Protein AF-A0A925LSQ5-F1 (afdb_monomer)

Secondary structure (DSSP, 8-state):
--TT--------------S-------SSPEEEEETTS-EEEEEEEEEETTTTEEEEEETTEEEEEEGGGEEEEE-SS-PPTT-----SSEEEETTS-EEESEEEEEETTEEEEE-TT-SS-EEEE-TTEEEEE-PPP----GGGTT---TT-PPEEEEETTEEEEEEEE-S--TTPPPEEEETT-SSPEEP---TTEEEE--S-PPPGGG-HHHHHH--EEEEETTS-EEEEEEEEE-SSEEEEE-SSBS--EEETTTEEEEESSGGG---EETT-STT-EEE-SS-----SSEEEE-SSEEEEETB---SSEEEEEEE--TT-EEEEEEEEEE-S-TT-SSSEEEEEEEETTEEEEESSPPPHHHHHHHTTSTTTT--GGG--EEE-STTEEEEEEEEETTEEEEEETTEEEEEEEPPGGGTT-BEEEEEEEEE---EEEETTEEEE-----EEEEEEEEE--TT-TTGGG--HHHHHHHHEE-GGGSSS---EEEE-TTS-EEEEEEEEEETTEEEEEETTEEEEEEGGG-SEEEEPPPPPTTTT-PPP--SS---PPPPP-----S---S-TTS--EEEEETTS-EEEEEEEEEETTEEEEEETTTEEEEEEGGGEEEEEES-GGG-----TTTT---EEPPPP--------SS-----TTTTSBPPP-EEEBTTS-EEEGGGGTTSEEEEEEE-TT-HHHHHHHHHHHHHHTTS-TTTEEEEEEEES--HHHHHHHHHHHT----EEEETT--STTTTT--SSSEEEEEEGGGEEEEEEES--TTHHHHHHHHHHHHHTT----TTS-----

Solvent-accessible surface area (backbone atoms only — not comparable to full-atom values): 46538 Å² total; per-residue (Å²): 103,67,90,88,59,72,93,77,89,88,82,86,88,85,92,82,81,90,88,67,79,80,86,74,88,84,69,89,46,17,43,36,31,31,72,87,69,52,78,49,60,23,44,82,75,49,70,43,83,88,82,42,36,36,33,33,34,45,80,95,44,79,47,79,42,55,51,92,48,53,70,46,78,45,55,69,76,71,76,79,90,79,83,73,93,81,73,81,11,36,40,29,30,74,88,70,50,75,51,57,28,40,80,74,48,75,56,96,61,32,34,30,32,39,25,92,92,40,99,60,63,41,86,39,61,56,73,64,52,50,47,77,50,80,66,87,84,78,80,94,64,82,89,66,81,82,67,77,66,95,80,72,60,60,16,39,41,41,39,94,92,48,74,47,52,17,43,75,54,49,78,66,58,56,75,47,71,70,26,38,23,44,67,90,50,93,56,73,38,73,70,76,87,54,68,57,25,38,39,40,59,61,58,87,56,41,47,68,47,79,36,65,67,58,28,71,66,23,26,17,35,40,33,32,71,87,65,29,25,44,58,16,30,79,57,34,39,39,68,65,27,40,33,37,48,39,86,47,34,78,54,43,68,49,51,48,87,50,45,32,34,38,33,45,71,49,45,54,52,36,76,45,60,48,58,65,60,93,63,68,46,71,60,58,100,70,86,73,92,61,91,29,52,55,53,75,31,73,36,78,30,35,38,23,23,43,72,59,57,34,32,28,30,41,35,30,36,41,40,42,47,68,66,34,43,34,38,42,37,35,30,40,28,16,82,41,63,83,90,64,80,53,29,27,52,46,21,37,42,40,43,62,3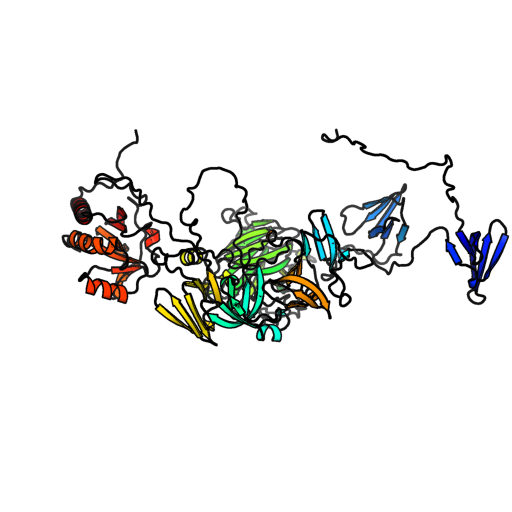6,31,37,36,54,38,69,56,81,82,51,74,66,57,58,58,44,56,77,71,49,76,83,74,82,65,71,73,89,81,52,25,73,44,82,40,63,89,26,39,44,44,38,36,39,37,38,42,62,24,22,35,41,34,23,49,73,89,37,84,50,46,77,39,75,56,42,74,82,16,49,72,42,25,3,36,32,45,36,28,48,52,51,77,63,53,83,42,72,55,95,87,39,82,36,72,61,80,65,70,37,45,34,41,30,72,32,34,22,38,50,58,53,58,34,82,67,41,26,53,26,46,63,66,62,51,52,58,63,32,40,40,54,75,93,33,68,94,63,60,64,44,27,35,38,28,25,69,64,29,53,76,50,58,20,36,51,62,34,31,58,84,57,42,33,35,34,36,34,96,91,41,81,45,76,48,56,45,90,61,40,30,29,42,36,48,38,59,80,63,59,89,76,66,70,62,83,80,74,90,71,87,83,80,78,89,80,82,88,74,92,79,85,86,79,94,76,86,74,78,96,59,94,85,66,75,39,33,38,40,30,31,56,67,35,32,26,47,61,26,34,78,72,37,28,47,94,46,21,40,32,27,43,18,96,88,42,43,54,33,46,47,56,34,46,23,45,33,31,42,36,28,38,74,65,81,81,65,70,70,74,46,55,63,71,85,50,62,37,38,64,51,75,71,71,83,73,86,59,71,92,62,84,89,58,77,76,83,64,57,95,56,55,78,36,65,60,82,76,52,75,34,51,26,77,88,72,53,73,49,47,54,74,83,44,30,86,19,33,40,37,42,33,37,33,44,93,84,36,69,61,24,65,61,39,52,64,41,46,50,60,34,52,68,77,50,57,70,86,48,39,42,68,35,38,34,32,60,56,61,56,69,64,60,52,51,50,52,29,58,78,69,73,54,85,76,51,38,33,49,34,56,81,53,72,58,48,63,79,73,65,64,79,56,66,22,26,37,39,36,22,35,59,69,38,24,25,50,46,74,46,76,51,74,58,96,62,50,27,59,53,49,37,50,52,53,50,26,53,75,71,71,68,55,73,60,85,80,78,85,79,85,88,131

Foldseek 3Di:
DVVPDDDDDDDDDDPDDPPDDPPDPDDQWKWWAWQVRDIATFDFPDADPVQQWTWTCGPNDIDIHRVVGTDDIGGRQDDDPDDDDDAQWWWAFPVGDIAGADFPDDDDQWTFGDGLPDPGTDTHGNVRINDIDHDDDDDDDPPPSPDDDQAPFFKWKDDPVGIFTFHWCLDDPWFDATWTQTDSRPDTDHDDPCAFMKIFGRDLFDDPLVDLVQCVQQQKWWAWPVRFIFGWAWAKAALQWTAIGGPWFPDGIDGLNGTFKMFGRLSLLHKDKFQPDPFKDKPDPDDDDDPRQKDFAQAWIKIKGFAALSAQKKKWKKADDLQWWKKKWKFALANRDPPGPLTFIWMWTFHRQKIFTDRDDDDPVNVVVCVPPPPPPDPVPQWRIDGHPPRMWMWMWGQAQQWTQIDTNNHTTDIGGTRLSSQPTRMMMMTMHIDQDDQDQDPNDGDRDRGGGIMIGGIINAHAQAGRQRSQAHPVQLQVQLAFEPVCLVPTFFKWFAFSSGDIFTFGWHMDHDQWTWTDGPNDTDIDGPNRTRMMGTEDRDDPVLQDDDDDDPDDDDDDDDDDDDDDDDDPPDPPQKKKWFAFRSRGIDIFRFRTNRPQWTWGQDPRRGITIDHSSRTRMMTIHDCVVVPPPRHSVVSHRGYQHDDPPPPPPDPPDDDPADPQAQPAFDWDWFQWLVRHIDTPVVQLQAKEKEWEDELPDPQCLVVVVLQCVLQVVDDCNHYAYEYEYEQDDSVVVVVSCVVSVHDHTYTYNNVCPRCVSVPNSAPRKIFIADHSRGTQGIDHTDDVCVSVVVSVQSVCSVVVNDDRPPDDDDDD

Sequence (816 aa):
RNGDFDLTLQRLHVSHWDGKNPRIVSGENSRIELADGTLHFGKVQGFDANSRVLTLTVGEATIAVPYKDVTSLIISGQSLAGAAERGRGWLSWQDGGLVSGSLVSVNEGIAMFKAPYSPEPLKCSISGLALLGLSRGAATDPETAGKVPAGDTPDRLFHEKGTLQGRLVVEGAADAPIQWTPLGGLNASTLQGIENARFVRASDVMHLSENPELLAAFPDVIYLKNNDVLPCRLEACTEEGIQFTSPLTEVRTFAREHIRAVELSAAGRIHQSGFGADGWKGFSSKQEKSDRTVLAFRGTTQYSHPEILTGDTVRFHLEWPKQSWASLTVSMFSNGQRDDEDCTLVCFSLLPNQMQILDRPMQQNEMIMGLRMGHQRVDRENGGLVSVKDSKADIQLVARDGNIIVSVDGKPAKSIKINPSSSGHRGIAFSSIVTAVGRVIVNGQVAQRAGDGVTLSHFEVDNLSGASIRQFIEEESRQAVLTIPRFRRDSPPTHVLIAPNGDLLRGRMLGLNGDQIEFESRLETLRFDRSRVGAIVWLDAPKKEDTQPAAPAEGEKTPALQPTESVEGFAPDNEDEATLQAQLADGFSISMKPLRLVDGRIEGTSALLGKCSFPARSVKELFTGDSKANQRLAAYDTWVARMAREPDWDVPQSDGGNSQASAMIGKTATDFELPMLDGTTFKLSDHQDKIVVLDFWATWCGPCVVALPDYIAATSKFDESKVIFVAVTLQESSDEIRTFLSDKKLSPRVALDRSASVAPTFQVSGIPHTVILGPGNVIEDVHVGYQPGSGETMQTTLQQMLDGTWKRATEEAPAQ

pLDDT: mean 71.53, std 20.08, range [25.44, 97.75]

Radius of gyration: 38.2 Å; Cα contacts (8 Å, |Δi|>4): 1624; chains: 1; bounding box: 102×81×119 Å

Mean predicted aligned error: 20.67 Å

Nearest PDB structures (foldseek):
  2h1b-assembly2_B  TM=9.112E-01  e=7.248E-11  Bacillus subtilis
  1st9-assembly2_B  TM=9.200E-01  e=2.343E-10  Bacillus subtilis
  2h1a-assembly1_A  TM=9.099E-01  e=3.993E-10  Bacillus subtilis
  3c71-assembly1_A  TM=9.065E-01  e=4.943E-10  Bacillus subtilis
  2h19-assembly2_B  TM=9.099E-01  e=9.887E-10  Bacillus subtilis

Structure (mmCIF, N/CA/C/O backbone):
data_AF-A0A925LSQ5-F1
#
_entry.id   AF-A0A925LSQ5-F1
#
loop_
_atom_site.group_PDB
_atom_site.id
_atom_site.type_symbol
_atom_site.label_atom_id
_atom_site.label_alt_id
_atom_site.label_comp_id
_atom_site.label_asym_id
_atom_site.label_entity_id
_atom_site.label_seq_id
_atom_site.pdbx_PDB_ins_code
_atom_site.Cartn_x
_atom_site.Cartn_y
_atom_site.Cartn_z
_atom_site.occupancy
_atom_site.B_iso_or_equiv
_atom_site.auth_seq_id
_atom_site.auth_comp_id
_atom_site.auth_asym_id
_atom_site.auth_atom_id
_atom_site.pdbx_PDB_model_num
ATOM 1 N N . ARG A 1 1 ? 49.957 -20.341 3.026 1.00 38.34 1 ARG A N 1
ATOM 2 C CA . ARG A 1 1 ? 50.072 -19.102 3.851 1.00 38.34 1 ARG A CA 1
ATOM 3 C C . ARG A 1 1 ? 50.764 -17.989 3.056 1.00 38.34 1 ARG A C 1
ATOM 5 O O . ARG A 1 1 ? 51.953 -18.138 2.828 1.00 38.34 1 ARG A O 1
ATOM 12 N N . ASN A 1 2 ? 50.186 -16.842 2.658 1.00 38.59 2 ASN A N 1
ATOM 13 C CA . ASN A 1 2 ? 48.804 -16.310 2.551 1.00 38.59 2 ASN A CA 1
ATOM 14 C C . ASN A 1 2 ? 47.670 -17.096 3.222 1.00 38.59 2 ASN A C 1
ATOM 16 O O . ASN A 1 2 ? 47.531 -18.275 2.913 1.00 38.59 2 ASN A O 1
ATOM 20 N N . GLY A 1 3 ? 46.887 -16.435 4.097 1.00 40.00 3 GLY A N 1
ATOM 21 C CA . GLY A 1 3 ? 45.785 -16.992 4.910 1.00 40.00 3 GLY A CA 1
ATOM 22 C C . GLY A 1 3 ? 45.266 -18.356 4.448 1.00 40.00 3 GLY A C 1
ATOM 23 O O . GLY A 1 3 ? 44.457 -18.428 3.535 1.00 40.00 3 GLY A O 1
ATOM 24 N N . ASP A 1 4 ? 45.824 -19.399 5.064 1.00 51.59 4 ASP A N 1
ATOM 25 C CA . ASP A 1 4 ? 45.513 -20.838 5.034 1.00 51.59 4 ASP A CA 1
ATOM 26 C C . ASP A 1 4 ? 45.082 -21.535 3.725 1.00 51.59 4 ASP A C 1
ATOM 28 O O . ASP A 1 4 ? 44.590 -22.658 3.781 1.00 51.59 4 ASP A O 1
ATOM 32 N N . PHE A 1 5 ? 45.394 -20.977 2.547 1.00 43.53 5 PHE A N 1
ATOM 33 C CA . PHE A 1 5 ? 45.242 -21.680 1.263 1.00 43.53 5 PHE A CA 1
ATOM 34 C C . PHE A 1 5 ? 46.509 -21.595 0.394 1.00 43.53 5 PHE A C 1
ATOM 36 O O . PHE A 1 5 ? 46.913 -20.515 -0.038 1.00 43.53 5 PHE A O 1
ATOM 43 N N . ASP A 1 6 ? 47.135 -22.750 0.135 1.00 48.44 6 ASP A N 1
ATOM 44 C CA . ASP A 1 6 ? 48.252 -22.901 -0.807 1.00 48.44 6 ASP A CA 1
ATOM 45 C C . ASP A 1 6 ? 47.752 -23.362 -2.189 1.00 48.44 6 ASP A C 1
ATOM 47 O O . ASP A 1 6 ? 46.786 -24.120 -2.318 1.00 48.44 6 ASP A O 1
ATOM 51 N N . LEU A 1 7 ? 48.414 -22.896 -3.250 1.00 37.56 7 LEU A N 1
ATOM 52 C CA . LEU A 1 7 ? 47.968 -23.091 -4.630 1.00 37.56 7 LEU A CA 1
ATOM 53 C C . LEU A 1 7 ? 48.314 -24.502 -5.139 1.00 37.56 7 LEU A C 1
ATOM 55 O O . LEU A 1 7 ? 49.484 -24.856 -5.258 1.00 37.56 7 LEU A O 1
ATOM 59 N N . THR A 1 8 ? 47.292 -25.300 -5.467 1.00 45.47 8 THR A N 1
ATOM 60 C CA . THR A 1 8 ? 47.442 -26.708 -5.884 1.00 45.47 8 THR A CA 1
ATOM 61 C C . THR A 1 8 ? 47.026 -26.911 -7.344 1.00 45.47 8 THR A C 1
ATOM 63 O O . THR A 1 8 ? 45.880 -26.659 -7.709 1.00 45.47 8 THR A O 1
ATOM 66 N N . LEU A 1 9 ? 47.936 -27.420 -8.182 1.00 32.59 9 LEU A N 1
ATOM 67 C CA . LEU A 1 9 ? 47.670 -27.736 -9.591 1.00 32.59 9 LEU A CA 1
ATOM 68 C C . LEU A 1 9 ? 47.064 -29.145 -9.724 1.00 32.59 9 LEU A C 1
ATOM 70 O O . LEU A 1 9 ? 47.780 -30.137 -9.611 1.00 32.59 9 LEU A O 1
ATOM 74 N N . GLN A 1 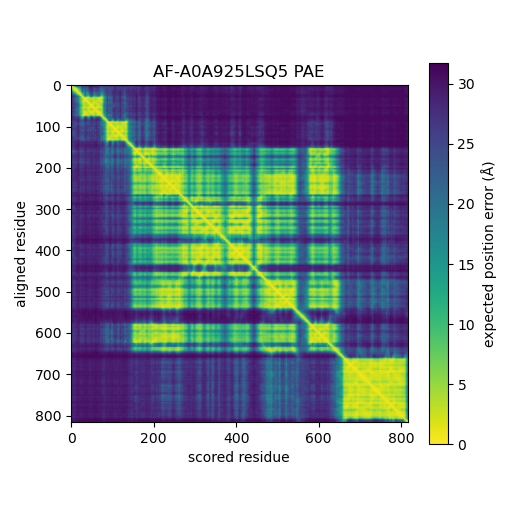10 ? 45.753 -29.249 -9.965 1.00 36.94 10 GLN A N 1
ATOM 75 C CA . GLN A 1 10 ? 45.051 -30.545 -9.928 1.00 36.94 10 GLN A CA 1
ATOM 76 C C . GLN A 1 10 ? 45.010 -31.325 -11.257 1.00 36.94 10 GLN A C 1
ATOM 78 O O . GLN A 1 10 ? 44.847 -32.543 -11.225 1.00 36.94 10 GLN A O 1
ATOM 83 N N . ARG A 1 11 ? 45.175 -30.677 -12.423 1.00 30.53 11 ARG A N 1
ATOM 84 C CA . ARG A 1 11 ? 45.330 -31.345 -13.734 1.00 30.53 11 ARG A CA 1
ATOM 85 C C . ARG A 1 11 ? 46.204 -30.536 -14.687 1.00 30.53 11 ARG A C 1
ATOM 87 O O . ARG A 1 11 ? 46.080 -29.319 -14.771 1.00 30.53 11 ARG A O 1
ATOM 94 N N . LEU A 1 12 ? 47.017 -31.252 -15.459 1.00 39.41 12 LEU A N 1
ATOM 95 C CA . LEU A 1 12 ? 47.773 -30.766 -16.611 1.00 39.41 12 LEU A CA 1
ATOM 96 C C . LEU A 1 12 ? 47.724 -31.855 -17.689 1.00 39.41 12 LEU A C 1
ATOM 98 O O . LEU A 1 12 ? 47.902 -33.030 -17.373 1.00 39.41 12 LEU A O 1
ATOM 102 N N . HIS A 1 13 ? 47.484 -31.484 -18.946 1.00 37.56 13 HIS A N 1
ATOM 103 C CA . HIS A 1 13 ? 47.497 -32.419 -20.071 1.00 37.56 13 HIS A CA 1
ATOM 104 C C . HIS A 1 13 ? 48.126 -31.757 -21.299 1.00 37.56 13 HIS A C 1
ATOM 106 O O . HIS A 1 13 ? 47.707 -30.674 -21.701 1.00 37.56 13 HIS A O 1
ATOM 112 N N . VAL A 1 14 ? 49.115 -32.420 -21.898 1.00 53.12 14 VAL A N 1
ATOM 113 C CA . VAL A 1 14 ? 49.788 -31.991 -23.131 1.00 53.12 14 VAL A CA 1
ATOM 114 C C . VAL A 1 14 ? 49.532 -33.071 -24.175 1.00 53.12 14 VAL A C 1
ATOM 116 O O . VAL A 1 14 ? 50.019 -34.188 -24.036 1.00 53.12 14 VAL A O 1
ATOM 119 N N . SER A 1 15 ? 48.719 -32.764 -25.185 1.00 40.81 15 SER A N 1
ATOM 120 C CA . SER A 1 15 ? 48.196 -33.761 -26.130 1.00 40.81 15 SER A CA 1
ATOM 121 C C . SER A 1 15 ? 49.156 -34.118 -27.269 1.00 40.81 15 SER A C 1
ATOM 123 O O . SER A 1 15 ? 49.133 -35.257 -27.728 1.00 40.81 15 SER A O 1
ATOM 125 N N . HIS A 1 16 ? 50.004 -33.189 -27.729 1.00 44.25 16 HIS A N 1
ATOM 126 C CA . HIS A 1 16 ? 51.065 -33.478 -28.701 1.00 44.25 16 HIS A CA 1
ATOM 127 C C . HIS A 1 16 ? 52.158 -32.395 -28.706 1.00 44.25 16 HIS A C 1
ATOM 129 O O . HIS A 1 16 ? 51.857 -31.215 -28.537 1.00 44.25 16 HIS A O 1
ATOM 135 N N . TRP A 1 17 ? 53.412 -32.787 -28.951 1.00 51.19 17 TRP A N 1
ATOM 136 C CA . TRP A 1 17 ? 54.543 -31.887 -29.217 1.00 51.19 17 TRP A CA 1
ATOM 137 C C . TRP A 1 17 ? 55.515 -32.593 -30.175 1.00 51.19 17 TRP A C 1
ATOM 139 O O . TRP A 1 17 ? 56.003 -33.679 -29.872 1.00 51.19 17 TRP A O 1
ATOM 149 N N . ASP A 1 18 ? 55.795 -31.984 -31.329 1.00 56.94 18 ASP A N 1
ATOM 150 C CA . ASP A 1 18 ? 56.652 -32.530 -32.398 1.00 56.94 18 ASP A CA 1
ATOM 151 C C . ASP A 1 18 ? 58.159 -32.220 -32.225 1.00 56.94 18 ASP A C 1
ATOM 153 O O . ASP A 1 18 ? 58.966 -32.461 -33.125 1.00 56.94 18 ASP A O 1
ATOM 157 N N . GLY A 1 19 ? 58.544 -31.648 -31.079 1.00 49.12 19 GLY A N 1
ATOM 158 C CA . GLY A 1 19 ? 59.916 -31.253 -30.762 1.00 49.12 19 GLY A CA 1
ATOM 159 C C . GLY A 1 19 ? 60.445 -30.025 -31.516 1.00 49.12 19 GLY A C 1
ATOM 160 O O . GLY A 1 19 ? 61.622 -29.700 -31.357 1.00 49.12 19 GLY A O 1
ATOM 161 N N . LYS A 1 20 ? 59.631 -29.323 -32.318 1.00 45.91 20 LYS A N 1
ATOM 162 C CA . LYS A 1 20 ? 60.053 -28.102 -33.025 1.00 45.91 20 LYS A CA 1
ATOM 163 C C . LYS A 1 20 ? 59.435 -26.858 -32.396 1.00 45.91 20 LYS A C 1
ATOM 165 O O . LYS A 1 20 ? 58.282 -26.847 -31.979 1.00 45.91 20 LYS A O 1
ATOM 170 N N . ASN A 1 21 ? 60.208 -25.774 -32.362 1.00 40.12 21 ASN A N 1
ATOM 171 C CA . ASN A 1 21 ? 59.661 -24.468 -32.008 1.00 40.12 21 ASN A CA 1
ATOM 172 C C . ASN A 1 21 ? 58.699 -23.999 -33.115 1.00 40.12 21 ASN A C 1
ATOM 174 O O . ASN A 1 21 ? 59.056 -24.103 -34.297 1.00 40.12 21 ASN A O 1
ATOM 178 N N . PRO A 1 22 ? 57.533 -23.422 -32.769 1.00 43.16 22 PRO A N 1
ATOM 179 C CA . PRO A 1 22 ? 56.695 -22.721 -33.732 1.00 43.16 22 PRO A CA 1
ATOM 180 C C . PRO A 1 22 ? 57.518 -21.671 -34.485 1.00 43.16 22 PRO A C 1
ATOM 182 O O . PRO A 1 22 ? 58.272 -20.909 -33.874 1.00 43.16 22 PRO A O 1
ATOM 185 N N . ARG A 1 23 ? 57.381 -21.603 -35.815 1.00 42.91 23 ARG A N 1
ATOM 186 C CA . ARG A 1 23 ? 58.001 -20.531 -36.608 1.00 42.91 23 ARG A CA 1
ATOM 187 C C . ARG A 1 23 ? 57.236 -19.228 -36.386 1.00 42.91 23 ARG A C 1
ATOM 189 O O . ARG A 1 23 ? 56.318 -18.903 -37.132 1.00 42.91 23 ARG A O 1
ATOM 196 N N . ILE A 1 24 ? 57.628 -18.499 -35.345 1.00 40.56 24 ILE A N 1
ATOM 197 C CA . ILE A 1 24 ? 57.152 -17.145 -35.064 1.00 40.56 24 ILE A CA 1
ATOM 198 C C . ILE A 1 24 ? 57.545 -16.242 -36.240 1.00 40.56 24 ILE A C 1
ATOM 200 O O . ILE A 1 24 ? 58.719 -16.160 -36.602 1.00 40.56 24 ILE A O 1
ATOM 204 N N . VAL A 1 25 ? 56.569 -15.552 -36.833 1.00 42.53 25 VAL A N 1
ATOM 205 C CA . VAL A 1 25 ? 56.824 -14.509 -37.834 1.00 42.53 25 VAL A CA 1
ATOM 206 C C . VAL A 1 25 ? 57.285 -13.253 -37.095 1.00 42.53 25 VAL A C 1
ATOM 208 O O . VAL A 1 25 ? 56.471 -12.481 -36.599 1.00 42.53 25 VAL A O 1
ATOM 211 N N . SER A 1 26 ? 58.598 -13.062 -36.990 1.00 40.28 26 SER A N 1
ATOM 212 C CA . SER A 1 26 ? 59.204 -11.864 -36.401 1.00 40.28 26 SER A CA 1
ATOM 213 C C . SER A 1 26 ? 59.711 -10.915 -37.495 1.00 40.28 26 SER A C 1
ATOM 215 O O . SER A 1 26 ? 60.749 -11.179 -38.103 1.00 40.28 26 SER A O 1
ATOM 217 N N . GLY A 1 27 ? 59.009 -9.806 -37.738 1.00 45.62 27 GLY A N 1
ATOM 218 C CA . GLY A 1 27 ? 59.484 -8.712 -38.598 1.00 45.62 27 GLY A CA 1
ATOM 219 C C . GLY A 1 27 ? 58.370 -7.772 -39.074 1.00 45.62 27 GLY A C 1
ATOM 220 O O . GLY A 1 27 ? 57.221 -8.187 -39.192 1.00 45.62 27 GLY A O 1
ATOM 221 N N . GLU A 1 28 ? 58.717 -6.518 -39.388 1.00 47.84 28 GLU A N 1
ATOM 222 C CA . GLU A 1 28 ? 57.805 -5.434 -39.829 1.00 47.84 28 GLU A CA 1
ATOM 223 C C . GLU A 1 28 ? 57.213 -5.606 -41.250 1.00 47.84 28 GLU A C 1
ATOM 225 O O . GLU A 1 28 ? 56.886 -4.631 -41.929 1.00 47.84 28 GLU A O 1
ATOM 230 N N . ASN A 1 29 ? 57.118 -6.837 -41.750 1.00 50.66 29 ASN A N 1
ATOM 231 C CA . ASN A 1 29 ? 56.703 -7.104 -43.123 1.00 50.66 29 ASN A CA 1
ATOM 232 C C . ASN A 1 29 ? 55.230 -7.512 -43.183 1.00 50.66 29 ASN A C 1
ATOM 234 O O . ASN A 1 29 ? 54.759 -8.364 -42.432 1.00 50.66 29 ASN A O 1
ATOM 238 N N . SER A 1 30 ? 54.513 -6.911 -44.126 1.00 60.69 30 SER A N 1
ATOM 239 C CA . SER A 1 30 ? 53.128 -7.240 -44.446 1.00 60.69 30 SER A CA 1
ATOM 240 C C . SER A 1 30 ? 53.068 -8.582 -45.180 1.00 60.69 30 SER A C 1
ATOM 242 O O . SER A 1 30 ? 53.885 -8.828 -46.071 1.00 60.69 30 SER A O 1
ATOM 244 N N . ARG A 1 31 ? 52.100 -9.441 -44.845 1.00 69.88 31 ARG A N 1
ATOM 245 C CA . ARG A 1 31 ? 51.786 -10.659 -45.613 1.00 69.88 31 ARG A CA 1
ATOM 246 C C . ARG A 1 31 ? 50.738 -10.329 -46.667 1.00 69.88 31 ARG A C 1
ATOM 248 O O . ARG A 1 31 ? 49.745 -9.675 -46.364 1.00 69.88 31 ARG A O 1
ATOM 255 N N . ILE A 1 32 ? 50.950 -10.810 -47.884 1.00 67.81 32 ILE A N 1
ATOM 256 C CA . ILE A 1 32 ? 50.100 -10.531 -49.040 1.00 67.81 32 ILE A CA 1
ATOM 257 C C . ILE A 1 32 ? 49.852 -11.848 -49.761 1.00 67.81 32 ILE A C 1
ATOM 259 O O . ILE A 1 32 ? 50.800 -12.563 -50.076 1.00 67.81 32 ILE A O 1
ATOM 263 N N . GLU A 1 33 ? 48.589 -12.178 -49.981 1.00 66.75 33 GLU A N 1
ATOM 264 C CA . GLU A 1 33 ? 48.147 -13.412 -50.623 1.00 66.75 33 GLU A CA 1
ATOM 265 C C . GLU A 1 33 ? 47.430 -13.070 -51.921 1.00 66.75 33 GLU A C 1
ATOM 267 O O . GLU A 1 33 ? 46.620 -12.138 -51.965 1.00 66.75 33 GLU A O 1
ATOM 272 N N . LEU A 1 34 ? 47.774 -13.791 -52.983 1.00 69.31 34 LEU A N 1
ATOM 273 C CA . LEU A 1 34 ? 47.199 -13.621 -54.309 1.00 69.31 34 LEU A CA 1
ATOM 274 C C . LEU A 1 34 ? 46.130 -14.686 -54.585 1.00 69.31 34 LEU A C 1
ATOM 276 O O . LEU A 1 34 ? 46.047 -15.712 -53.908 1.00 69.31 34 LEU A O 1
ATOM 280 N N . ALA A 1 35 ? 45.305 -14.450 -55.603 1.00 58.69 35 ALA A N 1
ATOM 281 C CA . ALA A 1 35 ? 44.201 -15.337 -55.977 1.00 58.69 35 ALA A CA 1
ATOM 282 C C . ALA A 1 35 ? 44.629 -16.747 -56.431 1.00 58.69 35 ALA A C 1
ATOM 284 O O . ALA A 1 35 ? 43.809 -17.662 -56.420 1.00 58.69 35 ALA A O 1
ATOM 285 N N . ASP A 1 36 ? 45.899 -16.938 -56.794 1.00 57.31 36 ASP A N 1
ATOM 286 C CA . ASP A 1 36 ? 46.498 -18.238 -57.122 1.00 57.31 36 ASP A CA 1
ATOM 287 C C . ASP A 1 36 ? 47.108 -18.968 -55.903 1.00 57.31 36 ASP A C 1
ATOM 289 O O . ASP A 1 36 ? 47.667 -20.055 -56.049 1.00 57.31 36 ASP A O 1
ATOM 293 N N . GLY A 1 37 ? 46.995 -18.392 -54.700 1.00 47.66 37 GLY A N 1
ATOM 294 C CA . GLY A 1 37 ? 47.587 -18.909 -53.463 1.00 47.66 37 GLY A CA 1
ATOM 295 C C . GLY A 1 37 ? 49.047 -18.497 -53.235 1.00 47.66 37 GLY A C 1
ATOM 296 O O . GLY A 1 37 ? 49.650 -18.911 -52.242 1.00 47.66 37 GLY A O 1
ATOM 297 N N . THR A 1 38 ? 49.637 -17.680 -54.115 1.00 66.69 38 THR A N 1
ATOM 298 C CA . THR A 1 38 ? 51.000 -17.165 -53.936 1.00 66.69 38 THR A CA 1
ATOM 299 C C . THR A 1 38 ? 51.067 -16.212 -52.744 1.00 66.69 38 THR A C 1
ATOM 301 O O . THR A 1 38 ? 50.245 -15.306 -52.598 1.00 66.69 38 THR A O 1
ATOM 304 N N . LEU A 1 39 ? 52.085 -16.398 -51.898 1.00 63.34 39 LEU A N 1
ATOM 305 C CA . LEU A 1 39 ? 52.321 -15.604 -50.694 1.00 63.34 39 LEU A CA 1
ATOM 306 C C . LEU A 1 39 ? 53.588 -14.754 -50.813 1.00 63.34 39 LEU A C 1
ATOM 308 O O . LEU A 1 39 ? 54.696 -15.272 -50.965 1.00 63.34 39 LEU A O 1
ATOM 312 N N . HIS A 1 40 ? 53.424 -13.444 -50.661 1.00 68.25 40 HIS A N 1
ATOM 313 C CA . HIS A 1 40 ? 54.501 -12.464 -50.600 1.00 68.25 40 HIS A CA 1
ATOM 314 C C . HIS A 1 40 ? 54.603 -11.839 -49.204 1.00 68.25 40 HIS A C 1
ATOM 316 O O . HIS A 1 40 ? 53.603 -11.623 -48.519 1.00 68.25 40 HIS A O 1
ATOM 322 N N . PHE A 1 41 ? 55.831 -11.513 -48.797 1.00 68.75 41 PHE A N 1
ATOM 323 C CA . PHE A 1 41 ? 56.132 -10.870 -47.520 1.00 68.75 41 PHE A CA 1
ATOM 324 C C . PHE A 1 41 ? 56.985 -9.630 -47.782 1.00 68.75 41 PHE A C 1
ATOM 326 O O . PHE A 1 41 ? 58.104 -9.738 -48.284 1.00 68.75 41 PHE A O 1
ATOM 333 N N . GLY A 1 42 ? 56.447 -8.449 -47.490 1.00 65.88 42 GLY A N 1
ATOM 334 C CA . GLY A 1 42 ? 57.050 -7.187 -47.913 1.00 65.88 42 GLY A CA 1
ATOM 335 C C . GLY A 1 42 ? 56.317 -5.957 -47.389 1.00 65.88 42 GLY A C 1
ATOM 336 O O . GLY A 1 42 ? 55.402 -6.072 -46.582 1.00 65.88 42 GLY A O 1
ATOM 337 N N . LYS A 1 43 ? 56.701 -4.764 -47.839 1.00 65.25 43 LYS A N 1
ATOM 338 C CA . LYS A 1 43 ? 56.083 -3.498 -47.418 1.00 65.25 43 LYS A CA 1
ATOM 339 C C . LYS A 1 43 ? 55.275 -2.886 -48.556 1.00 65.25 43 LYS A C 1
ATOM 341 O O . LYS A 1 43 ? 55.762 -2.788 -49.681 1.00 65.25 43 LYS A O 1
ATOM 346 N N . VAL A 1 44 ? 54.050 -2.450 -48.268 1.00 64.75 44 VAL A N 1
ATOM 347 C CA . VAL A 1 44 ? 53.238 -1.687 -49.227 1.00 64.75 44 VAL A CA 1
ATOM 348 C C . VAL A 1 44 ? 53.866 -0.302 -49.400 1.00 64.75 44 VAL A C 1
ATOM 350 O O . VAL A 1 44 ? 53.996 0.431 -48.422 1.00 64.75 44 VAL A O 1
ATOM 353 N N . GLN A 1 45 ? 54.271 0.053 -50.623 1.00 69.50 45 GLN A N 1
ATOM 354 C CA . GLN A 1 45 ? 54.796 1.390 -50.934 1.00 69.50 45 GLN A CA 1
ATOM 355 C C . GLN A 1 45 ? 53.692 2.372 -51.327 1.00 69.50 45 GLN A C 1
ATOM 357 O O . GLN A 1 45 ? 53.781 3.552 -51.000 1.00 69.50 45 GLN A O 1
ATOM 362 N N . GLY A 1 46 ? 52.655 1.907 -52.027 1.00 59.69 46 GLY A N 1
ATOM 363 C CA . GLY A 1 46 ? 51.565 2.771 -52.465 1.00 59.69 46 GLY A CA 1
ATOM 364 C C . GLY A 1 46 ? 50.515 2.048 -53.299 1.00 59.69 46 GLY A C 1
ATOM 365 O O . GLY A 1 46 ? 50.690 0.895 -53.694 1.00 59.69 46 GLY A O 1
ATOM 366 N N . PHE A 1 47 ? 49.420 2.752 -53.564 1.00 72.19 47 PHE A N 1
ATOM 367 C CA . PHE A 1 47 ? 48.307 2.303 -54.394 1.00 72.19 47 PHE A CA 1
ATOM 368 C C . PHE A 1 47 ? 47.869 3.453 -55.304 1.00 72.19 47 PHE A C 1
ATOM 370 O O . PHE A 1 47 ? 47.621 4.558 -54.820 1.00 72.19 47 PHE A O 1
ATOM 377 N N . ASP A 1 48 ? 47.766 3.196 -56.606 1.00 65.88 48 ASP A N 1
ATOM 378 C CA . ASP A 1 48 ? 47.201 4.145 -57.567 1.00 65.88 48 ASP A CA 1
ATOM 379 C C . ASP A 1 48 ? 45.727 3.802 -57.817 1.00 65.88 48 ASP A C 1
ATOM 381 O O . ASP A 1 48 ? 45.393 2.753 -58.369 1.00 65.88 48 ASP A O 1
ATOM 385 N N . ALA A 1 49 ? 44.834 4.708 -57.416 1.00 48.38 49 ALA A N 1
ATOM 386 C CA . ALA A 1 49 ? 43.391 4.526 -57.526 1.00 48.38 49 ALA A CA 1
ATOM 387 C C . ALA A 1 49 ? 42.861 4.569 -58.973 1.00 48.38 49 ALA A C 1
ATOM 389 O O . ALA A 1 49 ? 41.803 3.991 -59.239 1.00 48.38 49 ALA A O 1
ATOM 390 N N . ASN A 1 50 ? 43.578 5.212 -59.903 1.00 59.84 50 ASN A N 1
ATOM 391 C CA . ASN A 1 50 ? 43.173 5.310 -61.308 1.00 59.84 50 ASN A CA 1
ATOM 392 C C . ASN A 1 50 ? 43.517 4.030 -62.079 1.00 59.84 50 ASN A C 1
ATOM 394 O O . ASN A 1 50 ? 42.678 3.515 -62.816 1.00 59.84 50 ASN A O 1
ATOM 398 N N . SER A 1 51 ? 44.727 3.491 -61.890 1.00 62.94 51 SER A N 1
ATOM 399 C CA . SER A 1 51 ? 45.148 2.224 -62.512 1.00 62.94 51 SER A CA 1
ATOM 400 C C . SER A 1 51 ? 44.746 0.974 -61.716 1.00 62.94 51 SER A C 1
ATOM 402 O O . SER A 1 51 ? 44.729 -0.125 -62.268 1.00 62.94 51 SER A O 1
ATOM 404 N N . ARG A 1 52 ? 44.375 1.134 -60.436 1.00 70.88 52 ARG A N 1
ATOM 405 C CA . ARG A 1 52 ? 44.051 0.065 -59.469 1.00 70.88 52 ARG A CA 1
ATOM 406 C C . ARG A 1 52 ? 45.185 -0.947 -59.274 1.00 70.88 52 ARG A C 1
ATOM 408 O O . ARG A 1 52 ? 44.943 -2.147 -59.123 1.00 70.88 52 ARG A O 1
ATOM 415 N N . VAL A 1 53 ? 46.421 -0.455 -59.248 1.00 77.19 53 VAL A N 1
ATOM 416 C CA . VAL A 1 53 ? 47.632 -1.257 -59.030 1.00 77.19 53 VAL A CA 1
ATOM 417 C C . VAL A 1 53 ? 48.228 -0.955 -57.655 1.00 77.19 53 VAL A C 1
ATOM 419 O O . VAL A 1 53 ? 48.340 0.202 -57.244 1.00 77.19 53 VAL A O 1
ATOM 422 N N . LEU A 1 54 ? 48.596 -2.018 -56.941 1.00 72.19 54 LEU A N 1
ATOM 423 C CA . LEU A 1 54 ? 49.254 -1.995 -55.641 1.00 72.19 54 LEU A CA 1
ATOM 424 C C . LEU A 1 54 ? 50.760 -2.226 -55.829 1.00 72.19 54 LEU A C 1
ATOM 426 O O . LEU A 1 54 ? 51.164 -3.230 -56.417 1.00 72.19 54 LEU A O 1
ATOM 430 N N . THR A 1 55 ? 51.587 -1.318 -55.314 1.00 76.44 55 THR A N 1
ATOM 431 C CA . THR A 1 55 ? 53.050 -1.382 -55.440 1.00 76.44 55 THR A CA 1
ATOM 432 C C . THR A 1 55 ? 53.676 -1.807 -54.116 1.00 76.44 55 THR A C 1
ATOM 434 O O . THR A 1 55 ? 53.427 -1.205 -53.067 1.00 76.44 55 THR A O 1
ATOM 437 N N . LEU A 1 56 ? 54.493 -2.857 -54.165 1.00 76.38 56 LEU A N 1
ATOM 438 C CA . LEU A 1 56 ? 54.980 -3.607 -53.008 1.00 76.38 56 LEU A CA 1
ATOM 439 C C . LEU A 1 56 ? 56.494 -3.790 -53.092 1.00 76.38 56 LEU A C 1
ATOM 441 O O . LEU A 1 56 ? 56.997 -4.173 -54.142 1.00 76.38 56 LEU A O 1
ATOM 445 N N . THR A 1 57 ? 57.218 -3.606 -51.991 1.00 73.56 57 THR A N 1
ATOM 446 C CA . THR A 1 57 ? 58.631 -4.006 -51.886 1.00 73.56 57 THR A CA 1
ATOM 447 C C . THR A 1 57 ? 58.722 -5.360 -51.194 1.00 73.56 57 THR A C 1
ATOM 449 O O . THR A 1 57 ? 58.394 -5.466 -50.014 1.00 73.56 57 THR A O 1
ATOM 452 N N . VAL A 1 58 ? 59.155 -6.389 -51.921 1.00 72.06 58 VAL A N 1
ATOM 453 C CA . VAL A 1 58 ? 59.291 -7.776 -51.454 1.00 72.06 58 VAL A CA 1
ATOM 454 C C . VAL A 1 58 ? 60.771 -8.152 -51.539 1.00 72.06 58 VAL A C 1
ATOM 456 O O . VAL A 1 58 ? 61.323 -8.321 -52.626 1.00 72.06 58 VAL A O 1
ATOM 459 N N . GLY A 1 59 ? 61.440 -8.227 -50.386 1.00 71.00 59 GLY A N 1
ATOM 460 C CA . GLY A 1 59 ? 62.906 -8.231 -50.339 1.00 71.00 59 GLY A CA 1
ATOM 461 C C . GLY A 1 59 ? 63.467 -6.893 -50.834 1.00 71.00 59 GLY A C 1
ATOM 462 O O . GLY A 1 59 ? 63.041 -5.843 -50.366 1.00 71.00 59 GLY A O 1
ATOM 463 N N . GLU A 1 60 ? 64.393 -6.928 -51.794 1.00 69.06 60 GLU A N 1
ATOM 464 C CA . GLU A 1 60 ? 64.942 -5.726 -52.451 1.00 69.06 60 GLU A CA 1
ATOM 465 C C . GLU A 1 60 ? 64.194 -5.341 -53.744 1.00 69.06 60 GLU A C 1
ATOM 467 O O . GLU A 1 60 ? 64.482 -4.307 -54.345 1.00 69.06 60 GLU A O 1
ATOM 472 N N . ALA A 1 61 ? 63.231 -6.155 -54.192 1.00 67.25 61 ALA A N 1
ATOM 473 C CA . ALA A 1 61 ? 62.516 -5.947 -55.448 1.00 67.25 61 ALA A CA 1
ATOM 474 C C . ALA A 1 61 ? 61.178 -5.224 -55.234 1.00 67.25 61 ALA A C 1
ATOM 476 O O . ALA A 1 61 ? 60.421 -5.552 -54.319 1.00 67.25 61 ALA A O 1
ATOM 477 N N . THR A 1 62 ? 60.845 -4.291 -56.128 1.00 80.75 62 THR A N 1
ATOM 478 C CA . THR A 1 62 ? 59.509 -3.684 -56.186 1.00 80.75 62 THR A CA 1
ATOM 479 C C . THR A 1 62 ? 58.654 -4.401 -57.228 1.00 80.75 62 THR A C 1
ATOM 481 O O . THR A 1 62 ? 59.024 -4.459 -58.399 1.00 80.75 62 THR A O 1
ATOM 484 N N . ILE A 1 63 ? 57.504 -4.926 -56.807 1.00 79.81 63 ILE A N 1
ATOM 485 C CA . ILE A 1 63 ? 56.514 -5.591 -57.661 1.00 79.81 63 ILE A CA 1
ATOM 486 C C . ILE A 1 63 ? 55.216 -4.778 -57.710 1.00 79.81 63 ILE A C 1
ATOM 488 O O . ILE A 1 63 ? 54.833 -4.128 -56.736 1.00 79.81 63 ILE A O 1
ATOM 492 N N . ALA A 1 64 ? 54.542 -4.820 -58.856 1.00 82.88 64 ALA A N 1
ATOM 493 C CA . ALA A 1 64 ? 53.281 -4.133 -59.104 1.00 82.88 64 ALA A CA 1
ATOM 494 C C . ALA A 1 64 ? 52.187 -5.177 -59.356 1.00 82.88 64 ALA A C 1
ATOM 496 O O . ALA A 1 64 ? 52.291 -5.967 -60.294 1.00 82.88 64 ALA A O 1
ATOM 497 N N . VAL A 1 65 ? 51.159 -5.199 -58.508 1.00 78.62 65 VAL A N 1
ATOM 498 C CA . VAL A 1 65 ? 50.109 -6.226 -58.505 1.00 78.62 65 VAL A CA 1
ATOM 499 C C . VAL A 1 65 ? 48.750 -5.568 -58.763 1.00 78.62 65 VAL A C 1
ATOM 501 O O . VAL A 1 65 ? 48.395 -4.628 -58.047 1.00 78.62 65 VAL A O 1
ATOM 504 N N . PRO A 1 66 ? 47.956 -6.016 -59.754 1.00 75.94 66 PRO A N 1
ATOM 505 C CA . PRO A 1 66 ? 46.594 -5.522 -59.932 1.00 75.94 66 PRO A CA 1
ATOM 506 C C . PRO A 1 66 ? 45.749 -5.859 -58.699 1.00 75.94 66 PRO A C 1
ATOM 508 O O . PRO A 1 66 ? 45.696 -7.010 -58.278 1.00 75.94 66 PRO A O 1
ATOM 511 N N . TYR A 1 67 ? 45.045 -4.876 -58.134 1.00 67.62 67 TYR A N 1
ATOM 512 C CA . TYR A 1 67 ? 44.311 -5.046 -56.872 1.00 67.62 67 TYR A CA 1
ATOM 513 C C . TYR A 1 67 ? 43.293 -6.201 -56.900 1.00 67.62 67 TYR A C 1
ATOM 515 O O . TYR A 1 67 ? 43.102 -6.878 -55.896 1.00 67.62 67 TYR A O 1
ATOM 523 N N . LYS A 1 68 ? 42.689 -6.468 -58.066 1.00 67.44 68 LYS A N 1
ATOM 524 C CA . LYS A 1 68 ? 41.745 -7.580 -58.279 1.00 67.44 68 LYS A CA 1
ATOM 525 C C . LYS A 1 68 ? 42.334 -8.977 -58.031 1.00 67.44 68 LYS A C 1
ATOM 527 O O . LYS A 1 68 ? 41.567 -9.910 -57.831 1.00 67.44 68 LYS A O 1
ATOM 532 N N . ASP A 1 69 ? 43.658 -9.116 -58.082 1.00 67.31 69 ASP A N 1
ATOM 533 C CA . ASP A 1 69 ? 44.357 -10.398 -57.976 1.00 67.31 69 ASP A CA 1
ATOM 534 C C . ASP A 1 69 ? 44.906 -10.637 -56.550 1.00 67.31 69 ASP A C 1
ATOM 536 O O . ASP A 1 69 ? 45.540 -11.660 -56.301 1.00 67.31 69 ASP A O 1
ATOM 540 N N . VAL A 1 70 ? 44.642 -9.719 -55.605 1.00 67.06 70 VAL A N 1
ATOM 541 C CA . VAL A 1 70 ? 45.008 -9.816 -54.179 1.00 67.06 70 VAL A CA 1
ATOM 542 C C . VAL A 1 70 ? 43.810 -10.321 -53.368 1.00 67.06 70 VAL A C 1
ATOM 544 O O . VAL A 1 70 ? 42.761 -9.681 -53.344 1.00 67.06 70 VAL A O 1
ATOM 547 N N . THR A 1 71 ? 43.965 -11.446 -52.668 1.00 51.72 71 THR A N 1
ATOM 548 C CA . THR A 1 71 ? 42.919 -12.063 -51.829 1.00 51.72 71 THR A CA 1
ATOM 549 C C . THR A 1 71 ? 43.060 -11.740 -50.347 1.00 51.72 71 THR A C 1
ATOM 551 O O . THR A 1 71 ? 42.047 -11.625 -49.659 1.00 51.72 71 THR A O 1
ATOM 554 N N . SER A 1 72 ? 44.279 -11.545 -49.834 1.00 50.50 72 SER A N 1
ATOM 555 C CA . SER A 1 72 ? 44.478 -11.019 -48.479 1.00 50.50 72 SER A CA 1
ATOM 556 C C . SER A 1 72 ? 45.682 -10.081 -48.389 1.00 50.50 72 SER A C 1
ATOM 558 O O . SER A 1 72 ? 46.692 -10.257 -49.068 1.00 50.50 72 SER A O 1
ATOM 560 N N . LEU A 1 73 ? 45.563 -9.049 -47.551 1.00 53.38 73 LEU A N 1
ATOM 561 C CA . LEU A 1 73 ? 46.615 -8.070 -47.292 1.00 53.38 73 LEU A CA 1
ATOM 562 C C . LEU A 1 73 ? 46.655 -7.767 -45.792 1.00 53.38 73 LEU A C 1
ATOM 564 O O . LEU A 1 73 ? 45.832 -7.027 -45.258 1.00 53.38 73 LEU A O 1
ATOM 568 N N . ILE A 1 74 ? 47.624 -8.366 -45.112 1.00 52.28 74 ILE A N 1
ATOM 569 C CA . ILE A 1 74 ? 47.871 -8.232 -43.681 1.00 52.28 74 ILE A CA 1
ATOM 570 C C . ILE A 1 74 ? 49.058 -7.290 -43.516 1.00 52.28 74 ILE A C 1
ATOM 572 O O . ILE A 1 74 ? 50.211 -7.722 -43.529 1.00 52.28 74 ILE A O 1
ATOM 576 N N . ILE A 1 75 ? 48.782 -5.993 -43.384 1.00 50.78 75 ILE A N 1
ATOM 577 C CA . ILE A 1 75 ? 49.809 -5.014 -43.015 1.00 50.78 75 ILE A CA 1
ATOM 578 C C . ILE A 1 75 ? 50.161 -5.220 -41.538 1.00 50.78 75 ILE A C 1
ATOM 580 O O . ILE A 1 75 ? 49.278 -5.449 -40.711 1.00 50.78 75 ILE A O 1
ATOM 584 N N . SER A 1 76 ? 51.455 -5.201 -41.212 1.00 50.16 76 SER A N 1
ATOM 585 C CA . SER A 1 76 ? 51.951 -5.428 -39.851 1.00 50.16 76 SER A CA 1
ATOM 586 C C . SER A 1 76 ? 51.368 -4.385 -38.888 1.00 50.16 76 SER A C 1
ATOM 588 O O . SER A 1 76 ? 51.733 -3.211 -38.953 1.00 50.16 76 SER A O 1
ATOM 590 N N . GLY A 1 77 ? 50.454 -4.833 -38.021 1.00 39.12 77 GLY A N 1
ATOM 591 C CA . GLY A 1 77 ? 49.559 -3.982 -37.230 1.00 39.12 77 GLY A CA 1
ATOM 592 C C . GLY A 1 77 ? 48.107 -4.101 -37.707 1.00 39.12 77 GLY A C 1
ATOM 593 O O . GLY A 1 77 ? 47.592 -3.199 -38.366 1.00 39.12 77 GLY A O 1
ATOM 594 N N . GLN A 1 78 ? 47.436 -5.214 -37.384 1.00 34.12 78 GLN A N 1
ATOM 595 C CA . GLN A 1 78 ? 46.027 -5.404 -37.745 1.00 34.12 78 GLN A CA 1
ATOM 596 C C . GLN A 1 78 ? 45.088 -4.631 -36.813 1.00 34.12 78 GLN A C 1
ATOM 598 O O . GLN A 1 78 ? 44.879 -5.006 -35.664 1.00 34.12 78 GLN A O 1
ATOM 603 N N . SER A 1 79 ? 44.460 -3.600 -37.372 1.00 29.11 79 SER A N 1
ATOM 604 C CA . SER A 1 79 ? 43.185 -3.071 -36.891 1.00 29.11 79 SER A CA 1
ATOM 605 C C . SER A 1 79 ? 42.037 -3.906 -37.466 1.00 29.11 79 SER A C 1
ATOM 607 O O . SER A 1 79 ? 42.004 -4.149 -38.675 1.00 29.11 79 SER A O 1
ATOM 609 N N . LEU A 1 80 ? 41.082 -4.313 -36.627 1.00 33.34 80 LEU A N 1
ATOM 610 C CA . LEU A 1 80 ? 39.780 -4.809 -37.077 1.00 33.34 80 LEU A CA 1
ATOM 611 C C . LEU A 1 80 ? 38.828 -3.619 -37.248 1.00 33.34 80 LEU A C 1
ATOM 613 O O . LEU A 1 80 ? 38.558 -2.880 -36.300 1.00 33.34 80 LEU A O 1
ATOM 617 N N . ALA A 1 81 ? 38.312 -3.431 -38.463 1.00 27.48 81 ALA A N 1
ATOM 618 C CA . ALA A 1 81 ? 37.322 -2.398 -38.745 1.00 27.48 81 ALA A CA 1
ATOM 619 C C . ALA A 1 81 ? 35.978 -2.741 -38.076 1.00 27.48 81 ALA A C 1
ATOM 621 O O . ALA A 1 81 ? 35.458 -3.841 -38.246 1.00 27.48 81 ALA A O 1
ATOM 622 N N . GLY A 1 82 ? 35.421 -1.788 -37.325 1.00 32.09 82 GLY A N 1
ATOM 623 C CA . GLY A 1 82 ? 34.180 -1.966 -36.556 1.00 32.09 82 GLY A CA 1
ATOM 624 C C . GLY A 1 82 ? 33.974 -0.938 -35.436 1.00 32.09 82 GLY A C 1
ATOM 625 O O . GLY A 1 82 ? 32.854 -0.750 -34.974 1.00 32.09 82 GLY A O 1
ATOM 626 N N . ALA A 1 83 ? 35.028 -0.222 -35.029 1.00 32.03 83 ALA A N 1
ATOM 627 C CA . ALA A 1 83 ? 34.949 0.839 -34.026 1.00 32.03 83 ALA A CA 1
ATOM 628 C C . ALA A 1 83 ? 34.315 2.133 -34.584 1.00 32.03 83 ALA A C 1
ATOM 630 O O . ALA A 1 83 ? 35.019 3.069 -34.964 1.00 32.03 83 ALA A O 1
ATOM 631 N N . ALA A 1 84 ? 32.981 2.195 -34.610 1.00 30.25 84 ALA A N 1
ATOM 632 C CA . ALA A 1 84 ? 32.262 3.467 -34.670 1.00 30.25 84 ALA A CA 1
ATOM 633 C C . ALA A 1 84 ? 32.433 4.231 -33.338 1.00 30.25 84 ALA A C 1
ATOM 635 O O . ALA A 1 84 ? 32.454 3.635 -32.261 1.00 30.25 84 ALA A O 1
ATOM 636 N N . GLU A 1 85 ? 32.606 5.550 -33.415 1.00 44.78 85 GLU A N 1
ATOM 637 C CA . GLU A 1 85 ? 33.204 6.375 -32.354 1.00 44.78 85 GLU A CA 1
ATOM 638 C C . GLU A 1 85 ? 32.451 6.377 -31.008 1.00 44.78 85 GLU A C 1
ATOM 640 O O . GLU A 1 85 ? 31.331 6.880 -30.925 1.00 44.78 85 GLU A O 1
ATOM 645 N N . ARG A 1 86 ? 33.112 5.947 -29.916 1.00 35.44 86 ARG A N 1
ATOM 646 C CA . ARG A 1 86 ? 32.751 6.306 -28.526 1.00 35.44 86 ARG A CA 1
ATOM 647 C C . ARG A 1 86 ? 33.996 6.428 -27.625 1.00 35.44 86 ARG A C 1
ATOM 649 O O . ARG A 1 86 ? 34.645 5.432 -27.327 1.00 35.44 86 ARG A O 1
ATOM 656 N N . GLY A 1 87 ? 34.288 7.639 -27.133 1.00 43.19 87 GLY A N 1
ATOM 657 C CA . GLY A 1 87 ? 35.254 7.893 -26.042 1.00 43.19 87 GLY A CA 1
ATOM 658 C C . GLY A 1 87 ? 36.473 8.763 -26.399 1.00 43.19 87 GLY A C 1
ATOM 659 O O . GLY A 1 87 ? 37.059 8.635 -27.469 1.00 43.19 87 GLY A O 1
ATOM 660 N N . ARG A 1 88 ? 36.900 9.635 -25.467 1.00 52.53 88 ARG A N 1
ATOM 661 C CA . ARG A 1 88 ? 38.009 10.615 -25.632 1.00 52.53 88 ARG A CA 1
ATOM 662 C C . ARG A 1 88 ? 39.424 10.007 -25.455 1.00 52.53 88 ARG A C 1
ATOM 664 O O . ARG A 1 88 ? 40.349 10.691 -25.027 1.00 52.53 88 ARG A O 1
ATOM 671 N N . GLY A 1 89 ? 39.566 8.717 -25.754 1.00 52.25 89 GLY A N 1
ATOM 672 C CA . GLY A 1 89 ? 40.772 7.903 -25.564 1.00 52.25 89 GLY A CA 1
ATOM 673 C C . GLY A 1 89 ? 40.420 6.484 -25.103 1.00 52.25 89 GLY A C 1
ATOM 674 O O . GLY A 1 89 ? 39.478 6.300 -24.325 1.00 52.25 89 GLY A O 1
ATOM 675 N N . TRP A 1 90 ? 41.120 5.464 -25.610 1.00 57.50 90 TRP A N 1
ATOM 676 C CA . TRP A 1 90 ? 40.788 4.061 -25.317 1.00 57.50 90 TRP A CA 1
ATOM 677 C C . TRP A 1 90 ? 41.909 3.054 -25.618 1.00 57.50 90 TRP A C 1
ATOM 679 O O . TRP A 1 90 ? 42.794 3.304 -26.434 1.00 57.50 90 TRP A O 1
ATOM 689 N N . LEU A 1 91 ? 41.831 1.900 -24.956 1.00 56.69 91 LEU A N 1
ATOM 690 C CA . LEU A 1 91 ? 42.685 0.716 -25.067 1.00 56.69 91 LEU A CA 1
ATOM 691 C C . LEU A 1 91 ? 41.794 -0.508 -25.296 1.00 56.69 91 LEU A C 1
ATOM 693 O O . LEU A 1 91 ? 40.834 -0.680 -24.551 1.00 56.69 91 LEU A O 1
ATOM 697 N N . SER A 1 92 ? 42.113 -1.373 -26.257 1.00 47.19 92 SER A N 1
ATOM 698 C CA . SER A 1 92 ? 41.430 -2.659 -26.456 1.00 47.19 92 SER A CA 1
ATOM 699 C C . SER A 1 92 ? 42.434 -3.802 -26.570 1.00 47.19 92 SER A C 1
ATOM 701 O O . SER A 1 92 ? 43.509 -3.592 -27.126 1.00 47.19 92 SER A O 1
ATOM 703 N N . TRP A 1 93 ? 42.101 -4.994 -26.071 1.00 59.25 93 TRP A N 1
ATOM 704 C CA . TRP A 1 93 ? 42.939 -6.200 -26.064 1.00 59.25 93 TRP A CA 1
ATOM 705 C C . TRP A 1 93 ? 42.396 -7.287 -27.000 1.00 59.25 93 TRP A C 1
ATOM 707 O O . TRP A 1 93 ? 41.232 -7.273 -27.397 1.00 59.25 93 TRP A O 1
ATOM 717 N N . GLN A 1 94 ? 43.263 -8.229 -27.380 1.00 41.06 94 GLN A N 1
ATOM 718 C CA . GLN A 1 94 ? 42.955 -9.290 -28.353 1.00 41.06 94 GLN A CA 1
ATOM 719 C C . GLN A 1 94 ? 41.907 -10.310 -27.869 1.00 41.06 94 GLN A C 1
ATOM 721 O O . GLN A 1 94 ? 41.370 -11.061 -28.678 1.00 41.06 94 GLN A O 1
ATOM 726 N N . ASP A 1 95 ? 41.598 -10.322 -26.573 1.00 41.94 95 ASP A N 1
ATOM 727 C CA . ASP A 1 95 ? 40.525 -11.101 -25.943 1.00 41.94 95 ASP A CA 1
ATOM 728 C C . ASP A 1 95 ? 39.154 -10.390 -25.960 1.00 41.94 95 ASP A C 1
ATOM 730 O O . ASP A 1 95 ? 38.163 -10.944 -25.486 1.00 41.94 95 ASP A O 1
ATOM 734 N N . GLY A 1 96 ? 39.082 -9.173 -26.511 1.00 37.78 96 GLY A N 1
ATOM 735 C CA . GLY A 1 96 ? 37.885 -8.331 -26.514 1.00 37.78 96 GLY A CA 1
ATOM 736 C C . GLY A 1 96 ? 37.783 -7.373 -25.322 1.00 37.78 96 GLY A C 1
ATOM 737 O O . GLY A 1 96 ? 36.823 -6.604 -25.253 1.00 37.78 96 GLY A O 1
ATOM 738 N N . GLY A 1 97 ? 38.758 -7.360 -24.405 1.00 46.00 97 GLY A N 1
ATOM 739 C CA . GLY A 1 97 ? 38.824 -6.371 -23.331 1.00 46.00 97 GLY A CA 1
ATOM 740 C C . GLY A 1 97 ? 38.883 -4.935 -23.869 1.00 46.00 97 GLY A C 1
ATOM 741 O O . GLY A 1 97 ? 39.508 -4.667 -24.899 1.00 46.00 97 GLY A O 1
ATOM 742 N N . LEU A 1 98 ? 38.252 -3.989 -23.165 1.00 51.06 98 LEU A N 1
ATOM 743 C CA . LEU A 1 98 ? 38.225 -2.565 -23.518 1.00 51.06 98 LEU A CA 1
ATOM 744 C C . LEU A 1 98 ? 38.314 -1.693 -22.255 1.00 51.06 98 LEU A C 1
ATOM 746 O O . LEU A 1 98 ? 37.585 -1.902 -21.289 1.00 51.06 98 LEU A O 1
ATOM 750 N N . VAL A 1 99 ? 39.180 -0.678 -22.279 1.00 51.41 99 VAL A N 1
ATOM 751 C CA . VAL A 1 99 ? 39.302 0.364 -21.249 1.00 51.41 99 VAL A CA 1
ATOM 752 C C . VAL A 1 99 ? 39.228 1.729 -21.927 1.00 51.41 99 VAL A C 1
ATOM 754 O O . VAL A 1 99 ? 40.067 2.059 -22.763 1.00 51.41 99 VAL A O 1
ATOM 757 N N . SER A 1 100 ? 38.246 2.550 -21.554 1.00 53.81 100 SER A N 1
ATOM 758 C CA . SER A 1 100 ? 38.056 3.905 -22.094 1.00 53.81 100 SER A CA 1
ATOM 759 C C . SER A 1 100 ? 38.369 4.978 -21.050 1.00 53.81 100 SER A C 1
ATOM 761 O O . SER A 1 100 ? 37.931 4.876 -19.903 1.00 53.81 100 SER A O 1
ATOM 763 N N . GLY A 1 101 ? 39.075 6.038 -21.441 1.00 57.12 101 GLY A N 1
ATOM 764 C CA . GLY A 1 101 ? 39.494 7.110 -20.539 1.00 57.12 101 GLY A CA 1
ATOM 765 C C . GLY A 1 101 ? 40.571 8.002 -21.151 1.00 57.12 101 GLY A C 1
ATOM 766 O O . GLY A 1 101 ? 40.807 7.973 -22.354 1.00 57.12 101 GLY A O 1
ATOM 767 N N . SER A 1 102 ? 41.261 8.778 -20.320 1.00 55.97 102 SER A N 1
ATOM 768 C CA . SER A 1 102 ? 42.407 9.580 -20.764 1.00 55.97 102 SER A CA 1
ATOM 769 C C . SER A 1 102 ? 43.715 8.837 -20.498 1.00 55.97 102 SER A C 1
ATOM 771 O O . SER A 1 102 ? 43.974 8.440 -19.359 1.00 55.97 102 SER A O 1
ATOM 773 N N . LEU A 1 103 ? 44.573 8.692 -21.513 1.00 60.19 103 LEU A N 1
ATOM 774 C CA . LEU A 1 103 ? 45.938 8.200 -21.311 1.00 60.19 103 LEU A CA 1
ATOM 775 C C . LEU A 1 103 ? 46.727 9.205 -20.454 1.00 60.19 103 LEU A C 1
ATOM 777 O O . LEU A 1 103 ? 46.807 10.382 -20.797 1.00 60.19 103 LEU A O 1
ATOM 781 N N . VAL A 1 104 ? 47.313 8.733 -19.354 1.00 59.97 104 VAL A N 1
ATOM 782 C CA . VAL A 1 104 ? 48.103 9.544 -18.411 1.00 59.97 104 VAL A CA 1
ATOM 783 C C . VAL A 1 104 ? 49.602 9.395 -18.677 1.00 59.97 104 VAL A C 1
ATOM 785 O O . VAL A 1 104 ? 50.321 10.390 -18.692 1.00 59.97 104 VAL A O 1
ATOM 788 N N . SER A 1 105 ? 50.084 8.170 -18.903 1.00 55.03 105 SER A N 1
ATOM 789 C CA . SER A 1 105 ? 51.480 7.879 -19.270 1.00 55.03 105 SER A CA 1
ATOM 790 C C . SER A 1 105 ? 51.627 6.461 -19.833 1.00 55.03 105 SER A C 1
ATOM 792 O O . SER A 1 105 ? 50.757 5.621 -19.613 1.00 55.03 105 SER A O 1
ATOM 794 N N . VAL A 1 106 ? 52.725 6.173 -20.542 1.00 58.06 106 VAL A N 1
ATOM 795 C CA . VAL A 1 106 ? 53.120 4.804 -20.929 1.00 58.06 106 VAL A CA 1
ATOM 796 C C . VAL A 1 106 ? 54.597 4.620 -20.613 1.00 58.06 106 VAL A C 1
ATOM 798 O O . VAL A 1 106 ? 55.426 5.282 -21.226 1.00 58.06 106 VAL A O 1
ATOM 801 N N . ASN A 1 107 ? 54.921 3.724 -19.681 1.00 58.97 107 ASN A N 1
ATOM 802 C CA . ASN A 1 107 ? 56.291 3.387 -19.284 1.00 58.97 107 ASN A CA 1
ATOM 803 C C . ASN A 1 107 ? 56.406 1.864 -19.112 1.00 58.97 107 ASN A C 1
ATOM 805 O O . ASN A 1 107 ? 55.473 1.238 -18.622 1.00 58.97 107 ASN A O 1
ATOM 809 N N . GLU A 1 108 ? 57.541 1.273 -19.499 1.00 69.56 108 GLU A N 1
ATOM 810 C CA . GLU A 1 108 ? 57.901 -0.131 -19.195 1.00 69.56 108 GLU A CA 1
ATOM 811 C C . GLU A 1 108 ? 56.812 -1.183 -19.515 1.00 69.56 108 GLU A C 1
ATOM 813 O O . GLU A 1 108 ? 56.604 -2.144 -18.779 1.00 69.56 108 GLU A O 1
ATOM 818 N N . GLY A 1 109 ? 56.085 -1.011 -20.625 1.00 56.19 109 GLY A N 1
ATOM 819 C CA . GLY A 1 109 ? 55.022 -1.944 -21.025 1.00 56.19 109 GLY A CA 1
ATOM 820 C C . GLY A 1 109 ? 53.679 -1.750 -20.300 1.00 56.19 109 GLY A C 1
ATOM 821 O O . GLY A 1 109 ? 52.780 -2.582 -20.439 1.00 56.19 109 GLY A O 1
ATOM 822 N N . ILE A 1 110 ? 53.516 -0.661 -19.545 1.00 66.94 110 ILE A N 1
ATOM 823 C CA . ILE A 1 110 ? 52.295 -0.324 -18.806 1.00 66.94 110 ILE A CA 1
ATOM 824 C C . ILE A 1 110 ? 51.810 1.069 -19.218 1.00 66.94 110 ILE A C 1
ATOM 826 O O . ILE A 1 110 ? 52.517 2.066 -19.074 1.00 66.94 110 ILE A O 1
ATOM 830 N N . ALA A 1 111 ? 50.572 1.137 -19.702 1.00 66.31 111 ALA A N 1
ATOM 831 C CA . ALA A 1 111 ? 49.823 2.365 -19.906 1.00 66.31 111 ALA A CA 1
ATOM 832 C C . ALA A 1 111 ? 49.015 2.697 -18.641 1.00 66.31 111 ALA A C 1
ATOM 834 O O . ALA A 1 111 ? 48.174 1.916 -18.202 1.00 66.31 111 ALA A O 1
ATOM 835 N N . MET A 1 112 ? 49.242 3.873 -18.063 1.00 65.25 112 MET A N 1
ATOM 836 C CA . MET A 1 112 ? 48.398 4.431 -17.009 1.00 65.25 112 MET A CA 1
ATOM 837 C C . MET A 1 112 ? 47.192 5.115 -17.658 1.00 65.25 112 MET A C 1
ATOM 839 O O . MET A 1 112 ? 47.361 6.130 -18.334 1.00 65.25 112 MET A O 1
ATOM 843 N N . PHE A 1 113 ? 45.980 4.597 -17.462 1.00 66.00 113 PHE A N 1
ATOM 844 C CA . PHE A 1 113 ? 44.759 5.115 -18.093 1.00 66.00 113 PHE A CA 1
ATOM 845 C C . PHE A 1 113 ? 43.758 5.607 -17.042 1.00 66.00 113 PHE A C 1
ATOM 847 O O . PHE A 1 113 ? 43.267 4.834 -16.221 1.00 66.00 113 PHE A O 1
ATOM 854 N N . LYS A 1 114 ? 43.425 6.902 -17.048 1.00 63.09 114 LYS A N 1
ATOM 855 C CA . LYS A 1 114 ? 42.421 7.463 -16.135 1.00 63.09 114 LYS A CA 1
ATOM 856 C C . LYS A 1 114 ? 41.026 7.271 -16.723 1.00 63.09 114 LYS A C 1
ATOM 858 O O . LYS A 1 114 ? 40.574 8.063 -17.550 1.00 63.09 114 LYS A O 1
ATOM 863 N N . ALA A 1 115 ? 40.365 6.205 -16.289 1.00 58.94 115 ALA A N 1
ATOM 864 C CA . ALA A 1 115 ? 38.969 5.927 -16.592 1.00 58.94 115 ALA A CA 1
ATOM 865 C C . ALA A 1 115 ? 38.022 6.721 -15.668 1.00 58.94 115 ALA A C 1
ATOM 867 O O . ALA A 1 115 ? 38.348 6.906 -14.496 1.00 58.94 115 ALA A O 1
ATOM 868 N N . PRO A 1 116 ? 36.834 7.153 -16.135 1.00 44.25 116 PRO A N 1
ATOM 869 C CA . PRO A 1 116 ? 35.870 7.886 -15.303 1.00 44.25 116 PRO A CA 1
ATOM 870 C C . PRO A 1 116 ? 35.271 7.033 -14.169 1.00 44.25 116 PRO A C 1
ATOM 872 O O . PRO A 1 116 ? 34.785 7.574 -13.183 1.00 44.25 116 PRO A O 1
ATOM 875 N N . TYR A 1 117 ? 35.338 5.705 -14.295 1.00 45.06 117 TYR A N 1
ATOM 876 C CA . TYR A 1 117 ? 34.867 4.723 -13.314 1.00 45.06 117 TYR A CA 1
ATOM 877 C C . TYR A 1 117 ? 35.951 4.261 -12.318 1.00 45.06 117 TYR A C 1
ATOM 879 O O . TYR A 1 117 ? 35.697 3.357 -11.527 1.00 45.06 117 TYR A O 1
ATOM 887 N N . SER A 1 118 ? 37.151 4.858 -12.336 1.00 45.25 118 SER A N 1
ATOM 888 C CA . SER A 1 118 ? 38.222 4.556 -11.376 1.00 45.25 118 SER A CA 1
ATOM 889 C C . SER A 1 118 ? 38.774 5.843 -10.747 1.00 45.25 118 SER A C 1
ATOM 891 O O . SER A 1 118 ? 39.201 6.736 -11.484 1.00 45.25 118 SER A O 1
ATOM 893 N N . PRO A 1 119 ? 38.804 5.971 -9.404 1.00 46.34 119 PRO A N 1
ATOM 894 C CA . PRO A 1 119 ? 39.337 7.166 -8.747 1.00 46.34 119 PRO A CA 1
ATOM 895 C C . PRO A 1 119 ? 40.855 7.316 -8.950 1.00 46.34 119 PRO A C 1
ATOM 897 O O . PRO A 1 119 ? 41.350 8.440 -9.055 1.00 46.34 119 PRO A O 1
ATOM 900 N N . GLU A 1 120 ? 41.580 6.200 -9.075 1.00 58.09 120 GLU A N 1
ATOM 901 C CA . GLU A 1 120 ? 43.003 6.169 -9.433 1.00 58.09 120 GLU A CA 1
ATOM 902 C C . GLU A 1 120 ? 43.215 5.717 -10.892 1.00 58.09 120 GLU A C 1
ATOM 904 O O . GLU A 1 120 ? 42.418 4.929 -11.412 1.00 58.09 120 GLU A O 1
ATOM 909 N N . PRO A 1 121 ? 44.275 6.179 -11.588 1.00 58.75 121 PRO A N 1
ATOM 910 C CA . PRO A 1 121 ? 44.574 5.727 -12.946 1.00 58.75 121 PRO A CA 1
ATOM 911 C C . PRO A 1 121 ? 44.872 4.221 -13.004 1.00 58.75 121 PRO A C 1
ATOM 913 O O . PRO A 1 121 ? 45.716 3.709 -12.270 1.00 58.75 121 PRO A O 1
ATOM 916 N N . LEU A 1 122 ? 44.209 3.522 -13.923 1.00 59.44 122 LEU A N 1
ATOM 917 C CA . LEU A 1 122 ? 44.336 2.082 -14.120 1.00 59.44 122 LEU A CA 1
ATOM 918 C C . LEU A 1 122 ? 45.712 1.732 -14.698 1.00 59.44 122 LEU A C 1
ATOM 920 O O . LEU A 1 122 ? 46.152 2.347 -15.670 1.00 59.44 122 LEU A O 1
ATOM 924 N N . LYS A 1 123 ? 46.369 0.716 -14.127 1.00 74.12 123 LYS A N 1
ATOM 925 C CA . LYS A 1 123 ? 47.575 0.092 -14.691 1.00 74.12 123 LYS A CA 1
ATOM 926 C C . LYS A 1 123 ? 47.174 -0.924 -15.755 1.00 74.12 123 LYS A C 1
ATOM 928 O O . LYS A 1 123 ? 46.866 -2.068 -15.440 1.00 74.12 123 LYS A O 1
ATOM 933 N N . CYS A 1 124 ? 47.198 -0.501 -17.009 1.00 66.31 124 CYS A N 1
ATOM 934 C CA . CYS A 1 124 ? 46.842 -1.320 -18.158 1.00 66.31 124 CYS A CA 1
ATOM 935 C C . CYS A 1 124 ? 48.119 -1.856 -18.820 1.00 66.31 124 CYS A C 1
ATOM 937 O O . CYS A 1 124 ? 48.937 -1.070 -19.294 1.00 66.31 124 CYS A O 1
ATOM 939 N N . SER A 1 125 ? 48.325 -3.175 -18.876 1.00 68.50 125 SER A N 1
ATOM 940 C CA . SER A 1 125 ? 49.467 -3.720 -19.628 1.00 68.50 125 SER A CA 1
ATOM 941 C C . SER A 1 125 ? 49.251 -3.529 -21.129 1.00 68.50 125 SER A C 1
ATOM 943 O O . SER A 1 125 ? 48.169 -3.819 -21.632 1.00 68.50 125 SER A O 1
ATOM 945 N N . ILE A 1 126 ? 50.276 -3.070 -21.852 1.00 58.38 126 ILE A N 1
ATOM 946 C CA . ILE A 1 126 ? 50.219 -2.950 -23.319 1.00 58.38 126 ILE A CA 1
ATOM 947 C C . ILE A 1 126 ? 50.556 -4.276 -24.027 1.00 58.38 126 ILE A C 1
ATOM 949 O O . ILE A 1 126 ? 50.421 -4.375 -25.244 1.00 58.38 126 ILE A O 1
ATOM 953 N N . SER A 1 127 ? 50.965 -5.311 -23.284 1.00 53.62 127 SER A N 1
ATOM 954 C CA . SER A 1 127 ? 51.057 -6.675 -23.816 1.00 53.62 127 SER A CA 1
ATOM 955 C C . SER A 1 127 ? 49.659 -7.231 -24.084 1.00 53.62 127 SER A C 1
ATOM 957 O O . SER A 1 127 ? 48.781 -7.153 -23.230 1.00 53.62 127 SER A O 1
ATOM 959 N N . GLY A 1 128 ? 49.457 -7.801 -25.275 1.00 45.31 128 GLY A N 1
ATOM 960 C CA . GLY A 1 128 ? 48.151 -8.307 -25.721 1.00 45.31 128 GLY A CA 1
ATOM 961 C C . GLY A 1 128 ? 47.175 -7.226 -26.200 1.00 45.31 128 GLY A C 1
ATOM 962 O O . GLY A 1 128 ? 46.025 -7.542 -26.503 1.00 45.31 128 GLY A O 1
ATOM 963 N N . LEU A 1 129 ? 47.610 -5.964 -26.284 1.00 47.19 129 LEU A N 1
ATOM 964 C CA . LEU A 1 129 ? 46.789 -4.870 -26.791 1.00 47.19 129 LEU A CA 1
ATOM 965 C C . LEU A 1 129 ? 46.497 -5.063 -28.293 1.00 47.19 129 LEU A C 1
ATOM 967 O O . LEU A 1 129 ? 47.411 -5.250 -29.094 1.00 47.19 129 LEU A O 1
ATOM 971 N N . ALA A 1 130 ? 45.222 -5.005 -28.669 1.00 41.16 130 ALA A N 1
ATOM 972 C CA . ALA A 1 130 ? 44.745 -5.002 -30.046 1.00 41.16 130 ALA A CA 1
ATOM 973 C C . ALA A 1 130 ? 44.731 -3.586 -30.645 1.00 41.16 130 ALA A C 1
ATOM 975 O O . ALA A 1 130 ? 45.159 -3.420 -31.783 1.00 41.16 130 ALA A O 1
ATOM 976 N N . LEU A 1 131 ? 44.290 -2.561 -29.897 1.00 42.38 131 LEU A N 1
ATOM 977 C CA . LEU A 1 131 ? 44.296 -1.166 -30.364 1.00 42.38 131 LEU A CA 1
ATOM 978 C C . LEU A 1 131 ? 44.496 -0.138 -29.231 1.00 42.38 131 LEU A C 1
ATOM 980 O O . LEU A 1 131 ? 44.073 -0.349 -28.095 1.00 42.38 131 LEU A O 1
ATOM 984 N N . LEU A 1 132 ? 45.084 1.013 -29.578 1.00 47.25 132 LEU A N 1
ATOM 985 C CA . LEU A 1 132 ? 45.194 2.220 -28.746 1.00 47.25 132 LEU A CA 1
ATOM 986 C C . LEU A 1 132 ? 44.670 3.424 -29.543 1.00 47.25 132 LEU A C 1
ATOM 988 O O . LEU A 1 132 ? 45.246 3.785 -30.568 1.00 47.25 132 LEU A O 1
ATOM 992 N N . GLY A 1 133 ? 43.607 4.064 -29.057 1.00 44.91 133 GLY A N 1
ATOM 993 C CA . GLY A 1 133 ? 43.051 5.295 -29.618 1.00 44.91 133 GLY A CA 1
ATOM 994 C C . GLY A 1 133 ? 43.441 6.528 -28.799 1.00 44.91 133 GLY A C 1
ATOM 995 O O . GLY A 1 133 ? 43.148 6.597 -27.605 1.00 44.91 133 GLY A O 1
ATOM 996 N N . LEU A 1 134 ? 44.058 7.524 -29.447 1.00 44.91 134 LEU A N 1
ATOM 997 C CA . LEU A 1 134 ? 44.444 8.808 -28.846 1.00 44.91 134 LEU A CA 1
ATOM 998 C C . LEU A 1 134 ? 43.894 9.983 -29.665 1.00 44.91 134 LEU A C 1
ATOM 1000 O O . LEU A 1 134 ? 44.270 10.175 -30.819 1.00 44.91 134 LEU A O 1
ATOM 1004 N N . SER A 1 135 ? 43.031 10.800 -29.060 1.00 43.47 135 SER A N 1
ATOM 1005 C CA . SER A 1 135 ? 42.487 12.008 -29.689 1.00 43.47 135 SER A CA 1
ATOM 1006 C C . SER A 1 135 ? 43.439 13.202 -29.558 1.00 43.47 135 SER A C 1
ATOM 1008 O O . SER A 1 135 ? 43.921 13.493 -28.461 1.00 43.47 135 SER A O 1
ATOM 1010 N N . ARG A 1 136 ? 43.640 13.967 -30.643 1.00 30.44 136 ARG A N 1
ATOM 1011 C CA . ARG A 1 136 ? 44.195 15.330 -30.541 1.00 30.44 136 ARG A CA 1
ATOM 1012 C C . ARG A 1 136 ? 43.202 16.216 -29.782 1.00 30.44 136 ARG A C 1
ATOM 1014 O O . ARG A 1 136 ? 42.005 16.165 -30.042 1.00 30.44 136 ARG A O 1
ATOM 1021 N N . GLY A 1 137 ? 43.707 16.970 -28.810 1.00 33.62 137 GLY A N 1
ATOM 1022 C CA . GLY A 1 137 ? 42.871 17.587 -27.782 1.00 33.62 137 GLY A CA 1
ATOM 1023 C C . GLY A 1 137 ? 42.072 18.813 -28.227 1.00 33.62 137 GLY A C 1
ATOM 1024 O O . GLY A 1 137 ? 42.470 19.549 -29.128 1.00 33.62 137 GLY A O 1
ATOM 1025 N N . ALA A 1 138 ? 41.001 19.076 -27.480 1.00 26.00 138 ALA A N 1
ATOM 1026 C CA . ALA A 1 138 ? 40.394 20.391 -27.331 1.00 26.00 138 ALA A CA 1
ATOM 1027 C C . ALA A 1 138 ? 39.959 20.583 -25.866 1.00 26.00 138 ALA A C 1
ATOM 1029 O O . ALA A 1 138 ? 39.380 19.676 -25.277 1.00 26.00 138 ALA A O 1
ATOM 1030 N N . ALA A 1 139 ? 40.263 21.767 -25.326 1.00 27.70 139 ALA A N 1
ATOM 1031 C CA . ALA A 1 139 ? 39.810 22.347 -24.055 1.00 27.70 139 ALA A CA 1
ATOM 1032 C C . ALA A 1 139 ? 39.896 21.491 -22.768 1.00 27.70 139 ALA A C 1
ATOM 1034 O O . ALA A 1 139 ? 39.081 20.618 -22.475 1.00 27.70 139 ALA A O 1
ATOM 1035 N N . THR A 1 140 ? 40.841 21.884 -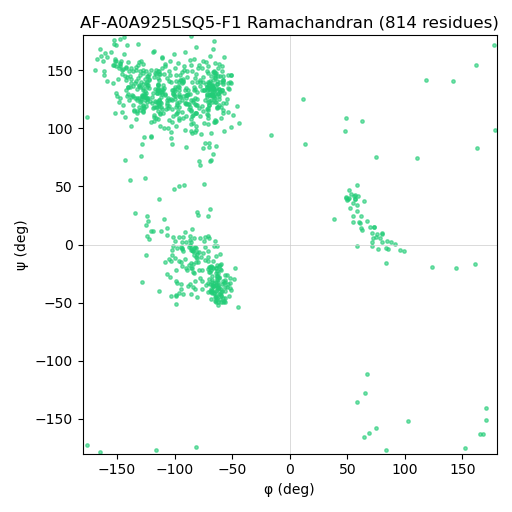21.917 1.00 34.81 140 THR A N 1
ATOM 1036 C CA . THR A 1 140 ? 40.795 21.696 -20.465 1.00 34.81 140 THR A CA 1
ATOM 1037 C C . THR A 1 140 ? 39.572 22.384 -19.850 1.00 34.81 140 THR A C 1
ATOM 1039 O O . THR A 1 140 ? 39.520 23.612 -19.864 1.00 34.81 140 THR A O 1
ATOM 1042 N N . ASP A 1 141 ? 38.670 21.629 -19.222 1.00 30.81 141 ASP A N 1
ATOM 1043 C CA . ASP A 1 141 ? 37.873 22.147 -18.102 1.00 30.81 141 ASP A CA 1
ATOM 1044 C C . ASP A 1 141 ? 37.457 21.013 -17.133 1.00 30.81 141 ASP A C 1
ATOM 1046 O O . ASP A 1 141 ? 36.701 20.118 -17.532 1.00 30.81 141 ASP A O 1
ATOM 1050 N N . PRO A 1 142 ? 37.956 20.986 -15.878 1.00 32.84 142 PRO A N 1
ATOM 1051 C CA . PRO A 1 142 ? 37.597 19.960 -14.898 1.00 32.84 142 PRO A CA 1
ATOM 1052 C C . PRO A 1 142 ? 36.118 19.958 -14.480 1.00 32.84 142 PRO A C 1
ATOM 1054 O O . PRO A 1 142 ? 35.647 18.935 -13.982 1.00 32.84 142 PRO A O 1
ATOM 1057 N N . GLU A 1 143 ? 35.376 21.055 -14.674 1.00 32.81 143 GLU A N 1
ATOM 1058 C CA . GLU A 1 143 ? 34.009 21.199 -14.140 1.00 32.81 143 GLU A CA 1
ATOM 1059 C C . GLU A 1 143 ? 32.944 20.358 -14.873 1.00 32.81 143 GLU A C 1
ATOM 1061 O O . GLU A 1 143 ? 31.850 20.145 -14.351 1.00 32.81 143 GLU A O 1
ATOM 1066 N N . THR A 1 144 ? 33.254 19.809 -16.054 1.00 31.02 144 THR A N 1
ATOM 1067 C CA . THR A 1 144 ? 32.294 19.017 -16.858 1.00 31.02 144 THR A CA 1
ATOM 1068 C C . THR A 1 144 ? 32.467 17.497 -16.759 1.00 31.02 144 THR A C 1
ATOM 1070 O O . THR A 1 144 ? 31.667 16.749 -17.319 1.00 31.02 144 THR A O 1
ATOM 1073 N N . ALA A 1 145 ? 33.453 17.002 -16.004 1.00 31.38 145 ALA A N 1
ATOM 1074 C CA . ALA A 1 145 ? 33.766 15.568 -15.911 1.00 31.38 145 ALA A CA 1
ATOM 1075 C C . ALA A 1 145 ? 32.776 14.727 -15.066 1.00 31.38 145 ALA A C 1
ATOM 1077 O O . ALA A 1 145 ? 33.007 13.535 -14.872 1.00 31.38 145 ALA A O 1
ATOM 1078 N N . GLY A 1 146 ? 31.699 15.331 -14.547 1.00 31.08 146 GLY A N 1
ATOM 1079 C CA . GLY A 1 146 ? 30.779 14.723 -13.574 1.00 31.08 146 GLY A CA 1
ATOM 1080 C C . GLY A 1 146 ? 29.319 14.576 -14.016 1.00 31.08 146 GLY A C 1
ATOM 1081 O O . GLY A 1 146 ? 28.475 14.316 -13.164 1.00 31.08 146 GLY A O 1
ATOM 1082 N N . LYS A 1 147 ? 28.989 14.765 -15.302 1.00 29.94 147 LYS A N 1
ATOM 1083 C CA . LYS A 1 147 ? 27.615 14.601 -15.816 1.00 29.94 147 LYS A CA 1
ATOM 1084 C C . LYS A 1 147 ? 27.568 13.644 -17.007 1.00 29.94 147 LYS A C 1
ATOM 1086 O O . LYS A 1 147 ? 27.702 14.059 -18.156 1.00 29.94 147 LYS A O 1
ATOM 1091 N N . VAL A 1 148 ? 27.323 12.365 -16.720 1.00 31.14 148 VAL A N 1
ATOM 1092 C CA . VAL A 1 148 ? 26.635 11.488 -17.680 1.00 31.14 148 VAL A CA 1
ATOM 1093 C C . VAL A 1 148 ? 25.213 12.053 -17.832 1.00 31.14 148 VAL A C 1
ATOM 1095 O O . VAL A 1 148 ? 24.590 12.337 -16.807 1.00 31.14 148 VAL A O 1
ATOM 1098 N N . PRO A 1 149 ? 24.696 12.288 -19.052 1.00 29.77 149 PRO A N 1
ATOM 1099 C CA . PRO A 1 149 ? 23.306 12.700 -19.232 1.00 29.77 149 PRO A CA 1
ATOM 1100 C C . PRO A 1 149 ? 22.356 11.655 -18.634 1.00 29.77 149 PRO A C 1
ATOM 1102 O O . PRO A 1 149 ? 22.590 10.458 -18.786 1.00 29.77 149 PRO A O 1
ATOM 1105 N N . ALA A 1 150 ? 21.269 12.091 -17.995 1.00 35.47 150 ALA A N 1
ATOM 1106 C CA . ALA A 1 150 ? 20.387 11.231 -17.193 1.00 35.47 150 ALA A CA 1
ATOM 1107 C C . ALA A 1 150 ? 19.625 10.119 -17.965 1.00 35.47 150 ALA A C 1
ATOM 1109 O O . ALA A 1 150 ? 18.842 9.399 -17.359 1.00 35.47 150 ALA A O 1
ATOM 1110 N N . GLY A 1 151 ? 19.854 9.959 -19.276 1.00 40.16 151 GLY A N 1
ATOM 1111 C CA . GLY A 1 151 ? 19.225 8.947 -20.140 1.00 40.16 151 GLY A CA 1
ATOM 1112 C C . GLY A 1 151 ? 20.158 7.844 -20.666 1.00 40.16 151 GLY A C 1
ATOM 1113 O O . GLY A 1 151 ? 19.779 7.129 -21.590 1.00 40.16 151 GLY A O 1
ATOM 1114 N N . ASP A 1 152 ? 21.388 7.714 -20.148 1.00 50.81 152 ASP A N 1
ATOM 1115 C CA . ASP A 1 152 ? 22.355 6.704 -20.635 1.00 50.81 152 ASP A CA 1
ATOM 1116 C C . ASP A 1 152 ? 22.892 5.763 -19.537 1.00 50.81 152 ASP A C 1
ATOM 1118 O O . ASP A 1 152 ? 23.974 5.183 -19.648 1.00 50.81 152 ASP A O 1
ATOM 1122 N N . THR A 1 153 ? 22.126 5.599 -18.453 1.00 59.59 153 THR A N 1
ATOM 1123 C CA . THR A 1 153 ? 22.415 4.602 -17.412 1.00 59.59 153 THR A CA 1
ATOM 1124 C C . THR A 1 153 ? 22.111 3.197 -17.951 1.00 59.59 153 THR A C 1
ATOM 1126 O O . THR A 1 153 ? 21.010 2.976 -18.450 1.00 59.59 153 THR A O 1
ATOM 1129 N N . PRO A 1 154 ? 23.034 2.223 -17.851 1.00 65.62 154 PRO A N 1
ATOM 1130 C CA . PRO A 1 154 ? 22.780 0.864 -18.314 1.00 65.62 154 PRO A CA 1
ATOM 1131 C C . PRO A 1 154 ? 21.859 0.089 -17.365 1.00 65.62 154 PRO A C 1
ATOM 1133 O O . PRO A 1 154 ? 21.978 0.179 -16.138 1.00 65.62 154 PRO A O 1
ATOM 1136 N N . ASP A 1 155 ? 21.012 -0.749 -17.960 1.00 76.44 155 ASP A N 1
ATOM 1137 C CA . ASP A 1 155 ? 20.261 -1.801 -17.282 1.00 76.44 155 ASP A CA 1
ATOM 1138 C C . ASP A 1 155 ? 21.217 -2.758 -16.547 1.00 76.44 155 ASP A C 1
ATOM 1140 O O . ASP A 1 155 ? 22.414 -2.863 -16.856 1.00 76.44 155 ASP A O 1
ATOM 1144 N N . ARG A 1 156 ? 20.679 -3.518 -15.589 1.00 73.31 156 ARG A N 1
ATOM 1145 C CA . ARG A 1 156 ? 21.431 -4.500 -14.798 1.00 73.31 156 ARG A CA 1
ATOM 1146 C C . ARG A 1 156 ? 20.786 -5.877 -14.855 1.00 73.3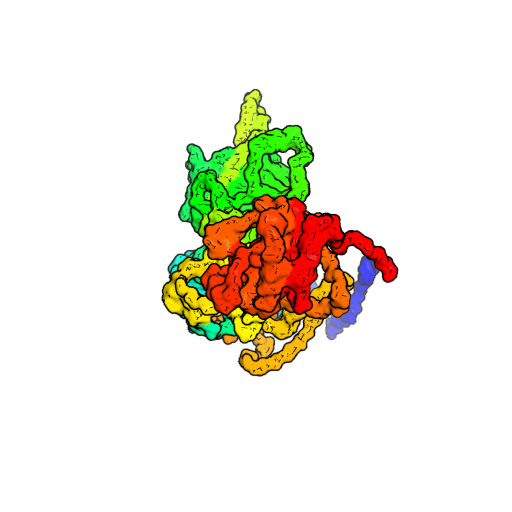1 156 ARG A C 1
ATOM 1148 O O . ARG A 1 156 ? 19.595 -6.020 -14.606 1.00 73.31 156 ARG A O 1
ATOM 1155 N N . LEU A 1 157 ? 21.603 -6.887 -15.116 1.00 73.94 157 LEU A N 1
ATOM 1156 C CA . LEU A 1 157 ? 21.264 -8.301 -15.023 1.00 73.94 157 LEU A CA 1
ATOM 1157 C C . LEU A 1 157 ? 21.966 -8.883 -13.795 1.00 73.94 157 LEU A C 1
ATOM 1159 O O . LEU A 1 157 ? 23.193 -8.906 -13.737 1.00 73.94 157 LEU A O 1
ATOM 1163 N N . PHE A 1 158 ? 21.192 -9.346 -12.823 1.00 68.81 158 PHE A N 1
ATOM 1164 C CA . PHE A 1 158 ? 21.649 -10.028 -11.617 1.00 68.81 158 PHE A CA 1
ATOM 1165 C C . PHE A 1 158 ? 21.414 -11.534 -11.748 1.00 68.81 158 PHE A C 1
ATOM 1167 O O . PHE A 1 158 ? 20.372 -11.967 -12.235 1.00 68.81 158 PHE A O 1
ATOM 1174 N N . HIS A 1 159 ? 22.371 -12.328 -11.285 1.00 73.06 159 HIS A N 1
ATOM 1175 C CA . HIS A 1 159 ? 22.308 -13.783 -11.241 1.00 73.06 159 HIS A CA 1
ATOM 1176 C C . HIS A 1 159 ? 23.178 -14.274 -10.070 1.00 73.06 159 HIS A C 1
ATOM 1178 O O . HIS A 1 159 ? 24.100 -13.573 -9.651 1.00 73.06 159 HIS A O 1
ATOM 1184 N N . GLU A 1 160 ? 22.943 -15.480 -9.549 1.00 66.00 160 GLU A N 1
ATOM 1185 C CA . GLU A 1 160 ? 23.743 -16.058 -8.447 1.00 66.00 160 GLU A CA 1
ATOM 1186 C C . GLU A 1 160 ? 25.264 -16.044 -8.716 1.00 66.00 160 GLU A C 1
ATOM 1188 O O . GLU A 1 160 ? 26.064 -15.832 -7.806 1.00 66.00 160 GLU A O 1
ATOM 1193 N N . LYS A 1 161 ? 25.671 -16.199 -9.984 1.00 60.03 161 LYS A N 1
ATOM 1194 C CA . LYS A 1 161 ? 27.081 -16.214 -10.416 1.00 60.03 161 LYS A CA 1
ATOM 1195 C C . LYS A 1 161 ? 27.684 -14.822 -10.690 1.00 60.03 161 LYS A C 1
ATOM 1197 O O . LYS A 1 161 ? 28.863 -14.747 -11.026 1.00 60.03 161 LYS A O 1
ATOM 1202 N N . GLY A 1 162 ? 26.917 -13.729 -10.592 1.00 55.75 162 GLY A N 1
ATOM 1203 C CA . GLY A 1 162 ? 27.430 -12.368 -10.808 1.00 55.75 162 GLY A CA 1
ATOM 1204 C C . GLY A 1 162 ? 26.402 -11.346 -11.308 1.00 55.75 162 GLY A C 1
ATOM 1205 O O . GLY A 1 162 ? 25.210 -11.614 -11.422 1.00 55.75 162 GLY A O 1
ATOM 1206 N N . THR A 1 163 ? 26.867 -10.134 -11.615 1.00 58.12 163 THR A N 1
ATOM 1207 C CA . THR A 1 163 ? 26.033 -9.049 -12.164 1.00 58.12 163 THR A CA 1
ATOM 1208 C C . THR A 1 163 ? 26.660 -8.492 -13.437 1.00 58.12 163 THR A C 1
ATOM 1210 O O . THR A 1 163 ? 27.859 -8.224 -13.469 1.00 58.12 163 THR A O 1
ATOM 1213 N N . LEU A 1 164 ? 25.846 -8.288 -14.472 1.00 60.69 164 LEU A N 1
ATOM 1214 C CA . LEU A 1 164 ? 26.231 -7.677 -15.742 1.00 60.69 164 LEU A CA 1
ATOM 1215 C C . LEU A 1 164 ? 25.500 -6.343 -15.925 1.00 60.69 164 LEU A C 1
ATOM 1217 O O . LEU A 1 164 ? 24.331 -6.208 -15.570 1.00 60.69 164 LEU A O 1
ATOM 1221 N N . GLN A 1 165 ? 26.183 -5.360 -16.507 1.00 68.25 165 GLN A N 1
ATOM 1222 C CA . GLN A 1 165 ? 25.570 -4.121 -16.998 1.00 68.25 165 GLN A CA 1
ATOM 1223 C C . GLN A 1 165 ? 25.357 -4.224 -18.510 1.00 68.25 165 GLN A C 1
ATOM 1225 O O . GLN A 1 165 ? 26.100 -4.940 -19.185 1.00 68.25 165 GLN A O 1
ATOM 1230 N N . GLY A 1 166 ? 24.352 -3.533 -19.046 1.00 69.31 166 GLY A N 1
ATOM 1231 C CA . GLY A 1 166 ? 24.002 -3.599 -20.465 1.00 69.31 166 GLY A CA 1
ATOM 1232 C C . GLY A 1 166 ? 22.690 -2.900 -20.790 1.00 69.31 166 GLY A C 1
ATOM 1233 O O . GLY A 1 166 ? 22.321 -1.938 -20.125 1.00 69.31 166 GLY A O 1
ATOM 1234 N N . ARG A 1 167 ? 21.996 -3.371 -21.825 1.00 74.81 167 ARG A N 1
ATOM 1235 C CA . ARG A 1 167 ? 20.606 -3.021 -22.132 1.00 74.81 167 ARG A CA 1
ATOM 1236 C C . ARG A 1 167 ? 19.833 -4.282 -22.522 1.00 74.81 167 ARG A C 1
ATOM 1238 O O . ARG A 1 167 ? 20.335 -5.112 -23.287 1.00 74.81 167 ARG A O 1
ATOM 1245 N N . LEU A 1 168 ? 18.614 -4.415 -22.004 1.00 73.69 168 LEU A N 1
ATOM 1246 C CA . LEU A 1 168 ? 17.657 -5.435 -22.423 1.00 73.69 168 LEU A CA 1
ATOM 1247 C C . LEU A 1 168 ? 17.133 -5.084 -23.820 1.00 73.69 168 LEU A C 1
ATOM 1249 O O . LEU A 1 168 ? 16.678 -3.964 -24.058 1.00 73.69 168 LEU A O 1
ATOM 1253 N N . VAL A 1 169 ? 17.174 -6.035 -24.750 1.00 72.56 169 VAL A N 1
ATOM 1254 C CA . VAL A 1 169 ? 16.670 -5.821 -26.110 1.00 72.56 169 VAL A CA 1
ATOM 1255 C C . VAL A 1 169 ? 15.177 -6.116 -26.131 1.00 72.56 169 VAL A C 1
ATOM 1257 O O . VAL A 1 169 ? 14.746 -7.262 -26.209 1.00 72.56 169 VAL A O 1
ATOM 1260 N N . VAL A 1 170 ? 14.395 -5.042 -26.030 1.00 64.31 170 VAL A N 1
ATOM 1261 C CA . VAL A 1 170 ? 12.922 -5.054 -26.052 1.00 64.31 170 VAL A CA 1
ATOM 1262 C C . VAL A 1 170 ? 12.333 -4.830 -27.452 1.00 64.31 170 VAL A C 1
ATOM 1264 O O . VAL A 1 170 ? 11.121 -4.908 -27.627 1.00 64.31 170 VAL A O 1
ATOM 1267 N N . GLU A 1 171 ? 13.179 -4.578 -28.455 1.00 62.62 171 GLU A N 1
ATOM 1268 C CA . GLU A 1 171 ? 12.800 -4.397 -29.863 1.00 62.62 171 GLU A CA 1
ATOM 1269 C C . GLU A 1 171 ? 13.653 -5.319 -30.740 1.00 62.62 171 GLU A C 1
ATOM 1271 O O . GLU A 1 171 ? 14.732 -4.952 -31.205 1.00 62.62 171 GLU A O 1
ATOM 1276 N N . GLY A 1 172 ? 13.181 -6.555 -30.902 1.00 58.88 172 GLY A N 1
ATOM 1277 C CA . GLY A 1 172 ? 13.790 -7.588 -31.738 1.00 58.88 172 GLY A CA 1
ATOM 1278 C C . GLY A 1 172 ? 12.884 -8.000 -32.900 1.00 58.88 172 GLY A C 1
ATOM 1279 O O . GLY A 1 172 ? 11.794 -7.461 -33.087 1.00 58.88 172 GLY A O 1
ATOM 1280 N N . ALA A 1 173 ? 13.336 -8.981 -33.683 1.00 58.09 173 ALA A N 1
ATOM 1281 C CA . ALA A 1 173 ? 12.485 -9.642 -34.672 1.00 58.09 173 ALA A CA 1
ATOM 1282 C C . ALA A 1 173 ? 11.341 -10.420 -33.989 1.00 58.09 173 ALA A C 1
ATOM 1284 O O . ALA A 1 173 ? 11.493 -10.846 -32.846 1.00 58.09 173 ALA A O 1
ATOM 1285 N N . ALA A 1 174 ? 10.244 -10.648 -34.725 1.00 52.31 174 ALA A N 1
ATOM 1286 C CA . ALA A 1 174 ? 8.961 -11.176 -34.231 1.00 52.31 174 ALA A CA 1
ATOM 1287 C C . ALA A 1 174 ? 9.043 -12.440 -33.340 1.00 52.31 174 ALA A C 1
ATOM 1289 O O . ALA A 1 174 ? 8.205 -12.643 -32.462 1.00 52.31 174 ALA A O 1
ATOM 1290 N N . ASP A 1 175 ? 10.063 -13.273 -33.559 1.00 57.09 175 ASP A N 1
ATOM 1291 C CA . ASP A 1 175 ? 10.264 -14.567 -32.896 1.00 57.09 175 ASP A CA 1
ATOM 1292 C C . ASP A 1 175 ? 11.626 -14.652 -32.166 1.00 57.09 175 ASP A C 1
ATOM 1294 O O . ASP A 1 175 ? 12.149 -15.738 -31.914 1.00 57.09 175 ASP A O 1
ATOM 1298 N N . ALA A 1 176 ? 12.254 -13.510 -31.858 1.00 56.31 176 ALA A N 1
ATOM 1299 C CA . ALA A 1 176 ? 13.534 -13.483 -31.153 1.00 56.31 176 ALA A CA 1
ATOM 1300 C C . ALA A 1 176 ? 13.363 -13.814 -29.650 1.00 56.31 176 ALA A C 1
ATOM 1302 O O . ALA A 1 176 ? 12.504 -13.222 -28.990 1.00 56.31 176 ALA A O 1
ATOM 1303 N N . PRO A 1 177 ? 14.194 -14.705 -29.071 1.00 62.41 177 PRO A N 1
ATOM 1304 C CA . PRO A 1 177 ? 14.233 -14.924 -27.624 1.00 62.41 177 PRO A CA 1
ATOM 1305 C C . PRO A 1 177 ? 14.758 -13.681 -26.891 1.00 62.41 177 PRO A C 1
ATOM 1307 O O . PRO A 1 177 ? 15.334 -12.781 -27.504 1.00 62.41 177 PRO A O 1
ATOM 1310 N N . ILE A 1 178 ? 14.613 -13.649 -25.561 1.00 67.62 178 ILE A N 1
ATOM 1311 C CA . ILE A 1 178 ? 15.087 -12.525 -24.741 1.00 67.62 178 ILE A CA 1
ATOM 1312 C C . ILE A 1 178 ? 16.593 -12.321 -24.947 1.00 67.62 178 ILE A C 1
ATOM 1314 O O . ILE A 1 178 ? 17.417 -13.216 -24.726 1.00 67.62 178 ILE A O 1
ATOM 1318 N N . GLN A 1 179 ? 16.935 -11.112 -25.381 1.00 71.00 179 GLN A N 1
ATOM 1319 C CA . GLN A 1 179 ? 18.275 -10.725 -25.789 1.00 71.00 179 GLN A CA 1
ATOM 1320 C C . GLN A 1 179 ? 18.834 -9.621 -24.892 1.00 71.00 179 GLN A C 1
ATOM 1322 O O . GLN A 1 179 ? 18.117 -8.751 -24.394 1.00 71.00 179 GLN A O 1
ATOM 1327 N N . TRP A 1 180 ? 20.148 -9.652 -24.708 1.00 70.00 180 TRP A N 1
ATOM 1328 C CA . TRP A 1 180 ? 20.891 -8.730 -23.863 1.00 70.00 180 TRP A CA 1
ATOM 1329 C C . TRP A 1 180 ? 22.116 -8.210 -24.598 1.00 70.00 180 TRP A C 1
ATOM 1331 O O . TRP A 1 180 ? 22.956 -8.986 -25.058 1.00 70.00 180 TRP A O 1
ATOM 1341 N N . THR A 1 181 ? 22.242 -6.890 -24.666 1.00 69.94 181 THR A N 1
ATOM 1342 C CA . THR A 1 181 ? 23.446 -6.224 -25.163 1.00 69.94 181 THR A CA 1
ATOM 1343 C C . THR A 1 181 ? 24.268 -5.803 -23.945 1.00 69.94 181 THR A C 1
ATOM 1345 O O . THR A 1 181 ? 23.898 -4.823 -23.296 1.00 69.94 181 THR A O 1
ATOM 1348 N N . PRO A 1 182 ? 25.346 -6.518 -23.568 1.00 60.94 182 PRO A N 1
ATOM 1349 C CA . PRO A 1 182 ? 26.173 -6.114 -22.433 1.00 60.94 182 PRO A CA 1
ATOM 1350 C C . PRO A 1 182 ? 26.802 -4.736 -22.684 1.00 60.94 182 PRO A C 1
ATOM 1352 O O . PRO A 1 182 ? 26.980 -4.318 -23.827 1.00 60.94 182 PRO A O 1
ATOM 1355 N N . LEU A 1 183 ? 27.145 -4.011 -21.621 1.00 56.69 183 LEU A N 1
ATOM 1356 C CA . LEU A 1 183 ? 27.717 -2.669 -21.719 1.00 56.69 183 LEU A CA 1
ATOM 1357 C C . LEU A 1 183 ? 29.071 -2.734 -22.441 1.00 56.69 183 LEU A C 1
ATOM 1359 O O . LEU A 1 183 ? 29.995 -3.394 -21.976 1.00 56.69 183 LEU A O 1
ATOM 1363 N N . GLY A 1 184 ? 29.176 -2.053 -23.586 1.00 46.50 184 GLY A N 1
ATOM 1364 C CA . GLY A 1 184 ? 30.337 -2.141 -24.483 1.00 46.50 184 GLY A CA 1
ATOM 1365 C C . GLY A 1 184 ? 30.294 -3.309 -25.480 1.00 46.50 184 GLY A C 1
ATOM 1366 O O . GLY A 1 184 ? 31.159 -3.394 -26.347 1.00 46.50 184 GLY A O 1
ATOM 1367 N N . GLY A 1 185 ? 29.284 -4.180 -25.407 1.00 45.56 185 GLY A N 1
ATOM 1368 C CA . GLY A 1 185 ? 29.015 -5.217 -26.400 1.00 45.56 185 GLY A CA 1
ATOM 1369 C C . GLY A 1 185 ? 28.490 -4.636 -27.714 1.00 45.56 185 GLY A C 1
ATOM 1370 O O . GLY A 1 185 ? 27.671 -3.720 -27.720 1.00 45.56 185 GLY A O 1
ATOM 1371 N N . LEU A 1 186 ? 28.960 -5.189 -28.835 1.00 43.81 186 LEU A N 1
ATOM 1372 C CA . LEU A 1 186 ? 28.600 -4.729 -30.183 1.00 43.81 186 LEU A CA 1
ATOM 1373 C C . LEU A 1 186 ? 27.281 -5.315 -30.704 1.00 43.81 186 LEU A C 1
ATOM 1375 O O . LEU A 1 186 ? 26.660 -4.720 -31.578 1.00 43.81 186 LEU A O 1
ATOM 1379 N N . ASN A 1 187 ? 26.866 -6.474 -30.186 1.00 52.31 187 ASN A N 1
ATOM 1380 C CA . ASN A 1 187 ? 25.678 -7.200 -30.624 1.00 52.31 187 ASN A CA 1
ATOM 1381 C C . ASN A 1 187 ? 24.818 -7.611 -29.426 1.00 52.31 187 ASN A C 1
ATOM 1383 O O . ASN A 1 187 ? 25.324 -7.834 -28.324 1.00 52.31 187 ASN A O 1
ATOM 1387 N N . ALA A 1 188 ? 23.527 -7.774 -29.694 1.00 61.69 188 ALA A N 1
ATOM 1388 C CA . ALA A 1 188 ? 22.584 -8.422 -28.802 1.00 61.69 188 ALA A CA 1
ATOM 1389 C C . ALA A 1 188 ? 22.870 -9.930 -28.729 1.00 61.69 188 ALA A C 1
ATOM 1391 O O . ALA A 1 188 ? 22.860 -10.619 -29.750 1.00 61.69 188 ALA A O 1
ATOM 1392 N N . SER A 1 189 ? 23.097 -10.453 -27.526 1.00 63.19 189 SER A N 1
ATOM 1393 C CA . SER A 1 189 ? 23.285 -11.885 -27.284 1.00 63.19 189 SER A CA 1
ATOM 1394 C C . SER A 1 189 ? 22.004 -12.498 -26.734 1.00 63.19 189 SER A C 1
ATOM 1396 O O . SER A 1 189 ? 21.415 -11.973 -25.791 1.00 63.19 189 SER A O 1
ATOM 1398 N N . THR A 1 190 ? 21.585 -13.636 -27.288 1.00 68.50 190 THR A N 1
ATOM 1399 C CA . THR A 1 190 ? 20.539 -14.459 -26.659 1.00 68.50 190 THR A CA 1
ATOM 1400 C C . THR A 1 190 ? 21.092 -15.030 -25.362 1.00 68.50 190 THR A C 1
ATOM 1402 O O . THR A 1 190 ? 22.181 -15.606 -25.367 1.00 68.50 190 THR A O 1
ATOM 1405 N N . LEU A 1 191 ? 20.360 -14.884 -24.261 1.00 60.81 191 LEU A N 1
ATOM 1406 C CA . LEU A 1 191 ? 20.775 -15.462 -22.989 1.00 60.81 191 LEU A CA 1
ATOM 1407 C C . LEU A 1 191 ? 20.246 -16.894 -22.856 1.00 60.81 191 LEU A C 1
ATOM 1409 O O . LEU A 1 191 ? 19.062 -17.153 -23.053 1.00 60.81 191 LEU A O 1
ATOM 1413 N N . GLN A 1 192 ? 21.137 -17.823 -22.515 1.00 60.88 192 GLN A N 1
ATOM 1414 C CA . GLN A 1 192 ? 20.825 -19.228 -22.242 1.00 60.88 192 GLN A CA 1
ATOM 1415 C C . GLN A 1 192 ? 21.092 -19.536 -20.764 1.00 60.88 192 GLN A C 1
ATOM 1417 O O . GLN A 1 192 ? 21.983 -18.931 -20.169 1.00 60.88 192 GLN A O 1
ATOM 1422 N N . GLY A 1 193 ? 20.338 -20.473 -20.179 1.00 57.59 193 GLY A N 1
ATOM 1423 C CA . GLY A 1 193 ? 20.506 -20.871 -18.774 1.00 57.59 193 GLY A CA 1
ATOM 1424 C C . GLY A 1 193 ? 20.187 -19.755 -17.773 1.00 57.59 193 GLY A C 1
ATOM 1425 O O . GLY A 1 193 ? 20.882 -19.613 -16.774 1.00 57.59 193 GLY A O 1
ATOM 1426 N N . ILE A 1 194 ? 19.166 -18.937 -18.057 1.00 61.53 194 ILE A N 1
ATOM 1427 C CA . ILE A 1 194 ? 18.746 -17.778 -17.242 1.00 61.53 194 ILE A CA 1
ATOM 1428 C C . ILE A 1 194 ? 17.902 -18.149 -16.012 1.00 61.53 194 ILE A C 1
ATOM 1430 O O . ILE A 1 194 ? 17.099 -17.347 -15.537 1.00 61.53 194 ILE A O 1
ATOM 1434 N N . GLU A 1 195 ? 18.049 -19.362 -15.494 1.00 69.25 195 GLU A N 1
ATOM 1435 C CA . GLU A 1 195 ? 17.386 -19.782 -14.260 1.00 69.25 195 GLU A CA 1
ATOM 1436 C C . GLU A 1 195 ? 17.827 -18.884 -13.095 1.00 69.25 195 GLU A C 1
ATOM 1438 O O . GLU A 1 195 ? 19.010 -18.620 -12.898 1.00 69.25 195 GLU A O 1
ATOM 1443 N N . ASN A 1 196 ? 16.859 -18.383 -12.332 1.00 71.88 196 ASN A N 1
ATOM 1444 C CA . ASN A 1 196 ? 17.049 -17.486 -11.189 1.00 71.88 196 ASN A CA 1
ATOM 1445 C C . ASN A 1 196 ? 17.778 -16.165 -11.525 1.00 71.88 196 ASN A C 1
ATOM 1447 O O . ASN A 1 196 ? 18.449 -15.570 -10.675 1.00 71.88 196 ASN A O 1
ATOM 1451 N N . ALA A 1 197 ? 17.636 -15.682 -12.763 1.00 74.25 197 ALA A N 1
ATOM 1452 C CA . ALA A 1 197 ? 18.119 -14.369 -13.180 1.00 74.25 197 ALA A CA 1
ATOM 1453 C C . ALA A 1 197 ? 17.070 -13.262 -12.951 1.00 74.25 197 ALA A C 1
ATOM 1455 O O . ALA A 1 197 ? 15.860 -13.477 -13.048 1.00 74.25 197 ALA A O 1
ATOM 1456 N N . ARG A 1 198 ? 17.554 -12.044 -12.679 1.00 79.44 198 ARG A N 1
ATOM 1457 C CA . ARG A 1 198 ? 16.746 -10.827 -12.523 1.00 79.44 198 ARG A CA 1
ATOM 1458 C C . ARG A 1 198 ? 17.303 -9.697 -13.377 1.00 79.44 198 ARG A C 1
ATOM 1460 O O . ARG A 1 198 ? 18.437 -9.265 -13.186 1.00 79.44 198 ARG A O 1
ATOM 1467 N N . PHE A 1 199 ? 16.477 -9.155 -14.254 1.00 78.81 199 PHE A N 1
ATOM 1468 C CA . PHE A 1 199 ? 16.768 -7.982 -15.070 1.00 78.81 199 PHE A CA 1
ATOM 1469 C C . PHE A 1 199 ? 16.116 -6.759 -14.434 1.00 78.81 199 PHE A C 1
ATOM 1471 O O . PHE A 1 199 ? 14.957 -6.821 -14.038 1.00 78.81 199 PHE A O 1
ATOM 1478 N N . VAL A 1 200 ? 16.840 -5.646 -14.359 1.00 77.00 200 VAL A N 1
ATOM 1479 C CA . VAL A 1 200 ? 16.353 -4.359 -13.854 1.00 77.00 200 VAL A CA 1
ATOM 1480 C C . VAL A 1 200 ? 16.716 -3.284 -14.863 1.00 77.00 200 VAL A C 1
ATOM 1482 O O . VAL A 1 200 ? 17.901 -3.063 -15.129 1.00 77.00 200 VAL A O 1
ATOM 1485 N N . ARG A 1 201 ? 15.706 -2.620 -15.427 1.00 78.25 201 ARG A N 1
ATOM 1486 C CA . ARG A 1 201 ? 15.908 -1.537 -16.387 1.00 78.25 201 ARG A CA 1
ATOM 1487 C C . ARG A 1 201 ? 16.187 -0.206 -15.701 1.00 78.25 201 ARG A C 1
ATOM 1489 O O . ARG A 1 201 ? 15.644 0.071 -14.633 1.00 78.25 201 ARG A O 1
ATOM 1496 N N . ALA A 1 202 ? 17.063 0.592 -16.306 1.00 64.69 202 ALA A N 1
ATOM 1497 C CA . ALA A 1 202 ? 17.587 1.819 -15.709 1.00 64.69 202 ALA A CA 1
ATOM 1498 C C . ALA A 1 202 ? 16.981 3.111 -16.284 1.00 64.69 202 ALA A C 1
ATOM 1500 O O . ALA A 1 202 ? 16.912 4.106 -15.568 1.00 64.69 202 ALA A O 1
ATOM 1501 N N . SER A 1 203 ? 16.535 3.103 -17.544 1.00 64.94 203 SER A N 1
ATOM 1502 C CA . SER A 1 203 ? 15.860 4.236 -18.195 1.00 64.94 203 SER A CA 1
ATOM 1503 C C . SER A 1 203 ? 14.911 3.772 -19.309 1.00 64.94 203 SER A C 1
ATOM 1505 O O . SER A 1 203 ? 14.834 2.583 -19.640 1.00 64.94 203 SER A O 1
ATOM 1507 N N . ASP A 1 204 ? 14.187 4.727 -19.902 1.00 67.31 204 ASP A N 1
ATOM 1508 C CA . ASP A 1 204 ? 13.353 4.548 -21.101 1.00 67.31 204 ASP A CA 1
ATOM 1509 C C . ASP A 1 204 ? 12.187 3.549 -20.928 1.00 67.31 204 ASP A C 1
ATOM 1511 O O . ASP A 1 204 ? 11.751 2.904 -21.889 1.00 67.31 204 ASP A O 1
ATOM 1515 N N . VAL A 1 205 ? 11.716 3.333 -19.695 1.00 75.25 205 VAL A N 1
ATOM 1516 C CA . VAL A 1 205 ? 10.574 2.447 -19.421 1.00 75.25 205 VAL A CA 1
ATOM 1517 C C . VAL A 1 205 ? 9.278 3.203 -19.707 1.00 75.25 205 VAL A C 1
ATOM 1519 O O . VAL A 1 205 ? 9.057 4.274 -19.156 1.00 75.25 205 VAL A O 1
ATOM 1522 N N . MET A 1 206 ? 8.419 2.641 -20.558 1.00 81.12 206 MET A N 1
ATOM 1523 C CA . MET A 1 206 ? 7.093 3.199 -20.829 1.00 81.12 206 MET A CA 1
ATOM 1524 C C . MET A 1 206 ? 6.164 2.940 -19.643 1.00 81.12 206 MET A C 1
ATOM 1526 O O . MET A 1 206 ? 5.926 1.782 -19.293 1.00 81.12 206 MET A O 1
ATOM 1530 N N . HIS A 1 207 ? 5.570 3.992 -19.096 1.00 78.12 207 HIS A N 1
ATOM 1531 C CA . HIS A 1 207 ? 4.494 3.866 -18.123 1.00 78.12 207 HIS A CA 1
ATOM 1532 C C . HIS A 1 207 ? 3.154 3.683 -18.843 1.00 78.12 207 HIS A C 1
ATOM 1534 O O . HIS A 1 207 ? 2.769 4.494 -19.684 1.00 78.12 207 HIS A O 1
ATOM 1540 N N . LEU A 1 208 ? 2.412 2.613 -18.533 1.00 76.81 208 LEU A N 1
ATOM 1541 C CA . LEU A 1 208 ? 1.049 2.444 -19.051 1.00 76.81 208 LEU A CA 1
ATOM 1542 C C . LEU A 1 208 ? 0.138 3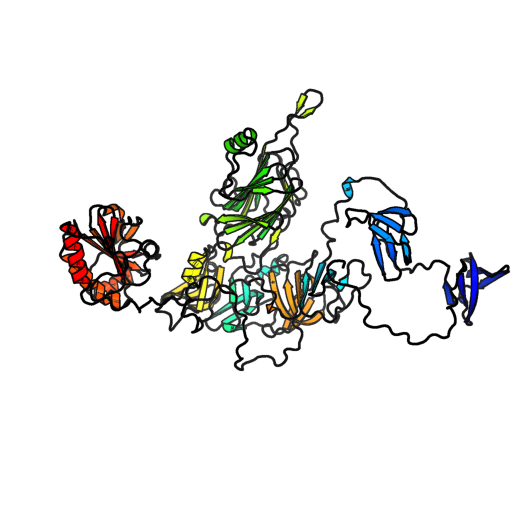.576 -18.554 1.00 76.81 208 LEU A C 1
ATOM 1544 O O . LEU A 1 208 ? -0.833 3.917 -19.230 1.00 76.81 208 LEU A O 1
ATOM 1548 N N . SER A 1 209 ? 0.478 4.193 -17.416 1.00 70.31 209 SER A N 1
ATOM 1549 C CA . SER A 1 209 ? -0.243 5.337 -16.869 1.00 70.31 209 SER A CA 1
ATOM 1550 C C . SER A 1 209 ? -0.119 6.628 -17.679 1.00 70.31 209 SER A C 1
ATOM 1552 O O . SER A 1 209 ? -0.938 7.528 -17.521 1.00 70.31 209 SER A O 1
ATOM 1554 N N . GLU A 1 210 ? 0.887 6.741 -18.552 1.00 72.19 210 GLU A N 1
ATOM 1555 C CA . GLU A 1 210 ? 1.069 7.902 -19.440 1.00 72.19 210 GLU A CA 1
ATOM 1556 C C . GLU A 1 210 ? 0.053 7.929 -20.596 1.00 72.19 210 GLU A C 1
ATOM 1558 O O . GLU A 1 210 ? 0.038 8.873 -21.385 1.00 72.19 210 GLU A O 1
ATOM 1563 N N . ASN A 1 211 ? -0.823 6.920 -20.697 1.00 75.88 211 ASN A N 1
ATOM 1564 C CA . ASN A 1 211 ? -1.967 6.906 -21.601 1.00 75.88 211 ASN A CA 1
ATOM 1565 C C . ASN A 1 211 ? -3.285 7.122 -20.815 1.00 75.88 211 ASN A C 1
ATOM 1567 O O . ASN A 1 211 ? -3.825 6.164 -20.249 1.00 75.88 211 ASN A O 1
ATOM 1571 N N . PRO A 1 212 ? -3.853 8.348 -20.810 1.00 68.44 212 PRO A N 1
ATOM 1572 C CA . PRO A 1 212 ? -5.080 8.650 -20.072 1.00 68.44 212 PRO A CA 1
ATOM 1573 C C . PRO A 1 212 ? -6.302 7.851 -20.541 1.00 68.44 212 PRO A C 1
ATOM 1575 O O . PRO A 1 212 ? -7.161 7.516 -19.727 1.00 68.44 212 PRO A O 1
ATOM 1578 N N . GLU A 1 213 ? -6.386 7.516 -21.833 1.00 77.94 213 GLU A N 1
ATOM 1579 C CA . GLU A 1 213 ? -7.499 6.733 -22.385 1.00 77.94 213 GLU A CA 1
ATOM 1580 C C . GLU A 1 213 ? -7.465 5.286 -21.876 1.00 77.94 213 GLU A C 1
ATOM 1582 O O . GLU A 1 213 ? -8.506 4.719 -21.544 1.00 77.94 213 GLU A O 1
ATOM 1587 N N . LEU A 1 214 ? -6.266 4.706 -21.745 1.00 76.19 214 LEU A N 1
ATOM 1588 C CA . LEU A 1 214 ? -6.076 3.355 -21.215 1.00 76.19 214 LEU A CA 1
ATOM 1589 C C . LEU A 1 214 ? -6.505 3.261 -19.743 1.00 76.19 214 LEU A C 1
ATOM 1591 O O . LEU A 1 214 ? -7.227 2.335 -19.375 1.00 76.19 214 LEU A O 1
ATOM 1595 N N . LEU A 1 215 ? -6.112 4.230 -18.912 1.00 70.50 215 LEU A N 1
ATOM 1596 C CA . LEU A 1 215 ? -6.514 4.274 -17.501 1.00 70.50 215 LEU A CA 1
ATOM 1597 C C . LEU A 1 215 ? -8.014 4.549 -17.326 1.00 70.50 215 LEU A C 1
ATOM 1599 O O . LEU A 1 215 ? -8.662 3.917 -16.495 1.00 70.50 215 LEU A O 1
ATOM 1603 N N . ALA A 1 216 ? -8.597 5.438 -18.137 1.00 78.75 216 ALA A N 1
ATOM 1604 C CA . ALA A 1 216 ? -10.041 5.676 -18.131 1.00 78.75 216 ALA A CA 1
ATOM 1605 C C . ALA A 1 216 ? -10.842 4.431 -18.567 1.00 78.75 216 ALA A C 1
ATOM 1607 O O . ALA A 1 216 ? -11.954 4.197 -18.082 1.00 78.75 216 ALA A O 1
ATOM 1608 N N . ALA A 1 217 ? -10.279 3.606 -19.459 1.00 87.12 217 ALA A N 1
ATOM 1609 C CA . ALA A 1 217 ? -10.863 2.337 -19.879 1.00 87.12 217 ALA A CA 1
ATOM 1610 C C . ALA A 1 217 ? -10.777 1.246 -18.793 1.00 87.12 217 ALA A C 1
ATOM 1612 O O . ALA A 1 217 ? -11.734 0.479 -18.655 1.00 87.12 217 ALA A O 1
ATOM 1613 N N . PHE A 1 218 ? -9.711 1.217 -17.988 1.00 88.69 218 PHE A N 1
ATOM 1614 C CA . PHE A 1 218 ? -9.455 0.192 -16.966 1.00 88.69 218 PHE A CA 1
ATOM 1615 C C . PHE A 1 218 ? -9.127 0.828 -15.603 1.00 88.69 218 PHE A C 1
ATOM 1617 O O . PHE A 1 218 ? -7.958 0.887 -15.216 1.00 88.69 218 PHE A O 1
ATOM 1624 N N . PRO A 1 219 ? -10.148 1.338 -14.886 1.00 85.44 219 PRO A N 1
ATOM 1625 C CA . PRO A 1 219 ? -9.936 2.203 -13.734 1.00 85.44 219 PRO A CA 1
ATOM 1626 C C . PRO A 1 219 ? -9.665 1.469 -12.414 1.00 85.44 219 PRO A C 1
ATOM 1628 O O . PRO A 1 219 ? -9.407 2.125 -11.410 1.00 85.44 219 PRO A O 1
ATOM 1631 N N . ASP A 1 220 ? -9.752 0.143 -12.384 1.00 88.69 220 ASP A N 1
ATOM 1632 C CA . ASP A 1 220 ? -9.595 -0.693 -11.195 1.00 88.69 220 ASP A CA 1
ATOM 1633 C C . ASP A 1 220 ? -8.292 -1.509 -11.289 1.00 88.69 220 ASP A C 1
ATOM 1635 O O . ASP A 1 220 ? -7.749 -1.712 -12.377 1.00 88.69 220 ASP A O 1
ATOM 1639 N N . VAL A 1 221 ? -7.783 -2.026 -10.170 1.00 88.31 221 VAL A N 1
ATOM 1640 C CA . VAL A 1 221 ? -6.595 -2.896 -10.151 1.00 88.31 221 VAL A CA 1
ATOM 1641 C C . VAL A 1 221 ? -6.871 -4.171 -9.374 1.00 88.31 221 VAL A C 1
ATOM 1643 O O . VAL A 1 221 ? -7.208 -4.124 -8.194 1.00 88.31 221 VAL A O 1
ATOM 1646 N N . ILE A 1 222 ? -6.678 -5.315 -10.025 1.00 90.12 222 ILE A N 1
ATOM 1647 C CA . ILE A 1 222 ? -6.802 -6.639 -9.413 1.00 90.12 222 ILE A CA 1
ATOM 1648 C C . ILE A 1 222 ? -5.440 -7.156 -8.947 1.00 90.12 222 ILE A C 1
ATOM 1650 O O . ILE A 1 222 ? -4.433 -6.992 -9.633 1.00 90.12 222 ILE A O 1
ATOM 1654 N N . TYR A 1 223 ? -5.447 -7.825 -7.796 1.00 88.94 223 TYR A N 1
ATOM 1655 C CA . TYR A 1 223 ? -4.341 -8.588 -7.233 1.00 88.94 223 TYR A CA 1
ATOM 1656 C C . TYR A 1 223 ? -4.730 -10.061 -7.172 1.00 88.94 223 TYR A C 1
ATOM 1658 O O . TYR A 1 223 ? -5.792 -10.405 -6.640 1.00 88.94 223 TYR A O 1
ATOM 1666 N N . LEU A 1 224 ? -3.858 -10.930 -7.669 1.00 88.44 224 LEU A N 1
ATOM 1667 C CA . LEU A 1 224 ? -4.032 -12.379 -7.662 1.00 88.44 224 LEU A CA 1
ATOM 1668 C C . LEU A 1 224 ? -3.082 -13.039 -6.654 1.00 88.44 224 LEU A C 1
ATOM 1670 O O . LEU A 1 224 ? -2.009 -12.519 -6.353 1.00 88.44 224 LEU A O 1
ATOM 1674 N N . LYS A 1 225 ? -3.454 -14.215 -6.135 1.00 85.88 225 LYS A N 1
ATOM 1675 C CA . LYS A 1 225 ? -2.659 -14.940 -5.120 1.00 85.88 225 LYS A CA 1
ATOM 1676 C C . LYS A 1 225 ? -1.349 -15.544 -5.649 1.00 85.88 225 LYS A C 1
ATOM 1678 O O . LYS A 1 225 ? -0.565 -16.063 -4.863 1.00 85.88 225 LYS A O 1
ATOM 1683 N N . ASN A 1 226 ? -1.101 -15.477 -6.959 1.00 81.31 226 ASN A N 1
ATOM 1684 C CA . ASN A 1 226 ? 0.193 -15.787 -7.578 1.00 81.31 226 ASN A CA 1
ATOM 1685 C C . ASN A 1 226 ? 1.111 -14.548 -7.713 1.00 81.31 226 ASN A C 1
ATOM 1687 O O . ASN A 1 226 ? 2.129 -14.626 -8.396 1.00 81.31 226 ASN A O 1
ATOM 1691 N N . ASN A 1 227 ? 0.754 -13.426 -7.076 1.00 79.69 227 ASN A N 1
ATOM 1692 C CA . ASN A 1 227 ? 1.439 -12.127 -7.118 1.00 79.69 227 ASN A CA 1
ATOM 1693 C C . ASN A 1 227 ? 1.359 -11.379 -8.462 1.00 79.69 227 ASN A C 1
ATOM 1695 O O . ASN A 1 227 ? 2.088 -10.403 -8.664 1.00 79.69 227 ASN A O 1
ATOM 1699 N N . ASP A 1 228 ? 0.452 -11.776 -9.359 1.00 85.75 228 ASP A N 1
ATOM 1700 C CA . ASP A 1 228 ? 0.120 -10.978 -10.542 1.00 85.75 228 ASP A CA 1
ATOM 1701 C C . ASP A 1 228 ? -0.820 -9.821 -10.175 1.00 85.75 228 ASP A C 1
ATOM 1703 O O . ASP A 1 228 ? -1.742 -9.963 -9.365 1.00 85.75 228 ASP A O 1
ATOM 1707 N N . VAL A 1 229 ? -0.572 -8.657 -10.775 1.00 87.00 229 VAL A N 1
ATOM 1708 C CA . VAL A 1 229 ? -1.270 -7.396 -10.500 1.00 87.00 229 VAL A CA 1
ATOM 1709 C C . VAL A 1 229 ? -1.582 -6.716 -11.823 1.00 87.00 229 VAL A C 1
ATOM 1711 O O . VAL A 1 229 ? -0.667 -6.399 -12.581 1.00 87.00 229 VAL A O 1
ATOM 1714 N N . LEU A 1 230 ? -2.859 -6.475 -12.115 1.00 87.94 230 LEU A N 1
ATOM 1715 C CA . LEU A 1 230 ? -3.308 -6.080 -13.455 1.00 87.94 230 LEU A CA 1
ATOM 1716 C C . LEU A 1 230 ? -4.243 -4.866 -13.404 1.00 87.94 230 LEU A C 1
ATOM 1718 O O . LEU A 1 230 ? -5.097 -4.805 -12.517 1.00 87.94 230 LEU A O 1
ATOM 1722 N N . PRO A 1 231 ? -4.168 -3.942 -14.380 1.00 89.00 231 PRO A N 1
ATOM 1723 C CA . PRO A 1 231 ? -5.231 -2.979 -14.606 1.00 89.00 231 PRO A CA 1
ATOM 1724 C C . PRO A 1 231 ? -6.458 -3.715 -15.147 1.00 89.00 231 PRO A C 1
ATOM 1726 O O . PRO A 1 231 ? -6.351 -4.609 -15.998 1.00 89.00 231 PRO A O 1
ATOM 1729 N N . CYS A 1 232 ? -7.631 -3.337 -14.664 1.00 91.00 232 CYS A N 1
ATOM 1730 C CA . CYS A 1 232 ? -8.896 -3.924 -15.064 1.00 91.00 232 CYS A CA 1
ATOM 1731 C C . CYS A 1 232 ? -10.057 -2.930 -14.964 1.00 91.00 232 CYS A C 1
ATOM 1733 O O . CYS A 1 232 ? -9.936 -1.833 -14.429 1.00 91.00 232 CYS A O 1
ATOM 1735 N N . ARG A 1 233 ? -11.214 -3.337 -15.469 1.00 92.50 233 ARG A N 1
ATOM 1736 C CA . ARG A 1 233 ? -12.515 -2.793 -15.099 1.00 92.50 233 ARG A CA 1
ATOM 1737 C C . ARG A 1 233 ? -13.286 -3.918 -14.429 1.00 92.50 233 ARG A C 1
ATOM 1739 O O . ARG A 1 233 ? -13.526 -4.940 -15.064 1.00 92.50 233 ARG A O 1
ATOM 1746 N N . LEU A 1 234 ? -13.648 -3.742 -13.164 1.00 93.06 234 LEU A N 1
ATOM 1747 C CA . LEU A 1 234 ? -14.527 -4.654 -12.443 1.00 93.06 234 LEU A CA 1
ATOM 1748 C C . LEU A 1 234 ? -15.970 -4.409 -12.898 1.00 93.06 234 LEU A C 1
ATOM 1750 O O . LEU A 1 234 ? -16.496 -3.302 -12.742 1.00 93.06 234 LEU A O 1
ATOM 1754 N N . GLU A 1 235 ? -16.586 -5.441 -13.464 1.00 92.38 235 GLU A N 1
ATOM 1755 C CA . GLU A 1 235 ? -17.929 -5.399 -14.055 1.00 92.38 235 GLU A CA 1
ATOM 1756 C C . GLU A 1 235 ? -18.972 -5.953 -13.081 1.00 92.38 235 GLU A C 1
ATOM 1758 O O . GLU A 1 235 ? -20.011 -5.325 -12.875 1.00 92.38 235 GLU A O 1
ATOM 1763 N N . ALA A 1 236 ? -18.652 -7.070 -12.417 1.00 91.56 236 ALA A N 1
ATOM 1764 C CA . ALA A 1 236 ? -19.452 -7.632 -11.333 1.00 91.56 236 ALA A CA 1
ATOM 1765 C C . ALA A 1 236 ? -18.578 -8.326 -10.276 1.00 91.56 236 ALA A C 1
ATOM 1767 O O . ALA A 1 236 ? -17.469 -8.784 -10.556 1.00 91.56 236 ALA A O 1
ATOM 1768 N N . CYS A 1 237 ? -19.098 -8.434 -9.054 1.00 92.44 237 CYS A N 1
ATOM 1769 C CA . CYS A 1 237 ? -18.481 -9.165 -7.944 1.00 92.44 237 CYS A CA 1
ATOM 1770 C C . CYS A 1 237 ? -19.556 -9.937 -7.172 1.00 92.44 237 CYS A C 1
ATOM 1772 O O . CYS A 1 237 ? -20.677 -9.455 -7.036 1.00 92.44 237 CYS A O 1
ATOM 1774 N N . THR A 1 238 ? -19.220 -11.122 -6.671 1.00 86.94 238 THR A N 1
ATOM 1775 C CA . THR A 1 238 ? -20.095 -12.020 -5.897 1.00 86.94 238 THR A CA 1
ATOM 1776 C C . THR A 1 238 ? -19.274 -12.722 -4.808 1.00 86.94 238 THR A C 1
ATOM 1778 O O . THR A 1 238 ? -18.056 -12.538 -4.731 1.00 86.94 238 THR A O 1
ATOM 1781 N N . GLU A 1 239 ? -19.898 -13.563 -3.977 1.00 81.81 239 GLU A N 1
ATOM 1782 C CA . GLU A 1 239 ? -19.143 -14.417 -3.049 1.00 81.81 239 GLU A CA 1
ATOM 1783 C C . GLU A 1 239 ? -18.225 -15.417 -3.783 1.00 81.81 239 GLU A C 1
ATOM 1785 O O . GLU A 1 239 ? -17.120 -15.695 -3.313 1.00 81.81 239 GLU A O 1
ATOM 1790 N N . GLU A 1 240 ? -18.660 -15.941 -4.933 1.00 84.00 240 GLU A N 1
ATOM 1791 C CA . GLU A 1 240 ? -17.955 -16.989 -5.686 1.00 84.00 240 GLU A CA 1
ATOM 1792 C C . GLU A 1 240 ? -16.769 -16.453 -6.499 1.00 84.00 240 GLU A C 1
ATOM 1794 O O . GLU A 1 240 ? -15.792 -17.169 -6.717 1.00 84.00 240 GLU A O 1
ATOM 1799 N N . GLY A 1 241 ? -16.817 -15.191 -6.930 1.00 89.25 241 GLY A N 1
ATOM 1800 C CA . GLY A 1 241 ? -15.807 -14.622 -7.817 1.00 89.25 241 GLY A CA 1
ATOM 1801 C C . GLY A 1 241 ? -16.193 -13.275 -8.425 1.00 89.25 241 GLY A C 1
ATOM 1802 O O . GLY A 1 241 ? -17.113 -12.596 -7.962 1.00 89.25 241 GLY A O 1
ATOM 1803 N N . ILE A 1 242 ? -15.478 -12.892 -9.482 1.00 93.88 242 ILE A N 1
ATOM 1804 C CA . ILE A 1 242 ? -15.635 -11.611 -10.187 1.00 93.88 242 ILE A CA 1
ATOM 1805 C C . ILE A 1 242 ? -15.787 -11.786 -11.698 1.00 93.88 242 ILE A C 1
ATOM 1807 O O . ILE A 1 242 ? -15.303 -12.759 -12.281 1.00 93.88 242 ILE A O 1
ATOM 1811 N N . GLN A 1 243 ? -16.369 -10.767 -12.326 1.00 94.19 243 GLN A N 1
ATOM 1812 C CA . GLN A 1 243 ? -16.311 -10.511 -13.763 1.00 94.19 243 GLN A CA 1
ATOM 1813 C C . GLN A 1 243 ? -15.543 -9.212 -14.012 1.00 94.19 243 GLN A C 1
ATOM 1815 O O . GLN A 1 243 ? -15.781 -8.206 -13.336 1.00 94.19 243 GLN A O 1
ATOM 1820 N N . PHE A 1 244 ? -14.607 -9.232 -14.957 1.00 94.25 244 PHE A N 1
ATOM 1821 C CA . PHE A 1 244 ? -13.749 -8.090 -15.259 1.00 94.25 244 PHE A CA 1
ATOM 1822 C C . PHE A 1 244 ? -13.277 -8.085 -16.716 1.00 94.25 244 PHE A C 1
ATOM 1824 O O . PHE A 1 244 ? -13.193 -9.122 -17.372 1.00 94.25 244 PHE A O 1
ATOM 1831 N N . THR A 1 245 ? -12.860 -6.919 -17.196 1.00 94.44 245 THR A N 1
ATOM 1832 C CA . THR A 1 245 ? -12.090 -6.767 -18.438 1.00 94.44 245 THR A CA 1
ATOM 1833 C C . THR A 1 245 ? -10.703 -6.199 -18.138 1.00 94.44 245 THR A C 1
ATOM 1835 O O . THR A 1 245 ? -10.531 -5.424 -17.204 1.00 94.44 245 THR A O 1
ATOM 1838 N N . SER A 1 246 ? -9.682 -6.592 -18.904 1.00 92.88 246 SER A N 1
ATOM 1839 C CA . SER A 1 246 ? -8.295 -6.121 -18.746 1.00 92.88 246 SER A CA 1
ATOM 1840 C C . SER A 1 246 ? -7.609 -6.014 -20.115 1.00 92.88 246 SER A C 1
ATOM 1842 O O . SER A 1 246 ? -7.901 -6.837 -20.988 1.00 92.88 246 SER A O 1
ATOM 1844 N N . PRO A 1 247 ? -6.685 -5.054 -20.327 1.00 90.38 247 PRO A N 1
ATOM 1845 C CA . PRO A 1 247 ? -5.940 -4.927 -21.578 1.00 90.38 247 PRO A CA 1
ATOM 1846 C C . PRO A 1 247 ? -4.782 -5.931 -21.695 1.00 90.38 247 PRO A C 1
ATOM 1848 O O . PRO A 1 247 ? -4.128 -5.970 -22.735 1.00 90.38 247 PRO A O 1
ATOM 1851 N N . LEU A 1 248 ? -4.494 -6.701 -20.636 1.00 90.19 248 LEU A N 1
ATOM 1852 C CA . LEU A 1 248 ? -3.322 -7.582 -20.558 1.00 90.19 248 LEU A CA 1
ATOM 1853 C C . LEU A 1 248 ? -3.655 -9.075 -20.733 1.00 90.19 248 LEU A C 1
ATOM 1855 O O . LEU A 1 248 ? -2.735 -9.865 -20.933 1.00 90.19 248 LEU A O 1
ATOM 1859 N N . THR A 1 249 ? -4.937 -9.460 -20.674 1.00 92.94 249 THR A N 1
ATOM 1860 C CA . THR A 1 249 ? -5.423 -10.855 -20.732 1.00 92.94 249 THR A CA 1
ATOM 1861 C C . THR A 1 249 ? -6.773 -10.975 -21.459 1.00 92.94 249 THR A C 1
ATOM 1863 O O . THR A 1 249 ? -7.604 -10.061 -21.420 1.00 92.94 249 THR A O 1
ATOM 1866 N N . GLU A 1 250 ? -7.017 -12.120 -22.108 1.00 92.31 250 GLU A N 1
ATOM 1867 C CA . GLU A 1 250 ? -8.330 -12.492 -22.665 1.00 92.31 250 GLU A CA 1
ATOM 1868 C C . GLU A 1 250 ? -9.323 -13.037 -21.613 1.00 92.31 250 GLU A C 1
ATOM 1870 O O . GLU A 1 250 ? -10.525 -13.064 -21.877 1.00 92.31 250 GLU A O 1
ATOM 1875 N N . VAL A 1 251 ? -8.861 -13.405 -20.409 1.00 93.56 251 VAL A N 1
ATOM 1876 C CA . VAL A 1 251 ? -9.704 -13.908 -19.307 1.00 93.56 251 VAL A CA 1
ATOM 1877 C C . VAL A 1 251 ? -10.662 -12.820 -18.808 1.00 93.56 251 VAL A C 1
ATOM 1879 O O . VAL A 1 251 ? -10.326 -11.632 -18.784 1.00 93.56 251 VAL A O 1
ATOM 1882 N N . ARG A 1 252 ? -11.885 -13.228 -18.441 1.00 93.88 252 ARG A N 1
ATOM 1883 C CA . ARG A 1 252 ? -12.972 -12.333 -17.995 1.00 93.88 252 ARG A CA 1
ATOM 1884 C C . ARG A 1 252 ? -13.567 -12.669 -16.631 1.00 93.88 252 ARG A C 1
ATOM 1886 O O . ARG A 1 252 ? -14.352 -11.894 -16.098 1.00 93.88 252 ARG A O 1
ATOM 1893 N N . THR A 1 253 ? -13.206 -13.814 -16.067 1.00 93.75 253 THR A N 1
ATOM 1894 C CA . THR A 1 253 ? -13.780 -14.346 -14.828 1.00 93.75 253 THR A CA 1
ATOM 1895 C C . THR A 1 253 ? -12.689 -14.943 -13.963 1.00 93.75 253 THR A C 1
ATOM 1897 O O . THR A 1 253 ? -11.882 -15.723 -14.465 1.00 93.75 253 THR A O 1
ATOM 1900 N N . PHE A 1 254 ? -12.716 -14.644 -12.668 1.00 93.00 254 PHE A N 1
ATOM 1901 C CA . PHE A 1 254 ? -11.919 -15.354 -11.671 1.00 93.00 254 PHE A CA 1
ATOM 1902 C C . PHE A 1 254 ? -12.801 -15.835 -10.529 1.00 93.00 254 PHE A C 1
ATOM 1904 O O . PHE A 1 254 ? -13.654 -15.090 -10.049 1.00 93.00 254 PHE A O 1
ATOM 1911 N N . ALA A 1 255 ? -12.552 -17.063 -10.081 1.00 90.25 255 ALA A N 1
ATOM 1912 C CA . ALA A 1 255 ? -13.100 -17.596 -8.846 1.00 90.25 255 ALA A CA 1
ATOM 1913 C C . ALA A 1 255 ? -12.299 -17.085 -7.629 1.00 90.25 255 ALA A C 1
ATOM 1915 O O . ALA A 1 255 ? -11.109 -16.757 -7.732 1.00 90.25 255 ALA A O 1
ATOM 1916 N N . ARG A 1 256 ? -12.968 -16.982 -6.476 1.00 88.38 256 ARG A N 1
ATOM 1917 C CA . ARG A 1 256 ? -12.472 -16.395 -5.213 1.00 88.38 256 ARG A CA 1
ATOM 1918 C C . ARG A 1 256 ? -11.121 -16.936 -4.732 1.00 88.38 256 ARG A C 1
ATOM 1920 O O . ARG A 1 256 ? -10.382 -16.234 -4.048 1.00 88.38 256 ARG A O 1
ATOM 1927 N N . GLU A 1 257 ? -10.784 -18.175 -5.061 1.00 88.50 257 GLU A N 1
ATOM 1928 C CA . GLU A 1 257 ? -9.547 -18.844 -4.667 1.00 88.50 257 GLU A CA 1
ATOM 1929 C C . GLU A 1 257 ? -8.301 -18.229 -5.311 1.00 88.50 257 GLU A C 1
ATOM 1931 O O . GLU A 1 257 ? -7.241 -18.262 -4.688 1.00 88.50 257 GLU A O 1
ATOM 1936 N N . HIS A 1 258 ? -8.423 -17.607 -6.488 1.00 90.00 258 HIS A N 1
ATOM 1937 C CA . HIS A 1 258 ? -7.308 -16.967 -7.195 1.00 90.00 258 HIS A CA 1
ATOM 1938 C C . HIS A 1 258 ? -7.165 -15.471 -6.880 1.00 90.00 258 HIS A C 1
ATOM 1940 O O . HIS A 1 258 ? -6.097 -14.898 -7.095 1.00 90.00 258 HIS A O 1
ATOM 1946 N N . ILE A 1 259 ? -8.216 -14.841 -6.350 1.00 90.69 259 ILE A N 1
ATOM 1947 C CA . ILE A 1 259 ? -8.281 -13.398 -6.095 1.00 90.69 259 ILE A CA 1
ATOM 1948 C C . ILE A 1 259 ? -7.722 -13.090 -4.707 1.00 90.69 259 ILE A C 1
ATOM 1950 O O . ILE A 1 259 ? -8.091 -13.723 -3.719 1.00 90.69 259 ILE A O 1
ATOM 1954 N N . ARG A 1 260 ? -6.852 -12.084 -4.621 1.00 90.19 260 ARG A N 1
ATOM 1955 C CA . ARG A 1 260 ? -6.361 -11.527 -3.357 1.00 90.19 260 ARG A CA 1
ATOM 1956 C C . ARG A 1 260 ? -7.125 -10.250 -2.990 1.00 90.19 260 ARG A C 1
ATOM 1958 O O . ARG A 1 260 ? -7.631 -10.133 -1.875 1.00 90.19 260 ARG A O 1
ATOM 1965 N N . ALA A 1 261 ? -7.225 -9.304 -3.922 1.00 91.12 261 ALA A N 1
ATOM 1966 C CA . ALA A 1 261 ? -7.931 -8.038 -3.727 1.00 91.12 261 ALA A CA 1
ATOM 1967 C C . ALA A 1 261 ? -8.292 -7.367 -5.061 1.00 91.12 261 ALA A C 1
ATOM 1969 O O . ALA A 1 261 ? -7.713 -7.685 -6.099 1.00 91.12 261 ALA A O 1
ATOM 1970 N N . VAL A 1 262 ? -9.194 -6.387 -5.011 1.00 90.88 262 VAL A N 1
ATOM 1971 C CA . VAL A 1 262 ? -9.444 -5.422 -6.088 1.00 90.88 262 VAL A CA 1
ATOM 1972 C C . VAL A 1 262 ? -9.479 -4.014 -5.493 1.00 90.88 262 VAL A C 1
ATOM 1974 O O . VAL A 1 262 ? -10.266 -3.748 -4.589 1.00 90.88 262 VAL A O 1
ATOM 1977 N N . GLU A 1 263 ? -8.648 -3.107 -6.000 1.00 88.44 263 GLU A N 1
ATOM 1978 C CA . GLU A 1 263 ? -8.738 -1.666 -5.737 1.00 88.44 263 GLU A CA 1
ATOM 1979 C C . GLU A 1 263 ? -9.627 -1.016 -6.801 1.00 88.44 263 GLU A C 1
ATOM 1981 O O . GLU A 1 263 ? -9.394 -1.182 -7.998 1.00 88.44 263 GLU A O 1
ATOM 1986 N N . LEU A 1 264 ? -10.654 -0.291 -6.368 1.00 87.00 264 LEU A N 1
ATOM 1987 C CA . LEU A 1 264 ? -11.647 0.362 -7.213 1.00 87.00 264 LEU A CA 1
ATOM 1988 C C . LEU A 1 264 ? -11.239 1.806 -7.500 1.00 87.00 264 LEU A C 1
ATOM 1990 O O . LEU A 1 264 ? -10.775 2.515 -6.607 1.00 87.00 264 LEU A O 1
ATOM 1994 N N . SER A 1 265 ? -11.430 2.262 -8.739 1.00 78.00 265 SER A N 1
ATOM 1995 C CA . SER A 1 265 ? -11.062 3.628 -9.164 1.00 78.00 265 SER A CA 1
ATOM 1996 C C . SER A 1 265 ? -9.586 3.998 -8.892 1.00 78.00 265 SER A C 1
ATOM 1998 O O . SER A 1 265 ? -9.222 5.175 -8.817 1.00 78.00 265 SER A O 1
ATOM 2000 N N . ALA A 1 266 ? -8.715 2.988 -8.799 1.00 68.00 266 ALA A N 1
ATOM 2001 C CA . ALA A 1 266 ? -7.262 3.094 -8.674 1.00 68.00 266 ALA A CA 1
ATOM 2002 C C . ALA A 1 266 ? -6.553 3.604 -9.949 1.00 68.00 266 ALA A C 1
ATOM 2004 O O . ALA A 1 266 ? -5.327 3.705 -9.973 1.00 68.00 266 ALA A O 1
ATOM 2005 N N . ALA A 1 267 ? -7.308 4.004 -10.980 1.00 51.88 267 ALA A N 1
ATOM 2006 C CA . ALA A 1 267 ? -6.861 4.707 -12.190 1.00 51.88 267 ALA A CA 1
ATOM 2007 C C . ALA A 1 267 ? -5.936 5.908 -11.919 1.00 51.88 267 ALA A C 1
ATOM 2009 O O . ALA A 1 267 ? -5.212 6.350 -12.803 1.00 51.88 267 ALA A O 1
ATOM 2010 N N . GLY A 1 268 ? -5.954 6.441 -10.695 1.00 53.22 268 GLY A N 1
ATOM 2011 C CA . GLY A 1 268 ? -5.031 7.470 -10.234 1.00 53.22 268 GLY A CA 1
ATOM 2012 C C . GLY A 1 268 ? -3.565 7.037 -10.126 1.00 53.22 268 GLY A C 1
ATOM 2013 O O . GLY A 1 268 ? -2.767 7.892 -9.779 1.00 53.22 268 GLY A O 1
ATOM 2014 N N . ARG A 1 269 ? -3.180 5.783 -10.414 1.00 60.62 269 ARG A N 1
ATOM 2015 C CA . ARG A 1 269 ? -1.773 5.326 -10.446 1.00 60.62 269 ARG A CA 1
ATOM 2016 C C . ARG A 1 269 ? -0.989 5.923 -11.612 1.00 60.62 269 ARG A C 1
ATOM 2018 O O . ARG A 1 269 ? -0.656 5.231 -12.569 1.00 60.62 269 ARG A O 1
ATOM 2025 N N . ILE A 1 270 ? -0.697 7.212 -11.527 1.00 60.66 270 ILE A N 1
ATOM 2026 C CA . ILE A 1 270 ? 0.042 7.943 -12.549 1.00 60.66 270 ILE A CA 1
ATOM 2027 C C . ILE A 1 270 ? 1.457 8.181 -12.041 1.00 60.66 270 ILE A C 1
ATOM 2029 O O . ILE A 1 270 ? 1.626 8.840 -11.012 1.00 60.66 270 ILE A O 1
ATOM 2033 N N . HIS A 1 271 ? 2.454 7.657 -12.761 1.00 70.62 271 HIS A N 1
ATOM 2034 C CA . HIS A 1 271 ? 3.829 8.121 -12.598 1.00 70.62 271 HIS A CA 1
ATOM 2035 C C . HIS A 1 271 ? 3.887 9.593 -13.013 1.00 70.62 271 HIS A C 1
ATOM 2037 O O . HIS A 1 271 ? 3.577 9.942 -14.152 1.00 70.62 271 HIS A O 1
ATOM 2043 N N . GLN A 1 272 ? 4.236 10.458 -12.067 1.00 75.00 272 GLN A N 1
ATOM 2044 C CA . GLN A 1 272 ? 4.366 11.897 -12.282 1.00 75.00 272 GLN A CA 1
ATOM 2045 C C . GLN A 1 272 ? 5.819 12.281 -12.041 1.00 75.00 272 GLN A C 1
ATOM 2047 O O . GLN A 1 272 ? 6.338 12.029 -10.955 1.00 75.00 272 GLN A O 1
ATOM 2052 N N . SER A 1 273 ? 6.471 12.905 -13.021 1.00 78.00 273 SER A N 1
ATOM 2053 C CA . SER A 1 273 ? 7.874 13.308 -12.906 1.00 78.00 273 SER A CA 1
ATOM 2054 C C . SER A 1 273 ? 8.131 14.768 -13.285 1.00 78.00 273 SER A C 1
ATOM 2056 O O . SER A 1 273 ? 7.449 15.389 -14.106 1.00 78.00 273 SER A O 1
ATOM 2058 N N . GLY A 1 274 ? 9.138 15.339 -12.625 1.00 81.38 274 GLY A N 1
ATOM 2059 C CA . GLY A 1 274 ? 9.507 16.746 -12.709 1.00 81.38 274 GLY A CA 1
ATOM 2060 C C . GLY A 1 274 ? 8.432 17.701 -12.180 1.00 81.38 274 GLY A C 1
ATOM 2061 O O . GLY A 1 274 ? 7.468 17.328 -11.516 1.00 81.38 274 GLY A O 1
ATOM 2062 N N . PHE A 1 275 ? 8.600 18.980 -12.510 1.00 80.06 275 PHE A N 1
ATOM 2063 C CA . PHE A 1 275 ? 7.652 20.050 -12.184 1.00 80.06 275 PHE A CA 1
ATOM 2064 C C . PHE A 1 275 ? 6.933 20.553 -13.450 1.00 80.06 275 PHE A C 1
ATOM 2066 O O . PHE A 1 275 ? 6.436 21.679 -13.509 1.00 80.06 275 PHE A O 1
ATOM 2073 N N . GLY A 1 276 ? 6.911 19.697 -14.482 1.00 71.62 276 GLY A N 1
ATOM 2074 C CA . GLY A 1 276 ? 6.321 19.924 -15.800 1.00 71.62 276 GLY A CA 1
ATOM 2075 C C . GLY A 1 276 ? 4.797 19.940 -15.800 1.00 71.62 276 GLY A C 1
ATOM 2076 O O . GLY A 1 276 ? 4.215 20.693 -16.581 1.00 71.62 276 GLY A O 1
ATOM 2077 N N . ALA A 1 277 ? 4.186 19.139 -14.923 1.00 70.38 277 ALA A N 1
ATOM 2078 C CA . ALA A 1 277 ? 2.750 18.889 -14.860 1.00 70.38 277 ALA A CA 1
ATOM 2079 C C . ALA A 1 277 ? 1.910 20.163 -14.659 1.00 70.38 277 ALA A C 1
ATOM 2081 O O . ALA A 1 277 ? 2.272 21.073 -13.904 1.00 70.38 277 ALA A O 1
ATOM 2082 N N . ASP A 1 278 ? 0.757 20.215 -15.326 1.00 70.44 278 ASP A N 1
ATOM 2083 C CA . ASP A 1 278 ? -0.176 21.329 -15.203 1.00 70.44 278 ASP A CA 1
ATOM 2084 C C . ASP A 1 278 ? -0.935 21.250 -13.870 1.00 70.44 278 ASP A C 1
ATOM 2086 O O . ASP A 1 278 ? -1.723 20.342 -13.624 1.00 70.44 278 ASP A O 1
ATOM 2090 N N . GLY A 1 279 ? -0.698 22.242 -13.011 1.00 77.44 279 GLY A N 1
ATOM 2091 C CA . GLY A 1 279 ? -1.252 22.309 -11.655 1.00 77.44 279 GLY A CA 1
ATOM 2092 C C . GLY A 1 279 ? -0.288 22.927 -10.641 1.00 77.44 279 GLY A C 1
ATOM 2093 O O . GLY A 1 279 ? -0.739 23.466 -9.629 1.00 77.44 279 GLY A O 1
ATOM 2094 N N . TRP A 1 280 ? 1.017 22.938 -10.945 1.00 82.75 280 TRP A N 1
ATOM 2095 C CA . TRP A 1 280 ? 2.042 23.595 -10.130 1.00 82.75 280 TRP A CA 1
ATOM 2096 C C . TRP A 1 280 ? 1.818 25.114 -10.027 1.00 82.75 280 TRP A C 1
ATOM 2098 O O . TRP A 1 280 ? 1.879 25.848 -11.015 1.00 82.75 280 TRP A O 1
ATOM 2108 N N . LYS A 1 281 ? 1.603 25.604 -8.802 1.00 82.25 281 LYS A N 1
ATOM 2109 C CA . LYS A 1 281 ? 1.410 27.020 -8.455 1.00 82.25 281 LYS A CA 1
ATOM 2110 C C . LYS A 1 281 ? 2.520 27.490 -7.521 1.00 82.25 281 LYS A C 1
ATOM 2112 O O . LYS A 1 281 ? 2.652 26.991 -6.405 1.00 82.25 281 LYS A O 1
ATOM 2117 N N . GLY A 1 282 ? 3.303 28.469 -7.976 1.00 74.19 282 GLY A N 1
ATOM 2118 C CA . GLY A 1 282 ? 4.338 29.134 -7.181 1.00 74.19 282 GLY A CA 1
ATOM 2119 C C . GLY A 1 282 ? 3.844 30.437 -6.552 1.00 74.19 282 GLY A C 1
ATOM 2120 O O . GLY A 1 282 ? 3.526 31.390 -7.268 1.00 74.19 282 GLY A O 1
ATOM 2121 N N . PHE A 1 283 ? 3.848 30.499 -5.222 1.00 65.00 283 PHE A N 1
ATOM 2122 C CA . PHE A 1 283 ? 3.559 31.692 -4.428 1.00 65.00 283 PHE A CA 1
ATOM 2123 C C . PHE A 1 283 ? 4.866 32.466 -4.172 1.00 65.00 283 PHE A C 1
ATOM 2125 O O . PHE A 1 283 ? 5.528 32.308 -3.146 1.00 65.00 283 PHE A O 1
ATOM 2132 N N . SER A 1 284 ? 5.254 33.296 -5.145 1.00 59.50 284 SER A N 1
ATOM 2133 C CA . SER A 1 284 ? 6.467 34.129 -5.128 1.00 59.50 284 SER A CA 1
ATOM 2134 C C . SER A 1 284 ? 6.154 35.564 -5.564 1.00 59.50 284 SER A C 1
ATOM 2136 O O . SER A 1 284 ? 5.279 35.788 -6.398 1.00 59.50 284 SER A O 1
ATOM 2138 N N . SER A 1 285 ? 6.910 36.542 -5.054 1.00 41.09 285 SER A N 1
ATOM 2139 C CA . SER A 1 285 ? 6.854 37.943 -5.504 1.00 41.09 285 SER A CA 1
ATOM 2140 C C . SER A 1 285 ? 7.578 38.196 -6.836 1.00 41.09 285 SER A C 1
ATOM 2142 O O . SER A 1 285 ? 7.432 39.272 -7.417 1.00 41.09 285 SER A O 1
ATOM 2144 N N . LYS A 1 286 ? 8.350 37.219 -7.335 1.00 45.38 286 LYS A N 1
ATOM 2145 C CA . LYS A 1 286 ? 8.982 37.221 -8.664 1.00 45.38 286 LYS A CA 1
ATOM 2146 C C . LYS A 1 286 ? 8.965 35.807 -9.247 1.00 45.38 286 LYS A C 1
ATOM 2148 O O . LYS A 1 286 ? 9.685 34.932 -8.769 1.00 45.38 286 LYS A O 1
ATOM 2153 N N . GLN A 1 287 ? 8.158 35.588 -10.283 1.00 45.59 287 GLN A N 1
ATOM 2154 C CA . GLN A 1 287 ? 8.212 34.366 -11.087 1.00 45.59 287 GLN A CA 1
ATOM 2155 C C . GLN A 1 287 ? 9.274 34.532 -12.185 1.00 45.59 287 GLN A C 1
ATOM 2157 O O . GLN A 1 287 ? 9.065 35.274 -13.143 1.00 45.59 287 GLN A O 1
ATOM 2162 N N . GLU A 1 288 ? 10.408 33.842 -12.058 1.00 44.81 288 GLU A N 1
ATOM 2163 C CA . GLU A 1 288 ? 11.297 33.583 -13.198 1.00 44.81 288 GLU A CA 1
ATOM 2164 C C . GLU A 1 288 ? 10.794 32.328 -13.930 1.00 44.81 288 GLU A C 1
ATOM 2166 O O . GLU A 1 288 ? 10.359 31.365 -13.295 1.00 44.81 288 GLU A O 1
ATOM 2171 N N . LYS A 1 289 ? 10.828 32.331 -15.270 1.00 41.22 289 LYS A N 1
ATOM 2172 C CA . LYS A 1 289 ? 10.471 31.158 -16.084 1.00 41.22 289 LYS A CA 1
ATOM 2173 C C . LYS A 1 289 ? 11.547 30.074 -15.933 1.00 41.22 289 LYS A C 1
ATOM 2175 O O . LYS A 1 289 ? 12.482 30.028 -16.726 1.00 41.22 289 LYS A O 1
ATOM 2180 N N . SER A 1 290 ? 11.402 29.228 -14.913 1.00 47.62 290 SER A N 1
ATOM 2181 C CA . SER A 1 290 ? 12.119 27.951 -14.800 1.00 47.62 290 SER A CA 1
ATOM 2182 C C . SER A 1 290 ? 11.729 27.020 -15.959 1.00 47.62 290 SER A C 1
ATOM 2184 O O . SER A 1 290 ? 10.609 27.091 -16.470 1.00 47.62 290 SER A O 1
ATOM 2186 N N . ASP A 1 291 ? 12.636 26.123 -16.343 1.00 55.34 291 ASP A N 1
ATOM 2187 C CA . ASP A 1 291 ? 12.442 25.085 -17.368 1.00 55.34 291 ASP A CA 1
ATOM 2188 C C . ASP A 1 291 ? 11.490 23.944 -16.940 1.00 55.34 291 ASP A C 1
ATOM 2190 O O . ASP A 1 291 ? 11.334 22.961 -17.659 1.00 55.34 291 ASP A O 1
ATOM 2194 N N . ARG A 1 292 ? 10.835 24.090 -15.778 1.00 67.12 292 ARG A N 1
ATOM 2195 C CA . ARG A 1 292 ? 9.959 23.103 -15.126 1.00 67.12 292 ARG A CA 1
ATOM 2196 C C . ARG A 1 292 ? 10.660 21.793 -14.702 1.00 67.12 292 ARG A C 1
ATOM 2198 O O . ARG A 1 292 ? 9.981 20.852 -14.298 1.00 67.12 292 ARG A O 1
ATOM 2205 N N . THR A 1 293 ? 11.994 21.722 -14.705 1.00 73.69 293 THR A N 1
ATOM 2206 C CA . THR A 1 293 ? 12.748 20.553 -14.194 1.00 73.69 293 THR A CA 1
ATOM 2207 C C . THR A 1 293 ? 13.270 20.741 -12.765 1.00 73.69 293 THR A C 1
ATOM 2209 O O . THR A 1 293 ? 13.482 19.759 -12.051 1.00 73.69 293 THR A O 1
ATOM 2212 N N . VAL A 1 294 ? 13.414 21.995 -12.314 1.00 83.12 294 VAL A N 1
ATOM 2213 C CA . VAL A 1 294 ? 13.918 22.359 -10.978 1.00 83.12 294 VAL A CA 1
ATOM 2214 C C . VAL A 1 294 ? 13.020 23.409 -10.314 1.00 83.12 294 VAL A C 1
ATOM 2216 O O . VAL A 1 294 ? 12.694 24.438 -10.918 1.00 83.12 294 VAL A O 1
ATOM 2219 N N . LEU A 1 295 ? 12.683 23.191 -9.037 1.00 84.81 295 LEU A N 1
ATOM 2220 C CA . LEU A 1 295 ? 12.157 24.231 -8.149 1.00 84.81 295 LEU A CA 1
ATOM 2221 C C . LEU A 1 295 ? 13.306 24.866 -7.367 1.00 84.81 295 LEU A C 1
ATOM 2223 O O . LEU A 1 295 ? 14.043 24.177 -6.664 1.00 84.81 295 LEU A O 1
ATOM 2227 N N . ALA A 1 296 ? 13.436 26.189 -7.462 1.00 83.31 296 ALA A N 1
ATOM 2228 C CA . ALA A 1 296 ? 14.433 26.962 -6.729 1.00 83.31 296 ALA A CA 1
ATOM 2229 C C . ALA A 1 296 ? 13.765 27.886 -5.701 1.00 83.31 296 ALA A C 1
ATOM 2231 O O . ALA A 1 296 ? 12.848 28.650 -6.025 1.00 83.31 296 ALA A O 1
ATOM 2232 N N . PHE A 1 297 ? 14.270 27.838 -4.470 1.00 81.06 297 PHE A N 1
ATOM 2233 C CA . PHE A 1 297 ? 13.739 28.545 -3.311 1.00 81.06 297 PHE A CA 1
ATOM 2234 C C . PHE A 1 297 ? 14.725 29.621 -2.858 1.00 81.06 297 PHE A C 1
ATOM 2236 O O . PHE A 1 297 ? 15.742 29.338 -2.223 1.00 81.06 297 PHE A O 1
ATOM 2243 N N . ARG A 1 298 ? 14.442 30.879 -3.209 1.00 75.62 298 ARG A N 1
ATOM 2244 C CA . ARG A 1 298 ? 15.258 32.047 -2.838 1.00 75.62 298 ARG A CA 1
ATOM 2245 C C . ARG A 1 298 ? 14.496 32.884 -1.807 1.00 75.62 298 ARG A C 1
ATOM 2247 O O . ARG A 1 298 ? 13.617 33.662 -2.169 1.00 75.62 298 ARG A O 1
ATOM 2254 N N . GLY A 1 299 ? 14.843 32.731 -0.528 1.00 70.19 299 GLY A N 1
ATOM 2255 C CA . GLY A 1 299 ? 14.090 33.319 0.589 1.00 70.19 299 GLY A CA 1
ATOM 2256 C C . GLY A 1 299 ? 12.781 32.567 0.861 1.00 70.19 299 GLY A C 1
ATOM 2257 O O . GLY A 1 299 ? 12.655 31.401 0.491 1.00 70.19 299 GLY A O 1
ATOM 2258 N N . THR A 1 300 ? 11.811 33.220 1.507 1.00 74.56 300 THR A N 1
ATOM 2259 C CA . THR A 1 300 ? 10.509 32.606 1.819 1.00 74.56 300 THR A CA 1
ATOM 2260 C C . THR A 1 300 ? 9.680 32.419 0.551 1.00 74.56 300 THR A C 1
ATOM 2262 O O . THR A 1 300 ? 9.132 33.381 0.014 1.00 74.56 300 THR A O 1
ATOM 2265 N N . THR A 1 301 ? 9.602 31.182 0.065 1.00 77.25 301 THR A N 1
ATOM 2266 C CA . THR A 1 301 ? 8.902 30.814 -1.177 1.00 77.25 301 THR A CA 1
ATOM 2267 C C . THR A 1 301 ? 8.181 29.480 -1.008 1.00 77.25 301 THR A C 1
ATOM 2269 O O . THR A 1 301 ? 8.683 28.593 -0.316 1.00 77.25 301 THR A O 1
ATOM 2272 N N . GLN A 1 302 ? 7.009 29.351 -1.638 1.00 85.00 302 GLN A N 1
ATOM 2273 C CA . GLN A 1 302 ? 6.210 28.124 -1.647 1.00 85.00 302 GLN A CA 1
ATOM 2274 C C . GLN A 1 302 ? 5.814 27.750 -3.077 1.00 85.00 302 GLN A C 1
ATOM 2276 O O . GLN A 1 302 ? 5.419 28.614 -3.862 1.00 85.00 302 GLN A O 1
ATOM 2281 N N . TYR A 1 303 ? 5.858 26.458 -3.388 1.00 88.06 303 TYR A N 1
ATOM 2282 C CA . TYR A 1 303 ? 5.235 25.864 -4.569 1.00 88.06 303 TYR A CA 1
ATOM 2283 C C . TYR A 1 303 ? 4.269 24.773 -4.120 1.00 88.06 303 TYR A C 1
ATOM 2285 O O . TYR A 1 303 ? 4.521 24.089 -3.134 1.00 88.06 303 TYR A O 1
ATOM 2293 N N . SER A 1 304 ? 3.159 24.610 -4.828 1.00 88.94 304 SER A N 1
ATOM 2294 C CA . SER A 1 304 ? 2.118 23.635 -4.495 1.00 88.94 304 SER A CA 1
ATOM 2295 C C . SER A 1 304 ? 1.537 23.008 -5.750 1.00 88.94 304 SER A C 1
ATOM 2297 O O . SER A 1 304 ? 1.510 23.649 -6.801 1.00 88.94 304 SER A O 1
ATOM 2299 N N . HIS A 1 305 ? 1.044 21.783 -5.632 1.00 89.12 305 HIS A N 1
ATOM 2300 C CA . HIS A 1 305 ? 0.229 21.125 -6.642 1.00 89.12 305 HIS A CA 1
ATOM 2301 C C . HIS A 1 305 ? -0.914 20.394 -5.928 1.00 89.12 305 HIS A C 1
ATOM 2303 O O . HIS A 1 305 ? -0.619 19.613 -5.028 1.00 89.12 305 HIS A O 1
ATOM 2309 N N . PRO A 1 306 ? -2.193 20.611 -6.289 1.00 85.50 306 PRO A N 1
ATOM 2310 C CA . PRO A 1 306 ? -3.331 20.080 -5.529 1.00 85.50 306 PRO A CA 1
ATOM 2311 C C . PRO A 1 306 ? -3.597 18.579 -5.739 1.00 85.50 306 PRO A C 1
ATOM 2313 O O . PRO A 1 306 ? -4.218 17.962 -4.889 1.00 85.50 306 PRO A O 1
ATOM 2316 N N . GLU A 1 307 ? -3.133 17.994 -6.849 1.00 81.38 307 GLU A N 1
ATOM 2317 C CA . GLU A 1 307 ? -3.526 16.635 -7.285 1.00 81.38 307 GLU A CA 1
ATOM 2318 C C . GLU A 1 307 ? -2.345 15.741 -7.746 1.00 81.38 307 GLU A C 1
ATOM 2320 O O . GLU A 1 307 ? -2.522 14.895 -8.616 1.00 81.38 307 GLU A O 1
ATOM 2325 N N . ILE A 1 308 ? -1.112 15.948 -7.251 1.00 81.50 308 ILE A N 1
ATOM 2326 C CA . ILE A 1 308 ? 0.072 15.188 -7.741 1.00 81.50 308 ILE A CA 1
ATOM 2327 C C . ILE A 1 308 ? 0.446 13.972 -6.889 1.00 81.50 308 ILE A C 1
ATOM 2329 O O . ILE A 1 308 ? 1.229 13.145 -7.340 1.00 81.50 308 ILE A O 1
ATOM 2333 N N . LEU A 1 309 ? -0.084 13.834 -5.669 1.00 80.75 309 LEU A N 1
ATOM 2334 C CA . LEU A 1 309 ? 0.122 12.647 -4.832 1.00 80.75 309 LEU A CA 1
ATOM 2335 C C . LEU A 1 309 ? -0.788 11.510 -5.308 1.00 80.75 309 LEU A C 1
ATOM 2337 O O . LEU A 1 309 ? -1.793 11.159 -4.694 1.00 80.75 309 LEU A O 1
ATOM 2341 N N . THR A 1 310 ? -0.407 10.974 -6.462 1.00 71.62 310 THR A N 1
ATOM 2342 C CA . THR A 1 310 ? -1.031 9.883 -7.217 1.00 71.62 310 THR A CA 1
ATOM 2343 C C . THR A 1 310 ? -0.422 8.512 -6.897 1.00 71.62 310 THR A C 1
ATOM 2345 O O . THR A 1 310 ? -0.809 7.495 -7.474 1.00 71.62 310 THR A O 1
ATOM 2348 N N . GLY A 1 311 ? 0.535 8.469 -5.972 1.00 73.44 311 GLY A N 1
ATOM 2349 C CA . GLY A 1 311 ? 1.195 7.266 -5.480 1.00 73.44 311 GLY A CA 1
ATOM 2350 C C . GLY A 1 311 ? 1.695 7.438 -4.050 1.00 73.44 311 GLY A C 1
ATOM 2351 O O . GLY A 1 311 ? 1.635 8.530 -3.485 1.00 73.44 311 GLY A O 1
ATOM 2352 N N . ASP A 1 312 ? 2.169 6.341 -3.469 1.00 77.31 312 ASP A N 1
ATOM 2353 C CA . ASP A 1 312 ? 2.617 6.259 -2.077 1.00 77.31 312 ASP A CA 1
ATOM 2354 C C . ASP A 1 312 ? 4.076 6.701 -1.884 1.00 77.31 312 ASP A C 1
ATOM 2356 O O . ASP A 1 312 ? 4.485 7.026 -0.770 1.00 77.31 312 ASP A O 1
ATOM 2360 N N . THR A 1 313 ? 4.876 6.696 -2.954 1.00 83.69 313 THR A N 1
ATOM 2361 C CA . THR A 1 313 ? 6.309 6.982 -2.911 1.00 83.69 313 THR A CA 1
ATOM 2362 C C . THR A 1 313 ? 6.618 8.292 -3.623 1.00 83.69 313 THR A C 1
ATOM 2364 O O . THR A 1 313 ? 6.561 8.369 -4.846 1.00 83.69 313 THR A O 1
ATOM 2367 N N . VAL A 1 314 ? 7.040 9.304 -2.868 1.00 90.31 314 VAL A N 1
ATOM 2368 C CA . VAL A 1 314 ? 7.566 10.564 -3.410 1.00 90.31 314 VAL A CA 1
ATOM 2369 C C . VAL A 1 314 ? 9.089 10.542 -3.328 1.00 90.31 314 VAL A C 1
ATOM 2371 O O . VAL A 1 314 ? 9.644 10.273 -2.262 1.00 90.31 314 VAL A O 1
ATOM 2374 N N . ARG A 1 315 ? 9.781 10.855 -4.424 1.00 91.75 315 ARG A N 1
ATOM 2375 C CA . ARG A 1 315 ? 11.236 11.071 -4.451 1.00 91.75 315 ARG A CA 1
ATOM 2376 C C . ARG A 1 315 ? 11.570 12.470 -4.940 1.00 91.75 315 ARG A C 1
ATOM 2378 O O . ARG A 1 315 ? 10.831 13.037 -5.738 1.00 91.75 315 ARG A O 1
ATOM 2385 N N . PHE A 1 316 ? 12.682 13.017 -4.462 1.00 93.56 316 PHE A N 1
ATOM 2386 C CA . PHE A 1 316 ? 13.324 14.201 -5.034 1.00 93.56 316 PHE A CA 1
ATOM 2387 C C . PHE A 1 316 ? 14.780 14.307 -4.572 1.00 93.56 316 PHE A C 1
ATOM 2389 O O . PHE A 1 316 ? 15.126 13.928 -3.453 1.00 93.56 316 PHE A O 1
ATOM 2396 N N . HIS A 1 317 ? 15.624 14.885 -5.422 1.00 93.50 317 HIS A N 1
ATOM 2397 C CA . HIS A 1 317 ? 16.989 15.262 -5.073 1.00 93.50 317 HIS A CA 1
ATOM 2398 C C . HIS A 1 317 ? 17.016 16.684 -4.506 1.00 93.50 317 HIS A C 1
ATOM 2400 O O . HIS A 1 317 ? 16.497 17.617 -5.132 1.00 93.50 317 HIS A O 1
ATOM 2406 N N . LEU A 1 318 ? 17.644 16.846 -3.342 1.00 92.62 318 LEU A N 1
ATOM 2407 C CA . LEU A 1 318 ? 17.732 18.095 -2.593 1.00 92.62 318 LEU A CA 1
ATOM 2408 C C . LEU A 1 318 ? 19.171 18.631 -2.576 1.00 92.62 318 LEU A C 1
ATOM 2410 O O . LEU A 1 318 ? 20.088 17.938 -2.139 1.00 92.62 318 LEU A O 1
ATOM 2414 N N . GLU A 1 319 ? 19.353 19.890 -2.975 1.00 90.38 319 GLU A N 1
ATOM 2415 C CA . GLU A 1 319 ? 20.636 20.608 -2.944 1.00 90.38 319 GLU A CA 1
ATOM 2416 C C . GLU A 1 319 ? 20.505 21.919 -2.145 1.00 90.38 319 GLU A C 1
ATOM 2418 O O . GLU A 1 319 ? 19.507 22.637 -2.257 1.00 90.38 319 GLU A O 1
ATOM 2423 N N . TRP A 1 320 ? 21.507 22.250 -1.320 1.00 87.75 320 TRP A N 1
ATOM 2424 C CA . TRP A 1 320 ? 21.556 23.520 -0.577 1.00 87.75 320 TRP A CA 1
ATOM 2425 C C . TRP A 1 320 ? 22.989 24.045 -0.383 1.00 87.75 320 TRP A C 1
ATOM 2427 O O . TRP A 1 320 ? 23.953 23.275 -0.423 1.00 87.75 320 TRP A O 1
ATOM 2437 N N . PRO A 1 321 ? 23.187 25.355 -0.134 1.00 79.50 321 PRO A N 1
ATOM 2438 C CA . PRO A 1 321 ? 24.528 25.896 0.053 1.00 79.50 321 PRO A CA 1
ATOM 2439 C C . PRO A 1 321 ? 25.217 25.401 1.324 1.00 79.50 321 PRO A C 1
ATOM 2441 O O . PRO A 1 321 ? 24.693 25.486 2.436 1.00 79.50 321 PRO A O 1
ATOM 2444 N N . LYS A 1 322 ? 26.498 25.060 1.170 1.00 73.25 322 LYS A N 1
ATOM 2445 C CA . LYS A 1 322 ? 27.420 24.657 2.248 1.00 73.25 322 LYS A CA 1
ATOM 2446 C C . LYS A 1 322 ? 27.662 25.724 3.335 1.00 73.25 322 LYS A C 1
ATOM 2448 O O . LYS A 1 322 ? 28.336 25.436 4.318 1.00 73.25 322 LYS A O 1
ATOM 2453 N N . GLN A 1 323 ? 27.175 26.955 3.148 1.00 65.06 323 GLN A N 1
ATOM 2454 C CA . GLN A 1 323 ? 27.364 28.099 4.059 1.00 65.06 323 GLN A CA 1
ATOM 2455 C C . GLN A 1 323 ? 26.044 28.732 4.542 1.00 65.06 323 GLN A C 1
ATOM 2457 O O . GLN A 1 323 ? 26.070 29.778 5.186 1.00 65.06 323 GLN A O 1
ATOM 2462 N N . SER A 1 324 ? 24.887 28.137 4.240 1.00 63.81 324 SER A N 1
ATOM 2463 C CA . SER A 1 324 ? 23.582 28.648 4.679 1.00 63.81 324 SER A CA 1
ATOM 2464 C C . SER A 1 324 ? 22.875 27.673 5.608 1.00 63.81 324 SER A C 1
ATOM 2466 O O . SER A 1 324 ? 22.987 26.463 5.431 1.00 63.81 324 SER A O 1
ATOM 2468 N N . TRP A 1 325 ? 22.062 28.216 6.511 1.00 70.94 325 TRP A N 1
ATOM 2469 C CA . TRP A 1 325 ? 20.999 27.460 7.159 1.00 70.94 325 TRP A CA 1
ATOM 2470 C C . TRP A 1 325 ? 19.690 27.703 6.412 1.00 70.94 325 TRP A C 1
ATOM 2472 O O . TRP A 1 325 ? 19.335 28.845 6.106 1.00 70.94 325 TRP A O 1
ATOM 2482 N N . ALA A 1 326 ? 18.965 26.632 6.125 1.00 79.38 326 ALA A N 1
ATOM 2483 C CA . ALA A 1 326 ? 17.654 26.705 5.501 1.00 79.38 326 ALA A CA 1
ATOM 2484 C C . ALA A 1 326 ? 16.721 25.672 6.125 1.00 79.38 326 ALA A C 1
ATOM 2486 O O . ALA A 1 326 ? 17.174 24.663 6.662 1.00 79.38 326 ALA A O 1
ATOM 2487 N N . SER A 1 327 ? 15.419 25.905 6.026 1.00 86.38 327 SER A N 1
ATOM 2488 C CA . SER A 1 327 ? 14.422 24.858 6.223 1.00 86.38 327 SER A CA 1
ATOM 2489 C C . SER A 1 327 ? 13.669 24.587 4.927 1.00 86.38 327 SER A C 1
ATOM 2491 O O . SER A 1 327 ? 13.469 25.488 4.107 1.00 86.38 327 SER A O 1
ATOM 2493 N N . LEU A 1 328 ? 13.242 23.341 4.753 1.00 90.50 328 LEU A N 1
ATOM 2494 C CA . LEU A 1 328 ? 12.252 22.922 3.768 1.00 90.50 328 LEU A CA 1
ATOM 2495 C C . LEU A 1 328 ? 11.125 22.218 4.521 1.00 90.50 328 LEU A C 1
ATOM 2497 O O . LEU A 1 328 ? 11.374 21.289 5.276 1.00 90.50 328 LEU A O 1
ATOM 2501 N N . THR A 1 329 ? 9.895 22.658 4.324 1.00 91.81 329 THR A N 1
ATOM 2502 C CA . THR A 1 329 ? 8.675 22.019 4.819 1.00 91.81 329 THR A CA 1
ATOM 2503 C C . THR A 1 329 ? 7.957 21.405 3.631 1.00 91.81 329 THR A C 1
ATOM 2505 O O . THR A 1 329 ? 7.741 22.088 2.627 1.00 91.81 329 THR A O 1
ATOM 2508 N N . VAL A 1 330 ? 7.609 20.129 3.742 1.00 94.00 330 VAL A N 1
ATOM 2509 C CA . VAL A 1 330 ? 6.792 19.400 2.776 1.00 94.00 330 VAL A CA 1
ATOM 2510 C C . VAL A 1 330 ? 5.443 19.124 3.425 1.00 94.00 330 VAL A C 1
ATOM 2512 O O . VAL A 1 330 ? 5.367 18.371 4.392 1.00 94.00 330 VAL A O 1
ATOM 2515 N N . SER A 1 331 ? 4.390 19.741 2.904 1.00 93.62 331 SER A N 1
ATOM 2516 C CA . SER A 1 331 ? 3.004 19.476 3.290 1.00 93.62 331 SER A CA 1
ATOM 2517 C C . SER A 1 331 ? 2.457 18.383 2.379 1.00 93.62 331 SER A C 1
ATOM 2519 O O . SER A 1 331 ? 2.095 18.656 1.234 1.00 93.62 331 SER A O 1
ATOM 2521 N N . MET A 1 332 ? 2.448 17.141 2.859 1.00 91.75 332 MET A N 1
ATOM 2522 C CA . MET A 1 332 ? 1.842 16.001 2.167 1.00 91.75 332 MET A CA 1
ATOM 2523 C C . MET A 1 332 ? 0.346 15.918 2.473 1.00 91.75 332 MET A C 1
ATOM 2525 O O . MET A 1 332 ? -0.086 16.312 3.555 1.00 91.75 332 MET A O 1
ATOM 2529 N N . PHE A 1 333 ? -0.427 15.402 1.516 1.00 89.19 333 PHE A N 1
ATOM 2530 C CA . PHE A 1 333 ? -1.892 15.324 1.582 1.00 89.19 333 PHE A CA 1
ATOM 2531 C C . PHE A 1 333 ? -2.535 16.690 1.886 1.00 89.19 333 PHE A C 1
ATOM 2533 O O . PHE A 1 333 ? -3.429 16.826 2.710 1.00 89.19 333 PHE A O 1
ATOM 2540 N N . SER A 1 334 ? -2.042 17.735 1.224 1.00 87.38 334 SER A N 1
ATOM 2541 C CA . SER A 1 334 ? -2.584 19.092 1.346 1.00 87.38 334 SER A CA 1
ATOM 2542 C C . SER A 1 334 ? -3.737 19.339 0.370 1.00 87.38 334 SER A C 1
ATOM 2544 O O . SER A 1 334 ? -3.827 18.710 -0.685 1.00 87.38 334 SER A O 1
ATOM 2546 N N . ASN A 1 335 ? -4.573 20.331 0.664 1.00 84.19 335 ASN A N 1
ATOM 2547 C CA . ASN A 1 335 ? -5.580 20.873 -0.262 1.00 84.19 335 ASN A CA 1
ATOM 2548 C C . ASN A 1 335 ? -4.978 21.821 -1.333 1.00 84.19 335 ASN A C 1
ATOM 2550 O O . ASN A 1 335 ? -5.700 22.459 -2.106 1.00 84.19 335 ASN A O 1
ATOM 2554 N N . GLY A 1 336 ? -3.645 21.947 -1.377 1.00 75.19 336 GLY A N 1
ATOM 2555 C CA . GLY A 1 336 ? -2.913 22.806 -2.309 1.00 75.19 336 GLY A CA 1
ATOM 2556 C C . GLY A 1 336 ? -3.043 24.312 -2.044 1.00 75.19 336 GLY A C 1
ATOM 2557 O O . GLY A 1 336 ? -2.621 25.104 -2.891 1.00 75.19 336 GLY A O 1
ATOM 2558 N N . GLN A 1 337 ? -3.621 24.728 -0.913 1.00 79.00 337 GLN A N 1
ATOM 2559 C CA . GLN A 1 337 ? -3.634 26.127 -0.495 1.00 79.00 337 GLN A CA 1
ATOM 2560 C C . GLN A 1 337 ? -2.321 26.532 0.185 1.00 79.00 337 GLN A C 1
ATOM 2562 O O . GLN A 1 337 ? -1.428 25.732 0.481 1.00 79.00 337 GLN A O 1
ATOM 2567 N N . ARG A 1 338 ? -2.192 27.837 0.403 1.00 71.25 338 ARG A N 1
ATOM 2568 C CA . ARG A 1 338 ? -1.151 28.409 1.248 1.00 71.25 338 ARG A CA 1
ATOM 2569 C C . ARG A 1 338 ? -1.581 28.278 2.712 1.00 71.25 338 ARG A C 1
ATOM 2571 O O . ARG A 1 338 ? -2.740 28.543 3.006 1.00 71.25 338 ARG A O 1
ATOM 2578 N N . ASP A 1 339 ? -0.635 27.941 3.589 1.00 71.06 339 ASP A N 1
ATOM 2579 C CA . ASP A 1 339 ? -0.846 27.844 5.041 1.00 71.06 339 ASP A CA 1
ATOM 2580 C C . ASP A 1 339 ? -1.945 26.815 5.429 1.00 71.06 339 ASP A C 1
ATOM 2582 O O . ASP A 1 339 ? -2.775 27.064 6.296 1.00 71.06 339 ASP A O 1
ATOM 2586 N N . ASP A 1 340 ? -1.947 25.656 4.755 1.00 79.62 340 ASP A N 1
ATOM 2587 C CA . ASP A 1 340 ? -2.880 24.541 4.983 1.00 79.62 340 ASP A CA 1
ATOM 2588 C C . ASP A 1 340 ? -2.608 23.805 6.310 1.00 79.62 340 ASP A C 1
ATOM 2590 O O . ASP A 1 340 ? -1.549 23.193 6.481 1.00 79.62 340 ASP A O 1
ATOM 2594 N N . GLU A 1 341 ? -3.564 23.855 7.241 1.00 79.62 341 GLU A N 1
ATOM 2595 C CA . GLU A 1 341 ? -3.480 23.192 8.552 1.00 79.62 341 GLU A CA 1
ATOM 2596 C C . GLU A 1 341 ? -3.885 21.701 8.486 1.00 79.62 341 GLU A C 1
ATOM 2598 O O . GLU A 1 341 ? -3.376 20.895 9.266 1.00 79.62 341 GLU A O 1
ATOM 2603 N N . ASP A 1 342 ? -4.705 21.300 7.505 1.00 84.81 342 ASP A N 1
ATOM 2604 C CA . ASP A 1 342 ? -5.195 19.923 7.313 1.00 84.81 342 ASP A CA 1
ATOM 2605 C C . ASP A 1 342 ? -4.283 19.107 6.379 1.00 84.81 342 ASP A C 1
ATOM 2607 O O . ASP A 1 342 ? -4.713 18.472 5.412 1.00 84.81 342 ASP A O 1
ATOM 2611 N N . CYS A 1 343 ? -2.985 19.112 6.688 1.00 89.75 343 CYS A N 1
ATOM 2612 C CA . CYS A 1 343 ? -1.961 18.349 5.975 1.00 89.75 343 CYS A CA 1
ATOM 2613 C C . CYS A 1 343 ? -1.051 17.563 6.938 1.00 89.75 343 CYS A C 1
ATOM 2615 O O . CYS A 1 343 ? -1.123 17.709 8.161 1.00 89.75 343 CYS A O 1
ATOM 2617 N N . THR A 1 344 ? -0.179 16.712 6.391 1.00 91.69 344 THR A N 1
ATOM 2618 C CA . THR A 1 344 ? 0.894 16.047 7.147 1.00 91.69 344 THR A CA 1
ATOM 2619 C C . THR A 1 344 ? 2.239 16.700 6.829 1.00 91.69 344 THR A C 1
ATOM 2621 O O . THR A 1 344 ? 2.642 16.767 5.667 1.00 91.69 344 THR A O 1
ATOM 2624 N N . LEU A 1 345 ? 2.955 17.171 7.853 1.00 92.88 345 LEU A N 1
ATOM 2625 C CA . LEU A 1 345 ? 4.200 17.927 7.688 1.00 92.88 345 LEU A CA 1
ATOM 2626 C C . LEU A 1 345 ? 5.447 17.038 7.790 1.00 92.88 345 LEU A C 1
ATOM 2628 O O . LEU A 1 345 ? 5.672 16.364 8.793 1.00 92.88 345 LEU A O 1
ATOM 2632 N N . VAL A 1 346 ? 6.311 17.118 6.777 1.00 94.12 346 VAL A N 1
ATOM 2633 C CA . VAL A 1 346 ? 7.681 16.589 6.806 1.00 94.12 346 VAL A CA 1
ATOM 2634 C C . VAL A 1 346 ? 8.653 17.758 6.669 1.00 94.12 346 VAL A C 1
ATOM 2636 O O . VAL A 1 346 ? 8.775 18.377 5.612 1.00 94.12 346 VAL A O 1
ATOM 2639 N N . CYS A 1 347 ? 9.341 18.086 7.756 1.00 92.44 347 CYS A N 1
ATOM 2640 C CA . CYS A 1 347 ? 10.204 19.256 7.859 1.00 92.44 347 CYS A CA 1
ATOM 2641 C C . CYS A 1 347 ? 11.680 18.857 7.881 1.00 92.44 347 CYS A C 1
ATOM 2643 O O . CYS A 1 347 ? 12.111 18.056 8.703 1.00 92.44 347 CYS A O 1
ATOM 2645 N N . PHE A 1 348 ? 12.483 19.480 7.028 1.00 91.38 348 PHE A N 1
ATOM 2646 C CA . PHE A 1 348 ? 13.926 19.308 6.954 1.00 91.38 348 PHE A CA 1
ATOM 2647 C C . PHE A 1 348 ? 14.620 20.592 7.403 1.00 91.38 348 PHE A C 1
ATOM 2649 O O . PHE A 1 348 ? 14.478 21.640 6.771 1.00 91.38 348 PHE A O 1
ATOM 2656 N N . SER A 1 349 ? 15.399 20.511 8.478 1.00 87.94 349 SER A N 1
ATOM 2657 C CA . SER A 1 349 ? 16.380 21.532 8.844 1.00 87.94 349 SER A CA 1
ATOM 2658 C C . SER A 1 349 ? 17.698 21.207 8.151 1.00 87.94 349 SER A C 1
ATOM 2660 O O . SER A 1 349 ? 18.235 20.113 8.330 1.00 87.94 349 SER A O 1
ATOM 2662 N N . LEU A 1 350 ? 18.194 22.126 7.325 1.00 86.50 350 LEU A N 1
ATOM 2663 C CA . LEU A 1 350 ? 19.345 21.931 6.446 1.00 86.50 350 LEU A CA 1
ATOM 2664 C C . LEU A 1 350 ? 20.557 22.675 7.010 1.00 86.50 350 LEU A C 1
ATOM 2666 O O . LEU A 1 350 ? 20.558 23.904 7.138 1.00 86.50 350 LEU A O 1
ATOM 2670 N N . LEU A 1 351 ? 21.596 21.912 7.345 1.00 81.25 351 LEU A N 1
ATOM 2671 C CA . LEU A 1 351 ? 22.865 22.380 7.897 1.00 81.25 351 LEU A CA 1
ATOM 2672 C C . LEU A 1 351 ? 24.019 22.015 6.938 1.00 81.25 351 LEU A C 1
ATOM 2674 O O . LEU A 1 351 ? 23.849 21.186 6.039 1.00 81.25 351 LEU A O 1
ATOM 2678 N N . PRO A 1 352 ? 25.225 22.588 7.091 1.00 78.19 352 PRO A N 1
ATOM 2679 C CA . PRO A 1 352 ? 26.387 22.166 6.308 1.00 78.19 352 PRO A CA 1
ATOM 2680 C C . PRO A 1 352 ? 26.698 20.670 6.506 1.00 78.19 352 PRO A C 1
ATOM 2682 O O . PRO A 1 352 ? 27.054 20.252 7.606 1.00 78.19 352 PRO A O 1
ATOM 2685 N N . ASN A 1 353 ? 26.574 19.864 5.441 1.00 80.62 353 ASN A N 1
ATOM 2686 C CA . ASN A 1 353 ? 26.762 18.398 5.445 1.00 80.62 353 ASN A CA 1
ATOM 2687 C C . ASN A 1 353 ? 25.902 17.605 6.464 1.00 80.62 353 ASN A C 1
ATOM 2689 O O . ASN A 1 353 ? 26.222 16.461 6.797 1.00 80.62 353 ASN A O 1
ATOM 2693 N N . GLN A 1 354 ? 24.809 18.179 6.973 1.00 84.88 354 GLN A N 1
ATOM 2694 C CA . GLN A 1 354 ? 23.878 17.507 7.886 1.00 84.88 354 GLN A CA 1
ATOM 2695 C C . GLN A 1 354 ? 22.442 17.959 7.618 1.00 84.88 354 GLN A C 1
ATOM 2697 O O . GLN A 1 354 ? 22.211 19.099 7.219 1.00 84.88 354 GLN A O 1
ATOM 2702 N N . MET A 1 355 ? 21.469 17.096 7.894 1.00 88.69 355 MET A N 1
ATOM 2703 C CA . MET A 1 355 ? 20.061 17.481 7.949 1.00 88.69 355 MET A CA 1
ATOM 2704 C C . MET A 1 355 ? 19.371 16.867 9.167 1.00 88.69 355 MET A C 1
ATOM 2706 O O . MET A 1 355 ? 19.739 15.779 9.606 1.00 88.69 355 MET A O 1
ATOM 2710 N N . GLN A 1 356 ? 18.366 17.553 9.705 1.00 88.25 356 GLN A N 1
ATOM 2711 C CA . GLN A 1 356 ? 17.503 17.038 10.768 1.00 88.25 356 GLN A CA 1
ATOM 2712 C C . GLN A 1 356 ? 16.055 16.983 10.275 1.00 88.25 356 GLN A C 1
ATOM 2714 O O . GLN A 1 356 ? 15.552 17.968 9.736 1.00 88.25 356 GLN A O 1
ATOM 2719 N N . ILE A 1 357 ? 15.399 15.841 10.471 1.00 91.00 357 ILE A N 1
ATOM 2720 C CA . ILE A 1 357 ? 14.025 15.575 10.038 1.00 91.00 357 ILE A CA 1
ATOM 2721 C C . ILE A 1 357 ? 13.070 15.760 11.223 1.00 91.00 357 ILE A C 1
ATOM 2723 O O . ILE A 1 357 ? 13.256 15.181 12.294 1.00 91.00 357 ILE A O 1
ATOM 2727 N N . LEU A 1 358 ? 12.031 16.559 11.019 1.00 87.81 358 LEU A N 1
ATOM 2728 C CA . LEU A 1 358 ? 11.038 16.972 12.002 1.00 87.81 358 LEU A CA 1
ATOM 2729 C C . LEU A 1 358 ? 9.623 16.758 11.439 1.00 87.81 358 LEU A C 1
ATOM 2731 O O . LEU A 1 358 ? 9.414 16.715 10.233 1.00 87.81 358 LEU A O 1
ATOM 2735 N N . ASP A 1 359 ? 8.661 16.626 12.340 1.00 86.44 359 ASP A N 1
ATOM 2736 C CA . ASP A 1 359 ? 7.207 16.508 12.110 1.00 86.44 359 ASP A CA 1
ATOM 2737 C C . ASP A 1 359 ? 6.473 17.853 12.287 1.00 86.44 359 ASP A C 1
ATOM 2739 O O . ASP A 1 359 ? 5.267 17.957 12.085 1.00 86.44 359 ASP A O 1
ATOM 2743 N N . ARG A 1 360 ? 7.210 18.903 12.668 1.00 84.81 360 ARG A N 1
ATOM 2744 C CA . ARG A 1 360 ? 6.709 20.259 12.904 1.00 84.81 360 ARG A CA 1
ATOM 2745 C C . ARG A 1 360 ? 7.667 21.304 12.321 1.00 84.81 360 ARG A C 1
ATOM 2747 O O . ARG A 1 360 ? 8.872 21.037 12.244 1.00 84.81 360 ARG A O 1
ATOM 2754 N N . PRO A 1 361 ? 7.192 22.493 11.909 1.00 73.88 361 PRO A N 1
ATOM 2755 C CA . PRO A 1 361 ? 8.069 23.572 11.460 1.00 73.88 361 PRO A CA 1
ATOM 2756 C C . PRO A 1 361 ? 8.978 24.044 12.603 1.00 73.88 361 PRO A C 1
ATOM 2758 O O . PRO A 1 361 ? 8.529 24.168 13.743 1.00 73.88 361 PRO A O 1
ATOM 2761 N N . MET A 1 362 ? 10.244 24.354 12.307 1.00 66.25 362 MET A N 1
ATOM 2762 C CA . MET A 1 362 ? 11.122 24.995 13.294 1.00 66.25 362 MET A CA 1
ATOM 2763 C C . MET A 1 362 ? 10.648 26.416 13.592 1.00 66.25 362 MET A C 1
ATOM 2765 O O . MET A 1 362 ? 10.426 27.210 12.673 1.00 66.25 362 MET A O 1
ATOM 2769 N N . GLN A 1 363 ? 10.581 26.783 14.870 1.00 64.88 363 GLN A N 1
ATOM 2770 C CA . GLN A 1 363 ? 10.290 28.162 15.244 1.00 64.88 363 GLN A CA 1
ATOM 2771 C C . GLN A 1 363 ? 11.482 29.075 14.928 1.00 64.88 363 GLN A C 1
ATOM 2773 O O . GLN A 1 363 ? 12.649 28.698 15.059 1.00 64.88 363 GLN A O 1
ATOM 2778 N N . GLN A 1 364 ? 11.202 30.332 14.572 1.00 56.16 364 GLN A N 1
ATOM 2779 C CA . GLN A 1 364 ? 12.241 31.307 14.216 1.00 56.16 364 GLN A CA 1
ATOM 2780 C C . GLN A 1 364 ? 13.272 31.512 15.345 1.00 56.16 364 GLN A C 1
ATOM 2782 O O . GLN A 1 364 ? 14.464 31.671 15.082 1.00 56.16 364 GLN A O 1
ATOM 2787 N N . ASN A 1 365 ? 12.835 31.420 16.606 1.00 54.28 365 ASN A N 1
ATOM 2788 C CA . ASN A 1 365 ? 13.712 31.476 17.777 1.00 54.28 365 ASN A CA 1
ATOM 2789 C C . ASN A 1 365 ? 14.621 30.241 17.916 1.00 54.28 365 ASN A C 1
ATOM 2791 O O . ASN A 1 365 ? 15.765 30.391 18.339 1.00 54.28 365 ASN A O 1
ATOM 2795 N N . GLU A 1 366 ? 14.163 29.044 17.533 1.00 57.34 366 GLU A N 1
ATOM 2796 C CA . GLU A 1 366 ? 14.980 27.820 17.545 1.00 57.34 366 GLU A CA 1
ATOM 2797 C C . GLU A 1 366 ? 16.093 27.914 16.487 1.00 57.34 366 GLU A C 1
ATOM 2799 O O . GLU A 1 366 ? 17.254 27.636 16.792 1.00 57.34 366 GLU A O 1
ATOM 2804 N N . MET A 1 367 ? 15.783 28.428 15.286 1.00 57.41 367 MET A N 1
ATOM 2805 C CA . MET A 1 367 ? 16.795 28.732 14.261 1.00 57.41 367 MET A CA 1
ATOM 2806 C C . MET A 1 367 ? 17.833 29.754 14.767 1.00 57.41 367 MET A C 1
ATOM 2808 O O . MET A 1 367 ? 19.039 29.551 14.614 1.00 57.41 367 MET A O 1
ATOM 2812 N N . ILE A 1 368 ? 17.392 30.825 15.439 1.00 53.56 368 ILE A N 1
ATOM 2813 C CA . ILE A 1 368 ? 18.280 31.863 16.000 1.00 53.56 368 ILE A CA 1
ATOM 2814 C C . ILE A 1 368 ? 19.104 31.360 17.201 1.00 53.56 368 ILE A C 1
ATOM 2816 O O . ILE A 1 368 ? 20.233 31.817 17.401 1.00 53.56 368 ILE A O 1
ATOM 2820 N N . MET A 1 369 ? 18.603 30.404 17.988 1.00 48.41 369 MET A N 1
ATOM 2821 C CA . MET A 1 369 ? 19.391 29.771 19.053 1.00 48.41 369 MET A CA 1
ATOM 2822 C C . MET A 1 369 ? 20.402 28.756 18.512 1.00 48.41 369 MET A C 1
ATOM 2824 O O . MET A 1 369 ? 21.540 28.749 18.986 1.00 48.41 369 MET A O 1
ATOM 2828 N N . GLY A 1 370 ? 20.052 27.972 17.486 1.00 52.66 370 GLY A N 1
ATOM 2829 C CA . GLY A 1 370 ? 20.992 27.083 16.792 1.00 52.66 370 GLY A CA 1
ATOM 2830 C C . GLY A 1 370 ? 22.206 27.834 16.230 1.00 52.66 370 GLY A C 1
ATOM 2831 O O . GLY A 1 370 ? 23.336 27.364 16.351 1.00 52.66 370 GLY A O 1
ATOM 2832 N N . LEU A 1 371 ? 21.987 29.060 15.738 1.00 49.50 371 LEU A N 1
ATOM 2833 C CA . LEU A 1 371 ? 23.034 29.995 15.301 1.00 49.50 371 LEU A CA 1
ATOM 2834 C C . LEU A 1 371 ? 23.991 30.464 16.415 1.00 49.50 371 LEU A C 1
ATOM 2836 O O . LEU A 1 371 ? 25.098 30.905 16.113 1.00 49.50 371 LEU A O 1
ATOM 2840 N N . ARG A 1 372 ? 23.582 30.415 17.692 1.00 44.25 372 ARG A N 1
ATOM 2841 C CA . ARG A 1 372 ? 24.372 30.910 18.840 1.00 44.25 372 ARG A CA 1
ATOM 2842 C C . ARG A 1 372 ? 24.988 29.810 19.710 1.00 44.25 372 ARG A C 1
ATOM 2844 O O . ARG A 1 372 ? 25.982 30.079 20.375 1.00 44.25 372 ARG A O 1
ATOM 2851 N N . MET A 1 373 ? 24.410 28.608 19.729 1.00 42.28 373 MET A N 1
ATOM 2852 C CA . MET A 1 373 ? 24.715 27.533 20.696 1.00 42.28 373 MET A CA 1
ATOM 2853 C C . MET A 1 373 ? 25.372 26.294 20.053 1.00 42.28 373 MET A C 1
ATOM 2855 O O . MET A 1 373 ? 25.041 25.162 20.402 1.00 42.28 373 MET A O 1
ATOM 2859 N N . GLY A 1 374 ? 26.277 26.518 19.090 1.00 46.09 374 GLY A N 1
ATOM 2860 C CA . GLY A 1 374 ? 27.173 25.537 18.447 1.00 46.09 374 GLY A CA 1
ATOM 2861 C C . GLY A 1 374 ? 26.876 24.048 18.686 1.00 46.09 374 GLY A C 1
ATOM 2862 O O . GLY A 1 374 ? 27.458 23.436 19.577 1.00 46.09 374 GLY A O 1
ATOM 2863 N N . HIS A 1 375 ? 25.998 23.464 17.863 1.00 47.09 375 HIS A N 1
ATOM 2864 C CA . HIS A 1 375 ? 25.675 22.025 17.798 1.00 47.09 375 HIS A CA 1
ATOM 2865 C C . HIS A 1 375 ? 25.144 21.330 19.079 1.00 47.09 375 HIS A C 1
ATOM 2867 O O . HIS A 1 375 ? 24.832 20.143 19.011 1.00 47.09 375 HIS A O 1
ATOM 2873 N N . GLN A 1 376 ? 25.000 22.001 20.231 1.00 40.25 376 GLN A N 1
ATOM 2874 C CA . GLN A 1 376 ? 24.757 21.317 21.519 1.00 40.25 376 GLN A CA 1
ATOM 2875 C C . GLN A 1 376 ? 23.290 21.140 21.952 1.00 40.25 376 GLN A C 1
ATOM 2877 O O . GLN A 1 376 ? 23.037 20.486 22.961 1.00 40.25 376 GLN A O 1
ATOM 2882 N N . ARG A 1 377 ? 22.314 21.656 21.197 1.00 43.47 377 ARG A N 1
ATOM 2883 C CA . ARG A 1 377 ? 20.878 21.362 21.391 1.00 43.47 377 ARG A CA 1
ATOM 2884 C C . ARG A 1 377 ? 20.234 20.844 20.105 1.00 43.47 377 ARG A C 1
ATOM 2886 O O . ARG A 1 377 ? 19.281 21.420 19.593 1.00 43.47 377 ARG A O 1
ATOM 2893 N N . VAL A 1 378 ? 20.786 19.750 19.584 1.00 47.56 378 VAL A N 1
ATOM 2894 C CA . VAL A 1 378 ? 20.037 18.856 18.693 1.00 47.56 378 VAL A CA 1
ATOM 2895 C C . VAL A 1 378 ? 19.304 17.856 19.577 1.00 47.56 378 VAL A C 1
ATOM 2897 O O . VAL A 1 378 ? 19.921 17.260 20.462 1.00 47.56 378 VAL A O 1
ATOM 2900 N N . ASP A 1 379 ? 18.006 17.698 19.342 1.00 43.78 379 ASP A N 1
ATOM 2901 C CA . ASP A 1 379 ? 17.128 16.796 20.087 1.00 43.78 379 ASP A CA 1
ATOM 2902 C C . ASP A 1 379 ? 17.471 15.328 19.770 1.00 43.78 379 ASP A C 1
ATOM 2904 O O . ASP A 1 379 ? 16.928 14.715 18.853 1.00 43.78 379 ASP A O 1
ATOM 2908 N N . ARG A 1 380 ? 18.482 14.792 20.468 1.00 46.75 380 ARG A N 1
ATOM 2909 C CA . ARG A 1 380 ? 19.038 13.450 20.221 1.00 46.75 380 ARG A CA 1
ATOM 2910 C C . ARG A 1 380 ? 18.084 12.317 20.595 1.00 46.75 380 ARG A C 1
ATOM 2912 O O . ARG A 1 380 ? 18.293 11.205 20.121 1.00 46.75 380 ARG A O 1
ATOM 2919 N N . GLU A 1 381 ? 17.085 12.583 21.430 1.00 40.81 381 GLU A N 1
ATOM 2920 C CA . GLU A 1 381 ? 16.195 11.557 21.984 1.00 40.81 381 GLU A CA 1
ATOM 2921 C C . GLU A 1 381 ? 15.107 11.117 20.985 1.00 40.81 381 GLU A C 1
ATOM 2923 O O . GLU A 1 381 ? 14.641 9.986 21.066 1.00 40.81 381 GLU A O 1
ATOM 2928 N N . ASN A 1 382 ? 14.786 11.943 19.976 1.00 48.34 382 ASN A N 1
ATOM 2929 C CA . ASN A 1 382 ? 13.717 11.689 18.991 1.00 48.34 382 ASN A CA 1
ATOM 2930 C C . ASN A 1 382 ? 14.199 11.291 17.573 1.00 48.34 382 ASN A C 1
ATOM 2932 O O . ASN A 1 382 ? 13.396 11.191 16.642 1.00 48.34 382 ASN A O 1
ATOM 2936 N N . GLY A 1 383 ? 15.502 11.051 17.381 1.00 61.19 383 GLY A N 1
ATOM 2937 C CA . GLY A 1 383 ? 16.069 10.601 16.100 1.00 61.19 383 GLY A CA 1
ATOM 2938 C C . GLY A 1 383 ? 16.039 11.641 14.963 1.00 61.19 383 GLY A C 1
ATOM 2939 O O . GLY A 1 383 ? 15.927 12.844 15.185 1.00 61.19 383 GLY A O 1
ATOM 2940 N N . GLY A 1 384 ? 16.201 11.184 13.715 1.00 70.06 384 GLY A N 1
ATOM 2941 C CA . GLY A 1 384 ? 16.051 12.023 12.514 1.00 70.06 384 GLY A CA 1
ATOM 2942 C C . GLY A 1 384 ? 17.233 12.925 12.120 1.00 70.06 384 GLY A C 1
ATOM 2943 O O . GLY A 1 384 ? 17.113 13.643 11.129 1.00 70.06 384 GLY A O 1
ATOM 2944 N N . LEU A 1 385 ? 18.370 12.913 12.829 1.00 83.88 385 LEU A N 1
ATOM 2945 C CA . LEU A 1 385 ? 19.601 13.591 12.381 1.00 83.88 385 LEU A CA 1
ATOM 2946 C C . LEU A 1 385 ? 20.397 12.689 11.423 1.00 83.88 385 LEU A C 1
ATOM 2948 O O . LEU A 1 385 ? 20.830 11.603 11.808 1.00 83.88 385 LEU A O 1
ATOM 2952 N N . VAL A 1 386 ? 20.660 13.170 10.208 1.00 85.38 386 VAL A N 1
ATOM 2953 C CA . VAL A 1 386 ? 21.398 12.451 9.159 1.00 85.38 386 VAL A CA 1
ATOM 2954 C C . VAL A 1 386 ? 22.615 13.263 8.717 1.00 85.38 386 VAL A C 1
ATOM 2956 O O . VAL A 1 386 ? 22.533 14.471 8.493 1.00 85.38 386 VAL A O 1
ATOM 2959 N N . SER A 1 387 ? 23.765 12.598 8.586 1.00 86.12 387 SER A N 1
ATOM 2960 C CA . SER A 1 387 ? 24.960 13.180 7.960 1.00 86.12 387 SER A CA 1
ATOM 2961 C C . SER A 1 387 ? 24.927 12.909 6.459 1.00 86.12 387 SER A C 1
ATOM 2963 O O . SER A 1 387 ? 24.765 11.760 6.055 1.00 86.12 387 SER A O 1
ATOM 2965 N N . VAL A 1 388 ? 25.104 13.953 5.654 1.00 85.62 388 VAL A N 1
ATOM 2966 C CA . VAL A 1 388 ? 24.953 13.934 4.190 1.00 85.62 388 VAL A CA 1
ATOM 2967 C C . VAL A 1 388 ? 26.201 14.507 3.527 1.00 85.62 388 VAL A C 1
ATOM 2969 O O . VAL A 1 388 ? 26.943 15.284 4.135 1.00 85.62 388 VAL A O 1
ATOM 2972 N N . LYS A 1 389 ? 26.469 14.136 2.275 1.00 85.31 389 LYS A N 1
ATOM 2973 C CA . LYS A 1 389 ? 27.699 14.551 1.594 1.00 85.31 389 LYS A CA 1
ATOM 2974 C C . LYS A 1 389 ? 27.466 15.788 0.727 1.00 85.31 389 LYS A C 1
ATOM 2976 O O . LYS A 1 389 ? 26.511 15.860 -0.033 1.00 85.31 389 LYS A O 1
ATOM 2981 N N . ASP A 1 390 ? 28.383 16.750 0.810 1.00 84.50 390 ASP A N 1
ATOM 2982 C CA . ASP A 1 390 ? 28.442 17.927 -0.067 1.00 84.50 390 ASP A CA 1
ATOM 2983 C C . ASP A 1 390 ? 27.198 18.849 -0.043 1.00 84.50 390 ASP A C 1
ATOM 2985 O O . ASP A 1 390 ? 27.053 19.680 -0.939 1.00 84.50 390 ASP A O 1
ATOM 2989 N N . SER A 1 391 ? 26.362 18.765 1.003 1.00 87.25 391 SER A N 1
ATOM 2990 C CA . SER A 1 391 ? 25.031 19.405 1.086 1.00 87.25 391 SER A CA 1
ATOM 2991 C C . SER A 1 391 ? 24.091 19.007 -0.066 1.00 87.25 391 SER A C 1
ATOM 2993 O O . SER A 1 391 ? 23.382 19.840 -0.634 1.00 87.25 391 SER A O 1
ATOM 2995 N N . LYS A 1 392 ? 24.109 17.711 -0.396 1.00 90.56 392 LYS A N 1
ATOM 2996 C CA . LYS A 1 392 ? 23.189 17.045 -1.321 1.00 90.56 392 LYS A CA 1
ATOM 2997 C C . LYS A 1 392 ? 22.581 15.823 -0.644 1.00 90.56 392 LYS A C 1
ATOM 2999 O O . LYS A 1 392 ? 23.266 15.192 0.162 1.00 90.56 392 LYS A O 1
ATOM 3004 N N . ALA A 1 393 ? 21.339 15.489 -0.976 1.00 92.31 393 ALA A N 1
ATOM 3005 C CA . ALA A 1 393 ? 20.672 14.293 -0.471 1.00 92.31 393 ALA A CA 1
ATOM 3006 C C . ALA A 1 393 ? 19.584 13.803 -1.434 1.00 92.31 393 ALA A C 1
ATOM 3008 O O . ALA A 1 393 ? 18.806 14.610 -1.947 1.00 92.31 393 ALA A O 1
ATOM 3009 N N . ASP A 1 394 ? 19.488 12.488 -1.618 1.00 92.38 394 ASP A N 1
ATOM 3010 C CA . ASP A 1 394 ? 18.331 11.858 -2.257 1.00 92.38 394 ASP A CA 1
ATOM 3011 C C . ASP A 1 394 ? 17.272 11.562 -1.192 1.00 92.38 394 ASP A C 1
ATOM 3013 O O . ASP A 1 394 ? 17.510 10.791 -0.257 1.00 92.38 394 ASP A O 1
ATOM 3017 N N . ILE A 1 395 ? 16.101 12.190 -1.314 1.00 95.12 395 ILE A N 1
ATOM 3018 C CA . ILE A 1 395 ? 14.996 12.053 -0.364 1.00 95.12 395 ILE A CA 1
ATOM 3019 C C . ILE A 1 395 ? 13.943 11.116 -0.944 1.00 95.12 395 ILE A C 1
ATOM 3021 O O . ILE A 1 395 ? 13.513 11.280 -2.086 1.00 95.12 395 ILE A O 1
ATOM 3025 N N . GLN A 1 396 ? 13.489 10.163 -0.131 1.00 93.44 396 GLN A N 1
ATOM 3026 C CA . GLN A 1 396 ? 12.334 9.320 -0.424 1.00 93.44 396 GLN A CA 1
ATOM 3027 C C . GLN A 1 396 ? 11.349 9.373 0.748 1.00 93.44 396 GLN A C 1
ATOM 3029 O O . GLN A 1 396 ? 11.722 9.126 1.894 1.00 93.44 396 GLN A O 1
ATOM 3034 N N . LEU A 1 397 ? 10.088 9.665 0.451 1.00 92.94 397 LEU A N 1
ATOM 3035 C CA . LEU A 1 397 ? 8.961 9.637 1.379 1.00 92.94 397 LEU A CA 1
ATOM 3036 C C . LEU A 1 397 ? 8.052 8.485 0.950 1.00 92.94 397 LEU A C 1
ATOM 3038 O O . LEU A 1 397 ? 7.616 8.470 -0.197 1.00 92.94 397 LEU A O 1
ATOM 3042 N N . VAL A 1 398 ? 7.790 7.523 1.835 1.00 86.88 398 VAL A N 1
ATOM 3043 C CA . VAL A 1 398 ? 6.879 6.398 1.559 1.00 86.88 398 VAL A CA 1
ATOM 3044 C C . VAL A 1 398 ? 5.715 6.451 2.539 1.00 86.88 398 VAL A C 1
ATOM 3046 O O . VAL A 1 398 ? 5.910 6.232 3.734 1.00 86.88 398 VAL A O 1
ATOM 3049 N N . ALA A 1 399 ? 4.519 6.756 2.044 1.00 84.00 399 ALA A N 1
ATOM 3050 C CA . ALA A 1 399 ? 3.288 6.786 2.821 1.00 84.00 399 ALA A CA 1
ATOM 3051 C C . ALA A 1 399 ? 2.688 5.376 2.915 1.00 84.00 399 ALA A C 1
ATOM 3053 O O . ALA A 1 399 ? 2.247 4.798 1.925 1.00 84.00 399 ALA A O 1
ATOM 3054 N N . ARG A 1 400 ? 2.702 4.777 4.104 1.00 77.56 400 ARG A N 1
ATOM 3055 C CA . ARG A 1 400 ? 2.329 3.378 4.305 1.00 77.56 400 ARG A CA 1
ATOM 3056 C C . ARG A 1 400 ? 1.927 3.113 5.755 1.00 77.56 400 ARG A C 1
ATOM 3058 O O . ARG A 1 400 ? 2.578 3.605 6.670 1.00 77.56 400 ARG A O 1
ATOM 3065 N N . ASP A 1 401 ? 0.894 2.290 5.950 1.00 73.06 401 ASP A N 1
ATOM 3066 C CA . ASP A 1 401 ? 0.471 1.775 7.261 1.00 73.06 401 ASP A CA 1
ATOM 3067 C C . ASP A 1 401 ? 0.295 2.923 8.300 1.00 73.06 401 ASP A C 1
ATOM 3069 O O . ASP A 1 401 ? 0.840 2.896 9.406 1.00 73.06 401 ASP A O 1
ATOM 3073 N N . GLY A 1 402 ? -0.390 4.005 7.893 1.00 77.62 402 GLY A N 1
ATOM 3074 C CA . GLY A 1 402 ? -0.667 5.201 8.706 1.00 77.62 402 GLY A CA 1
ATOM 3075 C C . GLY A 1 402 ? 0.514 6.162 8.920 1.00 77.62 402 GLY A C 1
ATOM 3076 O O . GLY A 1 402 ? 0.404 7.106 9.705 1.00 77.62 402 GLY A O 1
ATOM 3077 N N . ASN A 1 403 ? 1.656 5.940 8.261 1.00 85.38 403 ASN A N 1
ATOM 3078 C CA . ASN A 1 403 ? 2.905 6.669 8.491 1.00 85.38 403 ASN A CA 1
ATOM 3079 C C . ASN A 1 403 ? 3.572 7.131 7.186 1.00 85.38 403 ASN A C 1
ATOM 3081 O O . ASN A 1 403 ? 3.470 6.473 6.159 1.00 85.38 403 ASN A O 1
ATOM 3085 N N . ILE A 1 404 ? 4.340 8.220 7.236 1.00 89.75 404 ILE A N 1
ATOM 3086 C CA . ILE A 1 404 ? 5.323 8.591 6.214 1.00 89.75 404 ILE A CA 1
ATOM 3087 C C . ILE A 1 404 ? 6.702 8.153 6.704 1.00 89.75 404 ILE A C 1
ATOM 3089 O O . ILE A 1 404 ? 7.251 8.712 7.658 1.00 89.75 404 ILE A O 1
ATOM 3093 N N . ILE A 1 405 ? 7.275 7.162 6.028 1.00 90.19 405 ILE A N 1
ATOM 3094 C CA . ILE A 1 405 ? 8.644 6.700 6.241 1.00 90.19 405 ILE A CA 1
ATOM 3095 C C . ILE A 1 405 ? 9.570 7.588 5.408 1.00 90.19 405 ILE A C 1
ATOM 3097 O O . ILE A 1 405 ? 9.572 7.532 4.177 1.00 90.19 405 ILE A O 1
ATOM 3101 N N . VAL A 1 406 ? 10.366 8.409 6.087 1.00 93.12 406 VAL A N 1
ATOM 3102 C CA . VAL A 1 406 ? 11.358 9.303 5.484 1.00 93.12 406 VAL A CA 1
ATOM 3103 C C . VAL A 1 406 ? 12.689 8.569 5.383 1.00 93.12 406 VAL A C 1
ATOM 3105 O O . VAL A 1 406 ? 13.258 8.164 6.401 1.00 93.12 406 VAL A O 1
ATOM 3108 N N . SER A 1 407 ? 13.206 8.433 4.166 1.00 90.81 407 SER A N 1
ATOM 3109 C CA . SER A 1 407 ? 14.530 7.885 3.876 1.00 90.81 407 SER A CA 1
ATOM 3110 C C . SER A 1 407 ? 15.427 8.922 3.202 1.00 90.81 407 SER A C 1
ATOM 3112 O O . SER A 1 407 ? 14.965 9.733 2.401 1.00 90.81 407 SER A O 1
ATOM 3114 N N . VAL A 1 408 ? 16.718 8.874 3.530 1.00 90.56 408 VAL A N 1
ATOM 3115 C CA . VAL A 1 408 ? 17.768 9.763 3.014 1.00 90.56 408 VAL A CA 1
ATOM 3116 C C . VAL A 1 408 ? 18.907 8.901 2.480 1.00 90.56 408 VAL A C 1
ATOM 3118 O O . VAL A 1 408 ? 19.362 7.991 3.176 1.00 90.56 408 VAL A O 1
ATOM 3121 N N . ASP A 1 409 ? 19.337 9.146 1.243 1.00 85.44 409 ASP A N 1
ATOM 3122 C CA . ASP A 1 409 ? 20.365 8.371 0.530 1.00 85.44 409 ASP A CA 1
ATOM 3123 C C . ASP A 1 409 ? 20.106 6.844 0.602 1.00 85.44 409 ASP A C 1
ATOM 3125 O O . ASP A 1 409 ? 21.002 6.027 0.840 1.00 85.44 409 ASP A O 1
ATOM 3129 N N . GLY A 1 410 ? 18.830 6.460 0.459 1.00 78.38 410 GLY A N 1
ATOM 3130 C CA . GLY A 1 410 ? 18.354 5.072 0.502 1.00 78.38 410 GLY A CA 1
ATOM 3131 C C . GLY A 1 410 ? 18.268 4.429 1.894 1.00 78.38 410 GLY A C 1
ATOM 3132 O O . GLY A 1 410 ? 18.054 3.220 1.981 1.00 78.38 410 GLY A O 1
ATOM 3133 N N . LYS A 1 411 ? 18.437 5.188 2.987 1.00 81.75 411 LYS A N 1
ATOM 3134 C CA . LYS A 1 411 ? 18.364 4.676 4.370 1.00 81.75 411 LYS A CA 1
ATOM 3135 C C . LYS A 1 411 ? 17.187 5.288 5.136 1.00 81.75 411 LYS A C 1
ATOM 3137 O O . LYS A 1 411 ? 17.066 6.513 5.121 1.00 81.75 411 LYS A O 1
ATOM 3142 N N . PRO A 1 412 ? 16.367 4.495 5.852 1.00 85.25 412 PRO A N 1
ATOM 3143 C CA . PRO A 1 412 ? 15.293 5.032 6.683 1.00 85.25 412 PRO A CA 1
ATOM 3144 C C . PRO A 1 412 ? 15.870 5.887 7.816 1.00 85.25 412 PRO A C 1
ATOM 3146 O O . PRO A 1 412 ? 16.836 5.496 8.473 1.00 85.25 412 PRO A O 1
ATOM 3149 N N . ALA A 1 413 ? 15.277 7.061 8.028 1.00 86.25 413 ALA A N 1
ATOM 3150 C CA . ALA A 1 413 ? 15.790 8.095 8.922 1.00 86.25 413 ALA A CA 1
ATOM 3151 C C . ALA A 1 413 ? 14.753 8.608 9.939 1.00 86.25 413 ALA A C 1
ATOM 3153 O O . ALA A 1 413 ? 15.132 8.948 11.061 1.00 86.25 413 ALA A O 1
ATOM 3154 N N . LYS A 1 414 ? 13.459 8.649 9.582 1.00 89.62 414 LYS A N 1
ATOM 3155 C CA . LYS A 1 414 ? 12.351 8.948 10.513 1.00 89.62 414 LYS A CA 1
ATOM 3156 C C . LYS A 1 414 ? 11.035 8.314 10.033 1.00 89.62 414 LYS A C 1
ATOM 3158 O O . LYS A 1 414 ? 10.860 8.112 8.837 1.00 89.62 414 LYS A O 1
ATOM 3163 N N . SER A 1 415 ? 10.112 8.041 10.955 1.00 90.50 415 SER A N 1
ATOM 3164 C CA . SER A 1 415 ? 8.695 7.770 10.665 1.00 90.50 415 SER A CA 1
ATOM 3165 C C . SER A 1 415 ? 7.845 8.895 11.257 1.00 90.50 415 SER A C 1
ATOM 3167 O O . SER A 1 415 ? 8.129 9.344 12.368 1.00 90.50 415 SER A O 1
ATOM 3169 N N . ILE A 1 416 ? 6.840 9.371 10.524 1.00 90.12 416 ILE A N 1
ATOM 3170 C CA . ILE A 1 416 ? 5.939 10.461 10.934 1.00 90.12 416 ILE A CA 1
ATOM 3171 C C . ILE A 1 416 ? 4.499 9.975 10.752 1.00 90.12 416 ILE A C 1
ATOM 3173 O O . ILE A 1 416 ? 4.160 9.510 9.667 1.00 90.12 416 ILE A O 1
ATOM 3177 N N . LYS A 1 417 ? 3.646 10.067 11.780 1.00 88.56 417 LYS A N 1
ATOM 3178 C CA . LYS A 1 417 ? 2.238 9.649 11.664 1.00 88.56 417 LYS A CA 1
ATOM 3179 C C . LYS A 1 417 ? 1.487 10.574 10.696 1.00 88.56 417 LYS A C 1
ATOM 3181 O O . LYS A 1 417 ? 1.643 11.791 10.767 1.00 88.56 417 LYS A O 1
ATOM 3186 N N . ILE A 1 418 ? 0.677 9.999 9.808 1.00 86.69 418 ILE A N 1
ATOM 3187 C CA . ILE A 1 418 ? -0.186 10.754 8.890 1.00 86.69 418 ILE A CA 1
ATOM 3188 C C . ILE A 1 418 ? -1.321 11.410 9.680 1.00 86.69 418 ILE A C 1
ATOM 3190 O O . ILE A 1 418 ? -1.929 10.779 10.543 1.00 86.69 418 ILE A O 1
ATOM 3194 N N . ASN A 1 419 ? -1.605 12.678 9.384 1.00 84.88 419 ASN A N 1
ATOM 3195 C CA . ASN A 1 419 ? -2.732 13.403 9.956 1.00 84.88 419 ASN A CA 1
ATOM 3196 C C . ASN A 1 419 ? -4.056 12.860 9.369 1.00 84.88 419 ASN A C 1
ATOM 3198 O O . ASN A 1 419 ? -4.270 13.007 8.162 1.00 84.88 419 ASN A O 1
ATOM 3202 N N . PRO A 1 420 ? -4.973 12.279 10.170 1.00 77.00 420 PRO A N 1
ATOM 3203 C CA . PRO A 1 420 ? -6.226 11.728 9.654 1.00 77.00 420 PRO A CA 1
ATOM 3204 C C . PRO A 1 420 ? -7.139 12.759 8.970 1.00 77.00 420 PRO A C 1
ATOM 3206 O O . PRO A 1 420 ? -7.851 12.385 8.038 1.00 77.00 420 PRO A O 1
ATOM 3209 N N . SER A 1 421 ? -7.104 14.047 9.355 1.00 79.62 421 SER A N 1
ATOM 3210 C CA . SER A 1 421 ? -7.921 15.085 8.688 1.00 79.62 421 SER A CA 1
ATOM 3211 C C . SER A 1 421 ? -7.465 15.366 7.253 1.00 79.62 421 SER A C 1
ATOM 3213 O O . SER A 1 421 ? -8.264 15.793 6.426 1.00 79.62 421 SER A O 1
ATOM 3215 N N . SER A 1 422 ? -6.207 15.033 6.939 1.00 77.25 422 SER A N 1
ATOM 3216 C CA . SER A 1 422 ? -5.624 15.120 5.595 1.00 77.25 422 SER A CA 1
ATOM 3217 C C . SER A 1 422 ? -5.956 13.915 4.694 1.00 77.25 422 SER A C 1
ATOM 3219 O O . SER A 1 422 ? -5.557 13.875 3.531 1.00 77.25 422 SER A O 1
ATOM 3221 N N . SER A 1 423 ? -6.683 12.908 5.202 1.00 68.94 423 SER A N 1
ATOM 3222 C CA . SER A 1 423 ? -7.007 11.695 4.437 1.00 68.94 423 SER A CA 1
ATOM 3223 C C . SER A 1 423 ? -7.833 12.001 3.178 1.00 68.94 423 SER A C 1
ATOM 3225 O O . SER A 1 423 ? -8.796 12.764 3.191 1.00 68.94 423 SER A O 1
ATOM 3227 N N . GLY A 1 424 ? -7.436 11.406 2.051 1.00 69.94 424 GLY A N 1
ATOM 3228 C CA . GLY A 1 424 ? -8.086 11.609 0.751 1.00 69.94 424 GLY A CA 1
ATOM 3229 C C . GLY A 1 424 ? -7.638 12.846 -0.045 1.00 69.94 424 GLY A C 1
ATOM 3230 O O . GLY A 1 424 ? -7.863 12.872 -1.256 1.00 69.94 424 GLY A O 1
ATOM 3231 N N . HIS A 1 425 ? -6.956 13.826 0.562 1.00 81.75 425 HIS A N 1
ATOM 3232 C CA . HIS A 1 425 ? -6.292 14.901 -0.187 1.00 81.75 425 HIS A CA 1
ATOM 3233 C C . HIS A 1 425 ? -5.145 14.354 -1.054 1.00 81.75 425 HIS A C 1
ATOM 3235 O O . HIS A 1 425 ? -4.453 13.411 -0.674 1.00 81.75 425 HIS A O 1
ATOM 3241 N N . ARG A 1 426 ? -4.898 14.979 -2.213 1.00 82.94 426 ARG A N 1
ATOM 3242 C CA . ARG A 1 426 ? -3.867 14.554 -3.187 1.00 82.94 426 ARG A CA 1
ATOM 3243 C C . ARG A 1 426 ? -2.804 15.620 -3.458 1.00 82.94 426 ARG A C 1
ATOM 3245 O O . ARG A 1 426 ? -2.008 15.491 -4.392 1.00 82.94 426 ARG A O 1
ATOM 3252 N N . GLY A 1 427 ? -2.764 16.676 -2.649 1.00 87.56 427 GLY A N 1
ATOM 3253 C CA . GLY A 1 427 ? -1.852 17.786 -2.866 1.00 87.56 427 GLY A CA 1
ATOM 3254 C C . GLY A 1 427 ? -0.522 17.636 -2.146 1.00 87.56 427 GLY A C 1
ATOM 3255 O O . GLY A 1 427 ? -0.434 17.085 -1.048 1.00 87.56 427 GLY A O 1
ATOM 3256 N N . ILE A 1 428 ? 0.520 18.207 -2.741 1.00 92.00 428 ILE A N 1
ATOM 3257 C CA . ILE A 1 428 ? 1.796 18.456 -2.073 1.00 92.00 428 ILE A CA 1
ATOM 3258 C C . ILE A 1 428 ? 2.113 19.948 -2.128 1.00 92.00 428 ILE A C 1
ATOM 3260 O O . ILE A 1 428 ? 1.908 20.601 -3.156 1.00 92.00 428 ILE A O 1
ATOM 3264 N N . ALA A 1 429 ? 2.668 20.486 -1.046 1.00 91.44 429 ALA A N 1
ATOM 3265 C CA . ALA A 1 429 ? 3.323 21.784 -1.071 1.00 91.44 429 ALA A CA 1
ATOM 3266 C C . ALA A 1 429 ? 4.747 21.699 -0.524 1.00 91.44 429 ALA A C 1
ATOM 3268 O O . ALA A 1 429 ? 5.025 20.990 0.438 1.00 91.44 429 ALA A O 1
ATOM 3269 N N . PHE A 1 430 ? 5.640 22.459 -1.145 1.00 91.12 430 PHE A N 1
ATOM 3270 C CA . PHE A 1 430 ? 7.014 22.670 -0.729 1.00 91.12 430 PHE A CA 1
ATOM 3271 C C . PHE A 1 430 ? 7.167 24.133 -0.328 1.00 91.12 430 PHE A C 1
ATOM 3273 O O . PHE A 1 430 ? 6.983 25.016 -1.166 1.00 91.12 430 PHE A O 1
ATOM 3280 N N . SER A 1 431 ? 7.531 24.389 0.925 1.00 88.12 431 SER A N 1
ATOM 3281 C CA . SER A 1 431 ? 7.736 25.729 1.487 1.00 88.12 431 SER A CA 1
ATOM 3282 C C . SER A 1 431 ? 9.125 25.817 2.101 1.00 88.12 431 SER A C 1
ATOM 3284 O O . SER A 1 431 ? 9.477 24.989 2.935 1.00 88.12 431 SER A O 1
ATOM 3286 N N . SER A 1 432 ? 9.929 26.813 1.733 1.00 84.75 432 SER A N 1
ATOM 3287 C CA . SER A 1 432 ? 11.284 26.968 2.281 1.00 84.75 432 SER A CA 1
ATOM 3288 C C . SER A 1 432 ? 11.499 28.332 2.925 1.00 84.75 432 SER A C 1
ATOM 3290 O O . SER A 1 432 ? 10.987 29.344 2.445 1.00 84.75 432 SER A O 1
ATOM 3292 N N . ILE A 1 433 ? 12.291 28.353 4.002 1.00 76.69 433 ILE A N 1
ATOM 3293 C CA . ILE A 1 433 ? 12.810 29.568 4.636 1.00 76.69 433 ILE A CA 1
ATOM 3294 C C . ILE A 1 433 ? 14.339 29.494 4.599 1.00 76.69 433 ILE A C 1
ATOM 3296 O O . ILE A 1 433 ? 14.964 28.760 5.365 1.00 76.69 433 ILE A O 1
ATOM 3300 N N . VAL A 1 434 ? 14.956 30.273 3.711 1.00 71.19 434 VAL A N 1
ATOM 3301 C CA . VAL A 1 434 ? 16.420 30.354 3.586 1.00 71.19 434 VAL A CA 1
ATOM 3302 C C . VAL A 1 434 ? 16.947 31.513 4.430 1.00 71.19 434 VAL A C 1
ATOM 3304 O O . VAL A 1 434 ? 16.689 32.677 4.120 1.00 71.19 434 VAL A O 1
ATOM 3307 N N . THR A 1 435 ? 17.718 31.209 5.479 1.00 63.81 435 THR A N 1
ATOM 3308 C CA . THR A 1 435 ? 18.339 32.219 6.350 1.00 63.81 435 THR A CA 1
ATOM 3309 C C . THR A 1 435 ? 19.821 32.353 6.003 1.00 63.81 435 THR A C 1
ATOM 3311 O O . THR A 1 435 ? 20.672 31.584 6.452 1.00 63.81 435 THR A O 1
ATOM 3314 N N . ALA A 1 436 ? 20.146 33.348 5.177 1.00 54.75 436 ALA A N 1
ATOM 3315 C CA . ALA A 1 436 ? 21.521 33.599 4.758 1.00 54.75 436 ALA A CA 1
ATOM 3316 C C . ALA A 1 436 ? 22.405 34.027 5.943 1.00 54.75 436 ALA A C 1
ATOM 3318 O O . ALA A 1 436 ? 22.126 35.031 6.604 1.00 54.75 436 ALA A O 1
ATOM 3319 N N . VAL A 1 437 ? 23.522 33.325 6.159 1.00 46.66 437 VAL A N 1
ATOM 3320 C CA . VAL A 1 437 ? 24.558 33.743 7.114 1.00 46.66 437 VAL A CA 1
ATOM 3321 C C . VAL A 1 437 ? 25.883 33.925 6.395 1.00 46.66 437 VAL A C 1
ATOM 3323 O O . VAL A 1 437 ? 26.678 33.011 6.221 1.00 46.66 437 VAL A O 1
ATOM 3326 N N . GLY A 1 438 ? 26.117 35.166 5.989 1.00 47.25 438 GLY A N 1
ATOM 3327 C CA . GLY A 1 438 ? 27.363 35.588 5.374 1.00 47.25 438 GLY A CA 1
ATOM 3328 C C . GLY A 1 438 ? 27.349 37.087 5.119 1.00 47.25 438 GLY A C 1
ATOM 3329 O O . GLY A 1 438 ? 26.643 37.571 4.237 1.00 47.25 438 GLY A O 1
ATOM 3330 N N . ARG A 1 439 ? 28.153 37.835 5.880 1.00 48.19 439 ARG A N 1
ATOM 3331 C CA . ARG A 1 439 ? 28.602 39.164 5.453 1.00 48.19 439 ARG A CA 1
ATOM 3332 C C . ARG A 1 439 ? 29.781 38.951 4.512 1.00 48.19 439 ARG A C 1
ATOM 3334 O O . ARG A 1 439 ? 30.882 38.684 4.984 1.00 48.19 439 ARG A O 1
ATOM 3341 N N . VAL A 1 440 ? 29.565 39.061 3.205 1.00 45.97 440 VAL A N 1
ATOM 3342 C CA . VAL A 1 440 ? 30.663 39.052 2.232 1.00 45.97 440 VAL A CA 1
ATOM 3343 C C . VAL A 1 440 ? 31.086 40.497 2.010 1.00 45.97 440 VAL A C 1
ATOM 3345 O O . VAL A 1 440 ? 30.270 41.333 1.630 1.00 45.97 440 VAL A O 1
ATOM 3348 N N . ILE A 1 441 ? 32.355 40.818 2.259 1.00 49.00 441 ILE A N 1
ATOM 3349 C CA . ILE A 1 441 ? 32.880 42.144 1.928 1.00 49.00 441 ILE A CA 1
ATOM 3350 C C . ILE A 1 441 ? 33.235 42.144 0.440 1.00 49.00 441 ILE A C 1
ATOM 3352 O O . ILE A 1 441 ? 34.162 41.455 0.023 1.00 49.00 441 ILE A O 1
ATOM 3356 N N . VAL A 1 442 ? 32.504 42.925 -0.354 1.00 44.47 442 VAL A N 1
ATOM 3357 C CA . VAL A 1 442 ? 32.791 43.162 -1.775 1.00 44.47 442 VAL A CA 1
ATOM 3358 C C . VAL A 1 442 ? 33.116 44.644 -1.924 1.00 44.47 442 VAL A C 1
ATOM 3360 O O . VAL A 1 442 ? 32.328 45.495 -1.521 1.00 44.47 442 VAL A O 1
ATOM 3363 N N . ASN A 1 443 ? 34.302 44.967 -2.448 1.00 47.94 443 ASN A N 1
ATOM 3364 C CA . ASN A 1 443 ? 34.796 46.345 -2.606 1.00 47.94 443 ASN A CA 1
ATOM 3365 C C . ASN A 1 443 ? 34.697 47.206 -1.324 1.00 47.94 443 ASN A C 1
ATOM 3367 O O . ASN A 1 443 ? 34.347 48.382 -1.375 1.00 47.94 443 ASN A O 1
ATOM 3371 N N . GLY A 1 444 ? 34.975 46.615 -0.156 1.00 50.91 444 GLY A N 1
ATOM 3372 C CA . GLY A 1 444 ? 34.916 47.306 1.140 1.00 50.91 444 GLY A CA 1
ATOM 3373 C C . GLY A 1 444 ? 33.504 47.528 1.700 1.00 50.91 444 GLY A C 1
ATOM 3374 O O . GLY A 1 444 ? 33.375 47.985 2.833 1.00 50.91 444 GLY A O 1
ATOM 3375 N N . GLN A 1 445 ? 32.448 47.164 0.966 1.00 39.47 445 GLN A N 1
ATOM 3376 C CA . GLN A 1 445 ? 31.070 47.194 1.453 1.00 39.47 445 GLN A CA 1
ATOM 3377 C C . GLN A 1 445 ? 30.614 45.801 1.897 1.00 39.47 445 GLN A C 1
ATOM 3379 O O . GLN A 1 445 ? 30.920 44.790 1.265 1.00 39.47 445 GLN A O 1
ATOM 3384 N N . VAL A 1 446 ? 29.857 45.748 2.994 1.00 46.09 446 VAL A N 1
ATOM 3385 C CA . VAL A 1 446 ? 29.199 44.522 3.457 1.00 46.09 446 VAL A CA 1
ATOM 3386 C C . VAL A 1 446 ? 28.007 44.237 2.546 1.00 46.09 446 VAL A C 1
ATOM 3388 O O . VAL A 1 446 ? 26.964 44.875 2.672 1.00 46.09 446 VAL A O 1
ATOM 3391 N N . ALA A 1 447 ? 28.152 43.254 1.665 1.00 45.53 447 ALA A N 1
ATOM 3392 C CA . ALA A 1 447 ? 27.061 42.705 0.879 1.00 45.53 447 ALA A CA 1
ATOM 3393 C C . ALA A 1 447 ? 26.572 41.396 1.517 1.00 45.53 447 ALA A C 1
ATOM 3395 O O . ALA A 1 447 ? 27.357 40.491 1.815 1.00 45.53 447 ALA A O 1
ATOM 3396 N N . GLN A 1 448 ? 25.256 41.256 1.678 1.00 45.00 448 GLN A N 1
ATOM 3397 C CA . GLN A 1 448 ? 24.665 39.922 1.697 1.00 45.00 448 GLN A CA 1
ATOM 3398 C C . GLN A 1 448 ? 24.746 39.390 0.266 1.00 45.00 448 GLN A C 1
ATOM 3400 O O . GLN A 1 448 ? 24.055 39.894 -0.619 1.00 45.00 448 GLN A O 1
ATOM 3405 N N . ARG A 1 449 ? 25.570 38.365 0.023 1.00 46.50 449 ARG A N 1
ATOM 3406 C CA . ARG A 1 449 ? 25.287 37.491 -1.116 1.00 46.50 449 ARG A CA 1
ATOM 3407 C C . ARG A 1 449 ? 24.014 36.733 -0.764 1.00 46.50 449 ARG A C 1
ATOM 3409 O O . ARG A 1 449 ? 23.972 36.064 0.268 1.00 46.50 449 ARG A O 1
ATOM 3416 N N . ALA A 1 450 ? 23.003 36.820 -1.623 1.00 45.75 450 ALA A N 1
ATOM 3417 C CA . ALA A 1 450 ? 22.041 35.737 -1.701 1.00 45.75 450 ALA A CA 1
ATOM 3418 C C . ALA A 1 450 ? 22.859 34.486 -2.037 1.00 45.75 450 ALA A C 1
ATOM 3420 O O . ALA A 1 450 ? 23.494 34.437 -3.092 1.00 45.75 450 ALA A O 1
ATOM 3421 N N . GLY A 1 451 ? 22.930 33.541 -1.100 1.00 51.09 451 GLY A N 1
ATOM 3422 C CA . GLY A 1 451 ? 23.382 32.201 -1.441 1.00 51.09 451 GLY A CA 1
ATOM 3423 C C . GLY A 1 451 ? 22.445 31.639 -2.503 1.00 51.09 451 GLY A C 1
ATOM 3424 O O . GLY A 1 451 ? 21.279 32.046 -2.582 1.00 51.09 451 GLY A O 1
ATOM 3425 N N . ASP A 1 452 ? 22.953 30.718 -3.312 1.00 58.94 452 ASP A N 1
ATOM 3426 C CA . ASP A 1 452 ? 22.099 29.917 -4.179 1.00 58.94 452 ASP A CA 1
ATOM 3427 C C . ASP A 1 452 ? 20.963 29.303 -3.338 1.00 58.94 452 ASP A C 1
ATOM 3429 O O . ASP A 1 452 ? 21.109 29.083 -2.135 1.00 58.94 452 ASP A O 1
ATOM 3433 N N . GLY A 1 453 ? 19.773 29.155 -3.916 1.00 75.69 453 GLY A N 1
ATOM 3434 C CA . GLY A 1 453 ? 18.606 28.734 -3.136 1.00 75.69 453 GLY A CA 1
ATOM 3435 C C . GLY A 1 453 ? 18.741 27.309 -2.594 1.00 75.69 453 GLY A C 1
ATOM 3436 O O . GLY A 1 453 ? 19.654 26.574 -2.966 1.00 75.69 453 GLY A O 1
ATOM 3437 N N . VAL A 1 454 ? 17.766 26.878 -1.794 1.00 85.38 454 VAL A N 1
ATOM 3438 C CA . VAL A 1 454 ? 17.471 25.437 -1.757 1.00 85.38 454 VAL A CA 1
ATOM 3439 C C . VAL A 1 454 ? 16.914 25.066 -3.133 1.00 85.38 454 VAL A C 1
ATOM 3441 O O . VAL A 1 454 ? 16.119 25.826 -3.696 1.00 85.38 454 VAL A O 1
ATOM 3444 N N . THR A 1 455 ? 17.331 23.937 -3.696 1.00 87.62 455 THR A N 1
ATOM 3445 C CA . THR A 1 455 ? 16.818 23.431 -4.974 1.00 87.62 455 THR A CA 1
ATOM 3446 C C . THR A 1 455 ? 16.279 22.016 -4.818 1.00 87.62 455 THR A C 1
ATOM 3448 O O . THR A 1 455 ? 16.876 21.174 -4.148 1.00 87.62 455 THR A O 1
ATOM 3451 N N . LEU A 1 456 ? 15.129 21.763 -5.446 1.00 89.94 456 LEU A N 1
ATOM 3452 C CA . LEU A 1 456 ? 14.570 20.427 -5.629 1.00 89.94 456 LEU A CA 1
ATOM 3453 C C . LEU A 1 456 ? 14.592 20.086 -7.117 1.00 89.94 456 LEU A C 1
ATOM 3455 O O . LEU A 1 456 ? 14.174 20.889 -7.953 1.00 89.94 456 LEU A O 1
ATOM 3459 N N . SER A 1 457 ? 15.064 18.888 -7.436 1.00 88.38 457 SER A N 1
ATOM 3460 C CA . SER A 1 457 ? 15.148 18.330 -8.792 1.00 88.38 457 SER A CA 1
ATOM 3461 C C . SER A 1 457 ? 14.794 16.842 -8.761 1.00 88.38 457 SER A C 1
ATOM 3463 O O . SER A 1 457 ? 14.658 16.281 -7.676 1.00 88.38 457 SER A O 1
ATOM 3465 N N . HIS A 1 458 ? 14.649 16.198 -9.924 1.00 85.81 458 HIS A N 1
ATOM 3466 C CA . HIS A 1 458 ? 14.339 14.759 -10.017 1.00 85.81 458 HIS A CA 1
ATOM 3467 C C . HIS A 1 458 ? 13.121 14.358 -9.162 1.00 85.81 458 HIS A C 1
ATOM 3469 O O . HIS A 1 458 ? 13.138 13.344 -8.470 1.00 85.81 458 HIS A O 1
ATOM 3475 N N . PHE A 1 459 ? 12.092 15.213 -9.146 1.00 88.94 459 PHE A N 1
ATOM 3476 C CA . PHE A 1 459 ? 10.847 14.907 -8.454 1.00 88.94 459 PHE A CA 1
ATOM 3477 C C . PHE A 1 459 ? 10.131 13.775 -9.184 1.00 88.94 459 PHE A C 1
ATOM 3479 O O . PHE A 1 459 ? 9.933 13.866 -10.393 1.00 88.94 459 PHE A O 1
ATOM 3486 N N . GLU A 1 460 ? 9.749 12.738 -8.452 1.00 85.38 460 GLU A N 1
ATOM 3487 C CA . GLU A 1 460 ? 8.991 11.596 -8.955 1.00 85.38 460 GLU A CA 1
ATOM 3488 C C . GLU A 1 460 ? 7.921 11.218 -7.930 1.00 85.38 460 GLU A C 1
ATOM 3490 O O . GLU A 1 460 ? 8.193 11.170 -6.728 1.00 85.38 460 GLU A O 1
ATOM 3495 N N . VAL A 1 461 ? 6.721 10.898 -8.406 1.00 82.56 461 VAL A N 1
ATOM 3496 C CA . VAL A 1 461 ? 5.704 10.176 -7.640 1.00 82.56 461 VAL A CA 1
ATOM 3497 C C . VAL A 1 461 ? 5.528 8.813 -8.291 1.00 82.56 461 VAL A C 1
ATOM 3499 O O . VAL A 1 461 ? 5.065 8.702 -9.424 1.00 82.56 461 VAL A O 1
ATOM 3502 N N . ASP A 1 462 ? 5.929 7.785 -7.554 1.00 74.06 462 ASP A N 1
ATOM 3503 C CA . ASP A 1 462 ? 5.842 6.375 -7.910 1.00 74.06 462 ASP A CA 1
ATOM 3504 C C . ASP A 1 462 ? 4.765 5.691 -7.056 1.00 74.06 462 ASP A C 1
ATOM 3506 O O . ASP A 1 462 ? 4.485 6.086 -5.923 1.00 74.06 462 ASP A O 1
ATOM 3510 N N . ASN A 1 463 ? 4.213 4.596 -7.581 1.00 68.94 463 ASN A N 1
ATOM 3511 C CA . ASN A 1 463 ? 3.451 3.632 -6.793 1.00 68.94 463 ASN A CA 1
ATOM 3512 C C . ASN A 1 463 ? 4.313 2.391 -6.528 1.00 68.94 463 ASN A C 1
ATOM 3514 O O . ASN A 1 463 ? 4.761 1.730 -7.468 1.00 68.94 463 ASN A O 1
ATOM 3518 N N . LEU A 1 464 ? 4.486 2.009 -5.263 1.00 62.53 464 LEU A N 1
ATOM 3519 C CA . LEU A 1 464 ? 4.820 0.632 -4.919 1.00 62.53 464 LEU A CA 1
ATOM 3520 C C . LEU A 1 464 ? 3.630 -0.263 -5.282 1.00 62.53 464 LEU A C 1
ATOM 3522 O O . LEU A 1 464 ? 2.477 0.048 -4.965 1.00 62.53 464 LEU A O 1
ATOM 3526 N N . SER A 1 465 ? 3.916 -1.404 -5.918 1.00 51.81 465 SER A N 1
ATOM 3527 C CA . SER A 1 465 ? 2.939 -2.465 -6.182 1.00 51.81 465 SER A CA 1
ATOM 3528 C C . SER A 1 465 ? 2.202 -2.824 -4.890 1.00 51.81 465 SER A C 1
ATOM 3530 O O . SER A 1 465 ? 2.753 -3.529 -4.046 1.00 51.81 465 SER A O 1
ATOM 3532 N N . GLY A 1 466 ? 0.971 -2.331 -4.719 1.00 50.44 466 GLY A N 1
ATOM 3533 C CA . GLY A 1 466 ? 0.174 -2.620 -3.529 1.00 50.44 466 GLY A CA 1
ATOM 3534 C C . GLY A 1 466 ? -0.342 -1.451 -2.687 1.00 50.44 466 GLY A C 1
ATOM 3535 O O . GLY A 1 466 ? -1.212 -1.649 -1.842 1.00 50.44 466 GLY A O 1
ATOM 3536 N N . ALA A 1 467 ? 0.236 -0.259 -2.804 1.00 54.38 467 ALA A N 1
ATOM 3537 C CA . ALA A 1 467 ? 0.211 0.665 -1.667 1.00 54.38 467 ALA A CA 1
ATOM 3538 C C . ALA A 1 467 ? -0.929 1.702 -1.652 1.00 54.38 467 ALA A C 1
ATOM 3540 O O . ALA A 1 467 ? -1.191 2.277 -0.595 1.00 54.38 467 ALA A O 1
ATOM 3541 N N . SER A 1 468 ? -1.623 1.918 -2.777 1.00 57.59 468 SER A N 1
ATOM 3542 C CA . SER A 1 468 ? -2.418 3.137 -3.043 1.00 57.59 468 SER A CA 1
ATOM 3543 C C . SER A 1 468 ? -3.438 3.529 -1.956 1.00 57.59 468 SER A C 1
ATOM 3545 O O . SER A 1 468 ? -3.620 4.712 -1.669 1.00 57.59 468 SER A O 1
ATOM 3547 N N . ILE A 1 469 ? -4.085 2.542 -1.329 1.00 59.47 469 ILE A N 1
ATOM 3548 C CA . ILE A 1 469 ? -5.142 2.728 -0.318 1.00 59.47 469 ILE A CA 1
ATOM 3549 C C . ILE A 1 469 ? -4.663 2.358 1.097 1.00 59.47 469 ILE A C 1
ATOM 3551 O O . ILE A 1 469 ? -5.261 2.764 2.091 1.00 59.47 469 ILE A O 1
ATOM 3555 N N . ARG A 1 470 ? -3.529 1.655 1.223 1.00 57.88 470 ARG A N 1
ATOM 3556 C CA . ARG A 1 470 ? -2.965 1.236 2.519 1.00 57.88 470 ARG A CA 1
ATOM 3557 C C . ARG A 1 470 ? -2.379 2.380 3.342 1.00 57.88 470 ARG A C 1
ATOM 3559 O O . ARG A 1 470 ? -2.240 2.239 4.553 1.00 57.88 470 ARG A O 1
ATOM 3566 N N . GLN A 1 471 ? -2.029 3.495 2.707 1.00 64.25 471 GLN A N 1
ATOM 3567 C CA . GLN A 1 471 ? -1.372 4.626 3.364 1.00 64.25 471 GLN A CA 1
ATOM 3568 C C . GLN A 1 471 ? -2.165 5.219 4.544 1.00 64.25 471 GLN A C 1
ATOM 3570 O O . GLN A 1 471 ? -1.548 5.625 5.523 1.00 64.25 471 GLN A O 1
ATOM 3575 N N . PHE A 1 472 ? -3.503 5.185 4.513 1.00 66.25 472 PHE A N 1
ATOM 3576 C CA . PHE A 1 472 ? -4.362 5.721 5.585 1.00 66.25 472 PHE A CA 1
ATOM 3577 C C . PHE A 1 472 ? -4.806 4.682 6.631 1.00 66.25 472 PHE A C 1
ATOM 3579 O O . PHE A 1 472 ? -5.493 5.033 7.585 1.00 66.25 472 PHE A O 1
ATOM 3586 N N . ILE A 1 473 ? -4.440 3.407 6.473 1.00 73.62 473 ILE A N 1
ATOM 3587 C CA . ILE A 1 473 ? -4.928 2.332 7.346 1.00 73.62 473 ILE A CA 1
ATOM 3588 C C . ILE A 1 473 ? -4.032 2.218 8.580 1.00 73.62 473 ILE A C 1
ATOM 3590 O O . ILE A 1 473 ? -2.851 1.889 8.467 1.00 73.62 473 ILE A O 1
ATOM 3594 N N . GLU A 1 474 ? -4.603 2.426 9.765 1.00 72.38 474 GLU A N 1
ATOM 3595 C CA . GLU A 1 474 ? -3.907 2.158 11.023 1.00 72.38 474 GLU A CA 1
ATOM 3596 C C . GLU A 1 474 ? -3.757 0.649 11.271 1.00 72.38 474 GLU A C 1
ATOM 3598 O O . GLU A 1 474 ? -4.699 -0.134 11.109 1.00 72.38 474 GLU A O 1
ATOM 3603 N N . GLU A 1 475 ? -2.562 0.235 11.700 1.00 75.38 475 GLU A N 1
ATOM 3604 C CA . GLU A 1 475 ? -2.224 -1.176 11.920 1.00 75.38 475 GLU A CA 1
ATOM 3605 C C . GLU A 1 475 ? -3.131 -1.842 12.971 1.00 75.38 475 GLU A C 1
ATOM 3607 O O . GLU A 1 475 ? -3.547 -2.981 12.782 1.00 75.38 475 GLU A O 1
ATOM 3612 N N . GLU A 1 476 ? -3.504 -1.134 14.039 1.00 73.00 476 GLU A N 1
ATOM 3613 C CA . GLU A 1 476 ? -4.408 -1.652 15.076 1.00 73.00 476 GLU A CA 1
ATOM 3614 C C . GLU A 1 476 ? -5.813 -1.941 14.520 1.00 73.00 476 GLU A C 1
ATOM 3616 O O . GLU A 1 476 ? -6.313 -3.061 14.651 1.00 73.00 476 GLU A O 1
ATOM 3621 N N . SER A 1 477 ? -6.402 -0.984 13.796 1.00 78.75 477 SER A N 1
ATOM 3622 C CA . SER A 1 477 ? -7.682 -1.148 13.092 1.00 78.75 477 SER A CA 1
ATOM 3623 C C . SER A 1 477 ? -7.651 -2.332 12.121 1.00 78.75 477 SER A C 1
ATOM 3625 O O . SER A 1 477 ? -8.598 -3.123 12.055 1.00 78.75 477 SER A O 1
ATOM 3627 N N . ARG A 1 478 ? -6.530 -2.515 11.412 1.00 84.25 478 ARG A N 1
ATOM 3628 C CA . ARG A 1 478 ? -6.300 -3.660 10.523 1.00 84.25 478 ARG A CA 1
ATOM 3629 C C . ARG A 1 478 ? -6.279 -4.989 11.283 1.00 84.25 478 ARG A C 1
ATOM 3631 O O . ARG A 1 478 ? -6.931 -5.937 10.849 1.00 84.25 478 ARG A O 1
ATOM 3638 N N . GLN A 1 479 ? -5.574 -5.072 12.411 1.00 81.50 479 GLN A N 1
ATOM 3639 C CA . GLN A 1 479 ? -5.514 -6.282 13.244 1.00 81.50 479 GLN A CA 1
ATOM 3640 C C . GLN A 1 479 ? -6.876 -6.618 13.875 1.00 81.50 479 GLN A C 1
ATOM 3642 O O . GLN A 1 479 ? -7.299 -7.777 13.848 1.00 81.50 479 GLN A O 1
ATOM 3647 N N . ALA A 1 480 ? -7.607 -5.616 14.373 1.00 81.50 480 ALA A N 1
ATOM 3648 C CA . ALA A 1 480 ? -8.952 -5.786 14.925 1.00 81.50 480 ALA A CA 1
ATOM 3649 C C . ALA A 1 480 ? -9.933 -6.340 13.876 1.00 81.50 480 ALA A C 1
ATOM 3651 O O . ALA A 1 480 ? -10.694 -7.275 14.141 1.00 81.50 480 ALA A O 1
ATOM 3652 N N . VAL A 1 481 ? -9.867 -5.824 12.645 1.00 85.88 481 VAL A N 1
ATOM 3653 C CA . VAL A 1 481 ? -10.668 -6.320 11.521 1.00 85.88 481 VAL A CA 1
ATOM 3654 C C . VAL A 1 481 ? -10.243 -7.721 11.080 1.00 85.88 481 VAL A C 1
ATOM 3656 O O . VAL A 1 481 ? -11.107 -8.568 10.863 1.00 85.88 481 VAL A O 1
ATOM 3659 N N . LEU A 1 482 ? -8.954 -8.042 11.018 1.00 86.44 482 LEU A N 1
ATOM 3660 C CA . LEU A 1 482 ? -8.508 -9.397 10.664 1.00 86.44 482 LEU A CA 1
ATOM 3661 C C . LEU A 1 482 ? -8.787 -10.445 11.762 1.00 86.44 482 LEU A C 1
ATOM 3663 O O . LEU A 1 482 ? -8.768 -11.641 11.476 1.00 86.44 482 LEU A O 1
ATOM 3667 N N . THR A 1 483 ? -9.109 -10.028 12.990 1.00 83.56 483 THR A N 1
ATOM 3668 C CA . THR A 1 483 ? -9.433 -10.932 14.107 1.00 83.56 483 THR A CA 1
ATOM 3669 C C . THR A 1 483 ? -10.905 -11.362 14.084 1.00 83.56 483 THR A C 1
ATOM 3671 O O . THR A 1 483 ? -11.805 -10.603 14.453 1.00 83.56 483 THR A O 1
ATOM 3674 N N . ILE A 1 484 ? -11.174 -12.600 13.665 1.00 81.31 484 ILE A N 1
ATOM 3675 C CA . ILE A 1 484 ? -12.519 -13.184 13.565 1.00 81.31 484 ILE A CA 1
ATOM 3676 C C . ILE A 1 484 ? -13.092 -13.452 14.973 1.00 81.31 484 ILE A C 1
ATOM 3678 O O . ILE A 1 484 ? -12.493 -14.216 15.740 1.00 81.31 484 ILE A O 1
ATOM 3682 N N . PRO A 1 485 ? -14.267 -12.886 15.323 1.00 71.75 485 PRO A N 1
ATOM 3683 C CA . PRO A 1 485 ? -14.926 -13.130 16.602 1.00 71.75 485 PRO A CA 1
ATOM 3684 C C . PRO A 1 485 ? -15.347 -14.589 16.766 1.00 71.75 485 PRO A C 1
ATOM 3686 O O . PRO A 1 485 ? -15.765 -15.242 15.810 1.00 71.75 485 PRO A O 1
ATOM 3689 N N . ARG A 1 486 ? -15.321 -15.079 18.011 1.00 68.38 486 ARG A N 1
ATOM 3690 C CA . ARG A 1 486 ? -15.590 -16.488 18.353 1.00 68.38 486 ARG A CA 1
ATOM 3691 C C . ARG A 1 486 ? -16.941 -16.993 17.810 1.00 68.38 486 ARG A C 1
ATOM 3693 O O . ARG A 1 486 ? -17.008 -18.113 17.321 1.00 68.38 486 ARG A O 1
ATOM 3700 N N . PHE A 1 487 ? -17.978 -16.149 17.796 1.00 68.06 487 PHE A N 1
ATOM 3701 C CA . PHE A 1 487 ? -19.320 -16.481 17.287 1.00 68.06 487 PHE A CA 1
ATOM 3702 C C . PHE A 1 487 ? -19.448 -16.531 15.747 1.00 68.06 487 PHE A C 1
ATOM 3704 O O . PHE A 1 487 ? -20.492 -16.930 15.241 1.00 68.06 487 PHE A O 1
ATOM 3711 N N . ARG A 1 488 ? -18.416 -16.143 14.980 1.00 69.81 488 ARG A N 1
ATOM 3712 C CA . ARG A 1 488 ? -18.365 -16.294 13.508 1.00 69.81 488 ARG A CA 1
ATOM 3713 C C . ARG A 1 488 ? -17.412 -17.413 13.062 1.00 69.81 488 ARG A C 1
ATOM 3715 O O . ARG A 1 488 ? -17.084 -17.475 11.885 1.00 69.81 488 ARG A O 1
ATOM 3722 N N . ARG A 1 489 ? -16.966 -18.307 13.955 1.00 70.25 489 ARG A N 1
ATOM 3723 C CA . ARG A 1 489 ? -16.052 -19.413 13.598 1.00 70.25 489 ARG A CA 1
ATOM 3724 C C . ARG A 1 489 ? -16.620 -20.364 12.541 1.00 70.25 489 ARG A C 1
ATOM 3726 O O . ARG A 1 489 ? -15.893 -20.724 11.623 1.00 70.25 489 ARG A O 1
ATOM 3733 N N . ASP A 1 490 ? -17.905 -20.703 12.639 1.00 70.25 490 ASP A N 1
ATOM 3734 C CA . ASP A 1 490 ? -18.571 -21.636 11.713 1.00 70.25 490 ASP A CA 1
ATOM 3735 C C . ASP A 1 490 ? -19.005 -20.977 10.389 1.00 70.25 490 ASP A C 1
ATOM 3737 O O . ASP A 1 490 ? -19.305 -21.659 9.412 1.00 70.25 490 ASP A O 1
ATOM 3741 N N . SER A 1 491 ? -19.028 -19.640 10.340 1.00 77.00 491 SER A N 1
ATOM 3742 C CA . SER A 1 491 ? -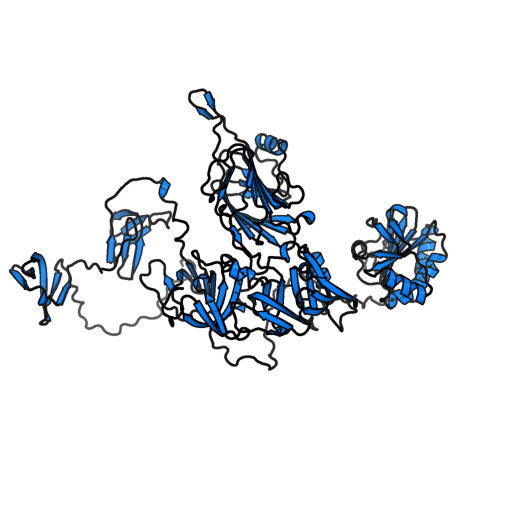19.308 -18.845 9.136 1.00 77.00 491 SER A CA 1
ATOM 3743 C C . SER A 1 491 ? -18.422 -17.589 9.132 1.00 77.00 491 SER A C 1
ATOM 3745 O O . SER A 1 491 ? -18.890 -16.472 9.429 1.00 77.00 491 SER A O 1
ATOM 3747 N N . PRO A 1 492 ? -17.111 -17.766 8.871 1.00 80.81 492 PRO A N 1
ATOM 3748 C CA . PRO A 1 492 ? -16.155 -16.675 8.924 1.00 80.81 492 PRO A CA 1
ATOM 3749 C C . PRO A 1 492 ? -16.453 -15.646 7.824 1.00 80.81 492 PRO A C 1
ATOM 3751 O O . PRO A 1 492 ? -16.953 -16.000 6.752 1.00 80.81 492 PRO A O 1
ATOM 3754 N N . PRO A 1 493 ? -16.172 -14.357 8.072 1.00 86.00 493 PRO A N 1
ATOM 3755 C CA . PRO A 1 493 ? -16.251 -13.336 7.037 1.00 86.00 493 PRO A CA 1
ATOM 3756 C C . PRO A 1 493 ? -15.229 -13.626 5.933 1.00 86.00 493 PRO A C 1
ATOM 3758 O O . PRO A 1 493 ? -14.089 -13.996 6.208 1.00 86.00 493 PRO A O 1
ATOM 3761 N N . THR A 1 494 ? -15.646 -13.439 4.686 1.00 90.25 494 THR A N 1
ATOM 3762 C CA . THR A 1 494 ? -14.859 -13.734 3.481 1.00 90.25 494 THR A CA 1
ATOM 3763 C C . THR A 1 494 ? -14.215 -12.490 2.877 1.00 90.25 494 THR A C 1
ATOM 3765 O O . THR A 1 494 ? -13.369 -12.614 1.994 1.00 90.25 494 THR A O 1
ATOM 3768 N N . HIS A 1 495 ? -14.604 -11.294 3.332 1.00 92.69 495 HIS A N 1
ATOM 3769 C CA . HIS A 1 495 ? -14.202 -10.026 2.732 1.00 92.69 495 HIS A CA 1
ATOM 3770 C C . HIS A 1 495 ? -13.935 -8.926 3.764 1.00 92.69 495 HIS A C 1
ATOM 3772 O O . HIS A 1 495 ? -14.564 -8.866 4.826 1.00 92.69 495 HIS A O 1
ATOM 3778 N N . VAL A 1 496 ? -13.064 -7.989 3.390 1.00 92.75 496 VAL A N 1
ATOM 3779 C CA . VAL A 1 496 ? -12.970 -6.654 3.995 1.00 92.75 496 VAL A CA 1
ATOM 3780 C C . VAL A 1 496 ? -13.113 -5.609 2.897 1.00 92.75 496 VAL A C 1
ATOM 3782 O O . VAL A 1 496 ? -12.424 -5.679 1.882 1.00 92.75 496 VAL A O 1
ATOM 3785 N N . LEU A 1 497 ? -13.990 -4.635 3.108 1.00 92.94 497 LEU A N 1
ATOM 3786 C CA . LEU A 1 497 ? -14.049 -3.412 2.320 1.00 92.94 497 LEU A CA 1
ATOM 3787 C C . LEU A 1 497 ? -13.204 -2.336 2.995 1.00 92.94 497 LEU A C 1
ATOM 3789 O O . LEU A 1 497 ? -13.195 -2.227 4.222 1.00 92.94 497 LEU A O 1
ATOM 3793 N N . ILE A 1 498 ? -12.524 -1.540 2.180 1.00 88.94 498 ILE A N 1
ATOM 3794 C CA . ILE A 1 498 ? -11.706 -0.408 2.605 1.00 88.94 498 ILE A CA 1
ATOM 3795 C C . ILE A 1 498 ? -12.263 0.835 1.920 1.00 88.94 498 ILE A C 1
ATOM 3797 O O . ILE A 1 498 ? -12.373 0.856 0.692 1.00 88.94 498 ILE A O 1
ATOM 3801 N N . ALA A 1 499 ? -12.630 1.857 2.682 1.00 86.12 499 ALA A N 1
ATOM 3802 C CA . ALA A 1 499 ? -13.069 3.142 2.147 1.00 86.12 499 ALA A CA 1
ATOM 3803 C C . ALA A 1 499 ? -11.864 4.048 1.797 1.00 86.12 499 ALA A C 1
ATOM 3805 O O . ALA A 1 499 ? -10.768 3.837 2.320 1.00 86.12 499 ALA A O 1
ATOM 3806 N N . PRO A 1 500 ? -12.023 5.073 0.934 1.00 77.12 500 PRO A N 1
ATOM 3807 C CA . PRO A 1 500 ? -10.914 5.945 0.519 1.00 77.12 500 PRO A CA 1
ATOM 3808 C C . PRO A 1 500 ? -10.201 6.709 1.652 1.00 77.12 500 PRO A C 1
ATOM 3810 O O . PRO A 1 500 ? -9.054 7.110 1.479 1.00 77.12 500 PRO A O 1
ATOM 3813 N N . ASN A 1 501 ? -10.862 6.902 2.797 1.00 72.75 501 ASN A N 1
ATOM 3814 C CA . ASN A 1 501 ? -10.308 7.521 4.008 1.00 72.75 501 ASN A CA 1
ATOM 3815 C C . ASN A 1 501 ? -9.564 6.530 4.930 1.00 72.75 501 ASN A C 1
ATOM 3817 O O . ASN A 1 501 ? -8.993 6.953 5.929 1.00 72.75 501 ASN A O 1
ATOM 3821 N N . GLY A 1 502 ? -9.567 5.229 4.614 1.00 76.69 502 GLY A N 1
ATOM 3822 C CA . GLY A 1 502 ? -8.961 4.171 5.428 1.00 76.69 502 GLY A CA 1
ATOM 3823 C C . GLY A 1 502 ? -9.934 3.383 6.312 1.00 76.69 502 GLY A C 1
ATOM 3824 O O . GLY A 1 502 ? -9.506 2.384 6.893 1.00 76.69 502 GLY A O 1
ATOM 3825 N N . ASP A 1 503 ? -11.222 3.756 6.391 1.00 82.69 503 ASP A N 1
ATOM 3826 C CA . ASP A 1 503 ? -12.207 3.006 7.188 1.00 82.69 503 ASP A CA 1
ATOM 3827 C C . ASP A 1 503 ? -12.346 1.561 6.685 1.00 82.69 503 ASP A C 1
ATOM 3829 O O . ASP A 1 503 ? -12.391 1.298 5.480 1.00 82.69 503 ASP A O 1
ATOM 3833 N N . LEU A 1 504 ? -12.457 0.618 7.623 1.00 89.06 504 LEU A N 1
ATOM 3834 C CA . LEU A 1 504 ? -12.498 -0.816 7.345 1.00 89.06 504 LEU A CA 1
ATOM 3835 C C . LEU A 1 504 ? -13.848 -1.425 7.732 1.00 89.06 504 LEU A C 1
ATOM 3837 O O . LEU A 1 504 ? -14.297 -1.296 8.871 1.00 89.06 504 LEU A O 1
ATOM 3841 N N . LEU A 1 505 ? -14.457 -2.181 6.817 1.00 91.25 505 LEU A N 1
ATOM 3842 C CA . LEU A 1 505 ? -15.710 -2.897 7.055 1.00 91.25 505 LEU A CA 1
ATOM 3843 C C . LEU A 1 505 ? -15.570 -4.378 6.690 1.00 91.25 505 LEU A C 1
ATOM 3845 O O . LEU A 1 505 ? -15.414 -4.747 5.529 1.00 91.25 505 LEU A O 1
ATOM 3849 N N . ARG A 1 506 ? -15.651 -5.252 7.694 1.00 91.56 506 ARG A N 1
ATOM 3850 C CA . ARG A 1 506 ? -15.560 -6.709 7.522 1.00 91.56 506 ARG A CA 1
ATOM 3851 C C . ARG A 1 506 ? -16.915 -7.346 7.267 1.00 91.56 506 ARG A C 1
ATOM 3853 O O . ARG A 1 506 ? -17.892 -6.979 7.918 1.00 91.56 506 ARG A O 1
ATOM 3860 N N . GLY A 1 507 ? -16.955 -8.375 6.429 1.00 90.62 507 GLY A N 1
ATOM 3861 C CA . GLY A 1 507 ? -18.194 -9.082 6.140 1.00 90.62 507 GLY A CA 1
ATOM 3862 C C . GLY A 1 507 ? -18.084 -10.082 4.996 1.00 90.62 507 GLY A C 1
ATOM 3863 O O . GLY A 1 507 ? -17.085 -10.793 4.876 1.00 90.62 507 GLY A O 1
ATOM 3864 N N . ARG A 1 508 ? -19.134 -10.143 4.181 1.00 90.81 508 ARG A N 1
ATOM 3865 C CA . ARG A 1 508 ? -19.276 -11.015 3.011 1.00 90.81 508 ARG A CA 1
ATOM 3866 C C . ARG A 1 508 ? -19.867 -10.201 1.863 1.00 90.81 508 ARG A C 1
ATOM 3868 O O . ARG A 1 508 ? -20.909 -9.568 2.025 1.00 90.81 508 ARG A O 1
ATOM 3875 N N . MET A 1 509 ? -19.212 -10.227 0.705 1.00 93.06 509 MET A N 1
ATOM 3876 C CA . MET A 1 509 ? -19.758 -9.651 -0.523 1.00 93.06 509 MET A CA 1
ATOM 3877 C C . MET A 1 509 ? -20.968 -10.468 -0.978 1.00 93.06 509 MET A C 1
ATOM 3879 O O . MET A 1 509 ? -20.832 -11.665 -1.222 1.00 93.06 509 MET A O 1
ATOM 3883 N N . LEU A 1 510 ? -22.127 -9.823 -1.114 1.00 92.31 510 LEU A N 1
ATOM 3884 C CA . LEU A 1 510 ? -23.322 -10.439 -1.697 1.00 92.31 510 LEU A CA 1
ATOM 3885 C C . LEU A 1 510 ? -23.388 -10.145 -3.198 1.00 92.31 510 LEU A C 1
ATOM 3887 O O . LEU A 1 510 ? -23.641 -11.045 -3.996 1.00 92.31 510 LEU A O 1
ATOM 3891 N N . GLY A 1 511 ? -23.086 -8.904 -3.589 1.00 91.25 511 GLY A N 1
ATOM 3892 C CA . GLY A 1 511 ? -23.069 -8.503 -4.989 1.00 91.25 511 GLY A CA 1
ATOM 3893 C C . GLY A 1 511 ? -22.454 -7.126 -5.231 1.00 91.25 511 GLY A C 1
ATOM 3894 O O . GLY A 1 511 ? -22.567 -6.224 -4.407 1.00 91.25 511 GLY A O 1
ATOM 3895 N N . LEU A 1 512 ? -21.856 -6.944 -6.404 1.00 89.69 512 LEU A N 1
ATOM 3896 C CA . LEU A 1 512 ? -21.577 -5.642 -7.007 1.00 89.69 512 LEU A CA 1
ATOM 3897 C C . LEU A 1 512 ? -22.162 -5.674 -8.414 1.00 89.69 512 LEU A C 1
ATOM 3899 O O . LEU A 1 512 ? -21.740 -6.498 -9.223 1.00 89.69 512 LEU A O 1
ATOM 3903 N N . ASN A 1 513 ? -23.116 -4.785 -8.690 1.00 77.69 513 ASN A N 1
ATOM 3904 C CA . ASN A 1 513 ? -23.779 -4.664 -9.987 1.00 77.69 513 ASN A CA 1
ATOM 3905 C C . ASN A 1 513 ? -23.830 -3.181 -10.375 1.00 77.69 513 ASN A C 1
ATOM 3907 O O . ASN A 1 513 ? -24.586 -2.407 -9.787 1.00 77.69 513 ASN A O 1
ATOM 3911 N N . GLY A 1 514 ? -23.022 -2.777 -11.358 1.00 78.38 514 GLY A N 1
ATOM 3912 C CA . GLY A 1 514 ? -22.927 -1.376 -11.777 1.00 78.38 514 GLY A CA 1
ATOM 3913 C C . GLY A 1 514 ? -22.308 -0.480 -10.698 1.00 78.38 514 GLY A C 1
ATOM 3914 O O . GLY A 1 514 ? -21.109 -0.581 -10.421 1.00 78.38 514 GLY A O 1
ATOM 3915 N N . ASP A 1 515 ? -23.121 0.410 -10.125 1.00 84.88 515 ASP A N 1
ATOM 3916 C CA . ASP A 1 515 ? -22.723 1.393 -9.111 1.00 84.88 515 ASP A CA 1
ATOM 3917 C C . ASP A 1 515 ? -23.120 1.019 -7.671 1.00 84.88 515 ASP A C 1
ATOM 3919 O O . ASP A 1 515 ? -22.705 1.713 -6.750 1.00 84.88 515 ASP A O 1
ATOM 3923 N N . GLN A 1 516 ? -23.855 -0.076 -7.436 1.00 91.06 516 GLN A N 1
ATOM 3924 C CA . GLN A 1 516 ? -24.232 -0.510 -6.084 1.00 91.06 516 GLN A CA 1
ATOM 3925 C C . GLN A 1 516 ? -23.415 -1.709 -5.600 1.00 91.06 516 GLN A C 1
ATOM 3927 O O . GLN A 1 516 ? -23.167 -2.662 -6.345 1.00 91.06 516 GLN A O 1
ATOM 3932 N N . ILE A 1 517 ? -23.067 -1.672 -4.312 1.00 93.56 517 ILE A N 1
ATOM 3933 C CA . ILE A 1 517 ? -22.493 -2.781 -3.547 1.00 93.56 517 ILE A CA 1
ATOM 3934 C C . ILE A 1 517 ? -23.524 -3.259 -2.519 1.00 93.56 517 ILE A C 1
ATOM 3936 O O . ILE A 1 517 ? -24.063 -2.462 -1.748 1.00 93.56 517 ILE A O 1
ATOM 3940 N N . GLU A 1 518 ? -23.762 -4.570 -2.494 1.00 95.06 518 GLU A N 1
ATOM 3941 C CA . GLU A 1 518 ? -24.505 -5.285 -1.460 1.00 95.06 518 GLU A CA 1
ATOM 3942 C C . GLU A 1 518 ? -23.531 -6.099 -0.600 1.00 95.06 518 GLU A C 1
ATOM 3944 O O . GLU A 1 518 ? -22.795 -6.957 -1.101 1.00 95.06 518 GLU A O 1
ATOM 3949 N N . PHE A 1 519 ? -23.522 -5.839 0.707 1.00 94.50 519 PHE A N 1
ATOM 3950 C CA . PHE A 1 519 ? -22.535 -6.399 1.627 1.00 94.50 519 PHE A CA 1
ATOM 3951 C C . PHE A 1 519 ? -23.178 -6.823 2.948 1.00 94.50 519 PHE A C 1
ATOM 3953 O O . PHE A 1 519 ? -23.789 -5.999 3.627 1.00 94.50 519 PHE A O 1
ATOM 3960 N N . GLU A 1 520 ? -23.016 -8.086 3.349 1.00 91.19 520 GLU A N 1
ATOM 3961 C CA . GLU A 1 520 ? -23.400 -8.525 4.694 1.00 91.19 520 GLU A CA 1
ATOM 3962 C C . GLU A 1 520 ? -22.293 -8.153 5.683 1.00 91.19 520 GLU A C 1
ATOM 3964 O O . GLU A 1 520 ? -21.176 -8.663 5.580 1.00 91.19 520 GLU A O 1
ATOM 3969 N N . SER A 1 521 ? -22.601 -7.340 6.691 1.00 88.12 521 SER A N 1
ATOM 3970 C CA . SER A 1 521 ? -21.744 -7.143 7.863 1.00 88.12 521 SER A CA 1
ATOM 3971 C C . SER A 1 521 ? -22.576 -7.281 9.131 1.00 88.12 521 SER A C 1
ATOM 3973 O O . SER A 1 521 ? -23.692 -6.788 9.193 1.00 88.12 521 SER A O 1
ATOM 3975 N N . ARG A 1 522 ? -22.052 -7.973 10.152 1.00 77.94 522 ARG A N 1
ATOM 3976 C CA . ARG A 1 522 ? -22.740 -8.182 11.447 1.00 77.94 522 ARG A CA 1
ATOM 3977 C C . ARG A 1 522 ? -24.175 -8.751 11.335 1.00 77.94 522 ARG A C 1
ATOM 3979 O O . ARG A 1 522 ? -24.984 -8.502 12.212 1.00 77.94 522 ARG A O 1
ATOM 3986 N N . LEU A 1 523 ? -24.456 -9.565 10.307 1.00 74.12 523 LEU A N 1
ATOM 3987 C CA . LEU A 1 523 ? -25.790 -10.105 9.954 1.00 74.12 523 LEU A CA 1
ATOM 3988 C C . LEU A 1 523 ? -26.782 -9.077 9.366 1.00 74.12 523 LEU A C 1
ATOM 3990 O O . LEU A 1 523 ? -27.900 -9.445 9.014 1.00 74.12 523 LEU A O 1
ATOM 3994 N N . GLU A 1 524 ? -26.370 -7.825 9.171 1.00 84.12 524 GLU A N 1
ATOM 3995 C CA . GLU A 1 524 ? -27.124 -6.820 8.422 1.00 84.12 524 GLU A CA 1
ATOM 3996 C C . GLU A 1 524 ? -26.691 -6.801 6.950 1.00 84.12 524 GLU A C 1
ATOM 3998 O O . GLU A 1 524 ? -25.502 -6.876 6.635 1.00 84.12 524 GLU A O 1
ATOM 4003 N N . THR A 1 525 ? -27.650 -6.658 6.032 1.00 91.50 525 THR A N 1
ATOM 4004 C CA . THR A 1 525 ? -27.361 -6.401 4.612 1.00 91.50 525 THR A CA 1
ATOM 4005 C C . THR A 1 525 ? -27.290 -4.900 4.367 1.00 91.50 525 THR A C 1
ATOM 4007 O O . THR A 1 525 ? -28.304 -4.202 4.404 1.00 91.50 525 THR A O 1
ATOM 4010 N N . LEU A 1 526 ? -26.089 -4.412 4.084 1.00 92.81 526 LEU A N 1
ATOM 4011 C CA . LEU A 1 526 ? -25.812 -3.019 3.772 1.00 92.81 526 LEU A CA 1
ATOM 4012 C C . LEU A 1 526 ? -25.824 -2.808 2.255 1.00 92.81 526 LEU A C 1
ATOM 4014 O O . LEU A 1 526 ? -25.342 -3.648 1.492 1.00 92.81 526 LEU A O 1
ATOM 4018 N N . ARG A 1 527 ? -26.359 -1.661 1.829 1.00 93.12 527 ARG A N 1
ATOM 4019 C CA . ARG A 1 527 ? -26.355 -1.197 0.437 1.00 93.12 527 ARG A CA 1
ATOM 4020 C C . ARG A 1 527 ? -25.757 0.195 0.365 1.00 93.12 527 ARG A C 1
ATOM 4022 O O . ARG A 1 527 ? -26.176 1.079 1.114 1.00 93.12 527 ARG A O 1
ATOM 4029 N N . PHE A 1 528 ? -24.789 0.393 -0.519 1.00 92.69 528 PHE A N 1
ATOM 4030 C CA . PHE A 1 528 ? -24.184 1.700 -0.750 1.00 92.69 528 PHE A CA 1
ATOM 4031 C C . PHE A 1 528 ? -23.505 1.790 -2.116 1.00 92.69 528 PHE A C 1
ATOM 4033 O O . PHE A 1 528 ? -23.158 0.786 -2.739 1.00 92.69 528 PHE A O 1
ATOM 4040 N N . ASP A 1 529 ? -23.289 3.031 -2.541 1.00 91.44 529 ASP A N 1
ATOM 4041 C CA . ASP A 1 529 ? -22.622 3.373 -3.788 1.00 91.44 529 ASP A CA 1
ATOM 4042 C C . ASP A 1 529 ? -21.154 2.905 -3.818 1.00 91.44 529 ASP A C 1
ATOM 4044 O O . ASP A 1 529 ? -20.408 3.062 -2.845 1.00 91.44 529 ASP A O 1
ATOM 4048 N N . ARG A 1 530 ? -20.735 2.371 -4.968 1.00 88.69 530 ARG A N 1
ATOM 4049 C CA . ARG A 1 530 ? -19.389 1.879 -5.281 1.00 88.69 530 ARG A CA 1
ATOM 4050 C C . ARG A 1 530 ? -18.306 2.923 -5.007 1.00 88.69 530 ARG A C 1
ATOM 4052 O O . ARG A 1 530 ? -17.222 2.549 -4.573 1.00 88.69 530 ARG A O 1
ATOM 4059 N N . SER A 1 531 ? -18.590 4.213 -5.198 1.00 86.44 531 SER A N 1
ATOM 4060 C CA . SER A 1 531 ? -17.653 5.313 -4.917 1.00 86.44 531 SER A CA 1
ATOM 4061 C C . SER A 1 531 ? -17.230 5.415 -3.445 1.00 86.44 531 SER A C 1
ATOM 4063 O O . SER A 1 531 ? -16.196 6.013 -3.150 1.00 86.44 531 SER A O 1
ATOM 4065 N N . ARG A 1 532 ? -17.980 4.806 -2.514 1.00 89.00 532 ARG A N 1
ATOM 4066 C CA . ARG A 1 532 ? -17.625 4.751 -1.085 1.00 89.00 532 ARG A CA 1
ATOM 4067 C C . ARG A 1 532 ? -16.590 3.675 -0.746 1.00 89.00 532 ARG A C 1
ATOM 4069 O O . ARG A 1 532 ? -16.118 3.648 0.388 1.00 89.00 532 ARG A O 1
ATOM 4076 N N . VAL A 1 533 ? -16.233 2.803 -1.690 1.00 89.44 533 VAL A N 1
ATOM 4077 C CA . VAL A 1 533 ? -15.252 1.727 -1.496 1.00 89.44 533 VAL A CA 1
ATOM 4078 C C . VAL A 1 533 ? -14.022 1.996 -2.355 1.00 89.44 533 VAL A C 1
ATOM 4080 O O . VAL A 1 533 ? -14.106 2.064 -3.576 1.00 89.44 533 VAL A O 1
ATOM 4083 N N . GLY A 1 534 ? -12.865 2.116 -1.705 1.00 84.88 534 GLY A N 1
ATOM 4084 C CA . GLY A 1 534 ? -11.561 2.157 -2.359 1.00 84.88 534 GLY A CA 1
ATOM 4085 C C . GLY A 1 534 ? -11.031 0.760 -2.687 1.00 84.88 534 GLY A C 1
ATOM 4086 O O . GLY A 1 534 ? -10.463 0.570 -3.754 1.00 84.88 534 GLY A O 1
ATOM 4087 N N . ALA A 1 535 ? -11.224 -0.242 -1.822 1.00 89.88 535 ALA A N 1
ATOM 4088 C CA . ALA A 1 535 ? -10.783 -1.612 -2.103 1.00 89.88 535 ALA A CA 1
ATOM 4089 C C . ALA A 1 535 ? -11.684 -2.699 -1.508 1.00 89.88 535 ALA A C 1
ATOM 4091 O O . ALA A 1 535 ? -12.355 -2.503 -0.497 1.00 89.88 535 ALA A O 1
ATOM 4092 N N . ILE A 1 536 ? -11.633 -3.875 -2.130 1.00 92.38 536 ILE A N 1
ATOM 4093 C CA . ILE A 1 536 ? -12.243 -5.128 -1.691 1.00 92.38 536 ILE A CA 1
ATOM 4094 C C . ILE A 1 536 ? -11.104 -6.135 -1.495 1.00 92.38 536 ILE A C 1
ATOM 4096 O O . ILE A 1 536 ? -10.371 -6.429 -2.437 1.00 92.38 536 ILE A O 1
ATOM 4100 N N . VAL A 1 537 ? -10.950 -6.683 -0.293 1.00 92.00 537 VAL A N 1
ATOM 4101 C CA . VAL A 1 537 ? -9.938 -7.695 0.047 1.00 92.00 537 VAL A CA 1
ATOM 4102 C C . VAL A 1 537 ? -10.631 -9.023 0.317 1.00 92.00 537 VAL A C 1
ATOM 4104 O O . VAL A 1 537 ? -11.586 -9.061 1.092 1.00 92.00 537 VAL A O 1
ATOM 4107 N N . TRP A 1 538 ? -10.152 -10.108 -0.295 1.00 91.81 538 TRP A N 1
ATOM 4108 C CA . TRP A 1 538 ? -10.638 -11.464 -0.039 1.00 91.81 538 TRP A CA 1
ATOM 4109 C C . TRP A 1 538 ? -9.827 -12.085 1.099 1.00 91.81 538 TRP A C 1
ATOM 4111 O O . TRP A 1 538 ? -8.595 -12.086 1.073 1.00 91.81 538 TRP A O 1
ATOM 4121 N N . LEU A 1 539 ? -10.527 -12.620 2.096 1.00 89.00 539 LEU A N 1
ATOM 4122 C CA . LEU A 1 539 ? -9.933 -13.303 3.237 1.00 89.00 539 LEU A CA 1
ATOM 4123 C C . LEU A 1 539 ? -9.852 -14.807 2.961 1.00 89.00 539 LEU A C 1
ATOM 4125 O O . LEU A 1 539 ? -10.850 -15.451 2.625 1.00 89.00 539 LEU A O 1
ATOM 4129 N N . ASP A 1 540 ? -8.661 -15.371 3.144 1.00 82.69 540 ASP A N 1
ATOM 4130 C CA . ASP A 1 540 ? -8.485 -16.819 3.218 1.00 82.69 540 ASP A CA 1
ATOM 4131 C C . ASP A 1 540 ? -9.126 -17.357 4.510 1.00 82.69 540 ASP A C 1
ATOM 4133 O O . ASP A 1 540 ? -9.108 -16.698 5.554 1.00 82.69 540 ASP A O 1
ATOM 4137 N N . ALA A 1 541 ? -9.703 -18.560 4.447 1.00 69.69 541 ALA A N 1
ATOM 4138 C CA . ALA A 1 541 ? -10.221 -19.224 5.640 1.00 69.69 541 ALA A CA 1
ATOM 4139 C C . ALA A 1 541 ? -9.047 -19.571 6.582 1.00 69.69 541 ALA A C 1
ATOM 4141 O O . ALA A 1 541 ? -8.064 -20.145 6.102 1.00 69.69 541 ALA A O 1
ATOM 4142 N N . PRO A 1 542 ? -9.126 -19.271 7.896 1.00 66.62 542 PRO A N 1
ATOM 4143 C CA . PRO A 1 542 ? -8.069 -19.637 8.838 1.00 66.62 542 PRO A CA 1
ATOM 4144 C C . PRO A 1 542 ? -7.838 -21.148 8.828 1.00 66.62 542 PRO A C 1
ATOM 4146 O O . PRO A 1 542 ? -8.803 -21.923 8.802 1.00 66.62 542 PRO A O 1
ATOM 4149 N N . LYS A 1 543 ? -6.577 -21.587 8.869 1.00 63.72 543 LYS A N 1
ATOM 4150 C CA . LYS A 1 543 ? -6.287 -23.019 8.956 1.00 63.72 543 LYS A CA 1
ATOM 4151 C C . LYS A 1 543 ? -6.646 -23.504 10.359 1.00 63.72 543 LYS A C 1
ATOM 4153 O O . LYS A 1 543 ? -6.515 -22.772 11.336 1.00 63.72 543 LYS A O 1
ATOM 4158 N N . LYS A 1 544 ? -7.066 -24.769 10.482 1.00 54.62 544 LYS A N 1
ATOM 4159 C CA . LYS A 1 544 ? -7.400 -25.369 11.791 1.00 54.62 544 LYS A CA 1
ATOM 4160 C C . LYS A 1 544 ? -6.229 -25.385 12.783 1.00 54.62 544 LYS A C 1
ATOM 4162 O O . LYS A 1 544 ? -6.467 -25.571 13.966 1.00 54.62 544 LYS A O 1
ATOM 4167 N N . GLU A 1 545 ? -5.002 -25.195 12.309 1.00 49.81 545 GLU A N 1
ATOM 4168 C CA . GLU A 1 545 ? -3.777 -25.150 13.115 1.00 49.81 545 GLU A CA 1
ATOM 4169 C C . GLU A 1 545 ? -3.512 -23.756 13.726 1.00 49.81 545 GLU A C 1
ATOM 4171 O O . GLU A 1 545 ? -2.782 -23.654 14.707 1.00 49.81 545 GLU A O 1
ATOM 4176 N N . ASP A 1 546 ? -4.155 -22.688 13.228 1.00 46.28 546 ASP A N 1
ATOM 4177 C CA . ASP A 1 546 ? -3.986 -21.308 13.727 1.00 46.28 546 ASP A CA 1
ATOM 4178 C C . ASP A 1 546 ? -4.674 -21.056 15.095 1.00 46.28 546 ASP A C 1
ATOM 4180 O O . ASP A 1 546 ? -4.752 -19.919 15.567 1.00 46.28 546 ASP A O 1
ATOM 4184 N N . THR A 1 547 ? -5.217 -22.091 15.749 1.00 43.53 547 THR A N 1
ATOM 4185 C CA . THR A 1 547 ? -6.006 -21.974 16.991 1.00 43.53 547 THR A CA 1
ATOM 4186 C C . THR A 1 547 ? -5.185 -21.823 18.273 1.00 43.53 547 THR A C 1
ATOM 4188 O O . THR A 1 547 ? -5.773 -21.567 19.323 1.00 43.53 547 THR A O 1
ATOM 4191 N N . GLN A 1 548 ? -3.854 -21.942 18.223 1.00 33.06 548 GLN A N 1
ATOM 4192 C CA . GLN A 1 548 ? -2.992 -21.845 19.407 1.00 33.06 548 GLN A CA 1
ATOM 4193 C C . GLN A 1 548 ? -1.756 -20.965 19.145 1.00 33.06 548 GLN A C 1
ATOM 4195 O O . GLN A 1 548 ? -0.902 -21.330 18.337 1.00 33.06 548 GLN A O 1
ATOM 4200 N N . PRO A 1 549 ? -1.607 -19.812 19.829 1.00 36.72 549 PRO A N 1
ATOM 4201 C CA . PRO A 1 549 ? -0.349 -19.079 19.829 1.00 36.72 549 PRO A CA 1
ATOM 4202 C C . PRO A 1 549 ? 0.692 -19.870 20.622 1.00 36.72 549 PRO A C 1
ATOM 4204 O O . PRO A 1 549 ? 0.452 -20.213 21.780 1.00 36.72 549 PRO A O 1
ATOM 4207 N N . ALA A 1 550 ? 1.868 -20.100 20.039 1.00 31.55 550 ALA A N 1
ATOM 4208 C CA . ALA A 1 550 ? 3.017 -20.546 20.815 1.00 31.55 550 ALA A CA 1
ATOM 4209 C C . ALA A 1 550 ? 3.338 -19.502 21.901 1.00 31.55 550 ALA A C 1
ATOM 4211 O O . ALA A 1 550 ? 3.405 -18.302 21.619 1.00 31.55 550 ALA A O 1
ATOM 4212 N N . ALA A 1 551 ? 3.546 -19.957 23.138 1.00 29.34 551 ALA A N 1
ATOM 4213 C CA . ALA A 1 551 ? 4.109 -19.114 24.187 1.00 29.34 551 ALA A CA 1
ATOM 4214 C C . ALA A 1 551 ? 5.502 -18.606 23.754 1.00 29.34 551 ALA A C 1
ATOM 4216 O O . ALA A 1 551 ? 6.200 -19.313 23.019 1.00 29.34 551 ALA A O 1
ATOM 4217 N N . PRO A 1 552 ? 5.936 -17.408 24.189 1.00 27.19 552 PRO A N 1
ATOM 4218 C CA . PRO A 1 552 ? 7.264 -16.906 23.861 1.00 27.19 552 PRO A CA 1
ATOM 4219 C C . PRO A 1 552 ? 8.326 -17.756 24.569 1.00 27.19 552 PRO A C 1
ATOM 4221 O O . PRO A 1 552 ? 8.645 -17.535 25.734 1.00 27.19 552 PRO A O 1
ATOM 4224 N N . ALA A 1 553 ? 8.872 -18.741 23.857 1.00 31.00 553 ALA A N 1
ATOM 4225 C CA . ALA A 1 553 ? 10.051 -19.469 24.296 1.00 31.00 553 ALA A CA 1
ATOM 4226 C C . ALA A 1 553 ? 11.268 -18.540 24.207 1.00 31.00 553 ALA A C 1
ATOM 4228 O O . ALA A 1 553 ? 11.603 -18.037 23.129 1.00 31.00 553 ALA A O 1
ATOM 4229 N N . GLU A 1 554 ? 11.935 -18.305 25.336 1.00 31.30 554 GLU A N 1
ATOM 4230 C CA . GLU A 1 554 ? 13.192 -17.566 25.355 1.00 31.30 554 GLU A CA 1
ATOM 4231 C C . GLU A 1 554 ? 14.279 -18.356 24.612 1.00 31.30 554 GLU A C 1
ATOM 4233 O O . GLU A 1 554 ? 14.826 -19.330 25.118 1.00 31.30 554 GLU A O 1
ATOM 4238 N N . GLY A 1 555 ? 14.611 -17.893 23.405 1.00 44.06 555 GLY A N 1
ATOM 4239 C CA . GLY A 1 555 ? 15.856 -18.222 22.718 1.00 44.06 555 GLY A CA 1
ATOM 4240 C C . GLY A 1 555 ? 15.965 -19.624 22.115 1.00 44.06 555 GLY A C 1
ATOM 4241 O O . GLY A 1 555 ? 16.801 -20.407 22.554 1.00 44.06 555 GLY A O 1
ATOM 4242 N N . GLU A 1 556 ? 15.293 -19.880 20.987 1.00 28.92 556 GLU A N 1
ATOM 4243 C CA . GLU A 1 556 ? 15.784 -20.894 20.042 1.00 28.92 556 GLU A CA 1
ATOM 4244 C C . GLU A 1 556 ? 15.557 -20.540 18.560 1.00 28.92 556 GLU A C 1
ATOM 4246 O O . GLU A 1 556 ? 14.885 -19.566 18.219 1.00 28.92 556 GLU A O 1
ATOM 4251 N N . LYS A 1 557 ? 16.261 -21.254 17.672 1.00 32.59 557 LYS A N 1
ATOM 4252 C CA . LYS A 1 557 ? 16.502 -20.858 16.273 1.00 32.59 557 LYS A CA 1
ATOM 4253 C C . LYS A 1 557 ? 15.379 -21.274 15.321 1.00 32.59 557 LYS A C 1
ATOM 4255 O O . LYS A 1 557 ? 14.721 -22.289 15.515 1.00 32.59 557 LYS A O 1
ATOM 4260 N N . THR A 1 558 ? 15.263 -20.525 14.225 1.00 25.44 558 THR A N 1
ATOM 4261 C CA . THR A 1 558 ? 14.359 -20.759 13.091 1.00 25.44 558 THR A CA 1
ATOM 4262 C C . THR A 1 558 ? 14.355 -22.224 12.618 1.00 25.44 558 THR A C 1
ATOM 4264 O O . THR A 1 558 ? 15.398 -22.699 12.157 1.00 25.44 558 THR A O 1
ATOM 4267 N N . PRO A 1 559 ? 13.214 -22.938 12.660 1.00 28.95 559 PRO A N 1
ATOM 4268 C CA . PRO A 1 559 ? 13.092 -24.254 12.044 1.00 28.95 559 PRO A CA 1
ATOM 4269 C C . PRO A 1 559 ? 12.919 -24.125 10.524 1.00 28.95 559 PRO A C 1
ATOM 4271 O O . PRO A 1 559 ? 12.235 -23.228 10.030 1.00 28.95 559 PRO A O 1
ATOM 4274 N N . ALA A 1 560 ? 13.543 -25.032 9.771 1.00 28.95 560 ALA A N 1
ATOM 4275 C CA . ALA A 1 560 ? 13.393 -25.101 8.321 1.00 28.95 560 ALA A CA 1
ATOM 4276 C C . ALA A 1 560 ? 12.059 -25.764 7.937 1.00 28.95 560 ALA A C 1
ATOM 4278 O O . ALA A 1 560 ? 11.690 -26.798 8.493 1.00 28.95 560 ALA A O 1
ATOM 4279 N N . LEU A 1 561 ? 11.362 -25.185 6.958 1.00 28.47 561 LEU A N 1
ATOM 4280 C CA . LEU A 1 561 ? 10.134 -25.742 6.388 1.00 28.47 561 LEU A CA 1
ATOM 4281 C C . LEU A 1 561 ? 10.431 -27.040 5.621 1.00 28.47 561 LEU A C 1
ATOM 4283 O O . LEU A 1 561 ? 11.285 -27.053 4.735 1.00 28.47 561 LEU A O 1
ATOM 4287 N N . GLN A 1 562 ? 9.686 -28.105 5.923 1.00 26.75 562 GLN A N 1
ATOM 4288 C CA . GLN A 1 562 ? 9.564 -29.281 5.055 1.00 26.75 562 GLN A CA 1
ATOM 4289 C C . GLN A 1 562 ? 8.254 -29.191 4.250 1.00 26.75 562 GLN A C 1
ATOM 4291 O O . GLN A 1 562 ? 7.271 -28.658 4.775 1.00 26.75 562 GLN A O 1
ATOM 4296 N N . PRO A 1 563 ? 8.202 -29.681 2.997 1.00 29.34 563 PRO A N 1
ATOM 4297 C CA . PRO A 1 563 ? 6.976 -29.672 2.205 1.00 29.34 563 PRO A CA 1
ATOM 4298 C C . PRO A 1 563 ? 6.015 -30.762 2.696 1.00 29.34 563 PRO A C 1
ATOM 4300 O O . PRO A 1 563 ? 6.441 -31.880 2.975 1.00 29.34 563 PRO A O 1
ATOM 4303 N N . THR A 1 564 ? 4.721 -30.451 2.752 1.00 28.23 564 THR A N 1
ATOM 4304 C CA . THR A 1 564 ? 3.646 -31.443 2.919 1.00 28.23 564 THR A CA 1
ATOM 4305 C C . THR A 1 564 ? 2.821 -31.548 1.638 1.00 28.23 564 THR A C 1
ATOM 4307 O O . THR A 1 564 ? 2.793 -30.620 0.830 1.00 28.23 564 THR A O 1
ATOM 4310 N N . GLU A 1 565 ? 2.250 -32.731 1.423 1.00 29.03 565 GLU A N 1
ATOM 4311 C CA . GLU A 1 565 ? 1.858 -33.243 0.106 1.00 29.03 565 GLU A CA 1
ATOM 4312 C C . GLU A 1 565 ? 0.618 -32.571 -0.508 1.00 29.03 565 GLU A C 1
ATOM 4314 O O . GLU A 1 565 ? -0.228 -31.983 0.170 1.00 29.03 565 GLU A O 1
ATOM 4319 N N . SER A 1 566 ? 0.532 -32.666 -1.834 1.00 29.00 566 SER A N 1
ATOM 4320 C CA . SER A 1 566 ? -0.535 -32.128 -2.673 1.00 29.00 566 SER A CA 1
ATOM 4321 C C . SER A 1 566 ? -1.824 -32.957 -2.611 1.00 29.00 566 SER A C 1
ATOM 4323 O O . SER A 1 566 ? -1.807 -34.173 -2.437 1.00 29.00 566 SER A O 1
ATOM 4325 N N . VAL A 1 567 ? -2.959 -32.290 -2.840 1.00 30.03 567 VAL A N 1
ATOM 4326 C CA . VAL A 1 567 ? -4.234 -32.934 -3.196 1.00 30.03 567 VAL A CA 1
ATOM 4327 C C . VAL A 1 567 ? -4.546 -32.577 -4.648 1.00 30.03 567 VAL A C 1
ATOM 4329 O O . VAL A 1 567 ? -4.393 -31.425 -5.053 1.00 30.03 567 VAL A O 1
ATOM 4332 N N . GLU A 1 568 ? -4.931 -33.578 -5.435 1.00 34.84 568 GLU A N 1
ATOM 4333 C CA . GLU A 1 568 ? -5.078 -33.487 -6.890 1.00 34.84 568 GLU A CA 1
ATOM 4334 C C . GLU A 1 568 ? -6.213 -32.541 -7.324 1.00 34.84 568 GLU A C 1
ATOM 4336 O O . GLU A 1 568 ? -7.339 -32.617 -6.832 1.00 34.84 568 GLU A O 1
ATOM 4341 N N . GLY A 1 569 ? -5.922 -31.671 -8.297 1.00 32.09 569 GLY A N 1
ATOM 4342 C CA . GLY A 1 569 ? -6.892 -30.735 -8.871 1.00 32.09 569 GLY A CA 1
ATOM 4343 C C . GLY A 1 569 ? -6.223 -29.599 -9.643 1.00 32.09 569 GLY A C 1
ATOM 4344 O O . GLY A 1 569 ? -6.036 -28.516 -9.102 1.00 32.09 569 GLY A O 1
ATOM 4345 N N . PHE A 1 570 ? -5.871 -29.843 -10.911 1.00 35.44 570 PHE A N 1
ATOM 4346 C CA . PHE A 1 570 ? -5.223 -28.875 -11.816 1.00 35.44 570 PHE A CA 1
ATOM 4347 C C . PHE A 1 570 ? -3.873 -28.304 -11.336 1.00 35.44 570 PHE A C 1
ATOM 4349 O O . PHE A 1 570 ? -3.614 -27.104 -11.430 1.00 35.44 570 PHE A O 1
ATOM 4356 N N . ALA A 1 571 ? -2.951 -29.186 -10.944 1.00 29.70 571 ALA A N 1
ATOM 4357 C CA . ALA A 1 571 ? -1.540 -28.922 -11.213 1.00 29.70 571 ALA A CA 1
ATOM 4358 C C . ALA A 1 571 ? -1.273 -29.206 -12.708 1.00 29.70 571 ALA A C 1
ATOM 4360 O O . ALA A 1 571 ? -1.721 -30.243 -13.202 1.00 29.70 571 ALA A O 1
ATOM 4361 N N . PRO A 1 572 ? -0.590 -28.327 -13.461 1.00 34.06 572 PRO A N 1
ATOM 4362 C CA . PRO A 1 572 ? -0.038 -28.713 -14.750 1.00 34.06 572 PRO A CA 1
ATOM 4363 C C . PRO A 1 572 ? 1.159 -29.641 -14.514 1.00 34.06 572 PRO A C 1
ATOM 4365 O O . PRO A 1 572 ? 2.163 -29.213 -13.945 1.00 34.06 572 PRO A O 1
ATOM 4368 N N . ASP A 1 573 ? 1.063 -30.887 -14.978 1.00 30.78 573 ASP A N 1
ATOM 4369 C CA . ASP A 1 573 ? 2.175 -31.843 -15.009 1.00 30.78 573 ASP A CA 1
ATOM 4370 C C . ASP A 1 573 ? 3.281 -31.342 -15.957 1.00 30.78 573 ASP A C 1
ATOM 4372 O O . ASP A 1 573 ? 3.274 -31.659 -17.145 1.00 30.78 573 ASP A O 1
ATOM 4376 N N . ASN A 1 574 ? 4.175 -30.489 -15.445 1.00 35.34 574 ASN A N 1
ATOM 4377 C CA . ASN A 1 574 ? 5.543 -30.229 -15.915 1.00 35.34 574 ASN A CA 1
ATOM 4378 C C . ASN A 1 574 ? 6.176 -29.128 -15.043 1.00 35.34 574 ASN A C 1
ATOM 4380 O O . ASN A 1 574 ? 5.978 -27.935 -15.296 1.00 35.34 574 ASN A O 1
ATOM 4384 N N . GLU A 1 575 ? 6.988 -29.519 -14.056 1.00 43.66 575 GLU A N 1
ATOM 4385 C CA . GLU A 1 575 ? 7.835 -28.585 -13.289 1.00 43.66 575 GLU A CA 1
ATOM 4386 C C . GLU A 1 575 ? 9.014 -28.026 -14.128 1.00 43.66 575 GLU A C 1
ATOM 4388 O O . GLU A 1 575 ? 9.638 -27.045 -13.734 1.00 43.66 575 GLU A O 1
ATOM 4393 N N . ASP A 1 576 ? 9.267 -28.591 -15.318 1.00 41.09 576 ASP A N 1
ATOM 4394 C CA . ASP A 1 576 ? 10.418 -28.294 -16.191 1.00 41.09 576 ASP A CA 1
ATOM 4395 C C . ASP A 1 576 ? 10.236 -27.111 -17.177 1.00 41.09 576 ASP A C 1
ATOM 4397 O O . ASP A 1 576 ? 11.159 -26.781 -17.926 1.00 41.09 576 ASP A O 1
ATOM 4401 N N . GLU A 1 577 ? 9.075 -26.443 -17.235 1.00 50.41 577 GLU A N 1
ATOM 4402 C CA . GLU A 1 577 ? 8.870 -25.326 -18.179 1.00 50.41 577 GLU A CA 1
ATOM 4403 C C . GLU A 1 577 ? 9.123 -23.943 -17.553 1.00 50.41 577 GLU A C 1
ATOM 4405 O O . GLU A 1 577 ? 8.316 -23.417 -16.778 1.00 50.41 577 GLU A O 1
ATOM 4410 N N . ALA A 1 578 ? 10.230 -23.321 -17.978 1.00 55.09 578 ALA A N 1
ATOM 4411 C CA . ALA A 1 578 ? 10.710 -22.019 -17.518 1.00 55.09 578 ALA A CA 1
ATOM 4412 C C . ALA A 1 578 ? 9.621 -20.928 -17.526 1.00 55.09 578 ALA A C 1
ATOM 4414 O O . ALA A 1 578 ? 9.175 -20.452 -18.572 1.00 55.09 578 ALA A O 1
ATOM 4415 N N . THR A 1 579 ? 9.231 -20.496 -16.327 1.00 69.31 579 THR A N 1
ATOM 4416 C CA . THR A 1 579 ? 8.270 -19.407 -16.126 1.00 69.31 579 THR A CA 1
ATOM 4417 C C . THR A 1 579 ? 9.003 -18.072 -15.987 1.00 69.31 579 THR A C 1
ATOM 4419 O O . THR A 1 579 ? 10.066 -17.983 -15.366 1.00 69.31 579 THR A O 1
ATOM 4422 N N . LEU A 1 580 ? 8.428 -17.026 -16.581 1.00 78.00 580 LEU A N 1
ATOM 4423 C CA . LEU A 1 580 ? 8.891 -15.646 -16.493 1.00 78.00 580 LEU A CA 1
ATOM 4424 C C . LEU A 1 580 ? 7.850 -14.805 -15.755 1.00 78.00 580 LEU A C 1
ATOM 4426 O O . LEU A 1 580 ? 6.659 -14.866 -16.060 1.00 78.00 580 LEU A O 1
ATOM 4430 N N . GLN A 1 581 ? 8.309 -13.974 -14.825 1.00 82.94 581 GLN A N 1
ATOM 4431 C CA . GLN A 1 581 ? 7.498 -12.935 -14.202 1.00 82.94 581 GLN A CA 1
ATOM 4432 C C . GLN A 1 581 ? 8.002 -11.566 -14.662 1.00 82.94 581 GLN A C 1
ATOM 4434 O O . GLN A 1 581 ? 9.147 -11.188 -14.408 1.00 82.94 581 GLN A O 1
ATOM 4439 N N . ALA A 1 582 ? 7.148 -10.825 -15.364 1.00 83.25 582 ALA A N 1
ATOM 4440 C CA . ALA A 1 582 ? 7.418 -9.458 -15.782 1.00 83.25 582 ALA A CA 1
ATOM 4441 C C . ALA A 1 582 ? 6.800 -8.479 -14.784 1.00 83.25 582 ALA A C 1
ATOM 4443 O O . ALA A 1 582 ? 5.609 -8.573 -14.490 1.00 83.25 582 ALA A O 1
ATOM 4444 N N . GLN A 1 583 ? 7.585 -7.513 -14.308 1.00 83.38 583 GLN A N 1
ATOM 4445 C CA . GLN A 1 583 ? 7.090 -6.367 -13.553 1.00 83.38 583 GLN A CA 1
ATOM 4446 C C . GLN A 1 583 ? 7.153 -5.118 -14.429 1.00 83.38 583 GLN A C 1
ATOM 4448 O O . GLN A 1 583 ? 8.205 -4.764 -14.970 1.00 83.38 583 GLN A O 1
ATOM 4453 N N . LEU A 1 584 ? 6.010 -4.456 -14.579 1.00 83.25 584 LEU A N 1
ATOM 4454 C CA . LEU A 1 584 ? 5.852 -3.276 -15.416 1.00 83.25 584 LEU A CA 1
ATOM 4455 C C . LEU A 1 584 ? 6.097 -1.989 -14.617 1.00 83.25 584 LEU A C 1
ATOM 4457 O O . LEU A 1 584 ? 6.135 -1.991 -13.384 1.00 83.25 584 LEU A O 1
ATOM 4461 N N . ALA A 1 585 ? 6.271 -0.887 -15.340 1.00 78.12 585 ALA A N 1
ATOM 4462 C CA . ALA A 1 585 ? 6.622 0.424 -14.802 1.00 78.12 585 ALA A CA 1
ATOM 4463 C C . ALA A 1 585 ? 5.693 0.910 -13.675 1.00 78.12 585 ALA A C 1
ATOM 4465 O O . ALA A 1 585 ? 6.166 1.371 -12.637 1.00 78.12 585 ALA A O 1
ATOM 4466 N N . ASP A 1 586 ? 4.384 0.736 -13.868 1.00 74.12 586 ASP A N 1
ATOM 4467 C CA . ASP A 1 586 ? 3.292 1.228 -13.013 1.00 74.12 586 ASP A CA 1
ATOM 4468 C C . ASP A 1 586 ? 2.971 0.290 -11.828 1.00 74.12 586 ASP A C 1
ATOM 4470 O O . ASP A 1 586 ? 1.917 0.376 -11.193 1.00 74.12 586 ASP A O 1
ATOM 4474 N N . GLY A 1 587 ? 3.864 -0.665 -11.553 1.00 76.12 587 GLY A N 1
ATOM 4475 C CA . GLY A 1 587 ? 3.714 -1.639 -10.475 1.00 76.12 587 GLY A CA 1
ATOM 4476 C C . GLY A 1 587 ? 2.796 -2.825 -10.795 1.00 76.12 587 GLY A C 1
ATOM 4477 O O . GLY A 1 587 ? 2.512 -3.611 -9.890 1.00 76.12 587 GLY A O 1
ATOM 4478 N N . PHE A 1 588 ? 2.357 -2.982 -12.046 1.00 82.19 588 PHE A N 1
ATOM 4479 C CA . PHE A 1 588 ? 1.695 -4.199 -12.532 1.00 82.19 588 PHE A CA 1
ATOM 4480 C C . PHE A 1 588 ? 2.687 -5.366 -12.659 1.00 82.19 588 PHE A C 1
ATOM 4482 O O . PHE A 1 588 ? 3.880 -5.153 -12.883 1.00 82.19 588 PHE A O 1
ATOM 4489 N N . SER A 1 589 ? 2.199 -6.598 -12.553 1.00 85.00 589 SER A N 1
ATOM 4490 C CA . SER A 1 589 ? 2.992 -7.827 -12.668 1.00 85.00 589 SER A CA 1
ATOM 4491 C C . SER A 1 589 ? 2.216 -8.917 -13.401 1.00 85.00 589 SER A C 1
ATOM 4493 O O . SER A 1 589 ? 1.005 -9.048 -13.222 1.00 85.00 589 SER A O 1
ATOM 4495 N N . ILE A 1 590 ? 2.911 -9.693 -14.236 1.00 86.31 590 ILE A N 1
ATOM 4496 C CA . ILE A 1 590 ? 2.324 -10.828 -14.957 1.00 86.31 590 ILE A CA 1
ATOM 4497 C C . ILE A 1 590 ? 3.300 -12.004 -14.991 1.00 86.31 590 ILE A C 1
ATOM 4499 O O . ILE A 1 590 ? 4.446 -11.848 -15.420 1.00 86.31 590 ILE A O 1
ATOM 4503 N N . SER A 1 591 ? 2.819 -13.186 -14.617 1.00 86.31 591 SER A N 1
ATOM 4504 C CA . SER A 1 591 ? 3.562 -14.443 -14.622 1.00 86.31 591 SER A CA 1
ATOM 4505 C C . SER A 1 591 ? 3.072 -15.323 -15.771 1.00 86.31 591 SER A C 1
ATOM 4507 O O . SER A 1 591 ? 1.888 -15.664 -15.852 1.00 86.31 591 SER A O 1
ATOM 4509 N N . MET A 1 592 ? 3.968 -15.683 -16.690 1.00 84.00 592 MET A N 1
ATOM 4510 C CA . MET A 1 592 ? 3.639 -16.459 -17.887 1.00 84.00 592 MET A CA 1
ATOM 4511 C C . MET A 1 592 ? 4.836 -17.228 -18.446 1.00 84.00 592 MET A C 1
ATOM 4513 O O . MET A 1 592 ? 5.992 -16.933 -18.151 1.00 84.00 592 MET A O 1
ATOM 4517 N N . LYS A 1 593 ? 4.549 -18.169 -19.341 1.00 81.50 593 LYS A N 1
ATOM 4518 C CA . LYS A 1 593 ? 5.526 -18.734 -20.270 1.00 81.50 593 LYS A CA 1
ATOM 4519 C C . LYS A 1 593 ? 5.580 -17.811 -21.498 1.00 81.50 593 LYS A C 1
ATOM 4521 O O . LYS A 1 593 ? 4.548 -17.652 -22.158 1.00 81.50 593 LYS A O 1
ATOM 4526 N N . PRO A 1 594 ? 6.708 -17.128 -21.770 1.00 75.38 594 PRO A N 1
ATOM 4527 C CA . PRO A 1 594 ? 6.822 -16.220 -22.906 1.00 75.38 594 PRO A CA 1
ATOM 4528 C C . PRO A 1 594 ? 6.879 -17.037 -24.200 1.00 75.38 594 PRO A C 1
ATOM 4530 O O . PRO A 1 594 ? 7.624 -18.010 -24.284 1.00 75.38 594 PRO A O 1
ATOM 4533 N N . LEU A 1 595 ? 6.095 -16.646 -25.204 1.00 68.50 595 LEU A N 1
ATOM 4534 C CA . LEU A 1 595 ? 6.028 -17.343 -26.491 1.00 68.50 595 LEU A CA 1
ATOM 4535 C C . LEU A 1 595 ? 6.796 -16.598 -27.588 1.00 68.50 595 LEU A C 1
ATOM 4537 O O . LEU A 1 595 ? 7.511 -17.237 -28.354 1.00 68.50 595 LEU A O 1
ATOM 4541 N N . ARG A 1 596 ? 6.642 -15.267 -27.684 1.00 70.75 596 ARG A N 1
ATOM 4542 C CA . ARG A 1 596 ? 7.234 -14.445 -28.760 1.00 70.75 596 ARG A CA 1
ATOM 4543 C C . ARG A 1 596 ? 7.224 -12.939 -28.452 1.00 70.75 596 ARG A C 1
ATOM 4545 O O . ARG A 1 596 ? 6.543 -12.498 -27.524 1.00 70.75 596 ARG A O 1
ATOM 4552 N N . LEU A 1 597 ? 7.954 -12.156 -29.251 1.00 70.19 597 LEU A N 1
ATOM 4553 C CA . LEU A 1 597 ? 8.052 -10.691 -29.167 1.00 70.19 597 LEU A CA 1
ATOM 4554 C C . LEU A 1 597 ? 7.574 -10.065 -30.487 1.00 70.19 597 LEU A C 1
ATOM 4556 O O . LEU A 1 597 ? 8.367 -9.882 -31.404 1.00 70.19 597 LEU A O 1
ATOM 4560 N N . VAL A 1 598 ? 6.294 -9.709 -30.591 1.00 69.00 598 VAL A N 1
ATOM 4561 C CA . VAL A 1 598 ? 5.678 -9.226 -31.842 1.00 69.00 598 VAL A CA 1
ATOM 4562 C C . VAL A 1 598 ? 5.305 -7.755 -31.726 1.00 69.00 598 VAL A C 1
ATOM 4564 O O . VAL A 1 598 ? 4.693 -7.349 -30.743 1.00 69.00 598 VAL A O 1
ATOM 4567 N N . ASP A 1 599 ? 5.689 -6.950 -32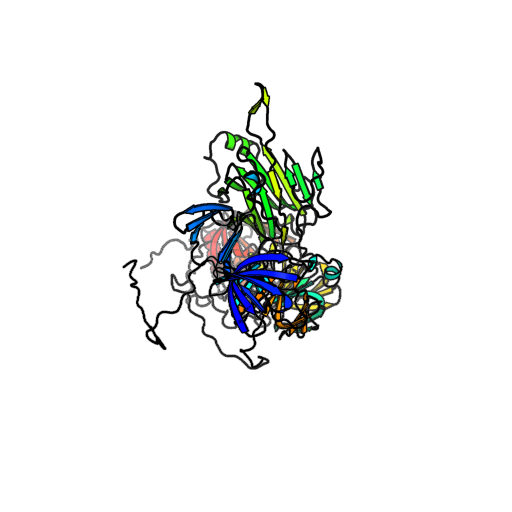.720 1.00 72.50 599 ASP A N 1
ATOM 4568 C CA . ASP A 1 599 ? 5.389 -5.512 -32.812 1.00 72.50 599 ASP A CA 1
ATOM 4569 C C . ASP A 1 599 ? 5.697 -4.726 -31.518 1.00 72.50 599 ASP A C 1
ATOM 4571 O O . ASP A 1 599 ? 4.944 -3.856 -31.079 1.00 72.50 599 ASP A O 1
ATOM 4575 N N . GLY A 1 600 ? 6.817 -5.066 -30.865 1.00 74.62 600 GLY A N 1
ATOM 4576 C CA . GLY A 1 600 ? 7.244 -4.454 -29.602 1.00 74.62 600 GLY A CA 1
ATOM 4577 C C . GLY A 1 600 ? 6.424 -4.878 -28.375 1.00 74.62 600 GLY A C 1
ATOM 4578 O O . GLY A 1 600 ? 6.512 -4.228 -27.331 1.00 74.62 600 GLY A O 1
ATOM 4579 N N . ARG A 1 601 ? 5.631 -5.953 -28.466 1.00 83.00 601 ARG A N 1
ATOM 4580 C CA . ARG A 1 601 ? 4.868 -6.561 -27.364 1.00 83.00 601 ARG A CA 1
ATOM 4581 C C . ARG A 1 601 ? 5.374 -7.963 -27.050 1.00 83.00 601 ARG A C 1
ATOM 4583 O O . ARG A 1 601 ? 5.613 -8.757 -27.954 1.00 83.00 601 ARG A O 1
ATOM 4590 N N . ILE A 1 602 ? 5.490 -8.283 -25.765 1.00 81.94 602 ILE A N 1
ATOM 4591 C CA . ILE A 1 602 ? 5.719 -9.655 -25.307 1.00 81.94 602 ILE A CA 1
ATOM 4592 C C . ILE A 1 602 ? 4.364 -10.357 -25.276 1.00 81.94 602 ILE A C 1
ATOM 4594 O O . ILE A 1 602 ? 3.427 -9.869 -24.640 1.00 81.94 602 ILE A O 1
ATOM 4598 N N . GLU A 1 603 ? 4.273 -11.499 -25.950 1.00 85.81 603 GLU A N 1
ATOM 4599 C CA . GLU A 1 603 ? 3.121 -12.395 -25.903 1.00 85.81 603 GLU A CA 1
ATOM 4600 C C . GLU A 1 603 ? 3.498 -13.716 -25.237 1.00 85.81 603 GLU A C 1
ATOM 4602 O O . GLU A 1 603 ? 4.588 -14.255 -25.451 1.00 85.81 603 GLU A O 1
ATOM 4607 N N . GLY A 1 604 ? 2.581 -14.264 -24.447 1.00 86.69 604 GLY A N 1
ATOM 4608 C CA . GLY A 1 604 ? 2.798 -15.516 -23.735 1.00 86.69 604 GLY A CA 1
ATOM 4609 C C . GLY A 1 604 ? 1.512 -16.129 -23.201 1.00 86.69 604 GLY A C 1
ATOM 4610 O O . GLY A 1 604 ? 0.418 -15.596 -23.394 1.00 86.69 604 GLY A O 1
ATOM 4611 N N . THR A 1 605 ? 1.654 -17.257 -22.512 1.00 87.31 605 THR A N 1
ATOM 4612 C CA . THR A 1 605 ? 0.543 -17.970 -21.871 1.00 87.31 605 THR A CA 1
ATOM 4613 C C . THR A 1 605 ? 0.793 -18.155 -20.384 1.00 87.31 605 THR A C 1
ATOM 4615 O O . THR A 1 605 ? 1.821 -18.692 -19.973 1.00 87.31 605 THR A O 1
ATOM 4618 N N . SER A 1 606 ? -0.165 -17.725 -19.574 1.00 88.81 606 SER A N 1
ATOM 4619 C CA . SER A 1 606 ? -0.207 -17.910 -18.126 1.00 88.81 606 SER A CA 1
ATOM 4620 C C . SER A 1 606 ? -1.206 -19.006 -17.765 1.00 88.81 606 SER A C 1
ATOM 4622 O O . SER A 1 606 ? -2.253 -19.124 -18.401 1.00 88.81 606 SER A O 1
ATOM 4624 N N . ALA A 1 607 ? -0.921 -19.771 -16.710 1.00 84.75 607 ALA A N 1
ATOM 4625 C CA . ALA A 1 607 ? -1.841 -20.793 -16.208 1.00 84.75 607 ALA A CA 1
ATOM 4626 C C . ALA A 1 607 ? -3.161 -20.195 -15.683 1.00 84.75 607 ALA A C 1
ATOM 4628 O O . ALA A 1 607 ? -4.211 -20.801 -15.863 1.00 84.75 607 ALA A O 1
ATOM 4629 N N . LEU A 1 608 ? -3.119 -18.999 -15.077 1.00 86.31 608 LEU A N 1
ATOM 4630 C CA . LEU A 1 608 ? -4.314 -18.304 -14.576 1.00 86.31 608 LEU A CA 1
ATOM 4631 C C . LEU A 1 608 ? -4.886 -17.299 -15.583 1.00 86.31 608 LEU A C 1
ATOM 4633 O O . LEU A 1 608 ? -6.096 -17.109 -15.640 1.00 86.31 608 LEU A O 1
ATOM 4637 N N . LEU A 1 609 ? -4.030 -16.639 -16.372 1.00 89.81 609 LEU A N 1
ATOM 4638 C CA . LEU A 1 609 ? -4.433 -15.520 -17.237 1.00 89.81 609 LEU A CA 1
ATOM 4639 C C . LEU A 1 609 ? -4.616 -15.889 -18.717 1.00 89.81 609 LEU A C 1
ATOM 4641 O O . LEU A 1 609 ? -4.845 -14.999 -19.535 1.00 89.81 609 LEU A O 1
ATOM 4645 N N . GLY A 1 610 ? -4.540 -17.171 -19.085 1.00 90.06 610 GLY A N 1
ATOM 4646 C CA . GLY A 1 610 ? -4.680 -17.601 -20.479 1.00 90.06 610 GLY A CA 1
ATOM 4647 C C . GLY A 1 610 ? -3.627 -16.938 -21.370 1.00 90.06 610 GLY A C 1
ATOM 4648 O O . GLY A 1 610 ? -2.457 -16.864 -20.989 1.00 90.06 610 GLY A O 1
ATOM 4649 N N . LYS A 1 611 ? -4.013 -16.434 -22.549 1.00 90.94 611 LYS A N 1
ATOM 4650 C CA . LYS A 1 611 ? -3.105 -15.610 -23.363 1.00 90.94 611 LYS A CA 1
ATOM 4651 C C . LYS A 1 611 ? -2.954 -14.211 -22.779 1.00 90.94 611 LYS A C 1
ATOM 4653 O O . LYS A 1 611 ? -3.943 -13.520 -22.519 1.00 90.94 611 LYS A O 1
ATOM 4658 N N . CYS A 1 612 ? -1.703 -13.774 -22.693 1.00 90.94 612 CYS A N 1
ATOM 4659 C CA . CYS A 1 612 ? -1.315 -12.455 -22.219 1.00 90.94 612 CYS A CA 1
ATOM 4660 C C . CYS A 1 612 ? -0.511 -11.701 -23.284 1.00 90.94 612 CYS A C 1
ATOM 4662 O O . CYS A 1 612 ? 0.261 -12.306 -24.031 1.00 90.94 612 CYS A O 1
ATOM 4664 N N . SER A 1 613 ? -0.656 -10.375 -23.330 1.00 89.19 613 SER A N 1
ATOM 4665 C CA . SER A 1 613 ? 0.110 -9.510 -24.240 1.00 89.19 613 SER A CA 1
ATOM 4666 C C . SER A 1 613 ? 0.320 -8.122 -23.640 1.00 89.19 613 SER A C 1
ATOM 4668 O O . SER A 1 613 ? -0.649 -7.456 -23.276 1.00 89.19 613 SER A O 1
ATOM 4670 N N . PHE A 1 614 ? 1.562 -7.639 -23.585 1.00 86.94 614 PHE A N 1
ATOM 4671 C CA . PHE A 1 614 ? 1.909 -6.331 -23.008 1.00 86.94 614 PHE A CA 1
ATOM 4672 C C . PHE A 1 614 ? 3.115 -5.687 -23.723 1.00 86.94 614 PHE A C 1
ATOM 4674 O O . PHE A 1 614 ? 3.932 -6.411 -24.293 1.00 86.94 614 PHE A O 1
ATOM 4681 N N . PRO A 1 615 ? 3.259 -4.345 -23.738 1.00 85.06 615 PRO A N 1
ATOM 4682 C CA . PRO A 1 615 ? 4.394 -3.687 -24.389 1.00 85.06 615 PRO A CA 1
ATOM 4683 C C . PRO A 1 615 ? 5.732 -4.090 -23.753 1.00 85.06 615 PRO A C 1
ATOM 4685 O O . PRO A 1 615 ? 5.932 -3.935 -22.553 1.00 85.06 615 PRO A O 1
ATOM 4688 N N . ALA A 1 616 ? 6.699 -4.535 -24.552 1.00 80.06 616 ALA A N 1
ATOM 4689 C CA . ALA A 1 616 ? 8.027 -4.902 -24.059 1.00 80.06 616 ALA A CA 1
ATOM 4690 C C . ALA A 1 616 ? 8.751 -3.698 -23.427 1.00 80.06 616 ALA A C 1
ATOM 4692 O O . ALA A 1 616 ? 9.435 -3.828 -22.413 1.00 80.06 616 ALA A O 1
ATOM 4693 N N . ARG A 1 617 ? 8.528 -2.493 -23.971 1.00 82.19 617 ARG A N 1
ATOM 4694 C CA . ARG A 1 617 ? 9.049 -1.233 -23.417 1.00 82.19 617 ARG A CA 1
ATOM 4695 C C . ARG A 1 617 ? 8.490 -0.879 -22.031 1.00 82.19 617 ARG A C 1
ATOM 4697 O O . ARG A 1 617 ? 9.149 -0.098 -21.345 1.00 82.19 617 ARG A O 1
ATOM 4704 N N . SER A 1 618 ? 7.342 -1.423 -21.603 1.00 82.88 618 SER A N 1
ATOM 4705 C CA . SER A 1 618 ? 6.777 -1.148 -20.267 1.00 82.88 618 SER A CA 1
ATOM 4706 C C . SER A 1 618 ? 7.335 -2.044 -19.161 1.00 82.88 618 SER A C 1
ATOM 4708 O O . SER A 1 618 ? 7.033 -1.833 -17.990 1.00 82.88 618 SER A O 1
ATOM 4710 N N . VAL A 1 619 ? 8.175 -3.024 -19.506 1.00 82.06 619 VAL A N 1
ATOM 4711 C CA . VAL A 1 619 ? 8.937 -3.836 -18.550 1.00 82.06 619 VAL A CA 1
ATOM 4712 C C . VAL A 1 619 ? 9.923 -2.959 -17.783 1.00 82.06 619 VAL A C 1
ATOM 4714 O O . VAL A 1 619 ? 10.808 -2.353 -18.391 1.00 82.06 619 VAL A O 1
ATOM 4717 N N . LYS A 1 620 ? 9.811 -2.954 -16.452 1.00 81.25 620 LYS A N 1
ATOM 4718 C CA . LYS A 1 620 ? 10.786 -2.373 -15.515 1.00 81.25 620 LYS A CA 1
ATOM 4719 C C . LYS A 1 620 ? 11.740 -3.446 -14.994 1.00 81.25 620 LYS A C 1
ATOM 4721 O O . LYS A 1 620 ? 12.945 -3.213 -14.935 1.00 81.25 620 LYS A O 1
ATOM 4726 N N . GLU A 1 621 ? 11.221 -4.632 -14.675 1.00 81.44 621 GLU A N 1
ATOM 4727 C CA . GLU A 1 621 ? 12.019 -5.784 -14.239 1.00 81.44 621 GLU A CA 1
ATOM 4728 C C . GLU A 1 621 ? 11.506 -7.092 -14.860 1.00 81.44 621 GLU A C 1
ATOM 4730 O O . GLU A 1 621 ? 10.309 -7.240 -15.107 1.00 81.44 621 GLU A O 1
ATOM 4735 N N . LEU A 1 622 ? 12.407 -8.049 -15.097 1.00 80.06 622 LEU A N 1
ATOM 4736 C CA . LEU A 1 622 ? 12.064 -9.432 -15.457 1.00 80.06 622 LEU A CA 1
ATOM 4737 C C . LEU A 1 622 ? 12.716 -10.385 -14.467 1.00 80.06 622 LEU A C 1
ATOM 4739 O O . LEU A 1 622 ? 13.884 -10.210 -14.124 1.00 80.06 622 LEU A O 1
ATOM 4743 N N . PHE A 1 623 ? 11.991 -11.424 -14.084 1.00 77.75 623 PHE A N 1
ATOM 4744 C CA . PHE A 1 623 ? 12.483 -12.529 -13.274 1.00 77.75 623 PHE A CA 1
ATOM 4745 C C . PHE A 1 623 ? 12.259 -13.831 -14.038 1.00 77.75 623 PHE A C 1
ATOM 4747 O O . PHE A 1 623 ? 11.199 -14.026 -14.637 1.00 77.75 623 PHE A O 1
ATOM 4754 N N . THR A 1 624 ? 13.248 -14.715 -14.022 1.00 75.00 624 THR A N 1
ATOM 4755 C CA . THR A 1 624 ? 13.203 -16.024 -14.685 1.00 75.00 624 THR A CA 1
ATOM 4756 C C . THR A 1 624 ? 13.621 -17.102 -13.693 1.00 75.00 624 THR A C 1
ATOM 4758 O O . THR A 1 624 ? 14.592 -16.908 -12.969 1.00 75.00 624 THR A O 1
ATOM 4761 N N . GLY A 1 625 ? 12.904 -18.229 -13.635 1.00 65.62 625 GLY A N 1
ATOM 4762 C CA . GLY A 1 625 ? 13.095 -19.265 -12.603 1.00 65.62 625 GLY A CA 1
ATOM 4763 C C . GLY A 1 625 ? 12.024 -19.216 -11.506 1.00 65.62 625 GLY A C 1
ATOM 4764 O O . GLY A 1 625 ? 10.899 -18.792 -11.773 1.00 65.62 625 GLY A O 1
ATOM 4765 N N . ASP A 1 626 ? 12.348 -19.656 -10.284 1.00 57.84 626 ASP A N 1
ATOM 4766 C CA . ASP A 1 626 ? 11.364 -19.709 -9.190 1.00 57.84 626 ASP A CA 1
ATOM 4767 C C . ASP A 1 626 ? 11.003 -18.298 -8.691 1.00 57.84 626 ASP A C 1
ATOM 4769 O O . ASP A 1 626 ? 11.783 -17.605 -8.027 1.00 57.84 626 ASP A O 1
ATOM 4773 N N . SER A 1 627 ? 9.777 -17.867 -8.993 1.00 50.47 627 SER A N 1
ATOM 4774 C CA . SER A 1 627 ? 9.250 -16.568 -8.578 1.00 50.47 627 SER A CA 1
ATOM 4775 C C . SER A 1 627 ? 9.031 -16.464 -7.063 1.00 50.47 627 SER A C 1
ATOM 4777 O O . SER A 1 627 ? 9.012 -15.348 -6.538 1.00 50.47 627 SER A O 1
ATOM 4779 N N . LYS A 1 628 ? 8.946 -17.583 -6.323 1.00 50.34 628 LYS A N 1
ATOM 4780 C CA . LYS A 1 628 ? 8.704 -17.586 -4.866 1.00 50.34 628 LYS A CA 1
ATOM 4781 C C . LYS A 1 628 ? 9.818 -16.915 -4.062 1.00 50.34 628 LYS A C 1
ATOM 4783 O O . LYS A 1 628 ? 9.541 -16.375 -2.993 1.00 50.34 628 LYS A O 1
ATOM 4788 N N . ALA A 1 629 ? 11.051 -16.897 -4.571 1.00 43.03 629 ALA A N 1
ATOM 4789 C CA . ALA A 1 629 ? 12.174 -16.211 -3.929 1.00 43.03 629 ALA A CA 1
ATOM 4790 C C . ALA A 1 629 ? 12.058 -14.671 -3.975 1.00 43.03 629 ALA A C 1
ATOM 4792 O O . ALA A 1 629 ? 12.700 -13.975 -3.188 1.00 43.03 629 ALA A O 1
ATOM 4793 N N . ASN A 1 630 ? 11.233 -14.121 -4.873 1.00 52.78 630 ASN A N 1
ATOM 4794 C CA . ASN A 1 630 ? 11.155 -12.687 -5.157 1.00 52.78 630 ASN A CA 1
ATOM 4795 C C . ASN A 1 630 ? 9.957 -12.009 -4.472 1.00 52.78 630 ASN A C 1
ATOM 4797 O O . ASN A 1 630 ? 9.239 -11.220 -5.085 1.00 52.78 630 ASN A O 1
ATOM 4801 N N . GLN A 1 631 ? 9.760 -12.275 -3.174 1.00 48.91 631 GLN A N 1
ATOM 4802 C CA . GLN A 1 631 ? 8.734 -11.619 -2.353 1.00 48.91 631 GLN A CA 1
ATOM 4803 C C . GLN A 1 631 ? 9.016 -10.117 -2.143 1.00 48.91 631 GLN A C 1
ATOM 4805 O O . GLN A 1 631 ? 9.380 -9.663 -1.056 1.00 48.91 631 GLN A O 1
ATOM 4810 N N . ARG A 1 632 ? 8.724 -9.297 -3.159 1.00 50.53 632 ARG A N 1
ATOM 4811 C CA . ARG A 1 632 ? 8.067 -8.015 -2.885 1.00 50.53 632 ARG A CA 1
ATOM 4812 C C . ARG A 1 632 ? 6.696 -8.381 -2.338 1.00 50.53 632 ARG A C 1
ATOM 4814 O O . ARG A 1 632 ? 5.868 -8.841 -3.111 1.00 50.53 632 ARG A O 1
ATOM 4821 N N . LEU A 1 633 ? 6.507 -8.236 -1.023 1.00 48.16 633 LEU A N 1
ATOM 4822 C CA . LEU A 1 633 ? 5.226 -8.454 -0.338 1.00 48.16 633 LEU A CA 1
ATOM 4823 C C . LEU A 1 633 ? 4.105 -7.811 -1.161 1.00 48.16 633 LEU A C 1
ATOM 4825 O O . LEU A 1 633 ? 3.998 -6.579 -1.161 1.00 48.16 633 LEU A O 1
ATOM 4829 N N . ALA A 1 634 ? 3.304 -8.615 -1.867 1.00 54.66 634 ALA A N 1
ATOM 4830 C CA . ALA A 1 634 ? 2.202 -8.068 -2.634 1.00 54.66 634 ALA A CA 1
ATOM 4831 C C . ALA A 1 634 ? 1.208 -7.479 -1.634 1.00 54.66 634 ALA A C 1
ATOM 4833 O O . ALA A 1 634 ? 1.099 -7.929 -0.480 1.00 54.66 634 ALA A O 1
ATOM 4834 N N . ALA A 1 635 ? 0.485 -6.430 -2.027 1.00 62.06 635 ALA A N 1
ATOM 4835 C CA . ALA A 1 635 ? -0.539 -5.965 -1.116 1.00 62.06 635 ALA A CA 1
ATOM 4836 C C . ALA A 1 635 ? -1.567 -7.056 -0.864 1.00 62.06 635 ALA A C 1
ATOM 4838 O O . ALA A 1 635 ? -1.920 -7.866 -1.716 1.00 62.06 635 ALA A O 1
ATOM 4839 N N . TYR A 1 636 ? -2.024 -7.016 0.376 1.00 76.19 636 TYR A N 1
ATOM 4840 C CA . TYR A 1 636 ? -3.001 -7.902 0.971 1.00 76.19 636 TYR A CA 1
ATOM 4841 C C . TYR A 1 636 ? -2.495 -9.334 1.246 1.00 76.19 636 TYR A C 1
ATOM 4843 O O . TYR A 1 636 ? -3.186 -10.065 1.942 1.00 76.19 636 TYR A O 1
ATOM 4851 N N . ASP A 1 637 ? -1.248 -9.703 0.913 1.00 72.38 637 ASP A N 1
ATOM 4852 C CA . ASP A 1 637 ? -0.648 -10.975 1.384 1.00 72.38 637 ASP A CA 1
ATOM 4853 C C . ASP A 1 637 ? -0.595 -11.091 2.914 1.00 72.38 637 ASP A C 1
ATOM 4855 O O . ASP A 1 637 ? -0.770 -12.164 3.483 1.00 72.38 637 ASP A O 1
ATOM 4859 N N . THR A 1 638 ? -0.402 -9.965 3.601 1.00 74.44 638 THR A N 1
ATOM 4860 C CA . THR A 1 638 ? -0.408 -9.884 5.070 1.00 74.44 638 THR A CA 1
ATOM 4861 C C . THR A 1 638 ? -1.812 -9.761 5.678 1.00 74.44 638 THR A C 1
ATOM 4863 O O . THR A 1 638 ? -1.934 -9.537 6.885 1.00 74.44 638 THR A O 1
ATOM 4866 N N . TRP A 1 639 ? -2.876 -9.857 4.871 1.00 81.19 639 TRP A N 1
ATOM 4867 C CA . TRP A 1 639 ? -4.276 -9.737 5.305 1.00 81.19 639 TRP A CA 1
ATOM 4868 C C . TRP A 1 639 ? -4.895 -11.115 5.544 1.00 81.19 639 TRP A C 1
ATOM 4870 O O . TRP A 1 639 ? -5.970 -11.449 5.052 1.00 81.19 639 TRP A O 1
ATOM 4880 N N . VAL A 1 640 ? -4.181 -11.923 6.325 1.00 82.00 640 VAL A N 1
ATOM 4881 C CA . VAL A 1 640 ? -4.634 -13.240 6.766 1.00 82.00 640 VAL A CA 1
ATOM 4882 C C . VAL A 1 640 ? -5.553 -13.053 7.966 1.00 82.00 640 VAL A C 1
ATOM 4884 O O . VAL A 1 640 ? -5.142 -12.486 8.981 1.00 82.00 640 VAL A O 1
ATOM 4887 N N . ALA A 1 641 ? -6.792 -13.525 7.851 1.00 83.81 641 ALA A N 1
ATOM 4888 C CA . ALA A 1 641 ? -7.727 -13.515 8.963 1.00 83.81 641 ALA A CA 1
ATOM 4889 C C . ALA A 1 641 ? -7.294 -14.532 10.030 1.00 83.81 641 ALA A C 1
ATOM 4891 O O . ALA A 1 641 ? -6.870 -15.640 9.709 1.00 83.81 641 ALA A O 1
ATOM 4892 N N . ARG A 1 642 ? -7.401 -14.161 11.306 1.00 83.19 642 ARG A N 1
ATOM 4893 C CA . ARG A 1 642 ? -7.000 -14.997 12.446 1.00 83.19 642 ARG A CA 1
ATOM 4894 C C . ARG A 1 642 ? -8.184 -15.209 13.369 1.00 83.19 642 ARG A C 1
ATOM 4896 O O . ARG A 1 642 ? -8.967 -14.288 13.588 1.00 83.19 642 ARG A O 1
ATOM 4903 N N . MET A 1 643 ? -8.319 -16.402 13.936 1.00 78.12 643 MET A N 1
ATOM 4904 C CA . MET A 1 643 ? -9.335 -16.634 14.962 1.00 78.12 643 MET A CA 1
ATOM 4905 C C . MET A 1 643 ? -8.959 -15.890 16.246 1.00 78.12 643 MET A C 1
ATOM 4907 O O . MET A 1 643 ? -7.804 -15.922 16.669 1.00 78.12 643 MET A O 1
ATOM 4911 N N . ALA A 1 644 ? -9.931 -15.248 16.899 1.00 72.44 644 ALA A N 1
ATOM 4912 C CA . ALA A 1 644 ? -9.724 -14.722 18.244 1.00 72.44 644 ALA A CA 1
ATOM 4913 C C . ALA A 1 644 ? -9.285 -15.855 19.193 1.00 72.44 644 ALA A C 1
ATOM 4915 O O . ALA A 1 644 ? -9.941 -16.907 19.242 1.00 72.44 644 ALA A O 1
ATOM 4916 N N . ARG A 1 645 ? -8.198 -15.619 19.951 1.00 63.66 645 ARG A N 1
ATOM 4917 C CA . ARG A 1 645 ? -7.643 -16.566 20.936 1.00 63.66 645 ARG A CA 1
ATOM 4918 C C . ARG A 1 645 ? -8.755 -17.047 21.870 1.00 63.66 645 ARG A C 1
ATOM 4920 O O . ARG A 1 645 ? -9.617 -16.262 22.288 1.00 63.66 645 ARG A O 1
ATOM 4927 N N . GLU A 1 646 ? -8.748 -18.332 22.197 1.00 52.22 646 GLU A N 1
ATOM 4928 C CA . GLU A 1 646 ? -9.588 -18.847 23.279 1.00 52.22 646 GLU A CA 1
ATOM 4929 C C . GLU A 1 646 ? -9.129 -18.249 24.615 1.00 52.22 646 GLU A C 1
ATOM 4931 O O . GLU A 1 646 ? -7.931 -18.004 24.788 1.00 52.22 646 GLU A O 1
ATOM 4936 N N . PRO A 1 647 ? -10.048 -17.949 25.550 1.00 47.75 647 PRO A N 1
ATOM 4937 C CA . PRO A 1 647 ? -9.639 -17.737 26.930 1.00 47.75 647 PRO A CA 1
ATOM 4938 C C . PRO A 1 647 ? -8.939 -19.011 27.403 1.00 47.75 647 PRO A C 1
ATOM 4940 O O . PRO A 1 647 ? -9.406 -20.105 27.083 1.00 47.75 647 PRO A O 1
ATOM 4943 N N . ASP A 1 648 ? -7.860 -18.879 28.169 1.00 40.59 648 ASP A N 1
ATOM 4944 C CA . ASP A 1 648 ? -7.338 -20.026 28.909 1.00 40.59 648 ASP A CA 1
ATOM 4945 C C . ASP A 1 648 ? -8.403 -20.444 29.927 1.00 40.59 648 ASP A C 1
ATOM 4947 O O . ASP A 1 648 ? -8.677 -19.715 30.880 1.00 40.59 648 ASP A O 1
ATOM 4951 N N . TRP A 1 649 ? -9.075 -21.566 29.659 1.00 41.62 649 TRP A N 1
ATOM 4952 C CA . TRP A 1 649 ? -10.120 -22.104 30.533 1.00 41.62 649 TRP A CA 1
ATOM 4953 C C . TRP A 1 649 ? -9.558 -23.086 31.569 1.00 41.62 649 TRP A C 1
ATOM 4955 O O . TRP A 1 649 ? -10.221 -23.352 32.569 1.00 41.62 649 TRP A O 1
ATOM 4965 N N . ASP A 1 650 ? -8.305 -23.527 31.401 1.00 39.53 650 ASP A N 1
ATOM 4966 C CA . ASP A 1 650 ? -7.508 -24.171 32.452 1.00 39.53 650 ASP A CA 1
ATOM 4967 C C . ASP A 1 650 ? -7.009 -23.130 33.475 1.00 39.53 650 ASP A C 1
ATOM 4969 O O . ASP A 1 650 ? -5.833 -23.052 33.834 1.00 39.53 650 ASP A O 1
ATOM 4973 N N . VAL A 1 651 ? -7.946 -22.335 33.997 1.00 41.09 651 VAL A N 1
ATOM 4974 C CA . VAL A 1 651 ? -7.804 -21.791 35.344 1.00 41.09 651 VAL A CA 1
ATOM 4975 C C . VAL A 1 651 ? -7.848 -23.010 36.272 1.00 41.09 651 VAL A C 1
ATOM 4977 O O . VAL A 1 651 ? -8.828 -23.761 36.214 1.00 41.09 651 VAL A O 1
ATOM 4980 N N . PRO A 1 652 ? -6.822 -23.259 37.110 1.00 33.22 652 PRO A N 1
ATOM 4981 C CA . PRO A 1 652 ? -6.889 -24.321 38.107 1.00 33.22 652 PRO A CA 1
ATOM 4982 C C . PRO A 1 652 ? -8.182 -24.191 38.913 1.00 33.22 652 PRO A C 1
ATOM 4984 O O . PRO A 1 652 ? -8.626 -23.069 39.158 1.00 33.22 652 PRO A O 1
ATOM 4987 N N . GLN A 1 653 ? -8.777 -25.309 39.344 1.00 32.03 653 GLN A N 1
ATOM 4988 C CA . GLN A 1 653 ? -9.911 -25.265 40.271 1.00 32.03 653 GLN A CA 1
ATOM 4989 C C . GLN A 1 653 ? -9.487 -24.505 41.535 1.00 32.03 653 GLN A C 1
ATOM 4991 O O . GLN A 1 653 ? -8.832 -25.057 42.413 1.00 32.03 653 GLN A O 1
ATOM 4996 N N . SER A 1 654 ? -9.822 -23.217 41.599 1.00 34.62 654 SER A N 1
ATOM 4997 C CA . SER A 1 654 ? -9.625 -22.396 42.782 1.00 34.62 654 SER A CA 1
ATOM 4998 C C . SER A 1 654 ? -10.793 -22.672 43.714 1.00 34.62 654 SER A C 1
ATOM 5000 O O . SER A 1 654 ? -11.935 -22.333 43.389 1.00 34.62 654 SER A O 1
ATOM 5002 N N . ASP A 1 655 ? -10.504 -23.283 44.859 1.00 30.50 655 ASP A N 1
ATOM 5003 C CA . ASP A 1 655 ? -11.477 -23.615 45.899 1.00 30.50 655 ASP A CA 1
ATOM 5004 C C . ASP A 1 655 ? -12.023 -22.342 46.578 1.00 30.50 655 ASP A C 1
ATOM 5006 O O . ASP A 1 655 ? -11.669 -22.008 47.706 1.00 30.50 655 ASP A O 1
ATOM 5010 N N . GLY A 1 656 ? -12.877 -21.595 45.872 1.00 35.88 656 GLY A N 1
ATOM 5011 C CA . GLY A 1 656 ? -13.655 -20.474 46.409 1.00 35.88 656 GLY A CA 1
ATOM 5012 C C . GLY A 1 656 ? -12.855 -19.291 46.971 1.00 35.88 656 GLY A C 1
ATOM 5013 O O . GLY A 1 656 ? -13.419 -18.509 47.733 1.00 35.88 656 GLY A O 1
ATOM 5014 N N . GLY A 1 657 ? -11.568 -19.144 46.635 1.00 34.97 657 GLY A N 1
ATOM 5015 C CA . GLY A 1 657 ? -10.708 -18.095 47.190 1.00 34.97 657 GLY A CA 1
ATOM 5016 C C . GLY A 1 657 ? -9.587 -17.648 46.251 1.00 34.97 657 GLY A C 1
ATOM 5017 O O . GLY A 1 657 ? -8.836 -18.475 45.745 1.00 34.97 657 GLY A O 1
ATOM 5018 N N . ASN A 1 658 ? -9.478 -16.326 46.076 1.00 38.62 658 ASN A N 1
ATOM 5019 C CA . ASN A 1 658 ? -8.464 -15.582 45.319 1.00 38.62 658 ASN A CA 1
ATOM 5020 C C . ASN A 1 658 ? -8.153 -16.072 43.894 1.00 38.62 658 ASN A C 1
ATOM 5022 O O . ASN A 1 658 ? -7.244 -16.866 43.651 1.00 38.62 658 ASN A O 1
ATOM 5026 N N . SER A 1 659 ? -8.790 -15.412 42.924 1.00 39.94 659 SER A N 1
ATOM 5027 C CA . SER A 1 659 ? -8.178 -15.177 41.617 1.00 39.94 659 SER A CA 1
ATOM 5028 C C . SER A 1 659 ? -6.788 -14.553 41.773 1.00 39.94 659 SER A C 1
ATOM 5030 O O . SER A 1 659 ? -6.585 -13.648 42.584 1.00 39.94 659 SER A O 1
ATOM 5032 N N . GLN A 1 660 ? -5.839 -15.004 40.952 1.00 42.00 660 GLN A N 1
ATOM 5033 C CA . GLN A 1 660 ? -4.513 -14.403 40.828 1.00 42.00 660 GLN A CA 1
ATOM 5034 C C . GLN A 1 660 ? -4.676 -12.901 40.527 1.00 42.00 660 GLN A C 1
ATOM 5036 O O . GLN A 1 660 ? -5.241 -12.540 39.496 1.00 42.00 660 GLN A O 1
ATOM 5041 N N . ALA A 1 661 ? -4.264 -12.040 41.466 1.00 56.41 661 ALA A N 1
ATOM 5042 C CA . ALA A 1 661 ? -4.659 -10.632 41.480 1.00 56.41 661 ALA A CA 1
ATOM 5043 C C . ALA A 1 661 ? -4.323 -9.929 40.155 1.00 56.41 661 ALA A C 1
ATOM 5045 O O . ALA A 1 661 ? -3.161 -9.884 39.742 1.00 56.41 661 ALA A O 1
ATOM 5046 N N . SER A 1 662 ? -5.345 -9.370 39.496 1.00 68.38 662 SER A N 1
ATOM 5047 C CA . SER A 1 662 ? -5.164 -8.607 38.260 1.00 68.38 662 SER A CA 1
ATOM 5048 C C . SER A 1 662 ? -4.132 -7.503 38.478 1.00 68.38 662 SER A C 1
ATOM 5050 O O . SER A 1 662 ? -4.214 -6.747 39.447 1.00 68.38 662 SER A O 1
ATOM 5052 N N . ALA A 1 663 ? -3.194 -7.350 37.539 1.00 79.69 663 ALA A N 1
ATOM 5053 C CA . ALA A 1 663 ? -2.149 -6.326 37.595 1.00 79.69 663 ALA A CA 1
ATOM 5054 C C . ALA A 1 663 ? -2.695 -4.881 37.554 1.00 79.69 663 ALA A C 1
ATOM 5056 O O . ALA A 1 663 ? -1.917 -3.924 37.582 1.00 79.69 663 ALA A O 1
ATOM 5057 N N . MET A 1 664 ? -4.015 -4.711 37.448 1.00 83.19 664 MET A N 1
ATOM 5058 C CA . MET A 1 664 ? -4.730 -3.441 37.540 1.00 83.19 664 MET A CA 1
ATOM 5059 C C . MET A 1 664 ? -5.178 -3.085 38.967 1.00 83.19 664 MET A C 1
ATOM 5061 O O . MET A 1 664 ? -5.398 -1.908 39.243 1.00 83.19 664 MET A O 1
ATOM 5065 N N . ILE A 1 665 ? -5.268 -4.057 39.882 1.00 90.50 665 ILE A N 1
ATOM 5066 C CA . ILE A 1 665 ? -5.698 -3.838 41.270 1.00 90.50 665 ILE A CA 1
ATOM 5067 C C . ILE A 1 665 ? -4.748 -2.854 41.977 1.00 90.50 665 ILE A C 1
ATOM 5069 O O . ILE A 1 665 ? -3.524 -2.952 41.888 1.00 90.50 665 ILE A O 1
ATOM 5073 N N . GLY A 1 666 ? -5.329 -1.868 42.660 1.00 87.94 666 GLY A N 1
ATOM 5074 C CA . GLY A 1 666 ? -4.639 -0.763 43.325 1.00 87.94 666 GLY A CA 1
ATOM 5075 C C . GLY A 1 666 ? -4.281 0.429 42.428 1.00 87.94 666 GLY A C 1
ATOM 5076 O O . GLY A 1 666 ? -3.757 1.417 42.944 1.00 87.94 666 GLY A O 1
ATOM 5077 N N . LYS A 1 667 ? -4.557 0.383 41.116 1.00 91.31 667 LYS A N 1
ATOM 5078 C CA . LYS A 1 667 ? -4.364 1.524 40.201 1.00 91.31 667 LYS A CA 1
ATOM 5079 C C . LYS A 1 667 ? -5.651 2.332 40.049 1.00 91.31 667 LYS A C 1
ATOM 5081 O O . LYS A 1 667 ? -6.744 1.775 40.066 1.00 91.31 667 LYS A O 1
ATOM 5086 N N . THR A 1 668 ? -5.522 3.637 39.829 1.00 93.94 668 THR A N 1
ATOM 5087 C CA . THR A 1 668 ? -6.634 4.474 39.355 1.00 93.94 668 THR A CA 1
ATOM 5088 C C . THR A 1 668 ? -6.995 4.084 37.922 1.00 93.94 668 THR A C 1
ATOM 5090 O O . THR A 1 668 ? -6.115 3.993 37.064 1.00 93.94 668 THR A O 1
ATOM 5093 N N . ALA A 1 669 ? -8.280 3.851 37.667 1.00 92.88 669 ALA A N 1
ATOM 5094 C CA . ALA A 1 669 ? -8.804 3.578 36.338 1.00 92.88 669 ALA A CA 1
ATOM 5095 C C . ALA A 1 669 ? -8.649 4.796 35.409 1.00 92.88 669 ALA A C 1
ATOM 5097 O O . ALA A 1 669 ? -8.761 5.945 35.839 1.00 92.88 669 ALA A O 1
ATOM 5098 N N . THR A 1 670 ? -8.412 4.549 34.120 1.00 91.81 670 THR A N 1
ATOM 5099 C CA . THR A 1 670 ? -8.421 5.607 33.101 1.00 91.81 670 THR A CA 1
ATOM 5100 C C . THR A 1 670 ? -9.837 6.173 32.964 1.00 91.81 670 THR A C 1
ATOM 5102 O O . THR A 1 670 ? -10.786 5.407 32.805 1.00 91.81 670 THR A O 1
ATOM 5105 N N . ASP A 1 671 ? -9.980 7.501 33.032 1.00 95.25 671 ASP A N 1
ATOM 5106 C CA . ASP A 1 671 ? -11.275 8.168 32.844 1.00 95.25 671 ASP A CA 1
ATOM 5107 C C . ASP A 1 671 ? -11.820 7.912 31.432 1.00 95.25 671 ASP A C 1
ATOM 5109 O O . ASP A 1 671 ? -11.062 7.824 30.463 1.00 95.25 671 ASP A O 1
ATOM 5113 N N . PHE A 1 672 ? -13.139 7.793 31.322 1.00 96.06 672 PHE A N 1
ATOM 5114 C CA . PHE A 1 672 ? -13.829 7.574 30.058 1.00 96.06 672 PHE A CA 1
ATOM 5115 C C . PHE A 1 672 ? -15.232 8.176 30.087 1.00 96.06 672 PHE A C 1
ATOM 5117 O O . PHE A 1 672 ? -15.835 8.350 31.148 1.00 96.06 672 PHE A O 1
ATOM 5124 N N . GLU A 1 673 ? -15.761 8.439 28.896 1.00 97.00 673 GLU A N 1
ATOM 5125 C CA . GLU A 1 673 ? -17.103 8.962 28.675 1.00 97.00 673 GLU A CA 1
ATOM 5126 C C . GLU A 1 673 ? -17.797 8.102 27.609 1.00 97.00 673 GLU A C 1
ATOM 5128 O O . GLU A 1 673 ? -17.242 7.881 26.533 1.00 97.00 673 GLU A O 1
ATOM 5133 N N . LEU A 1 674 ? -18.986 7.574 27.915 1.00 95.31 674 LEU A N 1
ATOM 5134 C CA . LEU A 1 674 ? -19.767 6.723 27.012 1.00 95.31 674 LEU A CA 1
ATOM 5135 C C . LEU A 1 674 ? -21.240 7.158 26.971 1.00 95.31 674 LEU A C 1
ATOM 5137 O O . LEU A 1 674 ? -21.822 7.452 28.020 1.00 95.31 674 LEU A O 1
ATOM 5141 N N . PRO A 1 675 ? -21.892 7.135 25.794 1.00 95.44 675 PRO A N 1
ATOM 5142 C CA . PRO A 1 675 ? -23.330 7.343 25.706 1.00 95.44 675 PRO A CA 1
ATOM 5143 C C . PRO A 1 675 ? -24.079 6.179 26.367 1.00 95.44 675 PRO A C 1
ATOM 5145 O O . PRO A 1 675 ? -23.692 5.014 26.243 1.00 95.44 675 PRO A O 1
ATOM 5148 N N . MET A 1 676 ? -25.173 6.492 27.052 1.00 96.69 676 MET A N 1
ATOM 5149 C CA . MET A 1 676 ? -26.020 5.528 27.752 1.00 96.69 676 MET A CA 1
ATOM 5150 C C . MET A 1 676 ? -27.229 5.111 26.910 1.00 96.69 676 MET A C 1
ATOM 5152 O O . MET A 1 676 ? -27.696 5.834 26.027 1.00 96.69 676 MET A O 1
ATOM 5156 N N . LEU A 1 677 ? -27.784 3.934 27.204 1.00 95.81 677 LEU A N 1
ATOM 5157 C CA . LEU A 1 677 ? -28.945 3.379 26.497 1.00 95.81 677 LEU A CA 1
ATOM 5158 C C . LEU A 1 677 ? -30.230 4.220 26.645 1.00 95.81 677 LEU A C 1
ATOM 5160 O O . LEU A 1 677 ? -31.091 4.196 25.756 1.00 95.81 677 LEU A O 1
ATOM 5164 N N . ASP A 1 678 ? -30.342 4.963 27.748 1.00 92.56 678 ASP A N 1
ATOM 5165 C CA . ASP A 1 678 ? -31.427 5.904 28.052 1.00 92.56 678 ASP A CA 1
ATOM 5166 C C . ASP A 1 678 ? -31.265 7.279 27.370 1.00 92.56 678 ASP A C 1
ATOM 5168 O O . ASP A 1 678 ? -32.160 8.119 27.460 1.00 92.56 678 ASP A O 1
ATOM 5172 N N . GLY A 1 679 ? -30.160 7.497 26.647 1.00 91.56 679 GLY A N 1
ATOM 5173 C CA . GLY A 1 679 ? -29.841 8.755 25.972 1.00 91.56 679 GLY A CA 1
ATOM 5174 C C . GLY A 1 679 ? -29.078 9.769 26.830 1.00 91.56 679 GLY A C 1
ATOM 5175 O O . GLY A 1 679 ? -28.803 10.865 26.345 1.00 91.56 679 GLY A O 1
ATOM 5176 N N . THR A 1 680 ? -28.726 9.428 28.074 1.00 96.00 680 THR A N 1
ATOM 5177 C CA . THR A 1 680 ? -27.781 10.210 28.887 1.00 96.00 680 THR A CA 1
ATOM 5178 C C . THR A 1 680 ? -26.325 9.876 28.522 1.00 96.00 680 THR A C 1
ATOM 5180 O O . THR A 1 680 ? -26.059 9.127 27.578 1.00 96.00 680 THR A O 1
ATOM 5183 N N . THR A 1 681 ? -25.368 10.422 29.271 1.00 96.12 681 THR A N 1
ATOM 5184 C CA . THR A 1 681 ? -23.943 10.098 29.154 1.00 96.12 681 THR A CA 1
ATOM 5185 C C . THR A 1 681 ? -23.431 9.638 30.512 1.00 96.12 681 THR A C 1
ATOM 5187 O O . THR A 1 681 ? -23.738 10.258 31.529 1.00 96.12 681 THR A O 1
ATOM 5190 N N . PHE A 1 682 ? -22.644 8.565 30.530 1.00 96.75 682 PHE A N 1
ATOM 5191 C CA . PHE A 1 682 ? -21.903 8.125 31.706 1.00 96.75 682 PHE A CA 1
ATOM 5192 C C . PHE A 1 682 ? -20.451 8.577 31.590 1.00 96.75 682 PHE A C 1
ATOM 5194 O O . PHE A 1 682 ? -19.797 8.283 30.589 1.00 96.75 682 PHE A O 1
ATOM 5201 N N . LYS A 1 683 ? -19.941 9.238 32.631 1.00 97.62 683 LYS A N 1
ATOM 5202 C CA . LYS A 1 683 ? -18.542 9.642 32.730 1.00 97.62 683 LYS A CA 1
ATOM 5203 C C . LYS A 1 683 ? -17.949 9.162 34.046 1.00 97.62 683 LYS A C 1
ATOM 5205 O O . LYS A 1 683 ? -18.501 9.436 35.111 1.00 97.62 683 LYS A O 1
ATOM 5210 N N . LEU A 1 684 ? -16.828 8.445 33.987 1.00 97.00 684 LEU A N 1
ATOM 5211 C CA . LEU A 1 684 ? -16.269 7.800 35.175 1.00 97.00 684 LEU A CA 1
ATOM 5212 C C . LEU A 1 684 ? -15.785 8.826 36.223 1.00 97.00 684 LEU A C 1
ATOM 5214 O O . LEU A 1 684 ? -15.938 8.599 37.426 1.00 97.00 684 LEU A O 1
ATOM 5218 N N . SER A 1 685 ? -15.276 9.989 35.801 1.00 95.62 685 SER A N 1
ATOM 5219 C CA . SER A 1 685 ? -14.907 11.089 36.707 1.00 95.62 685 SER A CA 1
ATOM 5220 C C . SER A 1 685 ? -16.038 11.571 37.616 1.00 95.62 685 SER A C 1
ATOM 5222 O O . SER A 1 685 ? -15.762 12.086 38.699 1.00 95.62 685 SER A O 1
ATOM 5224 N N . ASP A 1 686 ? -17.296 11.405 37.215 1.00 96.12 686 ASP A N 1
ATOM 5225 C CA . ASP A 1 686 ? -18.448 11.998 37.905 1.00 96.12 686 ASP A CA 1
ATOM 5226 C C . ASP A 1 686 ? -18.942 11.108 39.064 1.00 96.12 686 ASP A C 1
ATOM 5228 O O . ASP A 1 686 ? -19.918 11.415 39.757 1.00 96.12 686 ASP A O 1
ATOM 5232 N N . HIS A 1 687 ? -18.248 9.990 39.296 1.00 95.50 687 HIS A N 1
ATOM 5233 C CA . HIS A 1 687 ? -18.561 8.990 40.313 1.00 95.50 687 HIS A CA 1
ATOM 5234 C C . HIS A 1 687 ? -17.394 8.693 41.267 1.00 95.50 687 HIS A C 1
ATOM 5236 O O . HIS A 1 687 ? -17.454 7.716 42.006 1.00 95.50 687 HIS A O 1
ATOM 5242 N N . GLN A 1 688 ? -16.383 9.569 41.320 1.00 92.50 688 GLN A N 1
ATOM 5243 C CA . GLN A 1 688 ? -15.205 9.429 42.191 1.00 92.50 688 GLN A CA 1
ATOM 5244 C C . GLN A 1 688 ? -15.527 9.252 43.686 1.00 92.50 688 GLN A C 1
ATOM 5246 O O . GLN A 1 688 ? -14.735 8.640 44.394 1.00 92.50 688 GLN A O 1
ATOM 5251 N N . ASP A 1 689 ? -16.665 9.744 44.181 1.00 94.25 689 ASP A N 1
ATOM 5252 C CA . ASP A 1 689 ? -17.074 9.586 45.588 1.00 94.25 689 ASP A CA 1
ATOM 5253 C C . ASP A 1 689 ? -17.839 8.272 45.868 1.00 94.25 689 ASP A C 1
ATOM 5255 O O . ASP A 1 689 ? -18.332 8.061 46.978 1.00 94.25 689 ASP A O 1
ATOM 5259 N N . LYS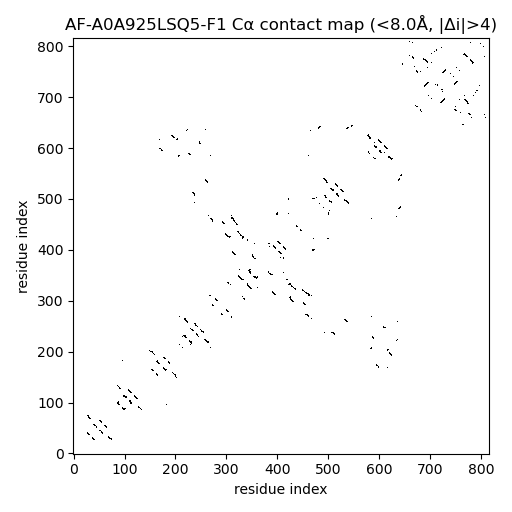 A 1 690 ? -17.979 7.392 44.867 1.00 95.31 690 LYS A N 1
ATOM 5260 C CA . LYS A 1 690 ? -18.777 6.159 44.929 1.00 95.31 690 LYS A CA 1
ATOM 5261 C C . LYS A 1 690 ? -17.931 4.907 44.735 1.00 95.31 690 LYS A C 1
ATOM 5263 O O . LYS A 1 690 ? -16.805 4.952 44.249 1.00 95.31 690 LYS A O 1
ATOM 5268 N N . ILE A 1 691 ? -18.539 3.771 45.055 1.00 97.50 691 ILE A N 1
ATOM 5269 C CA . ILE A 1 691 ? -18.121 2.467 44.552 1.00 97.50 691 ILE A CA 1
ATOM 5270 C C . ILE A 1 691 ? -18.802 2.250 43.194 1.00 97.50 691 ILE A C 1
ATOM 5272 O O . ILE A 1 691 ? -20.030 2.326 43.097 1.00 97.50 691 ILE A O 1
ATOM 5276 N N . VAL A 1 692 ? -18.029 1.984 42.143 1.00 97.75 692 VAL A N 1
ATOM 5277 C CA . VAL A 1 692 ? -18.536 1.764 40.778 1.00 97.75 692 VAL A CA 1
ATOM 5278 C C . VAL A 1 692 ? -18.261 0.321 40.373 1.00 97.75 692 VAL A C 1
ATOM 5280 O O . VAL A 1 692 ? -17.112 -0.108 40.355 1.00 97.75 692 VAL A O 1
ATOM 5283 N N . VAL A 1 693 ? -19.304 -0.427 40.023 1.00 97.62 693 VAL A N 1
ATOM 5284 C CA . VAL A 1 693 ? -19.194 -1.776 39.458 1.00 97.62 693 VAL A CA 1
ATOM 5285 C C . VAL A 1 693 ? -19.405 -1.677 37.953 1.00 97.62 693 VAL A C 1
ATOM 5287 O O . VAL A 1 693 ? -20.516 -1.391 37.503 1.00 97.62 693 VAL A O 1
ATOM 5290 N N . LEU A 1 694 ? -18.342 -1.901 37.183 1.00 97.69 694 LEU A N 1
ATOM 5291 C CA . LEU A 1 694 ? -18.387 -1.984 35.724 1.00 97.69 694 LEU A CA 1
ATOM 5292 C C . LEU A 1 694 ? -18.447 -3.456 35.320 1.00 97.69 694 LEU A C 1
ATOM 5294 O O . LEU A 1 694 ? -17.519 -4.197 35.633 1.00 97.69 694 LEU A O 1
ATOM 5298 N N . ASP A 1 695 ? -19.497 -3.880 34.621 1.00 96.94 695 ASP A N 1
ATOM 5299 C CA . ASP A 1 695 ? -19.606 -5.245 34.087 1.00 96.94 695 ASP A CA 1
ATOM 5300 C C . ASP A 1 695 ? -19.593 -5.226 32.557 1.00 96.94 695 ASP A C 1
ATOM 5302 O O . ASP A 1 695 ? -20.551 -4.779 31.925 1.00 96.94 695 ASP A O 1
ATOM 5306 N N . PHE A 1 696 ? -18.493 -5.669 31.949 1.00 96.69 696 PHE A N 1
ATOM 5307 C CA . PHE A 1 696 ? -18.355 -5.743 30.496 1.00 96.69 696 PHE A CA 1
ATOM 5308 C C . PHE A 1 696 ? -19.037 -7.008 29.974 1.00 96.69 696 PHE A C 1
ATOM 5310 O O . PHE A 1 696 ? -18.657 -8.128 30.328 1.00 96.69 696 PHE A O 1
ATOM 5317 N N . TRP A 1 697 ? -20.035 -6.830 29.109 1.00 94.44 697 TRP A N 1
ATOM 5318 C CA . TRP A 1 697 ? -20.929 -7.902 28.673 1.00 94.44 697 TRP A CA 1
ATOM 5319 C C . TRP A 1 697 ? -21.400 -7.726 27.221 1.00 94.44 697 TRP A C 1
ATOM 5321 O O . TRP A 1 697 ? -21.072 -6.746 26.548 1.00 94.44 697 TRP A O 1
ATOM 5331 N N . ALA A 1 698 ? -22.168 -8.704 26.735 1.00 91.00 698 ALA A N 1
ATOM 5332 C CA . ALA A 1 698 ? -22.891 -8.624 25.469 1.00 91.00 698 ALA A CA 1
ATOM 5333 C C . ALA A 1 698 ? -24.145 -9.518 25.481 1.00 91.00 698 ALA A C 1
ATOM 5335 O O . ALA A 1 698 ? -24.170 -10.537 26.180 1.00 91.00 698 ALA A O 1
ATOM 5336 N N . THR A 1 699 ? -25.163 -9.196 24.681 1.00 86.25 699 THR A N 1
ATOM 5337 C CA . THR A 1 699 ? -26.440 -9.943 24.624 1.00 86.25 699 THR A CA 1
ATOM 5338 C C . THR A 1 699 ? -26.281 -11.393 24.150 1.00 86.25 699 THR A C 1
ATOM 5340 O O . THR A 1 699 ? -27.010 -12.281 24.598 1.00 86.25 699 THR A O 1
ATOM 5343 N N . TRP A 1 700 ? -25.287 -11.661 23.296 1.00 80.31 700 TRP A N 1
ATOM 5344 C CA . TRP A 1 700 ? -24.949 -12.994 22.776 1.00 80.31 700 TRP A CA 1
ATOM 5345 C C . TRP A 1 700 ? -24.066 -13.834 23.719 1.00 80.31 700 TRP A C 1
ATOM 5347 O O . TRP A 1 700 ? -23.839 -15.020 23.470 1.00 80.31 700 TRP A O 1
ATOM 5357 N N . CYS A 1 701 ? -23.544 -13.253 24.802 1.00 83.00 701 CYS A N 1
ATOM 5358 C CA . CYS A 1 701 ? -22.638 -13.934 25.726 1.00 83.00 701 CYS A CA 1
ATOM 5359 C C . CYS A 1 701 ? -23.413 -14.799 26.734 1.00 83.00 701 CYS A C 1
ATOM 5361 O O . CYS A 1 701 ? -23.875 -14.305 27.759 1.00 83.00 701 CYS A O 1
ATOM 5363 N N . GLY A 1 702 ? -23.510 -16.109 26.485 1.00 79.00 702 GLY A N 1
ATOM 5364 C CA . GLY A 1 702 ? -24.231 -17.061 27.348 1.00 79.00 702 GLY A CA 1
ATOM 5365 C C . GLY A 1 702 ? -23.965 -16.908 28.860 1.00 79.00 702 GLY A C 1
ATOM 5366 O O . GLY A 1 702 ? -24.927 -16.716 29.603 1.00 79.00 702 GLY A O 1
ATOM 5367 N N . PRO A 1 703 ? -22.701 -16.917 29.333 1.00 83.44 703 PRO A N 1
ATOM 5368 C CA . PRO A 1 703 ? -22.386 -16.686 30.745 1.00 83.44 703 PRO A CA 1
ATOM 5369 C C . PRO A 1 703 ? -22.815 -15.302 31.251 1.00 83.44 703 PRO A C 1
ATOM 5371 O O . PRO A 1 703 ? -23.336 -15.198 32.356 1.00 83.44 703 PRO A O 1
ATOM 5374 N N . CYS A 1 704 ? -22.687 -14.252 30.432 1.00 89.94 704 CYS A N 1
ATOM 5375 C CA . CYS A 1 704 ? -23.138 -12.904 30.780 1.00 89.94 704 CYS A CA 1
ATOM 5376 C C . CYS A 1 704 ? -24.663 -12.843 30.972 1.00 89.94 704 CYS A C 1
ATOM 5378 O O . CYS A 1 704 ? -25.141 -12.211 31.907 1.00 89.94 704 CYS A O 1
ATOM 5380 N N . VAL A 1 705 ? -25.437 -13.541 30.130 1.00 87.88 705 VAL A N 1
ATOM 5381 C CA . VAL A 1 705 ? -26.906 -13.629 30.250 1.00 87.88 705 VAL A CA 1
ATOM 5382 C C . VAL A 1 705 ? -27.337 -14.275 31.577 1.00 87.88 705 VAL A C 1
ATOM 5384 O O . VAL A 1 705 ? -28.418 -13.963 32.078 1.00 87.88 705 VAL A O 1
ATOM 5387 N N . VAL A 1 706 ? -26.507 -15.152 32.153 1.00 87.50 706 VAL A N 1
ATOM 5388 C CA . VAL A 1 706 ? -26.729 -15.759 33.480 1.00 87.50 706 VAL A CA 1
ATOM 5389 C C . VAL A 1 706 ? -26.230 -14.850 34.611 1.00 87.50 706 VAL A C 1
ATOM 5391 O O . VAL A 1 706 ? -26.891 -14.764 35.641 1.00 87.50 706 VAL A O 1
ATOM 5394 N N . ALA A 1 707 ? -25.115 -14.144 34.409 1.00 91.50 707 ALA A N 1
ATOM 5395 C CA . ALA A 1 707 ? -24.509 -13.251 35.398 1.00 91.50 707 ALA A CA 1
ATOM 5396 C C . ALA A 1 707 ? -25.314 -11.964 35.645 1.00 91.50 707 ALA A C 1
ATOM 5398 O O . ALA A 1 707 ? -25.470 -11.538 36.788 1.00 91.50 707 ALA A O 1
ATOM 5399 N N . LEU A 1 708 ? -25.853 -11.349 34.585 1.00 92.44 708 LEU A N 1
ATOM 5400 C CA . LEU A 1 708 ? -26.460 -10.016 34.652 1.00 92.44 708 LEU A CA 1
ATOM 5401 C C . LEU A 1 708 ? -27.593 -9.908 35.701 1.00 92.44 708 LEU A C 1
ATOM 5403 O O . LEU A 1 708 ? -27.569 -8.957 36.481 1.00 92.44 708 LEU A O 1
ATOM 5407 N N . PRO A 1 709 ? -28.555 -10.854 35.803 1.00 93.38 709 PRO A N 1
ATOM 5408 C CA . PRO A 1 709 ? -29.577 -10.822 36.853 1.00 93.38 709 PRO A CA 1
ATOM 5409 C C . PRO A 1 709 ? -29.010 -10.950 38.274 1.00 93.38 709 PRO A C 1
ATOM 5411 O O . PRO A 1 709 ? -29.529 -10.312 39.187 1.00 93.38 709 PRO A O 1
ATOM 5414 N N . ASP A 1 710 ? -27.962 -11.760 38.459 1.00 93.00 710 ASP A N 1
ATOM 5415 C CA . ASP A 1 710 ? -27.314 -12.017 39.752 1.00 93.00 710 ASP A CA 1
ATOM 5416 C C . ASP A 1 710 ? -26.583 -10.756 40.248 1.00 93.00 710 ASP A C 1
ATOM 5418 O O . ASP A 1 710 ? -26.809 -10.283 41.362 1.00 93.00 710 ASP A O 1
ATOM 5422 N N . TYR A 1 711 ? -25.807 -10.113 39.371 1.00 94.81 711 TYR A N 1
ATOM 5423 C CA . TYR A 1 711 ? -25.100 -8.864 39.674 1.00 94.81 711 TYR A CA 1
ATOM 5424 C C . TYR A 1 711 ? -26.046 -7.671 39.879 1.00 94.81 711 TYR A C 1
ATOM 5426 O O . TYR A 1 711 ? -25.846 -6.876 40.804 1.00 94.81 711 TYR A O 1
ATOM 5434 N N . ILE A 1 712 ? -27.123 -7.565 39.090 1.00 93.75 712 ILE A N 1
ATOM 5435 C CA . ILE A 1 712 ? -28.182 -6.569 39.323 1.00 93.75 712 ILE A CA 1
ATOM 5436 C C . ILE A 1 712 ? -28.817 -6.790 40.704 1.00 93.75 712 ILE A C 1
ATOM 5438 O O . ILE A 1 712 ? -28.951 -5.838 41.469 1.00 93.75 712 ILE A O 1
ATOM 5442 N N . ALA A 1 713 ? -29.160 -8.032 41.063 1.00 93.25 713 ALA A N 1
ATOM 5443 C CA . ALA A 1 713 ? -29.764 -8.346 42.359 1.00 93.25 713 ALA A CA 1
ATOM 5444 C C . ALA A 1 713 ? -28.808 -8.109 43.544 1.00 93.25 713 ALA A C 1
ATOM 5446 O O . ALA A 1 713 ? -29.246 -7.669 44.611 1.00 93.25 713 ALA A O 1
ATOM 5447 N N . ALA A 1 714 ? -27.510 -8.375 43.370 1.00 93.00 714 ALA A N 1
ATOM 5448 C CA . ALA A 1 714 ? -26.473 -8.097 44.360 1.00 93.00 714 ALA A CA 1
ATOM 5449 C C . ALA A 1 714 ? -26.321 -6.591 44.617 1.00 93.00 714 ALA A C 1
ATOM 5451 O O . ALA A 1 714 ? -26.346 -6.149 45.767 1.00 93.00 714 ALA A O 1
ATOM 5452 N N . THR A 1 715 ? -26.218 -5.796 43.549 1.00 93.69 715 THR A N 1
ATOM 5453 C CA . THR A 1 715 ? -25.990 -4.345 43.634 1.00 93.69 715 THR A CA 1
ATOM 5454 C C . THR A 1 715 ? -27.242 -3.560 44.031 1.00 93.69 715 THR A C 1
ATOM 5456 O O . THR A 1 715 ? -27.128 -2.592 44.779 1.00 93.69 715 THR A O 1
ATOM 5459 N N . SER A 1 716 ? -28.448 -4.012 43.658 1.00 91.69 716 SER A N 1
ATOM 5460 C CA . SER A 1 716 ? -29.720 -3.344 44.000 1.00 91.69 716 SER A CA 1
ATOM 5461 C C . SER A 1 716 ? -30.047 -3.295 45.500 1.00 91.69 716 SER A C 1
ATOM 5463 O O . SER A 1 716 ? -31.007 -2.644 45.904 1.00 91.69 716 SER A O 1
ATOM 5465 N N . LYS A 1 717 ? -29.282 -4.010 46.335 1.00 90.69 717 LYS A N 1
ATOM 5466 C CA . LYS A 1 717 ? -29.412 -3.997 47.802 1.00 90.69 717 LYS A CA 1
ATOM 5467 C C . LYS A 1 717 ? -28.729 -2.783 48.446 1.00 90.69 717 LYS A C 1
ATOM 5469 O O . LYS A 1 717 ? -28.942 -2.537 49.631 1.00 90.69 717 LYS A O 1
ATOM 5474 N N . PHE A 1 718 ? -27.921 -2.042 47.688 1.00 95.06 718 PHE A N 1
ATOM 5475 C CA . PHE A 1 718 ? -27.189 -0.868 48.151 1.00 95.06 718 PHE A CA 1
ATOM 5476 C C . PHE A 1 718 ? -27.833 0.436 47.665 1.00 95.06 718 PHE A C 1
ATOM 5478 O O . PHE A 1 718 ? -28.557 0.475 46.674 1.00 95.06 718 PHE A O 1
ATOM 5485 N N . ASP A 1 719 ? -27.549 1.523 48.378 1.00 93.25 719 ASP A N 1
ATOM 5486 C CA . ASP A 1 719 ? -27.980 2.869 48.007 1.00 93.25 719 ASP A CA 1
ATOM 5487 C C . ASP A 1 719 ? -27.187 3.364 46.781 1.00 93.25 719 ASP A C 1
ATOM 5489 O O . ASP A 1 719 ? -25.953 3.386 46.809 1.00 93.25 719 ASP A O 1
ATOM 5493 N N . GLU A 1 720 ? -27.882 3.805 45.726 1.00 89.56 720 GLU A N 1
ATOM 5494 C CA . GLU A 1 720 ? -27.265 4.322 44.493 1.00 89.56 720 GLU A CA 1
ATOM 5495 C C . GLU A 1 720 ? -26.384 5.567 44.701 1.00 89.56 720 GLU A C 1
ATOM 5497 O O . GLU A 1 720 ? -25.567 5.921 43.842 1.00 89.56 720 GLU A O 1
ATOM 5502 N N . SER A 1 721 ? -26.533 6.269 45.828 1.00 91.31 721 SER A N 1
ATOM 5503 C CA . SER A 1 721 ? -25.619 7.343 46.225 1.00 91.31 721 SER A CA 1
ATOM 5504 C C . SER A 1 721 ? -24.231 6.827 46.619 1.00 91.31 721 SER A C 1
ATOM 5506 O O . SER A 1 721 ? -23.280 7.599 46.542 1.00 91.31 721 SER A O 1
ATOM 5508 N N . LYS A 1 722 ? -24.101 5.539 46.970 1.00 94.88 722 LYS A N 1
ATOM 5509 C CA . LYS A 1 722 ? -22.858 4.900 47.430 1.00 94.88 722 LYS A CA 1
ATOM 5510 C C . LYS A 1 722 ? -22.308 3.847 46.471 1.00 94.88 722 LYS A C 1
ATOM 5512 O O . LYS A 1 722 ? -21.096 3.778 46.307 1.00 94.88 722 LYS A O 1
ATOM 5517 N N . VAL A 1 723 ? -23.173 3.035 45.860 1.00 96.94 723 VAL A N 1
ATOM 5518 C CA . VAL A 1 723 ? -22.788 1.961 44.929 1.00 96.94 723 VAL A CA 1
ATOM 5519 C C . VAL A 1 723 ? -23.554 2.129 43.624 1.00 96.94 723 VAL A C 1
ATOM 5521 O O . VAL A 1 723 ? -24.775 2.244 43.640 1.00 96.94 723 VAL A O 1
ATOM 5524 N N . ILE A 1 724 ? -22.865 2.121 42.485 1.00 95.81 724 ILE A N 1
ATOM 5525 C CA . ILE A 1 724 ? -23.493 2.184 41.161 1.00 95.81 724 ILE A CA 1
ATOM 5526 C C . ILE A 1 724 ? -23.030 1.017 40.287 1.00 95.81 724 ILE A C 1
ATOM 5528 O O . ILE A 1 724 ? -21.838 0.829 40.070 1.00 95.81 724 ILE A O 1
ATOM 5532 N N . PHE A 1 725 ? -23.987 0.248 39.768 1.00 97.06 725 PHE A N 1
ATOM 5533 C CA . PHE A 1 725 ? -23.755 -0.769 38.743 1.00 97.06 725 PHE A CA 1
ATOM 5534 C C . PHE A 1 725 ? -23.934 -0.165 37.350 1.00 97.06 725 PHE A C 1
ATOM 5536 O O . PHE A 1 725 ? -24.928 0.524 37.100 1.00 97.06 725 PHE A O 1
ATOM 5543 N N . VAL A 1 726 ? -22.992 -0.440 36.449 1.00 97.56 726 VAL A N 1
ATOM 5544 C CA . VAL A 1 726 ? -23.027 -0.028 35.043 1.00 97.56 726 VAL A CA 1
ATOM 5545 C C . VAL A 1 726 ? -22.611 -1.209 34.181 1.00 97.56 726 VAL A C 1
ATOM 5547 O O . VAL A 1 726 ? -21.467 -1.658 34.216 1.00 97.56 726 VAL A O 1
ATOM 5550 N N . ALA A 1 727 ? -23.546 -1.700 33.379 1.00 97.25 727 ALA A N 1
ATOM 5551 C CA . ALA A 1 727 ? -23.280 -2.767 32.434 1.00 97.25 727 ALA A CA 1
ATOM 5552 C C . ALA A 1 727 ? -22.739 -2.151 31.132 1.00 97.25 727 ALA A C 1
ATOM 5554 O O . ALA A 1 727 ? -23.433 -1.386 30.462 1.00 97.25 727 ALA A O 1
ATOM 5555 N N . VAL A 1 728 ? -21.494 -2.444 30.772 1.00 97.69 728 VAL A N 1
ATOM 5556 C CA . VAL A 1 728 ? -20.816 -1.882 29.597 1.00 97.69 728 VAL A CA 1
ATOM 5557 C C . VAL A 1 728 ? -20.947 -2.863 28.430 1.00 97.69 728 VAL A C 1
ATOM 5559 O O . VAL A 1 728 ? -20.330 -3.927 28.433 1.00 97.69 728 VAL A O 1
ATOM 5562 N N . THR A 1 729 ? -21.775 -2.537 27.435 1.00 94.00 729 THR A N 1
ATOM 5563 C CA . THR A 1 729 ? -21.997 -3.410 26.266 1.00 94.00 729 THR A CA 1
ATOM 5564 C C . THR A 1 729 ? -20.908 -3.230 25.222 1.00 94.00 729 THR A C 1
ATOM 5566 O O . THR A 1 729 ? -20.615 -2.097 24.832 1.00 94.00 729 THR A O 1
ATOM 5569 N N . LEU A 1 730 ? -20.377 -4.339 24.706 1.00 86.75 730 LEU A N 1
ATOM 5570 C CA . LEU A 1 730 ? -19.304 -4.337 23.712 1.00 86.75 730 LEU A CA 1
ATOM 5571 C C . LEU A 1 730 ? -19.843 -4.376 22.272 1.00 86.75 730 LEU A C 1
ATOM 5573 O O . LEU A 1 730 ? -20.290 -5.417 21.798 1.00 86.75 730 LEU A O 1
ATOM 5577 N N . GLN A 1 731 ? -19.717 -3.260 21.547 1.00 81.50 731 GLN A N 1
ATOM 5578 C CA . GLN A 1 731 ? -19.975 -3.140 20.097 1.00 81.50 731 GLN A CA 1
ATOM 5579 C C . GLN A 1 731 ? -21.414 -3.422 19.602 1.00 81.50 731 GLN A C 1
ATOM 5581 O O . GLN A 1 731 ? -21.616 -3.548 18.390 1.00 81.50 731 GLN A O 1
ATOM 5586 N N . GLU A 1 732 ? -22.405 -3.465 20.495 1.00 83.19 732 GLU A N 1
ATOM 5587 C CA . GLU A 1 732 ? -23.822 -3.723 20.179 1.00 83.19 732 GLU A CA 1
ATOM 5588 C C . GLU A 1 732 ? -24.633 -2.435 19.925 1.00 83.19 732 GLU A C 1
ATOM 5590 O O . GLU A 1 732 ? -24.310 -1.348 20.422 1.00 83.19 732 GLU A O 1
ATOM 5595 N N . SER A 1 733 ? -25.702 -2.543 19.131 1.00 83.88 733 SER A N 1
ATOM 5596 C CA . SER A 1 733 ? -26.630 -1.439 18.878 1.00 83.88 733 SER A CA 1
ATOM 5597 C C . SER A 1 733 ? -27.615 -1.249 20.034 1.00 83.88 733 SER A C 1
ATOM 5599 O O . SER A 1 733 ? -27.967 -2.173 20.768 1.00 83.88 733 SER A O 1
ATOM 5601 N N . SER A 1 734 ? -28.129 -0.028 20.181 1.00 89.75 734 SER A N 1
ATOM 5602 C CA . SER A 1 734 ? -29.096 0.281 21.239 1.00 89.75 734 SER A CA 1
ATOM 5603 C C . SER A 1 734 ? -30.419 -0.481 21.101 1.00 89.75 734 SER A C 1
ATOM 5605 O O . SER A 1 734 ? -31.095 -0.684 22.105 1.00 89.75 734 SER A O 1
ATOM 5607 N N . ASP A 1 735 ? -30.795 -0.911 19.897 1.00 88.00 735 ASP A N 1
ATOM 5608 C CA . ASP A 1 735 ? -32.078 -1.582 19.668 1.00 88.00 735 ASP A CA 1
ATOM 5609 C C . ASP A 1 735 ? -31.990 -3.097 19.906 1.00 88.00 735 ASP A C 1
ATOM 5611 O O . ASP A 1 735 ? -32.915 -3.666 20.490 1.00 88.00 735 ASP A O 1
ATOM 5615 N N . GLU A 1 736 ? -30.849 -3.731 19.607 1.00 82.06 736 GLU A N 1
ATOM 5616 C CA . GLU A 1 736 ? -30.538 -5.098 20.060 1.00 82.06 736 GLU A CA 1
ATOM 5617 C C . GLU A 1 736 ? -30.582 -5.187 21.592 1.00 82.06 736 GLU A C 1
ATOM 5619 O O . GLU A 1 736 ? -31.289 -6.026 22.156 1.00 82.06 736 GLU A O 1
ATOM 5624 N N . ILE A 1 737 ? -29.897 -4.262 22.276 1.00 89.50 737 ILE A N 1
ATOM 5625 C CA . ILE A 1 737 ? -29.831 -4.228 23.743 1.00 89.50 737 ILE A CA 1
ATOM 5626 C C . ILE A 1 737 ? -31.223 -3.981 24.347 1.00 89.50 737 ILE A C 1
ATOM 5628 O O . ILE A 1 737 ? -31.611 -4.676 25.285 1.00 89.50 737 ILE A O 1
ATOM 5632 N N . ARG A 1 738 ? -32.012 -3.033 23.814 1.00 92.94 738 ARG A N 1
ATOM 5633 C CA . ARG A 1 738 ? -33.397 -2.790 24.273 1.00 92.94 738 ARG A CA 1
ATOM 5634 C C . ARG A 1 738 ? -34.280 -4.020 24.113 1.00 92.94 738 ARG A C 1
ATOM 5636 O O . ARG A 1 738 ? -35.031 -4.336 25.034 1.00 92.94 738 ARG A O 1
ATOM 5643 N N . THR A 1 739 ? -34.179 -4.706 22.975 1.00 87.62 739 THR A N 1
ATOM 5644 C CA . THR A 1 739 ? -34.949 -5.926 22.695 1.00 87.62 739 THR A CA 1
ATOM 5645 C C . THR A 1 739 ? -34.589 -7.016 23.702 1.00 87.62 739 THR A C 1
ATOM 5647 O O . THR A 1 739 ? -35.462 -7.507 24.415 1.00 87.62 739 THR A O 1
ATOM 5650 N N . PHE A 1 740 ? -33.294 -7.300 23.871 1.00 91.56 740 PHE A N 1
ATOM 5651 C CA . PHE A 1 740 ? -32.805 -8.272 24.848 1.00 91.56 740 PHE A CA 1
ATOM 5652 C C . PHE A 1 740 ? -33.247 -7.945 26.285 1.00 91.56 740 PHE A C 1
ATOM 5654 O O . PHE A 1 740 ? -33.751 -8.816 26.994 1.00 91.56 740 PHE A O 1
ATOM 5661 N N . LEU A 1 741 ? -33.082 -6.696 26.731 1.00 92.62 741 LEU A N 1
ATOM 5662 C CA . LEU A 1 741 ? -33.450 -6.285 28.089 1.00 92.62 741 LEU A CA 1
ATOM 5663 C C . LEU A 1 741 ? -34.964 -6.364 28.326 1.00 92.62 741 LEU A C 1
ATOM 5665 O O . LEU A 1 741 ? -35.385 -6.771 29.410 1.00 92.62 741 LEU A O 1
ATOM 5669 N N . SER A 1 742 ? -35.776 -6.051 27.311 1.00 91.75 742 SER A N 1
ATOM 5670 C CA . SER A 1 742 ? -37.232 -6.227 27.349 1.00 91.75 742 SER A CA 1
ATOM 5671 C C . SER A 1 742 ? -37.616 -7.702 27.508 1.00 91.75 742 SER A C 1
ATOM 5673 O O . SER A 1 742 ? -38.349 -8.046 28.439 1.00 91.75 742 SER A O 1
ATOM 5675 N N . ASP A 1 743 ? -37.042 -8.585 26.685 1.00 86.25 743 ASP A N 1
ATOM 5676 C CA . ASP A 1 743 ? -37.298 -10.030 26.717 1.00 86.25 743 ASP A CA 1
ATOM 5677 C C . ASP A 1 743 ? -36.864 -10.672 28.044 1.00 86.25 743 ASP A C 1
ATOM 5679 O O . ASP A 1 743 ? -37.558 -11.536 28.591 1.00 86.25 743 ASP A O 1
ATOM 5683 N N . LYS A 1 744 ? -35.728 -10.231 28.600 1.00 86.00 744 LYS A N 1
ATOM 5684 C CA . LYS A 1 744 ? -35.220 -10.682 29.907 1.00 86.00 744 LYS A CA 1
ATOM 5685 C C . LYS A 1 744 ? -35.878 -9.985 31.101 1.00 86.00 744 LYS A C 1
ATOM 5687 O O . LYS A 1 744 ? -35.695 -10.450 32.223 1.00 86.00 744 LYS A O 1
ATOM 5692 N N . LYS A 1 745 ? -36.654 -8.919 30.877 1.00 92.94 745 LYS A N 1
ATOM 5693 C CA . LYS A 1 745 ? -37.267 -8.060 31.910 1.00 92.94 745 LYS A CA 1
ATOM 5694 C C . LYS A 1 745 ? -36.237 -7.469 32.882 1.00 92.94 745 LYS A C 1
ATOM 5696 O O . LYS A 1 745 ? -36.467 -7.422 34.089 1.00 92.94 745 LYS A O 1
ATOM 5701 N N . LEU A 1 746 ? -35.101 -7.031 32.344 1.00 91.12 746 LEU A N 1
ATOM 5702 C CA . LEU A 1 746 ? -34.004 -6.408 33.086 1.00 91.12 746 LEU A CA 1
ATOM 5703 C C . LEU A 1 746 ? -33.927 -4.913 32.755 1.00 91.12 746 LEU A C 1
ATOM 5705 O O . LEU A 1 746 ? -34.194 -4.508 31.627 1.00 91.12 746 LEU A O 1
ATOM 5709 N N . SER A 1 747 ? -33.524 -4.092 33.724 1.00 91.88 747 SER A N 1
ATOM 5710 C CA . SER A 1 747 ? -33.365 -2.641 33.543 1.00 91.88 747 SER A CA 1
ATOM 5711 C C . SER A 1 747 ? -32.099 -2.077 34.221 1.00 91.88 747 SER A C 1
ATOM 5713 O O . SER A 1 747 ? -32.213 -1.185 35.065 1.00 91.88 747 SER A O 1
ATOM 5715 N N . PRO A 1 748 ? -30.892 -2.597 33.918 1.00 93.75 748 PRO A N 1
ATOM 5716 C CA . PRO A 1 748 ? -29.643 -2.010 34.397 1.00 93.75 748 PRO A CA 1
ATOM 5717 C C . PRO A 1 748 ? -29.358 -0.659 33.724 1.00 93.75 748 PRO A C 1
ATOM 5719 O O . PRO A 1 748 ? -29.854 -0.370 32.633 1.00 93.75 748 PRO A O 1
ATOM 5722 N N . ARG A 1 749 ? -28.471 0.136 34.332 1.00 95.06 749 ARG A N 1
ATOM 5723 C CA . ARG A 1 749 ? -27.762 1.209 33.620 1.00 95.06 749 ARG A CA 1
ATOM 5724 C C . ARG A 1 749 ? -26.830 0.576 32.591 1.00 95.06 749 ARG A C 1
ATOM 5726 O O . ARG A 1 749 ? -26.036 -0.290 32.955 1.00 95.06 749 ARG A O 1
ATOM 5733 N N . VAL A 1 750 ? -26.925 1.007 31.333 1.00 97.50 750 VAL A N 1
ATOM 5734 C CA . VAL A 1 750 ? -26.114 0.461 30.237 1.00 97.50 750 VAL A CA 1
ATOM 5735 C C . VAL A 1 750 ? -25.341 1.557 29.520 1.00 97.50 750 VAL A C 1
ATOM 5737 O O . VAL A 1 750 ? -25.954 2.439 28.914 1.00 97.50 750 VAL A O 1
ATOM 5740 N N . ALA A 1 751 ? -24.014 1.444 29.541 1.00 97.38 751 ALA A N 1
ATOM 5741 C CA . ALA A 1 751 ? -23.090 2.284 28.785 1.00 97.38 751 ALA A CA 1
ATOM 5742 C C . ALA A 1 751 ? -22.671 1.581 27.481 1.00 97.38 751 ALA A C 1
ATOM 5744 O O . ALA A 1 751 ? -22.385 0.383 27.470 1.00 97.38 751 ALA A O 1
ATOM 5745 N N . LEU A 1 752 ? -22.647 2.324 26.373 1.00 95.06 752 LEU A N 1
ATOM 5746 C CA . LEU A 1 752 ? -22.531 1.775 25.021 1.00 95.06 752 LEU A CA 1
ATOM 5747 C C . LEU A 1 752 ? -21.103 1.920 24.463 1.00 95.06 752 LEU A C 1
ATOM 5749 O O . LEU A 1 752 ? -20.823 2.869 23.728 1.00 95.06 752 LEU A O 1
ATOM 5753 N N . ASP A 1 753 ? -20.209 0.964 24.742 1.00 91.88 753 ASP A N 1
ATOM 5754 C CA . ASP A 1 753 ? -18.857 0.927 24.153 1.00 91.88 753 ASP A CA 1
ATOM 5755 C C . ASP A 1 753 ? -18.896 0.399 22.703 1.00 91.88 753 ASP A C 1
ATOM 5757 O O . ASP A 1 753 ? -18.452 -0.706 22.374 1.00 91.88 753 ASP A O 1
ATOM 5761 N N . ARG A 1 754 ? -19.495 1.198 21.809 1.00 83.81 754 ARG A N 1
ATOM 5762 C CA . ARG A 1 754 ? -19.732 0.846 20.396 1.00 83.81 754 ARG A CA 1
ATOM 5763 C C . ARG A 1 754 ? -18.438 0.621 19.603 1.00 83.81 754 ARG A C 1
ATOM 5765 O O . ARG A 1 754 ? -18.440 -0.155 18.648 1.00 83.81 754 ARG A O 1
ATOM 5772 N N . SER A 1 755 ? -17.357 1.286 20.002 1.00 77.75 755 SER A N 1
ATOM 5773 C CA . SER A 1 755 ? -16.010 1.175 19.431 1.00 77.75 755 SER A CA 1
ATOM 5774 C C . SER A 1 755 ? -15.171 0.051 20.053 1.00 77.75 755 SER A C 1
ATOM 5776 O O . SER A 1 755 ? -14.206 -0.372 19.425 1.00 77.75 755 SER A O 1
ATOM 5778 N N . ALA A 1 756 ? -15.542 -0.475 21.228 1.00 79.38 756 ALA A N 1
ATOM 5779 C CA . ALA A 1 756 ? -14.655 -1.250 22.111 1.00 79.38 756 ALA A CA 1
ATOM 5780 C C . ALA A 1 756 ? -13.383 -0.475 22.511 1.00 79.38 756 ALA A C 1
ATOM 5782 O O . ALA A 1 756 ? -12.290 -1.032 22.562 1.00 79.38 756 ALA A O 1
ATOM 5783 N N . SER A 1 757 ? -13.523 0.826 22.766 1.00 82.44 757 SER A N 1
ATOM 5784 C CA . SER A 1 757 ? -12.428 1.720 23.163 1.00 82.44 757 SER A CA 1
ATOM 5785 C C . SER A 1 757 ? -12.161 1.731 24.671 1.00 82.44 757 SER A C 1
ATOM 5787 O O . SER A 1 757 ? -11.069 2.112 25.084 1.00 82.44 757 SER A O 1
ATOM 5789 N N . VAL A 1 758 ? -13.124 1.314 25.501 1.00 88.81 758 VAL A N 1
ATOM 5790 C CA . VAL A 1 758 ? -12.973 1.268 26.967 1.00 88.81 758 VAL A CA 1
ATOM 5791 C C . VAL A 1 758 ? -12.522 -0.117 27.429 1.00 88.81 758 VAL A C 1
ATOM 5793 O O . VAL A 1 758 ? -11.662 -0.222 28.297 1.00 88.81 758 VAL A O 1
ATOM 5796 N N . ALA A 1 759 ? -13.013 -1.195 26.815 1.00 85.75 759 ALA A N 1
ATOM 5797 C CA . ALA A 1 759 ? -12.615 -2.560 27.182 1.00 85.75 759 ALA A CA 1
ATOM 5798 C C . ALA A 1 759 ? -11.077 -2.810 27.244 1.00 85.75 759 ALA A C 1
ATOM 5800 O O . ALA A 1 759 ? -10.624 -3.468 28.188 1.00 85.75 759 ALA A O 1
ATOM 5801 N N . PRO A 1 760 ? -10.233 -2.264 26.338 1.00 84.75 760 PRO A N 1
ATOM 5802 C CA . PRO A 1 760 ? -8.779 -2.426 26.418 1.00 84.75 760 PRO A CA 1
ATOM 5803 C C . PRO A 1 760 ? -8.134 -1.715 27.615 1.00 84.75 760 PRO A C 1
ATOM 5805 O O . PRO A 1 760 ? -7.153 -2.225 28.157 1.00 84.75 760 PRO A O 1
ATOM 5808 N N . THR A 1 761 ? -8.673 -0.575 28.073 1.00 89.62 761 THR A N 1
ATOM 5809 C CA . THR A 1 761 ? -8.088 0.185 29.200 1.00 89.62 761 THR A CA 1
ATOM 5810 C C . THR A 1 761 ? -8.245 -0.551 30.534 1.00 89.62 761 THR A C 1
ATOM 5812 O O . THR A 1 761 ? -7.417 -0.389 31.430 1.00 89.62 761 THR A O 1
ATOM 5815 N N . PHE A 1 762 ? -9.240 -1.439 30.626 1.00 87.12 762 PHE A N 1
ATOM 5816 C CA . PHE A 1 762 ? -9.468 -2.357 31.745 1.00 87.12 762 PHE A CA 1
ATOM 5817 C C . PHE A 1 762 ? -8.885 -3.767 31.526 1.00 87.12 762 PHE A C 1
ATOM 5819 O O . PHE A 1 762 ? -9.086 -4.642 32.360 1.00 87.12 762 PHE A O 1
ATOM 5826 N N . GLN A 1 763 ? -8.129 -3.994 30.443 1.00 86.69 763 GLN A N 1
ATOM 5827 C CA . GLN A 1 763 ? -7.523 -5.292 30.096 1.00 86.69 763 GLN A CA 1
ATOM 5828 C C . GLN A 1 763 ? -8.541 -6.443 29.920 1.00 86.69 763 GLN A C 1
ATOM 5830 O O . GLN A 1 763 ? -8.245 -7.605 30.211 1.00 86.69 763 GLN A O 1
ATOM 5835 N N . VAL A 1 764 ? -9.741 -6.140 29.410 1.00 82.56 764 VAL A N 1
ATOM 5836 C CA . VAL A 1 764 ? -10.816 -7.125 29.208 1.00 82.56 764 VAL A CA 1
ATOM 5837 C C . VAL A 1 764 ? -10.412 -8.176 28.161 1.00 82.56 764 VAL A C 1
ATOM 5839 O O . VAL A 1 764 ? -10.381 -7.910 26.961 1.00 82.56 764 VAL A O 1
ATOM 5842 N N . SER A 1 765 ? -10.124 -9.399 28.616 1.00 75.69 765 SER A N 1
ATOM 5843 C CA . SER A 1 765 ? -9.663 -10.537 27.792 1.00 75.69 765 SER A CA 1
ATOM 5844 C C . SER A 1 765 ? -10.749 -11.594 27.496 1.00 75.69 765 SER A C 1
ATOM 5846 O O . SER A 1 765 ? -10.613 -12.438 26.601 1.00 75.69 765 SER A O 1
ATOM 5848 N N . GLY A 1 766 ? -11.861 -11.534 28.225 1.00 80.50 766 GLY A N 1
ATOM 5849 C CA . GLY A 1 766 ? -13.036 -12.395 28.108 1.00 80.50 766 GLY A CA 1
ATOM 5850 C C . GLY A 1 766 ? -14.188 -11.802 28.915 1.00 80.50 766 GLY A C 1
ATOM 5851 O O . GLY A 1 766 ? -13.931 -10.973 29.781 1.00 80.50 766 GLY A O 1
ATOM 5852 N N . ILE A 1 767 ? -15.429 -12.197 28.612 1.00 86.19 767 ILE A N 1
ATOM 5853 C CA . ILE A 1 767 ? -16.649 -11.673 29.248 1.00 86.19 767 ILE A CA 1
ATOM 5854 C C . ILE A 1 767 ? -17.513 -12.807 29.849 1.00 86.19 767 ILE A C 1
ATOM 5856 O O . ILE A 1 767 ? -17.500 -13.911 29.292 1.00 86.19 767 ILE A O 1
ATOM 5860 N N . PRO A 1 768 ? -18.270 -12.566 30.941 1.00 92.56 768 PRO A N 1
ATOM 5861 C CA . PRO A 1 768 ? -18.370 -11.297 31.669 1.00 92.56 768 PRO A CA 1
ATOM 5862 C C . PRO A 1 768 ? -17.049 -10.929 32.351 1.00 92.56 768 PRO A C 1
ATOM 5864 O O . PRO A 1 768 ? -16.251 -11.803 32.692 1.00 92.56 768 PRO A O 1
ATOM 5867 N N . HIS A 1 769 ? -16.786 -9.631 32.457 1.00 94.25 769 HIS A N 1
ATOM 5868 C CA . HIS A 1 769 ? -15.597 -9.091 33.109 1.00 94.25 769 HIS A CA 1
ATOM 5869 C C . HIS A 1 769 ? -16.055 -7.983 34.035 1.00 94.25 769 HIS A C 1
ATOM 5871 O O . HIS A 1 769 ? -16.547 -6.959 33.562 1.00 94.25 769 HIS A O 1
ATOM 5877 N N . THR A 1 770 ? -15.907 -8.182 35.336 1.00 94.88 770 THR A N 1
ATOM 5878 C CA . THR A 1 770 ? -16.446 -7.256 36.322 1.00 94.88 770 THR A CA 1
ATOM 5879 C C . THR A 1 770 ? -15.315 -6.573 37.071 1.00 94.88 770 THR A C 1
ATOM 5881 O O . THR A 1 770 ? -14.464 -7.236 37.659 1.00 94.88 770 THR A O 1
ATOM 5884 N N . VAL A 1 771 ? -15.310 -5.244 37.061 1.00 95.00 771 VAL A N 1
ATOM 5885 C CA . VAL A 1 771 ? -14.327 -4.404 37.751 1.00 95.00 771 VAL A CA 1
ATOM 5886 C C . VAL A 1 771 ? -15.043 -3.640 38.855 1.00 95.00 771 VAL A C 1
ATOM 5888 O O . VAL A 1 771 ? -16.013 -2.929 38.585 1.00 95.00 771 VAL A O 1
ATOM 5891 N N . ILE A 1 772 ? -14.564 -3.769 40.091 1.00 96.06 772 ILE A N 1
ATOM 5892 C CA . ILE A 1 772 ? -15.071 -3.010 41.236 1.00 96.06 772 ILE A CA 1
ATOM 5893 C C . ILE A 1 772 ? -14.086 -1.879 41.526 1.00 96.06 772 ILE A C 1
ATOM 5895 O O . ILE A 1 772 ? -12.922 -2.111 41.857 1.00 96.06 772 ILE A O 1
ATOM 5899 N N . LEU A 1 773 ? -14.560 -0.645 41.385 1.00 96.31 773 LEU A N 1
ATOM 5900 C CA . LEU A 1 773 ? -13.817 0.577 41.663 1.00 96.31 773 LEU A CA 1
ATOM 5901 C C . LEU A 1 773 ? -14.248 1.137 43.016 1.00 96.31 773 LEU A C 1
ATOM 5903 O O . LEU A 1 773 ? -15.441 1.313 43.249 1.00 96.31 773 LEU A O 1
ATOM 5907 N N . GLY A 1 774 ? -13.297 1.442 43.891 1.00 94.88 774 GLY A N 1
ATOM 5908 C CA . GLY A 1 774 ? -13.514 2.240 45.093 1.00 94.88 774 GLY A CA 1
ATOM 5909 C C . GLY A 1 774 ? -13.402 3.750 44.832 1.00 94.88 774 GLY A C 1
ATOM 5910 O O . GLY A 1 774 ? -13.098 4.170 43.708 1.00 94.88 774 GLY A O 1
ATOM 5911 N N . PRO A 1 775 ? -13.596 4.577 45.878 1.00 91.12 775 PRO A N 1
ATOM 5912 C CA . PRO A 1 775 ? -13.474 6.028 45.782 1.00 91.12 775 PRO A CA 1
ATOM 5913 C C . PRO A 1 775 ? -12.132 6.489 45.192 1.00 91.12 775 PRO A C 1
ATOM 5915 O O . PRO A 1 775 ? -11.088 5.869 45.396 1.00 91.12 775 PRO A O 1
ATOM 5918 N N . GLY A 1 776 ? -12.159 7.587 44.437 1.00 91.56 776 GLY A N 1
ATOM 5919 C CA . GLY A 1 776 ? -11.050 8.025 43.586 1.00 91.56 776 GLY A CA 1
ATOM 5920 C C . GLY A 1 776 ? -10.867 7.174 42.321 1.00 91.56 776 GLY A C 1
ATOM 5921 O O . GLY A 1 776 ? -9.811 7.247 41.696 1.00 91.56 776 GLY A O 1
ATOM 5922 N N . ASN A 1 777 ? -11.870 6.364 41.953 1.00 94.75 777 ASN A N 1
ATOM 5923 C CA . ASN A 1 777 ? -11.848 5.421 40.828 1.00 94.75 777 ASN A CA 1
ATOM 5924 C C . ASN A 1 777 ? -10.664 4.432 40.883 1.00 94.75 777 ASN A C 1
ATOM 5926 O O . ASN A 1 777 ? -10.087 4.073 39.855 1.00 94.75 777 ASN A O 1
ATOM 5930 N N . VAL A 1 778 ? -10.275 4.005 42.088 1.00 94.94 778 VAL A N 1
ATOM 5931 C CA . VAL A 1 778 ? -9.212 3.010 42.300 1.00 94.94 778 VAL A CA 1
ATOM 5932 C C . VAL A 1 778 ? -9.777 1.612 42.083 1.00 94.94 778 VAL A C 1
ATOM 5934 O O . VAL A 1 778 ? -10.812 1.281 42.644 1.00 94.94 778 VAL A O 1
ATOM 5937 N N . ILE A 1 779 ? -9.109 0.777 41.290 1.00 94.81 779 ILE A N 1
ATOM 5938 C CA . ILE A 1 779 ? -9.516 -0.612 41.050 1.00 94.81 779 ILE A CA 1
ATOM 5939 C C . ILE A 1 779 ? -9.251 -1.427 42.318 1.00 94.81 779 ILE A C 1
ATOM 5941 O O . ILE A 1 779 ? -8.099 -1.632 42.699 1.00 94.81 779 ILE A O 1
ATOM 5945 N N . GLU A 1 780 ? -10.311 -1.882 42.977 1.00 92.31 780 GLU A N 1
ATOM 5946 C CA . GLU A 1 780 ? -10.239 -2.635 44.233 1.00 92.31 780 GLU A CA 1
ATOM 5947 C C . GLU A 1 780 ? -10.343 -4.145 44.018 1.00 92.31 780 GLU A C 1
ATOM 5949 O O . GLU A 1 780 ? -9.689 -4.898 44.741 1.00 92.31 780 GLU A O 1
ATOM 5954 N N . ASP A 1 781 ? -11.109 -4.576 43.011 1.00 91.38 781 ASP A N 1
ATOM 5955 C CA . ASP A 1 781 ? -11.309 -5.988 42.675 1.00 91.38 781 ASP A CA 1
ATOM 5956 C C . ASP A 1 781 ? -11.590 -6.190 41.172 1.00 91.38 781 ASP A C 1
ATOM 5958 O O . ASP A 1 781 ? -12.097 -5.283 40.500 1.00 91.38 781 ASP A O 1
ATOM 5962 N N . VAL A 1 782 ? -11.256 -7.370 40.637 1.00 89.94 782 VAL A N 1
ATOM 5963 C CA . VAL A 1 782 ? -11.451 -7.738 39.221 1.00 89.94 782 VAL A CA 1
ATOM 5964 C C . VAL A 1 782 ? -11.804 -9.221 39.090 1.00 89.94 782 VAL A C 1
ATOM 5966 O O . VAL A 1 782 ? -10.990 -10.088 39.403 1.00 89.94 782 VAL A O 1
ATOM 5969 N N . HIS A 1 783 ? -12.972 -9.510 38.516 1.00 87.94 783 HIS A N 1
ATOM 5970 C CA . HIS A 1 783 ? -13.452 -10.861 38.227 1.00 87.94 783 HIS A CA 1
ATOM 5971 C C . HIS A 1 783 ? -13.563 -11.110 36.718 1.00 87.94 783 HIS A C 1
ATOM 5973 O O . HIS A 1 783 ? -14.051 -10.261 35.971 1.00 87.94 783 HIS A O 1
ATOM 5979 N N . VAL A 1 784 ? -13.148 -12.297 36.265 1.00 85.00 784 VAL A N 1
ATOM 5980 C CA . VAL A 1 784 ? -13.237 -12.722 34.858 1.00 85.00 784 VAL A CA 1
ATOM 5981 C C . VAL A 1 784 ? -14.017 -14.029 34.769 1.00 85.00 784 VAL A C 1
ATOM 5983 O O . VAL A 1 784 ? -13.663 -15.014 35.413 1.00 85.00 784 VAL A O 1
ATOM 5986 N N . GLY A 1 785 ? -15.067 -14.044 33.950 1.00 83.75 785 GLY A N 1
ATOM 5987 C CA . GLY A 1 785 ? -16.035 -15.135 33.895 1.00 83.75 785 GLY A CA 1
ATOM 5988 C C . GLY A 1 785 ? -17.123 -15.023 34.968 1.00 83.75 785 GLY A C 1
ATOM 5989 O O . GLY A 1 785 ? -17.201 -14.049 35.713 1.00 83.75 785 GLY A O 1
ATOM 5990 N N . TYR A 1 786 ? -17.999 -16.026 35.016 1.00 86.69 786 TYR A N 1
ATOM 5991 C CA . TYR A 1 786 ? -19.089 -16.123 35.987 1.00 86.69 786 TYR A CA 1
ATOM 5992 C C . TYR A 1 786 ? -19.156 -17.533 36.567 1.00 86.69 786 TYR A C 1
ATOM 5994 O O . TYR A 1 786 ? -19.053 -18.514 35.824 1.00 86.69 786 TYR A O 1
ATOM 6002 N N . GLN A 1 787 ? -19.384 -17.628 37.875 1.00 83.12 787 GLN A N 1
ATOM 6003 C CA . GLN A 1 787 ? -19.711 -18.870 38.567 1.00 83.12 787 GLN A CA 1
ATOM 6004 C C . GLN A 1 787 ? -20.999 -18.672 39.387 1.00 83.12 787 GLN A C 1
ATOM 6006 O O . GLN A 1 787 ? -21.271 -17.561 39.845 1.00 83.12 787 GLN A O 1
ATOM 6011 N N . PRO A 1 788 ? -21.813 -19.722 39.605 1.00 82.50 788 PRO A N 1
ATOM 6012 C CA . PRO A 1 788 ? -22.968 -19.627 40.494 1.00 82.50 788 PRO A CA 1
ATOM 6013 C C . PRO A 1 788 ? -22.554 -19.119 41.883 1.00 82.50 788 PRO A C 1
ATOM 6015 O O . PRO A 1 788 ? -21.675 -19.703 42.513 1.00 82.50 788 PRO A O 1
ATOM 6018 N N . GLY A 1 789 ? -23.184 -18.037 42.348 1.00 83.12 789 GLY A N 1
ATOM 6019 C CA . GLY A 1 789 ? -22.848 -17.375 43.614 1.00 83.12 789 GLY A CA 1
ATOM 6020 C C . GLY A 1 789 ? -21.904 -16.172 43.488 1.00 83.12 789 GLY A C 1
ATOM 6021 O O . GLY A 1 789 ? -21.707 -15.471 44.479 1.00 83.12 789 GLY A O 1
ATOM 6022 N N . SER A 1 790 ? -21.374 -15.850 42.297 1.00 86.75 790 SER A N 1
ATOM 6023 C CA . SER A 1 790 ? -20.541 -14.650 42.102 1.00 86.75 790 SER A CA 1
ATOM 6024 C C . SER A 1 790 ? -21.248 -13.348 42.521 1.00 86.75 790 SER A C 1
ATOM 6026 O O . SER A 1 790 ? -20.575 -12.429 42.990 1.00 86.75 790 SER A O 1
ATOM 6028 N N . GLY A 1 791 ? -22.583 -13.252 42.420 1.00 90.00 791 GLY A N 1
ATOM 6029 C CA . GLY A 1 791 ? -23.338 -12.113 42.954 1.00 90.00 791 GLY A CA 1
ATOM 6030 C C . GLY A 1 791 ? -23.315 -12.006 44.486 1.00 90.00 791 GLY A C 1
ATOM 6031 O O . GLY A 1 791 ? -23.219 -10.901 45.018 1.00 90.00 791 GLY A O 1
ATOM 6032 N N . GLU A 1 792 ? -23.320 -13.124 45.219 1.00 90.44 792 GLU A N 1
ATOM 6033 C CA . GLU A 1 792 ? -23.193 -13.120 46.687 1.00 90.44 792 GLU A CA 1
ATOM 6034 C C . GLU A 1 792 ? -21.780 -12.703 47.126 1.00 90.44 792 GLU A C 1
ATOM 6036 O O . GLU A 1 792 ? -21.629 -11.890 48.047 1.00 90.44 792 GLU A O 1
ATOM 6041 N N . THR A 1 793 ? -20.747 -13.178 46.418 1.00 89.69 793 THR A N 1
ATOM 6042 C CA . THR A 1 793 ? -19.355 -12.738 46.608 1.00 89.69 793 THR A CA 1
ATOM 6043 C C . THR A 1 793 ? -19.220 -11.237 46.360 1.00 89.69 793 THR A C 1
ATOM 6045 O O . THR A 1 793 ? -18.725 -10.519 47.226 1.00 89.69 793 THR A O 1
ATOM 6048 N N . MET A 1 794 ? -19.749 -10.730 45.239 1.00 93.69 794 MET A N 1
ATOM 6049 C CA . MET A 1 794 ? -19.765 -9.296 44.936 1.00 93.69 794 MET A CA 1
ATOM 6050 C C . MET A 1 794 ? -20.487 -8.497 46.026 1.00 93.69 794 MET A C 1
ATOM 6052 O O . MET A 1 794 ? -19.964 -7.488 46.491 1.00 93.69 794 MET A O 1
ATOM 6056 N N . GLN A 1 795 ? -21.664 -8.945 46.478 1.00 93.81 795 GLN A N 1
ATOM 6057 C CA . GLN A 1 795 ? -22.384 -8.281 47.565 1.00 93.81 795 GLN A CA 1
ATOM 6058 C C . GLN A 1 795 ? -21.544 -8.230 48.854 1.00 93.81 795 GLN A C 1
ATOM 6060 O O . GLN A 1 795 ?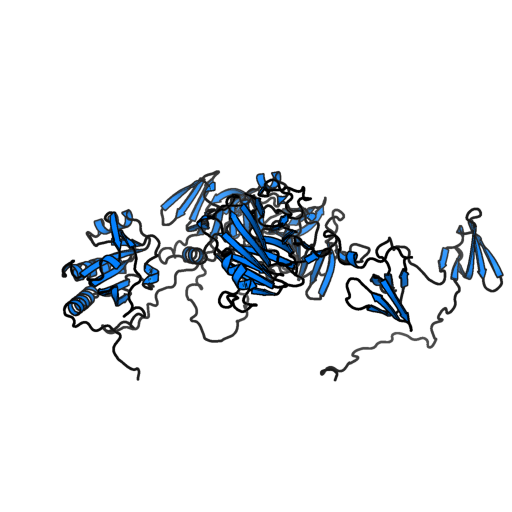 -21.534 -7.207 49.539 1.00 93.81 795 GLN A O 1
ATOM 6065 N N . THR A 1 796 ? -20.815 -9.302 49.171 1.00 92.75 796 THR A N 1
ATOM 6066 C CA . THR A 1 796 ? -19.904 -9.351 50.324 1.00 92.75 796 THR A CA 1
ATOM 6067 C C . THR A 1 796 ? -18.756 -8.349 50.180 1.00 92.75 796 THR A C 1
ATOM 6069 O O . THR A 1 796 ? -18.537 -7.564 51.102 1.00 92.75 796 THR A O 1
ATOM 6072 N N . THR A 1 797 ? -18.083 -8.301 49.023 1.00 92.44 797 THR A N 1
ATOM 6073 C CA . THR A 1 797 ? -17.032 -7.311 48.715 1.00 92.44 797 THR A CA 1
ATOM 6074 C C . THR A 1 797 ? -17.552 -5.878 48.860 1.00 92.44 797 THR A C 1
ATOM 6076 O O . THR A 1 797 ? -16.965 -5.073 49.581 1.00 92.44 797 THR A O 1
ATOM 6079 N N . LEU A 1 798 ? -18.702 -5.563 48.256 1.00 95.50 798 LEU A N 1
ATOM 6080 C CA . LEU A 1 798 ? -19.318 -4.232 48.319 1.00 95.50 798 LEU A CA 1
ATOM 6081 C C . LEU A 1 798 ? -19.673 -3.819 49.754 1.00 95.50 798 LEU A C 1
ATOM 6083 O O . LEU A 1 798 ? -19.396 -2.688 50.153 1.00 95.50 798 LEU A O 1
ATOM 6087 N N . GLN A 1 799 ? -20.235 -4.730 50.553 1.00 94.88 799 GLN A N 1
ATOM 6088 C CA . GLN A 1 799 ? -20.532 -4.469 51.963 1.00 94.88 799 GLN A CA 1
ATOM 6089 C C . GLN A 1 799 ? -19.244 -4.223 52.765 1.00 94.88 799 GLN A C 1
ATOM 6091 O O . GLN A 1 799 ? -19.161 -3.246 53.506 1.00 94.88 799 GLN A O 1
ATOM 6096 N N . GLN A 1 800 ? -18.208 -5.042 52.564 1.00 93.62 800 GLN A N 1
ATOM 6097 C CA . GLN A 1 800 ? -16.912 -4.868 53.225 1.00 93.62 800 GLN A CA 1
ATOM 6098 C C . GLN A 1 800 ? -16.235 -3.541 52.851 1.00 93.62 800 GLN A C 1
ATOM 6100 O O . GLN A 1 800 ? -15.630 -2.901 53.713 1.00 93.62 800 GLN A O 1
ATOM 6105 N N . MET A 1 801 ? -16.355 -3.097 51.596 1.00 93.81 801 MET A N 1
ATOM 6106 C CA . MET A 1 801 ? -15.842 -1.798 51.147 1.00 93.81 801 MET A CA 1
ATOM 6107 C C . MET A 1 801 ? -16.583 -0.633 51.815 1.00 93.81 801 MET A C 1
ATOM 6109 O O . MET A 1 801 ? -15.943 0.318 52.261 1.00 93.81 801 MET A O 1
ATOM 6113 N N . LEU A 1 802 ? -17.912 -0.718 51.943 1.00 93.06 802 LEU A N 1
ATOM 6114 C CA . LEU A 1 802 ? -18.725 0.291 52.636 1.00 93.06 802 LEU A CA 1
ATOM 6115 C C . LEU A 1 802 ? -18.460 0.345 54.147 1.00 93.06 802 LEU A C 1
ATOM 6117 O O . LEU A 1 802 ? -18.484 1.430 54.728 1.00 93.06 802 LEU A O 1
ATOM 6121 N N . ASP A 1 803 ? -18.184 -0.802 54.769 1.00 92.94 803 ASP A N 1
ATOM 6122 C CA . ASP A 1 803 ? -17.870 -0.913 56.198 1.00 92.94 803 ASP A CA 1
ATOM 6123 C C . ASP A 1 803 ? -16.388 -0.626 56.517 1.00 92.94 803 ASP A C 1
ATOM 6125 O O . ASP A 1 803 ? -15.989 -0.650 57.682 1.00 92.94 803 ASP A O 1
ATOM 6129 N N . GLY A 1 804 ? -15.550 -0.376 55.503 1.00 89.25 804 GLY A N 1
ATOM 6130 C CA . GLY A 1 804 ? -14.106 -0.160 55.665 1.00 89.25 804 GLY A CA 1
ATOM 6131 C C . GLY A 1 804 ? -13.333 -1.399 56.136 1.00 89.25 804 GLY A C 1
ATOM 6132 O O . GLY A 1 804 ? -12.240 -1.272 56.686 1.00 89.25 804 GLY A O 1
ATOM 6133 N N . THR A 1 805 ? -13.902 -2.594 55.952 1.00 89.81 805 THR A N 1
ATOM 6134 C CA . THR A 1 805 ? -13.304 -3.889 56.330 1.00 89.81 805 THR A CA 1
ATOM 6135 C C . THR A 1 805 ? -12.708 -4.651 55.145 1.00 89.81 805 THR A C 1
ATOM 6137 O O . THR A 1 805 ? -12.002 -5.638 55.356 1.00 89.81 805 THR A O 1
ATOM 6140 N N . TRP A 1 806 ? -12.950 -4.187 53.914 1.00 88.38 806 TRP A N 1
ATOM 6141 C CA . TRP A 1 806 ? -12.352 -4.740 52.700 1.00 88.38 806 TRP A CA 1
ATOM 6142 C C . TRP A 1 806 ? -10.827 -4.674 52.753 1.00 88.38 806 TRP A C 1
ATOM 6144 O O . TRP A 1 806 ? -10.238 -3.632 53.048 1.00 88.38 806 TRP A O 1
ATOM 6154 N N . LYS A 1 807 ? -10.193 -5.793 52.404 1.00 83.81 807 LYS A N 1
ATOM 6155 C CA . LYS A 1 807 ? -8.761 -5.867 52.147 1.00 83.81 807 LYS A CA 1
ATOM 6156 C C . LYS A 1 807 ? -8.545 -6.192 50.681 1.00 83.81 807 LYS A C 1
ATOM 6158 O O . LYS A 1 807 ? -8.869 -7.288 50.236 1.00 83.81 807 LYS A O 1
ATOM 6163 N N . ARG A 1 808 ? -7.950 -5.245 49.961 1.00 76.31 808 ARG A N 1
ATOM 6164 C CA . ARG A 1 808 ? -7.492 -5.429 48.583 1.00 76.31 808 ARG A CA 1
ATOM 6165 C C . ARG A 1 808 ? -6.583 -6.660 48.495 1.00 76.31 808 ARG A C 1
ATOM 6167 O O . ARG A 1 808 ? -5.725 -6.847 49.358 1.00 76.31 808 ARG A O 1
ATOM 6174 N N . ALA A 1 809 ? -6.726 -7.458 47.436 1.00 62.66 809 ALA A N 1
ATOM 6175 C CA . ALA A 1 809 ? -6.062 -8.756 47.245 1.00 62.66 809 ALA A CA 1
ATOM 6176 C C . ALA A 1 809 ? -4.528 -8.699 47.001 1.00 62.66 809 ALA A C 1
ATOM 6178 O O . ALA A 1 809 ? -3.971 -9.528 46.284 1.00 62.66 809 ALA A O 1
ATOM 6179 N N . THR A 1 810 ? -3.831 -7.708 47.566 1.00 52.66 810 THR A N 1
ATOM 6180 C CA . THR A 1 810 ? -2.408 -7.407 47.331 1.00 52.66 810 THR A CA 1
ATOM 6181 C C . THR A 1 810 ? -1.541 -7.418 48.599 1.00 52.66 810 THR A C 1
ATOM 6183 O O . THR A 1 810 ? -0.360 -7.090 48.513 1.00 52.66 810 THR A O 1
ATOM 6186 N N . GLU A 1 811 ? -2.079 -7.788 49.768 1.00 39.75 811 GLU A N 1
ATOM 6187 C CA . GLU A 1 811 ? -1.299 -7.939 51.010 1.00 39.75 811 GLU A CA 1
ATOM 6188 C C . GLU A 1 811 ? -1.053 -9.419 51.373 1.00 39.75 811 GLU A C 1
ATOM 6190 O O . GLU A 1 811 ? -1.944 -10.118 51.842 1.00 39.75 811 GLU A O 1
ATOM 6195 N N . GLU A 1 812 ? 0.207 -9.831 51.185 1.00 33.75 812 GLU A N 1
ATOM 6196 C CA . GLU A 1 812 ? 0.901 -11.009 51.741 1.00 33.75 812 GLU A CA 1
ATOM 6197 C C . GLU A 1 812 ? 0.419 -12.439 51.405 1.00 33.75 812 GLU A C 1
ATOM 6199 O O . GLU A 1 812 ? -0.430 -13.026 52.069 1.00 33.75 812 GLU A O 1
ATOM 6204 N N . ALA A 1 813 ? 1.205 -13.104 50.549 1.00 26.86 813 ALA A N 1
ATOM 6205 C CA . ALA A 1 813 ? 1.987 -14.263 50.996 1.00 26.86 813 ALA A CA 1
ATOM 6206 C C . ALA A 1 813 ? 3.312 -14.347 50.202 1.00 26.86 813 ALA A C 1
ATOM 6208 O O . ALA A 1 813 ? 3.272 -14.347 48.970 1.00 26.86 813 ALA A O 1
ATOM 6209 N N . PRO A 1 814 ? 4.496 -14.415 50.845 1.00 33.25 814 PRO A N 1
ATOM 6210 C CA . PRO A 1 814 ? 5.729 -14.755 50.142 1.00 33.25 814 PRO A CA 1
ATOM 6211 C C . PRO A 1 814 ? 5.704 -16.240 49.759 1.00 33.25 814 PRO A C 1
ATOM 6213 O O . PRO A 1 814 ? 5.378 -17.089 50.590 1.00 33.25 814 PRO A O 1
ATOM 6216 N N . ALA A 1 815 ? 6.062 -16.557 48.515 1.00 31.17 815 ALA A N 1
ATOM 6217 C CA . ALA A 1 815 ? 6.157 -17.941 48.056 1.00 31.17 815 ALA A CA 1
ATOM 6218 C C . ALA A 1 815 ? 7.213 -18.725 48.864 1.00 31.17 815 ALA A C 1
ATOM 6220 O O . ALA A 1 815 ? 8.330 -18.236 49.060 1.00 31.17 815 ALA A O 1
ATOM 6221 N N . GLN A 1 816 ? 6.844 -19.933 49.303 1.00 29.09 816 GLN A N 1
ATOM 6222 C CA . GLN A 1 816 ? 7.757 -20.983 49.775 1.00 29.09 816 GLN A CA 1
ATOM 6223 C C . GLN A 1 816 ? 7.957 -22.026 48.675 1.00 29.09 816 GLN A C 1
ATOM 6225 O O . GLN A 1 816 ? 6.961 -22.308 47.972 1.00 29.09 816 GLN A O 1
#